Protein 2YU5 (pdb70)

Radius of gyration: 14.77 Å; Cα contacts (8 Å, |Δi|>4): 28; chains: 1; bounding box: 37×37×20 Å

Organism: Homo sapiens (NCBI:txid9606)

GO terms:
  GO:0005515 protein binding (F, IPI)
  GO:0005654 nucleoplasm (C, TAS)
  GO:0005654 nucleoplasm (C, IDA)
  GO:0015030 Cajal body (C, IDA)
  GO:0006398 mRNA 3'-end processing by stem-loop binding and cleavage (P, IDA)

Structure (mmCIF, N/CA/C/O backbone):
data_2YU5
#
_entry.id   2YU5
#
loop_
_entity.id
_entity.type
_entity.pdbx_description
1 polymer 'Zinc finger protein 473'
2 non-polymer 'ZINC ION'
#
loop_
_atom_site.group_PDB
_atom_site.id
_atom_site.type_symbol
_atom_site.label_atom_id
_atom_site.label_alt_id
_atom_site.label_comp_id
_atom_site.label_asym_id
_atom_site.label_entity_id
_atom_site.label_seq_id
_atom_site.pdbx_PDB_ins_code
_atom_site.Cartn_x
_atom_site.Cartn_y
_atom_site.Cartn_z
_atom_site.occupancy
_atom_site.B_iso_or_equiv
_atom_site.auth_seq_id
_atom_site.auth_comp_id
_atom_site.auth_asym_id
_atom_site.auth_atom_id
_atom_site.pdbx_PDB_model_num
ATOM 1 N N . GLY A 1 1 ? 18.807 31.503 10.002 1.00 0.00 1 GLY A N 1
ATOM 2 C CA . GLY A 1 1 ? 19.305 30.365 10.753 1.00 0.00 1 GLY A CA 1
ATOM 3 C C . GLY A 1 1 ? 18.214 29.368 11.088 1.00 0.00 1 GLY A C 1
ATOM 4 O O . GLY A 1 1 ? 17.812 29.243 12.245 1.00 0.00 1 GLY A O 1
ATOM 8 N N . SER A 1 2 ? 17.731 28.658 10.074 1.00 0.00 2 SER A N 1
ATOM 9 C CA . SER A 1 2 ? 16.675 27.672 10.265 1.00 0.00 2 SER A CA 1
ATOM 10 C C . SER A 1 2 ? 17.016 26.365 9.555 1.00 0.00 2 SER A C 1
ATOM 11 O O . SER A 1 2 ? 16.753 26.207 8.363 1.00 0.00 2 SER A O 1
ATOM 19 N N . SER A 1 3 ? 17.603 25.431 10.296 1.00 0.00 3 SER A N 1
ATOM 20 C CA . SER A 1 3 ? 17.985 24.140 9.738 1.00 0.00 3 SER A CA 1
ATOM 21 C C . SER A 1 3 ? 17.976 23.058 10.814 1.00 0.00 3 SER A C 1
ATOM 22 O O . SER A 1 3 ? 17.791 23.345 11.996 1.00 0.00 3 SER A O 1
ATOM 30 N N . GLY A 1 4 ? 18.178 21.813 10.394 1.00 0.00 4 GLY A N 1
ATOM 31 C CA . GLY A 1 4 ? 18.190 20.707 11.334 1.00 0.00 4 GLY A CA 1
ATOM 32 C C . GLY A 1 4 ? 17.874 19.380 10.671 1.00 0.00 4 GLY A C 1
ATOM 33 O O . GLY A 1 4 ? 18.755 18.536 10.507 1.00 0.00 4 GLY A O 1
ATOM 37 N N . SER A 1 5 ? 16.614 19.196 10.291 1.00 0.00 5 SER A N 1
ATOM 38 C CA . SER A 1 5 ? 16.183 17.960 9.648 1.00 0.00 5 SER A CA 1
ATOM 39 C C . SER A 1 5 ? 15.353 18.257 8.403 1.00 0.00 5 SER A C 1
ATOM 40 O O . SER A 1 5 ? 14.689 19.290 8.317 1.00 0.00 5 SER A O 1
ATOM 48 N N . SER A 1 6 ? 15.395 17.342 7.439 1.00 0.00 6 SER A N 1
ATOM 49 C CA . SER A 1 6 ? 14.650 17.506 6.197 1.00 0.00 6 SER A CA 1
ATOM 50 C C . SER A 1 6 ? 13.676 16.350 5.990 1.00 0.00 6 SER A C 1
ATOM 51 O O . SER A 1 6 ? 13.319 16.018 4.861 1.00 0.00 6 SER A O 1
ATOM 59 N N . GLY A 1 7 ? 13.249 15.740 7.092 1.00 0.00 7 GLY A N 1
ATOM 60 C CA . GLY A 1 7 ? 12.320 14.628 7.012 1.00 0.00 7 GLY A CA 1
ATOM 61 C C . GLY A 1 7 ? 12.844 13.496 6.152 1.00 0.00 7 GLY A C 1
ATOM 62 O O . GLY A 1 7 ? 14.041 13.422 5.872 1.00 0.00 7 GLY A O 1
ATOM 66 N N . ALA A 1 8 ? 11.948 12.610 5.731 1.00 0.00 8 ALA A N 1
ATOM 67 C CA . ALA A 1 8 ? 12.326 11.476 4.897 1.00 0.00 8 ALA A CA 1
ATOM 68 C C . ALA A 1 8 ? 12.721 11.932 3.497 1.00 0.00 8 ALA A C 1
ATOM 69 O O . ALA A 1 8 ? 12.459 13.070 3.107 1.00 0.00 8 ALA A O 1
ATOM 76 N N . GLY A 1 9 ? 13.353 11.037 2.744 1.00 0.00 9 GLY A N 1
ATOM 77 C CA . GLY A 1 9 ? 13.774 11.368 1.395 1.00 0.00 9 GLY A CA 1
ATOM 78 C C . GLY A 1 9 ? 12.627 11.333 0.404 1.00 0.00 9 GLY A C 1
ATOM 79 O O . GLY A 1 9 ? 11.472 11.160 0.790 1.00 0.00 9 GLY A O 1
ATOM 83 N N . GLU A 1 10 ? 12.947 11.501 -0.875 1.00 0.00 10 GLU A N 1
ATOM 84 C CA . GLU A 1 10 ? 11.932 11.491 -1.923 1.00 0.00 10 GLU A CA 1
ATOM 85 C C . GLU A 1 10 ? 12.425 10.728 -3.149 1.00 0.00 10 GLU A C 1
ATOM 86 O O . GLU A 1 10 ? 13.609 10.760 -3.479 1.00 0.00 10 GLU A O 1
ATOM 98 N N . ASN A 1 11 ? 11.505 10.041 -3.820 1.00 0.00 11 ASN A N 1
ATOM 99 C CA . ASN A 1 11 ? 11.845 9.269 -5.009 1.00 0.00 11 ASN A CA 1
ATOM 100 C C . ASN A 1 11 ? 10.686 9.259 -6.001 1.00 0.00 11 ASN A C 1
ATOM 101 O O . ASN A 1 11 ? 9.536 9.526 -5.653 1.00 0.00 11 ASN A O 1
ATOM 112 N N . PRO A 1 12 ? 10.994 8.945 -7.268 1.00 0.00 12 PRO A N 1
ATOM 113 C CA . PRO A 1 12 ? 9.992 8.892 -8.337 1.00 0.00 12 PRO A CA 1
ATOM 114 C C . PRO A 1 12 ? 9.033 7.717 -8.175 1.00 0.00 12 PRO A C 1
ATOM 115 O O . PRO A 1 12 ? 7.851 7.818 -8.503 1.00 0.00 12 PRO A O 1
ATOM 126 N N . PHE A 1 13 ? 9.550 6.603 -7.667 1.00 0.00 13 PHE A N 1
ATOM 127 C CA . PHE A 1 13 ? 8.739 5.409 -7.462 1.00 0.00 13 PHE A CA 1
ATOM 128 C C . PHE A 1 13 ? 7.725 5.625 -6.342 1.00 0.00 13 PHE A C 1
ATOM 129 O O . PHE A 1 13 ? 7.986 5.305 -5.182 1.00 0.00 13 PHE A O 1
ATOM 146 N N . LYS A 1 14 ? 6.568 6.172 -6.697 1.00 0.00 14 LYS A N 1
ATOM 147 C CA . LYS A 1 14 ? 5.513 6.431 -5.725 1.00 0.00 14 LYS A CA 1
ATOM 148 C C . LYS A 1 14 ? 4.361 5.446 -5.895 1.00 0.00 14 LYS A C 1
ATOM 149 O O . LYS A 1 14 ? 4.081 4.989 -7.004 1.00 0.00 14 LYS A O 1
ATOM 168 N N . CYS A 1 15 ? 3.695 5.124 -4.791 1.00 0.00 15 CYS A N 1
ATOM 169 C CA . CYS A 1 15 ? 2.573 4.194 -4.818 1.00 0.00 15 CYS A CA 1
ATOM 170 C C . CYS A 1 15 ? 1.295 4.897 -5.270 1.00 0.00 15 CYS A C 1
ATOM 171 O O . CYS A 1 15 ? 1.075 6.067 -4.959 1.00 0.00 15 CYS A O 1
ATOM 178 N N . SER A 1 16 ? 0.456 4.173 -6.004 1.00 0.00 16 SER A N 1
ATOM 179 C CA . SER A 1 16 ? -0.798 4.727 -6.501 1.00 0.00 16 SER A CA 1
ATOM 180 C C . SER A 1 16 ? -1.865 4.720 -5.411 1.00 0.00 16 SER A C 1
ATOM 181 O O . SER A 1 16 ? -2.520 5.732 -5.161 1.00 0.00 16 SER A O 1
ATOM 189 N N . LYS A 1 17 ? -2.034 3.572 -4.764 1.00 0.00 17 LYS A N 1
ATOM 190 C CA . LYS A 1 17 ? -3.019 3.431 -3.699 1.00 0.00 17 LYS A CA 1
ATOM 191 C C . LYS A 1 17 ? -2.800 4.478 -2.612 1.00 0.00 17 LYS A C 1
ATOM 192 O O . LYS A 1 17 ? -3.614 5.385 -2.436 1.00 0.00 17 LYS A O 1
ATOM 211 N N . CYS A 1 18 ? -1.694 4.348 -1.886 1.00 0.00 18 CYS A N 1
ATOM 212 C CA . CYS A 1 18 ? -1.366 5.283 -0.817 1.00 0.00 18 CYS A CA 1
ATOM 213 C C . CYS A 1 18 ? -0.244 6.224 -1.243 1.00 0.00 18 CYS A C 1
ATOM 214 O O . CYS A 1 18 ? 0.138 6.262 -2.413 1.00 0.00 18 CYS A O 1
ATOM 221 N N . ASP A 1 19 ? 0.281 6.982 -0.286 1.00 0.00 19 ASP A N 1
ATOM 222 C CA . ASP A 1 19 ? 1.361 7.922 -0.561 1.00 0.00 19 ASP A CA 1
ATOM 223 C C . ASP A 1 19 ? 2.699 7.369 -0.081 1.00 0.00 19 ASP A C 1
ATOM 224 O O . ASP A 1 19 ? 3.347 7.951 0.788 1.00 0.00 19 ASP A O 1
ATOM 233 N N . ARG A 1 20 ? 3.105 6.240 -0.653 1.00 0.00 20 ARG A N 1
ATOM 234 C CA . ARG A 1 20 ? 4.365 5.606 -0.282 1.00 0.00 20 ARG A CA 1
ATOM 235 C C . ARG A 1 20 ? 5.396 5.751 -1.398 1.00 0.00 20 ARG A C 1
ATOM 236 O O . ARG A 1 20 ? 5.045 5.979 -2.556 1.00 0.00 20 ARG A O 1
ATOM 257 N N . VAL A 1 21 ? 6.669 5.617 -1.041 1.00 0.00 21 VAL A N 1
ATOM 258 C CA . VAL A 1 21 ? 7.751 5.732 -2.012 1.00 0.00 21 VAL A CA 1
ATOM 259 C C . VAL A 1 21 ? 8.816 4.667 -1.776 1.00 0.00 21 VAL A C 1
ATOM 260 O O . VAL A 1 21 ? 8.972 4.166 -0.663 1.00 0.00 21 VAL A O 1
ATOM 273 N N . PHE A 1 22 ? 9.548 4.326 -2.832 1.00 0.00 22 PHE A N 1
ATOM 274 C CA . PHE A 1 22 ? 10.599 3.320 -2.741 1.00 0.00 22 PHE A CA 1
ATOM 275 C C . PHE A 1 22 ? 11.793 3.700 -3.613 1.00 0.00 22 PHE A C 1
ATOM 276 O O . PHE A 1 22 ? 11.687 4.554 -4.494 1.00 0.00 22 PHE A O 1
ATOM 293 N N . THR A 1 23 ? 12.930 3.059 -3.361 1.00 0.00 23 THR A N 1
ATOM 294 C CA . THR A 1 23 ? 14.144 3.329 -4.120 1.00 0.00 23 THR A CA 1
ATOM 295 C C . THR A 1 23 ? 14.299 2.349 -5.277 1.00 0.00 23 THR A C 1
ATOM 296 O O . THR A 1 23 ? 15.403 2.134 -5.776 1.00 0.00 23 THR A O 1
ATOM 307 N N . GLN A 1 24 ? 13.186 1.758 -5.698 1.00 0.00 24 GLN A N 1
ATOM 308 C CA . GLN A 1 24 ? 13.199 0.799 -6.797 1.00 0.00 24 GLN A CA 1
ATOM 309 C C . GLN A 1 24 ? 11.780 0.465 -7.246 1.00 0.00 24 GLN A C 1
ATOM 310 O O . GLN A 1 24 ? 10.811 0.772 -6.552 1.00 0.00 24 GLN A O 1
ATOM 324 N N . ARG A 1 25 ? 11.666 -0.165 -8.411 1.00 0.00 25 ARG A N 1
ATOM 325 C CA . ARG A 1 25 ? 10.366 -0.539 -8.952 1.00 0.00 25 ARG A CA 1
ATOM 326 C C . ARG A 1 25 ? 9.896 -1.869 -8.369 1.00 0.00 25 ARG A C 1
ATOM 327 O O . ARG A 1 25 ? 8.697 -2.107 -8.229 1.00 0.00 25 ARG A O 1
ATOM 348 N N . ASN A 1 26 ? 10.849 -2.730 -8.031 1.00 0.00 26 ASN A N 1
ATOM 349 C CA . ASN A 1 26 ? 10.533 -4.036 -7.463 1.00 0.00 26 ASN A CA 1
ATOM 350 C C . ASN A 1 26 ? 9.881 -3.890 -6.092 1.00 0.00 26 ASN A C 1
ATOM 351 O O . ASN A 1 26 ? 8.823 -4.463 -5.832 1.00 0.00 26 ASN A O 1
ATOM 362 N N . TYR A 1 27 ? 10.520 -3.120 -5.218 1.00 0.00 27 TYR A N 1
ATOM 363 C CA . TYR A 1 27 ? 10.004 -2.899 -3.873 1.00 0.00 27 TYR A CA 1
ATOM 364 C C . TYR A 1 27 ? 8.632 -2.232 -3.918 1.00 0.00 27 TYR A C 1
ATOM 365 O O . TYR A 1 27 ? 7.826 -2.380 -2.998 1.00 0.00 27 TYR A O 1
ATOM 383 N N . LEU A 1 28 ? 8.374 -1.498 -4.994 1.00 0.00 28 LEU A N 1
ATOM 384 C CA . LEU A 1 28 ? 7.100 -0.807 -5.162 1.00 0.00 28 LEU A CA 1
ATOM 385 C C . LEU A 1 28 ? 6.006 -1.780 -5.591 1.00 0.00 28 LEU A C 1
ATOM 386 O O . LEU A 1 28 ? 4.876 -1.711 -5.109 1.00 0.00 28 LEU A O 1
ATOM 402 N N . VAL A 1 29 ? 6.351 -2.687 -6.499 1.00 0.00 29 VAL A N 1
ATOM 403 C CA . VAL A 1 29 ? 5.400 -3.676 -6.992 1.00 0.00 29 VAL A CA 1
ATOM 404 C C . VAL A 1 29 ? 4.889 -4.559 -5.858 1.00 0.00 29 VAL A C 1
ATOM 405 O O . VAL A 1 29 ? 3.682 -4.685 -5.653 1.00 0.00 29 VAL A O 1
ATOM 418 N N . GLN A 1 30 ? 5.816 -5.167 -5.126 1.00 0.00 30 GLN A N 1
ATOM 419 C CA . GLN A 1 30 ? 5.459 -6.038 -4.012 1.00 0.00 30 GLN A CA 1
ATOM 420 C C . GLN A 1 30 ? 4.534 -5.321 -3.035 1.00 0.00 30 GLN A C 1
ATOM 421 O O . GLN A 1 30 ? 3.726 -5.952 -2.352 1.00 0.00 30 GLN A O 1
ATOM 435 N N . HIS A 1 31 ? 4.657 -3.999 -2.972 1.00 0.00 31 HIS A N 1
ATOM 436 C CA . HIS A 1 31 ? 3.832 -3.196 -2.077 1.00 0.00 31 HIS A CA 1
ATOM 437 C C . HIS A 1 31 ? 2.481 -2.886 -2.716 1.00 0.00 31 HIS A C 1
ATOM 438 O O . HIS A 1 31 ? 1.481 -2.711 -2.020 1.00 0.00 31 HIS A O 1
ATOM 452 N N . GLU A 1 32 ? 2.461 -2.820 -4.044 1.00 0.00 32 GLU A N 1
ATOM 453 C CA . GLU A 1 32 ? 1.233 -2.529 -4.774 1.00 0.00 32 GLU A CA 1
ATOM 454 C C . GLU A 1 32 ? 0.315 -3.749 -4.803 1.00 0.00 32 GLU A C 1
ATOM 455 O O . GLU A 1 32 ? -0.905 -3.618 -4.892 1.00 0.00 32 GLU A O 1
ATOM 467 N N . ARG A 1 33 ? 0.913 -4.933 -4.727 1.00 0.00 33 ARG A N 1
ATOM 468 C CA . ARG A 1 33 ? 0.151 -6.176 -4.745 1.00 0.00 33 ARG A CA 1
ATOM 469 C C . ARG A 1 33 ? -0.463 -6.458 -3.377 1.00 0.00 33 ARG A C 1
ATOM 470 O O . ARG A 1 33 ? -1.524 -7.076 -3.275 1.00 0.00 33 ARG A O 1
ATOM 491 N N . THR A 1 34 ? 0.210 -6.000 -2.326 1.00 0.00 34 THR A N 1
ATOM 492 C CA . THR A 1 34 ? -0.267 -6.204 -0.964 1.00 0.00 34 THR A CA 1
ATOM 493 C C . THR A 1 34 ? -1.543 -5.412 -0.705 1.00 0.00 34 THR A C 1
ATOM 494 O O . THR A 1 34 ? -2.343 -5.770 0.161 1.00 0.00 34 THR A O 1
ATOM 505 N N . HIS A 1 35 ? -1.730 -4.335 -1.461 1.00 0.00 35 HIS A N 1
ATOM 506 C CA . HIS A 1 35 ? -2.911 -3.492 -1.313 1.00 0.00 35 HIS A CA 1
ATOM 507 C C . HIS A 1 35 ? -4.176 -4.260 -1.685 1.00 0.00 35 HIS A C 1
ATOM 508 O O . HIS A 1 35 ? -4.575 -4.292 -2.849 1.00 0.00 35 HIS A O 1
ATOM 522 N N . ALA A 1 36 ? -4.802 -4.878 -0.689 1.00 0.00 36 ALA A N 1
ATOM 523 C CA . ALA A 1 36 ? -6.022 -5.645 -0.911 1.00 0.00 36 ALA A CA 1
ATOM 524 C C . ALA A 1 36 ? -7.084 -5.299 0.126 1.00 0.00 36 ALA A C 1
ATOM 525 O O . ALA A 1 36 ? -7.877 -6.153 0.525 1.00 0.00 36 ALA A O 1
ATOM 532 N N . ARG A 1 37 ? -7.095 -4.043 0.560 1.00 0.00 37 ARG A N 1
ATOM 533 C CA . ARG A 1 37 ? -8.059 -3.586 1.553 1.00 0.00 37 ARG A CA 1
ATOM 534 C C . ARG A 1 37 ? -9.279 -2.963 0.880 1.00 0.00 37 ARG A C 1
ATOM 535 O O . ARG A 1 37 ? -10.412 -3.157 1.320 1.00 0.00 37 ARG A O 1
ATOM 556 N N . LYS A 1 38 ? -9.039 -2.213 -0.191 1.00 0.00 38 LYS A N 1
ATOM 557 C CA . LYS A 1 38 ? -10.116 -1.562 -0.926 1.00 0.00 38 LYS A CA 1
ATOM 558 C C . LYS A 1 38 ? -10.943 -2.584 -1.699 1.00 0.00 38 LYS A C 1
ATOM 559 O O . LYS A 1 38 ? -10.423 -3.295 -2.559 1.00 0.00 38 LYS A O 1
ATOM 578 N N . SER A 1 39 ? -12.234 -2.652 -1.387 1.00 0.00 39 SER A N 1
ATOM 579 C CA . SER A 1 39 ? -13.132 -3.590 -2.051 1.00 0.00 39 SER A CA 1
ATOM 580 C C . SER A 1 39 ? -14.557 -3.045 -2.085 1.00 0.00 39 SER A C 1
ATOM 581 O O . SER A 1 39 ? -15.125 -2.695 -1.052 1.00 0.00 39 SER A O 1
ATOM 589 N N . GLY A 1 40 ? -15.129 -2.977 -3.284 1.00 0.00 40 GLY A N 1
ATOM 590 C CA . GLY A 1 40 ? -16.482 -2.474 -3.433 1.00 0.00 40 GLY A CA 1
ATOM 591 C C . GLY A 1 40 ? -16.517 -0.995 -3.764 1.00 0.00 40 GLY A C 1
ATOM 592 O O . GLY A 1 40 ? -15.484 -0.329 -3.841 1.00 0.00 40 GLY A O 1
ATOM 596 N N . PRO A 1 41 ? -17.730 -0.459 -3.968 1.00 0.00 41 PRO A N 1
ATOM 597 C CA . PRO A 1 41 ? -17.925 0.956 -4.297 1.00 0.00 41 PRO A CA 1
ATOM 598 C C . PRO A 1 41 ? -17.609 1.874 -3.121 1.00 0.00 41 PRO A C 1
ATOM 599 O O . PRO A 1 41 ? -18.510 2.315 -2.407 1.00 0.00 41 PRO A O 1
ATOM 610 N N . SER A 1 42 ? -16.326 2.157 -2.926 1.00 0.00 42 SER A N 1
ATOM 611 C CA . SER A 1 42 ? -15.891 3.020 -1.833 1.00 0.00 42 SER A CA 1
ATOM 612 C C . SER A 1 42 ? -14.580 3.719 -2.181 1.00 0.00 42 SER A C 1
ATOM 613 O O . SER A 1 42 ? -13.503 3.134 -2.069 1.00 0.00 42 SER A O 1
ATOM 621 N N . SER A 1 43 ? -14.681 4.975 -2.605 1.00 0.00 43 SER A N 1
ATOM 622 C CA . SER A 1 43 ? -13.504 5.753 -2.974 1.00 0.00 43 SER A CA 1
ATOM 623 C C . SER A 1 43 ? -13.882 7.201 -3.270 1.00 0.00 43 SER A C 1
ATOM 624 O O . SER A 1 43 ? -15.061 7.548 -3.330 1.00 0.00 43 SER A O 1
ATOM 632 N N . GLY A 1 44 ? -12.871 8.045 -3.456 1.00 0.00 44 GLY A N 1
ATOM 633 C CA . GLY A 1 44 ? -13.116 9.446 -3.743 1.00 0.00 44 GLY A CA 1
ATOM 634 C C . GLY A 1 44 ? -11.905 10.136 -4.339 1.00 0.00 44 GLY A C 1
ATOM 635 O O . GLY A 1 44 ? -10.788 9.661 -4.142 1.00 0.00 44 GLY A O 1
ATOM 640 N N . GLY A 1 1 ? 22.212 13.243 14.873 1.00 0.00 1 GLY A N 2
ATOM 641 C CA . GLY A 1 1 ? 21.858 13.594 13.510 1.00 0.00 1 GLY A CA 2
ATOM 642 C C . GLY A 1 1 ? 22.651 12.807 12.485 1.00 0.00 1 GLY A C 2
ATOM 643 O O . GLY A 1 1 ? 23.502 13.361 11.790 1.00 0.00 1 GLY A O 2
ATOM 647 N N . SER A 1 2 ? 22.373 11.510 12.392 1.00 0.00 2 SER A N 2
ATOM 648 C CA . SER A 1 2 ? 23.070 10.644 11.449 1.00 0.00 2 SER A CA 2
ATOM 649 C C . SER A 1 2 ? 22.884 11.139 10.018 1.00 0.00 2 SER A C 2
ATOM 650 O O . SER A 1 2 ? 22.037 11.991 9.749 1.00 0.00 2 SER A O 2
ATOM 658 N N . SER A 1 3 ? 23.682 10.598 9.103 1.00 0.00 3 SER A N 2
ATOM 659 C CA . SER A 1 3 ? 23.609 10.986 7.699 1.00 0.00 3 SER A CA 2
ATOM 660 C C . SER A 1 3 ? 24.354 9.987 6.820 1.00 0.00 3 SER A C 2
ATOM 661 O O . SER A 1 3 ? 25.584 9.964 6.792 1.00 0.00 3 SER A O 2
ATOM 669 N N . GLY A 1 4 ? 23.599 9.161 6.102 1.00 0.00 4 GLY A N 2
ATOM 670 C CA . GLY A 1 4 ? 24.204 8.170 5.231 1.00 0.00 4 GLY A CA 2
ATOM 671 C C . GLY A 1 4 ? 23.477 8.041 3.907 1.00 0.00 4 GLY A C 2
ATOM 672 O O . GLY A 1 4 ? 23.101 6.941 3.502 1.00 0.00 4 GLY A O 2
ATOM 676 N N . SER A 1 5 ? 23.278 9.168 3.231 1.00 0.00 5 SER A N 2
ATOM 677 C CA . SER A 1 5 ? 22.586 9.177 1.947 1.00 0.00 5 SER A CA 2
ATOM 678 C C . SER A 1 5 ? 23.451 9.822 0.869 1.00 0.00 5 SER A C 2
ATOM 679 O O . SER A 1 5 ? 24.220 10.743 1.143 1.00 0.00 5 SE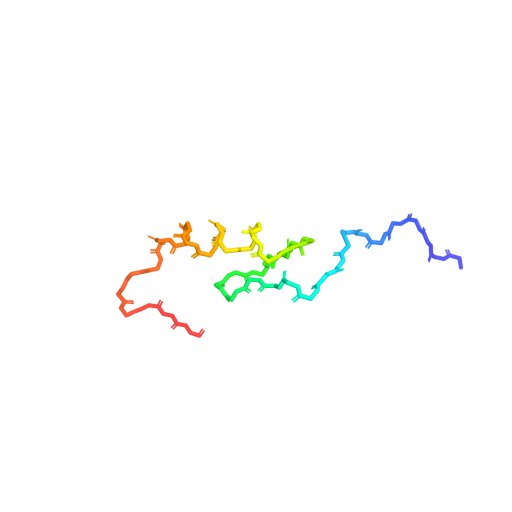R A O 2
ATOM 687 N N . SER A 1 6 ? 23.319 9.332 -0.359 1.00 0.00 6 SER A N 2
ATOM 688 C CA . SER A 1 6 ? 24.090 9.857 -1.480 1.00 0.00 6 SER A CA 2
ATOM 689 C C . SER A 1 6 ? 23.205 10.680 -2.411 1.00 0.00 6 SER A C 2
ATOM 690 O O . SER A 1 6 ? 23.484 10.804 -3.602 1.00 0.00 6 SER A O 2
ATOM 698 N N . GLY A 1 7 ? 22.134 11.241 -1.856 1.00 0.00 7 GLY A N 2
ATOM 699 C CA . GLY A 1 7 ? 21.223 12.045 -2.650 1.00 0.00 7 GLY A CA 2
ATOM 700 C C . GLY A 1 7 ? 20.160 12.720 -1.806 1.00 0.00 7 GLY A C 2
ATOM 701 O O . GLY A 1 7 ? 20.474 13.499 -0.907 1.00 0.00 7 GLY A O 2
ATOM 705 N N . ALA A 1 8 ? 18.898 12.422 -2.098 1.00 0.00 8 ALA A N 2
ATOM 706 C CA . ALA A 1 8 ? 17.785 13.005 -1.359 1.00 0.00 8 ALA A CA 2
ATOM 707 C C . ALA A 1 8 ? 16.545 12.122 -1.448 1.00 0.00 8 ALA A C 2
ATOM 708 O O . ALA A 1 8 ? 16.488 11.194 -2.253 1.00 0.00 8 ALA A O 2
ATOM 715 N N . GLY A 1 9 ? 15.552 12.418 -0.613 1.00 0.00 9 GLY A N 2
ATOM 716 C CA . GLY A 1 9 ? 14.326 11.641 -0.613 1.00 0.00 9 GLY A CA 2
ATOM 717 C C . GLY A 1 9 ? 13.409 12.005 -1.764 1.00 0.00 9 GLY A C 2
ATOM 718 O O . GLY A 1 9 ? 13.865 12.492 -2.798 1.00 0.00 9 GLY A O 2
ATOM 722 N N . GLU A 1 10 ? 12.114 11.766 -1.585 1.00 0.00 10 GLU A N 2
ATOM 723 C CA . GLU A 1 10 ? 11.132 12.071 -2.619 1.00 0.00 10 GLU A CA 2
ATOM 724 C C . GLU A 1 10 ? 11.490 11.379 -3.930 1.00 0.00 10 GLU A C 2
ATOM 725 O O . GLU A 1 10 ? 11.750 12.034 -4.939 1.00 0.00 10 GLU A O 2
ATOM 737 N N . ASN A 1 11 ? 11.503 10.050 -3.908 1.00 0.00 11 ASN A N 2
ATOM 738 C CA . ASN A 1 11 ? 11.832 9.268 -5.094 1.00 0.00 11 ASN A CA 2
ATOM 739 C C . ASN A 1 11 ? 10.663 9.252 -6.075 1.00 0.00 11 ASN A C 2
ATOM 740 O O . ASN A 1 11 ? 9.516 9.521 -5.717 1.00 0.00 11 ASN A O 2
ATOM 751 N N . PRO A 1 12 ? 10.959 8.928 -7.343 1.00 0.00 12 PRO A N 2
ATOM 752 C CA . PRO A 1 12 ? 9.947 8.867 -8.401 1.00 0.00 12 PRO A CA 2
ATOM 753 C C . PRO A 1 12 ? 8.989 7.694 -8.221 1.00 0.00 12 PRO A C 2
ATOM 754 O O . PRO A 1 12 ? 7.803 7.794 -8.537 1.00 0.00 12 PRO A O 2
ATOM 765 N N . PHE A 1 13 ? 9.511 6.583 -7.712 1.00 0.00 13 PHE A N 2
ATOM 766 C CA . PHE A 1 13 ? 8.703 5.390 -7.491 1.00 0.00 13 PHE A CA 2
ATOM 767 C C . PHE A 1 13 ? 7.701 5.613 -6.361 1.00 0.00 13 PHE A C 2
ATOM 768 O O . PHE A 1 13 ? 7.977 5.306 -5.202 1.00 0.00 13 PHE A O 2
ATOM 785 N N . LYS A 1 14 ? 6.538 6.152 -6.709 1.00 0.00 14 LYS A N 2
ATOM 786 C CA . LYS A 1 14 ? 5.493 6.418 -5.726 1.00 0.00 14 LYS A CA 2
ATOM 787 C C . LYS A 1 14 ? 4.338 5.434 -5.882 1.00 0.00 14 LYS A C 2
ATOM 788 O O . LYS A 1 14 ? 4.043 4.976 -6.986 1.00 0.00 14 LYS A O 2
ATOM 807 N N . CYS A 1 15 ? 3.685 5.115 -4.769 1.00 0.00 15 CYS A N 2
ATOM 808 C CA . CYS A 1 15 ? 2.560 4.187 -4.781 1.00 0.00 15 CYS A CA 2
ATOM 809 C C . CYS A 1 15 ? 1.280 4.890 -5.223 1.00 0.00 15 CYS A C 2
ATOM 810 O O . CYS A 1 15 ? 1.066 6.063 -4.916 1.00 0.00 15 CYS A O 2
ATOM 817 N N . SER A 1 16 ? 0.431 4.164 -5.944 1.00 0.00 16 SER A N 2
ATOM 818 C CA . SER A 1 16 ? -0.827 4.718 -6.430 1.00 0.00 16 SER A CA 2
ATOM 819 C C . SER A 1 16 ? -1.883 4.717 -5.329 1.00 0.00 16 SER A C 2
ATOM 820 O O . SER A 1 16 ? -2.535 5.731 -5.077 1.00 0.00 16 SER A O 2
ATOM 828 N N . LYS A 1 17 ? -2.046 3.572 -4.676 1.00 0.00 17 LYS A N 2
ATOM 829 C CA . LYS A 1 17 ? -3.022 3.437 -3.600 1.00 0.00 17 LYS A CA 2
ATOM 830 C C . LYS A 1 17 ? -2.787 4.485 -2.518 1.00 0.00 17 LYS A C 2
ATOM 831 O O . LYS A 1 17 ? -3.596 5.394 -2.333 1.00 0.00 17 LYS A O 2
ATOM 850 N N . CYS A 1 18 ? -1.673 4.353 -1.804 1.00 0.00 18 CYS A N 2
ATOM 851 C CA . CYS A 1 18 ? -1.330 5.289 -0.740 1.00 0.00 18 CYS A CA 2
ATOM 852 C C . CYS A 1 18 ? -0.214 6.230 -1.183 1.00 0.00 18 CYS A C 2
ATOM 853 O O . CYS A 1 18 ? 0.155 6.264 -2.357 1.00 0.00 18 CYS A O 2
ATOM 860 N N . ASP A 1 19 ? 0.321 6.991 -0.235 1.00 0.00 19 ASP A N 2
ATOM 861 C CA . ASP A 1 19 ? 1.397 7.932 -0.525 1.00 0.00 19 ASP A CA 2
ATOM 862 C C . ASP A 1 19 ? 2.741 7.382 -0.058 1.00 0.00 19 ASP A C 2
ATOM 863 O O . ASP A 1 19 ? 3.401 7.972 0.798 1.00 0.00 19 ASP A O 2
ATOM 872 N N . ARG A 1 20 ? 3.139 6.248 -0.625 1.00 0.00 20 ARG A N 2
ATOM 873 C CA . ARG A 1 20 ? 4.403 5.617 -0.265 1.00 0.00 20 ARG A CA 2
ATOM 874 C C . ARG A 1 20 ? 5.422 5.757 -1.392 1.00 0.00 20 ARG A C 2
ATOM 875 O O . ARG A 1 20 ? 5.058 5.974 -2.548 1.00 0.00 20 ARG A O 2
ATOM 896 N N . VAL A 1 21 ? 6.700 5.633 -1.047 1.00 0.00 21 VAL A N 2
ATOM 897 C CA . VAL A 1 21 ? 7.771 5.746 -2.030 1.00 0.00 21 VAL A CA 2
ATOM 898 C C . VAL A 1 21 ? 8.840 4.684 -1.801 1.00 0.00 21 VAL A C 2
ATOM 899 O O . VAL A 1 21 ? 9.010 4.188 -0.687 1.00 0.00 21 VAL A O 2
ATOM 912 N N . PHE A 1 22 ? 9.561 4.338 -2.863 1.00 0.00 22 PHE A N 2
ATOM 913 C CA . PHE A 1 22 ? 10.614 3.334 -2.778 1.00 0.00 22 PHE A CA 2
ATOM 914 C C . PHE A 1 22 ? 11.798 3.712 -3.663 1.00 0.00 22 PHE A C 2
ATOM 915 O O . PHE A 1 22 ? 11.682 4.561 -4.548 1.00 0.00 22 PHE A O 2
ATOM 932 N N . THR A 1 23 ? 12.940 3.076 -3.419 1.00 0.00 23 THR A N 2
ATOM 933 C CA . THR A 1 23 ? 14.146 3.345 -4.191 1.00 0.00 23 THR A CA 2
ATOM 934 C C . THR A 1 23 ? 14.292 2.360 -5.345 1.00 0.00 23 THR A C 2
ATOM 935 O O . THR A 1 23 ? 15.391 2.150 -5.858 1.00 0.00 23 THR A O 2
ATOM 946 N N . GLN A 1 24 ? 13.177 1.759 -5.748 1.00 0.00 24 GLN A N 2
ATOM 947 C CA . GLN A 1 24 ? 13.182 0.796 -6.843 1.00 0.00 24 GLN A CA 2
ATOM 948 C C . GLN A 1 24 ? 11.760 0.455 -7.274 1.00 0.00 24 GLN A C 2
ATOM 949 O O . GLN A 1 24 ? 10.797 0.764 -6.573 1.00 0.00 24 GLN A O 2
ATOM 963 N N . ARG A 1 25 ? 11.636 -0.185 -8.433 1.00 0.00 25 ARG A N 2
ATOM 964 C CA . ARG A 1 25 ? 10.331 -0.567 -8.959 1.00 0.00 25 ARG A CA 2
ATOM 965 C C . ARG A 1 25 ? 9.867 -1.889 -8.354 1.00 0.00 25 ARG A C 2
ATOM 966 O O . ARG A 1 25 ? 8.670 -2.121 -8.190 1.00 0.00 25 ARG A O 2
ATOM 987 N N . ASN A 1 26 ? 10.823 -2.752 -8.026 1.00 0.00 26 ASN A N 2
ATOM 988 C CA . ASN A 1 26 ? 10.512 -4.051 -7.441 1.00 0.00 26 ASN A CA 2
ATOM 989 C C . ASN A 1 26 ? 9.875 -3.889 -6.065 1.00 0.00 26 ASN A C 2
ATOM 990 O O . ASN A 1 26 ? 8.815 -4.451 -5.790 1.00 0.00 26 ASN A O 2
ATOM 1001 N N . TYR A 1 27 ? 10.530 -3.118 -5.203 1.00 0.00 27 TYR A N 2
ATOM 1002 C CA . TYR A 1 27 ? 10.029 -2.883 -3.854 1.00 0.00 27 TYR A CA 2
ATOM 1003 C C . TYR A 1 27 ? 8.654 -2.223 -3.891 1.00 0.00 27 TYR A C 2
ATOM 1004 O O . TYR A 1 27 ? 7.859 -2.363 -2.960 1.00 0.00 27 TYR A O 2
ATOM 1022 N N . LEU A 1 28 ? 8.380 -1.502 -4.972 1.00 0.00 28 LEU A N 2
ATOM 1023 C CA . LEU A 1 28 ? 7.101 -0.819 -5.133 1.00 0.00 28 LEU A CA 2
ATOM 1024 C C . LEU A 1 28 ? 6.009 -1.799 -5.549 1.00 0.00 28 LEU A C 2
ATOM 1025 O O . LEU A 1 28 ? 4.894 -1.760 -5.028 1.00 0.00 28 LEU A O 2
ATOM 1041 N N . VAL A 1 29 ? 6.337 -2.680 -6.488 1.00 0.00 29 VAL A N 2
ATOM 1042 C CA . VAL A 1 29 ? 5.385 -3.673 -6.972 1.00 0.00 29 VAL A CA 2
ATOM 1043 C C . VAL A 1 29 ? 4.885 -4.554 -5.833 1.00 0.00 29 VAL A C 2
ATOM 1044 O O . VAL A 1 29 ? 3.679 -4.680 -5.618 1.00 0.00 29 VAL A O 2
ATOM 1057 N N . GLN A 1 30 ? 5.818 -5.160 -5.107 1.00 0.00 30 GLN A N 2
ATOM 1058 C CA . GLN A 1 30 ? 5.471 -6.030 -3.989 1.00 0.00 30 GLN A CA 2
ATOM 1059 C C . GLN A 1 30 ? 4.552 -5.312 -3.006 1.00 0.00 30 GLN A C 2
ATOM 1060 O O . GLN A 1 30 ? 3.749 -5.943 -2.317 1.00 0.00 30 GLN A O 2
ATOM 1074 N N . HIS A 1 31 ? 4.675 -3.990 -2.945 1.00 0.00 31 HIS A N 2
ATOM 1075 C CA . HIS A 1 31 ? 3.856 -3.186 -2.046 1.00 0.00 31 HIS A CA 2
ATOM 1076 C C . HIS A 1 31 ? 2.502 -2.874 -2.678 1.00 0.00 31 HIS A C 2
ATOM 1077 O O . HIS A 1 31 ? 1.506 -2.697 -1.977 1.00 0.00 31 HIS A O 2
ATOM 1091 N N . GLU A 1 32 ? 2.476 -2.807 -4.005 1.00 0.00 32 GLU A N 2
ATOM 1092 C CA . GLU A 1 32 ? 1.245 -2.514 -4.730 1.00 0.00 32 GLU A CA 2
ATOM 1093 C C . GLU A 1 32 ? 0.329 -3.734 -4.763 1.00 0.00 32 GLU A C 2
ATOM 1094 O O . GLU A 1 32 ? -0.895 -3.605 -4.775 1.00 0.00 32 GLU A O 2
ATOM 1106 N N . ARG A 1 33 ? 0.932 -4.918 -4.777 1.00 0.00 33 ARG A N 2
ATOM 1107 C CA . ARG A 1 33 ? 0.172 -6.162 -4.811 1.00 0.00 33 ARG A CA 2
ATOM 1108 C C . ARG A 1 33 ? -0.483 -6.435 -3.460 1.00 0.00 33 ARG A C 2
ATOM 1109 O O . ARG A 1 33 ? -1.577 -6.996 -3.390 1.00 0.00 33 ARG A O 2
ATOM 1130 N N . THR A 1 34 ? 0.194 -6.036 -2.388 1.00 0.00 34 THR A N 2
ATOM 1131 C CA . THR A 1 34 ? -0.320 -6.239 -1.040 1.00 0.00 34 THR A CA 2
ATOM 1132 C C . THR A 1 34 ? -1.607 -5.452 -0.818 1.00 0.00 34 THR A C 2
ATOM 1133 O O . THR A 1 34 ? -2.428 -5.811 0.026 1.00 0.00 34 THR A O 2
ATOM 1144 N N . HIS A 1 35 ? -1.776 -4.377 -1.581 1.00 0.00 35 HIS A N 2
ATOM 1145 C CA . HIS A 1 35 ? -2.965 -3.540 -1.469 1.00 0.00 35 HIS A CA 2
ATOM 1146 C C . HIS A 1 35 ? -4.214 -4.310 -1.887 1.00 0.00 35 HIS A C 2
ATOM 1147 O O . HIS A 1 35 ? -4.580 -4.327 -3.061 1.00 0.00 35 HIS A O 2
ATOM 1161 N N . ALA A 1 36 ? -4.863 -4.946 -0.917 1.00 0.00 36 ALA A N 2
ATOM 1162 C CA . ALA A 1 36 ? -6.071 -5.717 -1.185 1.00 0.00 36 ALA A CA 2
ATOM 1163 C C . ALA A 1 36 ? -7.176 -5.366 -0.194 1.00 0.00 36 ALA A C 2
ATOM 1164 O O . ALA A 1 36 ? -6.925 -5.208 1.001 1.00 0.00 36 ALA A O 2
ATOM 1171 N N . ARG A 1 37 ? -8.400 -5.246 -0.698 1.00 0.00 37 ARG A N 2
ATOM 1172 C CA . ARG A 1 37 ? -9.543 -4.912 0.143 1.00 0.00 37 ARG A CA 2
ATOM 1173 C C . ARG A 1 37 ? -9.268 -3.654 0.961 1.00 0.00 37 ARG A C 2
ATOM 1174 O O . ARG A 1 37 ? -8.271 -2.965 0.744 1.00 0.00 37 ARG A O 2
ATOM 1195 N N . LYS A 1 38 ? -10.158 -3.360 1.902 1.00 0.00 38 LYS A N 2
ATOM 1196 C CA . LYS A 1 38 ? -10.012 -2.186 2.754 1.00 0.00 38 LYS A CA 2
ATOM 1197 C C . LYS A 1 38 ? -9.989 -0.908 1.921 1.00 0.00 38 LYS A C 2
ATOM 1198 O O . LYS A 1 38 ? -9.195 -0.003 2.177 1.00 0.00 38 LYS A O 2
ATOM 1217 N N . SER A 1 39 ? -10.865 -0.842 0.923 1.00 0.00 39 SER A N 2
ATOM 1218 C CA . SER A 1 39 ? -10.942 0.324 0.051 1.00 0.00 39 SER A CA 2
ATOM 1219 C C . SER A 1 39 ? -12.069 0.167 -0.966 1.00 0.00 39 SER A C 2
ATOM 1220 O O . SER A 1 39 ? -12.126 -0.820 -1.699 1.00 0.00 39 SER A O 2
ATOM 1228 N N . GLY A 1 40 ? -12.964 1.150 -1.005 1.00 0.00 40 GLY A N 2
ATOM 1229 C CA . GLY A 1 40 ? -14.077 1.103 -1.935 1.00 0.00 40 GLY A CA 2
ATOM 1230 C C . GLY A 1 40 ? -14.509 2.482 -2.393 1.00 0.00 40 GLY A C 2
ATOM 1231 O O . GLY A 1 40 ? -14.235 2.900 -3.518 1.00 0.00 40 GLY A O 2
ATOM 1235 N N . PRO A 1 41 ? -15.203 3.213 -1.508 1.00 0.00 41 PRO A N 2
ATOM 1236 C CA . PRO A 1 41 ? -15.690 4.563 -1.805 1.00 0.00 41 PRO A CA 2
ATOM 1237 C C . PRO A 1 41 ? -14.556 5.579 -1.903 1.00 0.00 41 PRO A C 2
ATOM 1238 O O . PRO A 1 41 ? -14.299 6.329 -0.962 1.00 0.00 41 PRO A O 2
ATOM 1249 N N . SER A 1 42 ? -13.883 5.598 -3.049 1.00 0.00 42 SER A N 2
ATOM 1250 C CA . SER A 1 42 ? -12.775 6.520 -3.269 1.00 0.00 42 SER A CA 2
ATOM 1251 C C . SER A 1 42 ? -11.688 6.324 -2.217 1.00 0.00 42 SER A C 2
ATOM 1252 O O . SER A 1 42 ? -11.800 5.461 -1.347 1.00 0.00 42 SER A O 2
ATOM 1260 N N . SER A 1 43 ? -10.635 7.131 -2.305 1.00 0.00 43 SER A N 2
ATOM 1261 C CA . SER A 1 43 ? -9.525 7.044 -1.364 1.00 0.00 43 SER A CA 2
ATOM 1262 C C . SER A 1 43 ? -9.417 8.318 -0.532 1.00 0.00 43 SER A C 2
ATOM 1263 O O . SER A 1 43 ? -9.566 8.290 0.689 1.00 0.00 43 SER A O 2
ATOM 1271 N N . GLY A 1 44 ? -9.157 9.436 -1.203 1.00 0.00 44 GLY A N 2
ATOM 1272 C CA . GLY A 1 44 ? -9.034 10.705 -0.510 1.00 0.00 44 GLY A CA 2
ATOM 1273 C C . GLY A 1 44 ? -7.853 11.520 -1.000 1.00 0.00 44 GLY A C 2
ATOM 1274 O O . GLY A 1 44 ? -7.980 12.736 -1.137 1.00 0.00 44 GLY A O 2
ATOM 1279 N N . GLY A 1 1 ? 22.198 19.127 9.975 1.00 0.00 1 GLY A N 3
ATOM 1280 C CA . GLY A 1 1 ? 22.486 18.830 11.367 1.00 0.00 1 GLY A CA 3
ATOM 1281 C C . GLY A 1 1 ? 21.523 19.514 12.316 1.00 0.00 1 GLY A C 3
ATOM 1282 O O . GLY A 1 1 ? 20.786 20.417 11.921 1.00 0.00 1 GLY A O 3
ATOM 1286 N N . SER A 1 2 ? 21.527 19.082 13.574 1.00 0.00 2 SER A N 3
ATOM 1287 C CA . SER A 1 2 ? 20.643 19.655 14.582 1.00 0.00 2 SER A CA 3
ATOM 1288 C C . SER A 1 2 ? 19.180 19.443 14.206 1.00 0.00 2 SER A C 3
ATOM 1289 O O . SER A 1 2 ? 18.873 18.892 13.148 1.00 0.00 2 SER A O 3
ATOM 1297 N N . SER A 1 3 ? 18.281 19.884 15.080 1.00 0.00 3 SER A N 3
ATOM 1298 C CA . SER A 1 3 ? 16.849 19.739 14.842 1.00 0.00 3 SER A CA 3
ATOM 1299 C C . SER A 1 3 ? 16.429 20.487 13.581 1.00 0.00 3 SER A C 3
ATOM 1300 O O . SER A 1 3 ? 16.422 21.717 13.549 1.00 0.00 3 SER A O 3
ATOM 1308 N N . GLY A 1 4 ? 16.079 19.734 12.543 1.00 0.00 4 GLY A N 3
ATOM 1309 C CA . GLY A 1 4 ? 15.662 20.343 11.293 1.00 0.00 4 GLY A CA 3
ATOM 1310 C C . GLY A 1 4 ? 14.951 19.363 10.380 1.00 0.00 4 GLY A C 3
ATOM 1311 O O . GLY A 1 4 ? 13.732 19.205 10.457 1.00 0.00 4 GLY A O 3
ATOM 1315 N N . SER A 1 5 ? 15.713 18.705 9.513 1.00 0.00 5 SER A N 3
ATOM 1316 C CA . SER A 1 5 ? 15.147 17.740 8.577 1.00 0.00 5 SER A CA 3
ATOM 1317 C C . SER A 1 5 ? 15.311 16.316 9.100 1.00 0.00 5 SER A C 3
ATOM 1318 O O . SER A 1 5 ? 16.173 16.045 9.936 1.00 0.00 5 SER A O 3
ATOM 1326 N N . SER A 1 6 ? 14.478 15.409 8.601 1.00 0.00 6 SER A N 3
ATOM 1327 C CA . SER A 1 6 ? 14.527 14.013 9.019 1.00 0.00 6 SER A CA 3
ATOM 1328 C C . SER A 1 6 ? 15.360 13.183 8.047 1.00 0.00 6 SER A C 3
ATOM 1329 O O . SER A 1 6 ? 15.981 12.193 8.432 1.00 0.00 6 SER A O 3
ATOM 1337 N N . GLY A 1 7 ? 15.368 13.595 6.783 1.00 0.00 7 GLY A N 3
ATOM 1338 C CA . GLY A 1 7 ? 16.127 12.880 5.774 1.00 0.00 7 GLY A CA 3
ATOM 1339 C C . GLY A 1 7 ? 15.861 13.396 4.374 1.00 0.00 7 GLY A C 3
ATOM 1340 O O . GLY A 1 7 ? 16.745 13.372 3.518 1.00 0.00 7 GLY A O 3
ATOM 1344 N N . ALA A 1 8 ? 14.639 13.863 4.139 1.00 0.00 8 ALA A N 3
ATOM 1345 C CA . ALA A 1 8 ? 14.260 14.387 2.833 1.00 0.00 8 ALA A CA 3
ATOM 1346 C C . ALA A 1 8 ? 14.449 13.337 1.744 1.00 0.00 8 ALA A C 3
ATOM 1347 O O . ALA A 1 8 ? 15.542 13.182 1.201 1.00 0.00 8 ALA A O 3
ATOM 1354 N N . GLY A 1 9 ? 13.376 12.618 1.429 1.00 0.00 9 GLY A N 3
ATOM 1355 C CA . GLY A 1 9 ? 13.445 11.591 0.406 1.00 0.00 9 GLY A CA 3
ATOM 1356 C C . GLY A 1 9 ? 12.207 11.558 -0.468 1.00 0.00 9 GLY A C 3
ATOM 1357 O O . GLY A 1 9 ? 11.146 11.113 -0.034 1.00 0.00 9 GLY A O 3
ATOM 1361 N N . GLU A 1 10 ? 12.344 12.032 -1.702 1.00 0.00 10 GLU A N 3
ATOM 1362 C CA . GLU A 1 10 ? 11.226 12.057 -2.638 1.00 0.00 10 GLU A CA 3
ATOM 1363 C C . GLU A 1 10 ? 11.593 11.359 -3.944 1.00 0.00 10 GLU A C 3
ATOM 1364 O O . GLU A 1 10 ? 11.959 12.005 -4.924 1.00 0.00 10 GLU A O 3
ATOM 1376 N N . ASN A 1 11 ? 11.494 10.033 -3.947 1.00 0.00 11 ASN A N 3
ATOM 1377 C CA . ASN A 1 11 ? 11.817 9.245 -5.131 1.00 0.00 11 ASN A CA 3
ATOM 1378 C C . ASN A 1 11 ? 10.644 9.225 -6.108 1.00 0.00 11 ASN A C 3
ATOM 1379 O O . ASN A 1 11 ? 9.499 9.496 -5.746 1.00 0.00 11 ASN A O 3
ATOM 1390 N N . PRO A 1 12 ? 10.935 8.895 -7.375 1.00 0.00 12 PRO A N 3
ATOM 1391 C CA . PRO A 1 12 ? 9.918 8.829 -8.429 1.00 0.00 12 PRO A CA 3
ATOM 1392 C C . PRO A 1 12 ? 8.962 7.657 -8.240 1.00 0.00 12 PRO A C 3
ATOM 1393 O O . PRO A 1 12 ? 7.775 7.754 -8.551 1.00 0.00 12 PRO A O 3
ATOM 1404 N N . PHE A 1 13 ? 9.486 6.548 -7.727 1.00 0.00 13 PHE A N 3
ATOM 1405 C CA . PHE A 1 13 ? 8.678 5.356 -7.497 1.00 0.00 13 PHE A CA 3
ATOM 1406 C C . PHE A 1 13 ? 7.681 5.585 -6.365 1.00 0.00 13 PHE A C 3
ATOM 1407 O O . PHE A 1 13 ? 7.965 5.294 -5.203 1.00 0.00 13 PHE A O 3
ATOM 1424 N N . LYS A 1 14 ? 6.511 6.110 -6.712 1.00 0.00 14 LYS A N 3
ATOM 1425 C CA . LYS A 1 14 ? 5.470 6.379 -5.727 1.00 0.00 14 LYS A CA 3
ATOM 1426 C C . LYS A 1 14 ? 4.316 5.392 -5.872 1.00 0.00 14 LYS A C 3
ATOM 1427 O O . LYS A 1 14 ? 4.023 4.921 -6.972 1.00 0.00 14 LYS A O 3
ATOM 1446 N N . CYS A 1 15 ? 3.663 5.084 -4.757 1.00 0.00 15 CYS A N 3
ATOM 1447 C CA . CYS A 1 15 ? 2.540 4.154 -4.759 1.00 0.00 15 CYS A CA 3
ATOM 1448 C C . CYS A 1 15 ? 1.256 4.853 -5.195 1.00 0.00 15 CYS A C 3
ATOM 1449 O O . CYS A 1 15 ? 1.040 6.025 -4.887 1.00 0.00 15 CYS A O 3
ATOM 1456 N N . SER A 1 16 ? 0.406 4.125 -5.912 1.00 0.00 16 SER A N 3
ATOM 1457 C CA . SER A 1 16 ? -0.855 4.676 -6.393 1.00 0.00 16 SER A CA 3
ATOM 1458 C C . SER A 1 16 ? -1.905 4.677 -5.286 1.00 0.00 16 SER A C 3
ATOM 1459 O O . SER A 1 16 ? -2.555 5.691 -5.031 1.00 0.00 16 SER A O 3
ATOM 1467 N N . LYS A 1 17 ? -2.065 3.533 -4.630 1.00 0.00 17 LYS A N 3
ATOM 1468 C CA . LYS A 1 17 ? -3.033 3.399 -3.548 1.00 0.00 17 LYS A CA 3
ATOM 1469 C C . LYS A 1 17 ? -2.798 4.456 -2.474 1.00 0.00 17 LYS A C 3
ATOM 1470 O O . LYS A 1 17 ? -3.610 5.364 -2.293 1.00 0.00 17 LYS A O 3
ATOM 1489 N N . CYS A 1 18 ? -1.682 4.333 -1.763 1.00 0.00 18 CYS A N 3
ATOM 1490 C CA . CYS A 1 18 ? -1.339 5.278 -0.707 1.00 0.00 18 CYS A CA 3
ATOM 1491 C C . CYS A 1 18 ? -0.224 6.216 -1.158 1.00 0.00 18 CYS A C 3
ATOM 1492 O O . CYS A 1 18 ? 0.140 6.244 -2.334 1.00 0.00 18 CYS A O 3
ATOM 1499 N N . ASP A 1 19 ? 0.314 6.983 -0.216 1.00 0.00 19 ASP A N 3
ATOM 1500 C CA . ASP A 1 19 ? 1.389 7.922 -0.515 1.00 0.00 19 ASP A CA 3
ATOM 1501 C C . ASP A 1 19 ? 2.735 7.374 -0.051 1.00 0.00 19 ASP A C 3
ATOM 1502 O O . ASP A 1 19 ? 3.397 7.966 0.801 1.00 0.00 19 ASP A O 3
ATOM 1511 N N . ARG A 1 20 ? 3.132 6.239 -0.617 1.00 0.00 20 ARG A N 3
ATOM 1512 C CA . ARG A 1 20 ? 4.398 5.609 -0.259 1.00 0.00 20 ARG A CA 3
ATOM 1513 C C . ARG A 1 20 ? 5.412 5.748 -1.391 1.00 0.00 20 ARG A C 3
ATOM 1514 O O . ARG A 1 20 ? 5.045 5.957 -2.547 1.00 0.00 20 ARG A O 3
ATOM 1535 N N . VAL A 1 21 ? 6.692 5.630 -1.049 1.00 0.00 21 VAL A N 3
ATOM 1536 C CA . VAL A 1 21 ? 7.760 5.741 -2.035 1.00 0.00 21 VAL A CA 3
ATOM 1537 C C . VAL A 1 21 ? 8.833 4.683 -1.805 1.00 0.00 21 VAL A C 3
ATOM 1538 O O . VAL A 1 21 ? 9.010 4.196 -0.688 1.00 0.00 21 VAL A O 3
ATOM 1551 N N . PHE A 1 22 ? 9.548 4.331 -2.869 1.00 0.00 22 PHE A N 3
ATOM 1552 C CA . PHE A 1 22 ? 10.604 3.330 -2.783 1.00 0.00 22 PHE A CA 3
ATOM 1553 C C . PHE A 1 22 ? 11.785 3.708 -3.673 1.00 0.00 22 PHE A C 3
ATOM 1554 O O . PHE A 1 22 ? 11.663 4.552 -4.561 1.00 0.00 22 PHE A O 3
ATOM 1571 N N . THR A 1 23 ? 12.929 3.077 -3.427 1.00 0.00 23 THR A N 3
ATOM 1572 C CA . THR A 1 23 ? 14.133 3.347 -4.203 1.00 0.00 23 THR A CA 3
ATOM 1573 C C . THR A 1 23 ? 14.279 2.356 -5.353 1.00 0.00 23 THR A C 3
ATOM 1574 O O . THR A 1 23 ? 15.377 2.149 -5.868 1.00 0.00 23 THR A O 3
ATOM 1585 N N . GLN A 1 24 ? 13.166 1.749 -5.750 1.00 0.00 24 GLN A N 3
ATOM 1586 C CA . GLN A 1 24 ? 13.172 0.780 -6.839 1.00 0.00 24 GLN A CA 3
ATOM 1587 C C . GLN A 1 24 ? 11.749 0.418 -7.253 1.00 0.00 24 GLN A C 3
ATOM 1588 O O . GLN A 1 24 ? 10.790 0.721 -6.544 1.00 0.00 24 GLN A O 3
ATOM 1602 N N . ARG A 1 25 ? 11.621 -0.232 -8.406 1.00 0.00 25 ARG A N 3
ATOM 1603 C CA . ARG A 1 25 ? 10.315 -0.634 -8.915 1.00 0.00 25 ARG A CA 3
ATOM 1604 C C . ARG A 1 25 ? 9.885 -1.968 -8.314 1.00 0.00 25 ARG A C 3
ATOM 1605 O O . ARG A 1 25 ? 8.694 -2.233 -8.154 1.00 0.00 25 ARG A O 3
ATOM 1626 N N . ASN A 1 26 ? 10.862 -2.805 -7.982 1.00 0.00 26 ASN A N 3
ATOM 1627 C CA . ASN A 1 26 ? 10.584 -4.113 -7.400 1.00 0.00 26 ASN A CA 3
ATOM 1628 C C . ASN A 1 26 ? 9.955 -3.970 -6.017 1.00 0.00 26 ASN A C 3
ATOM 1629 O O . ASN A 1 26 ? 8.965 -4.631 -5.703 1.00 0.00 26 ASN A O 3
ATOM 1640 N N . TYR A 1 27 ? 10.537 -3.103 -5.195 1.00 0.00 27 TYR A N 3
ATOM 1641 C CA . TYR A 1 27 ? 10.035 -2.875 -3.846 1.00 0.00 27 TYR A CA 3
ATOM 1642 C C . TYR A 1 27 ? 8.655 -2.223 -3.881 1.00 0.00 27 TYR A C 3
ATOM 1643 O O . TYR A 1 27 ? 7.862 -2.370 -2.950 1.00 0.00 27 TYR A O 3
ATOM 1661 N N . LEU A 1 28 ? 8.376 -1.503 -4.962 1.00 0.00 28 LEU A N 3
ATOM 1662 C CA . LEU A 1 28 ? 7.092 -0.828 -5.121 1.00 0.00 28 LEU A CA 3
ATOM 1663 C C . LEU A 1 28 ? 6.004 -1.817 -5.525 1.00 0.00 28 LEU A C 3
ATOM 1664 O O . LEU A 1 28 ? 4.915 -1.827 -4.950 1.00 0.00 28 LEU A O 3
ATOM 1680 N N . VAL A 1 29 ? 6.306 -2.650 -6.516 1.00 0.00 29 VAL A N 3
ATOM 1681 C CA . VAL A 1 29 ? 5.355 -3.645 -6.995 1.00 0.00 29 VAL A CA 3
ATOM 1682 C C . VAL A 1 29 ? 4.863 -4.529 -5.854 1.00 0.00 29 VAL A C 3
ATOM 1683 O O . VAL A 1 29 ? 3.660 -4.650 -5.625 1.00 0.00 29 VAL A O 3
ATOM 1696 N N . GLN A 1 30 ? 5.802 -5.144 -5.142 1.00 0.00 30 GLN A N 3
ATOM 1697 C CA . GLN A 1 30 ? 5.463 -6.017 -4.025 1.00 0.00 30 GLN A CA 3
ATOM 1698 C C . GLN A 1 30 ? 4.546 -5.305 -3.036 1.00 0.00 30 GLN A C 3
ATOM 1699 O O . GLN A 1 30 ? 3.739 -5.938 -2.354 1.00 0.00 30 GLN A O 3
ATOM 1713 N N . HIS A 1 31 ? 4.676 -3.984 -2.962 1.00 0.00 31 HIS A N 3
ATOM 1714 C CA . HIS A 1 31 ? 3.858 -3.185 -2.055 1.00 0.00 31 HIS A CA 3
ATOM 1715 C C . HIS A 1 31 ? 2.512 -2.850 -2.691 1.00 0.00 31 HIS A C 3
ATOM 1716 O O . HIS A 1 31 ? 1.511 -2.688 -1.994 1.00 0.00 31 HIS A O 3
ATOM 1730 N N . GLU A 1 32 ? 2.498 -2.747 -4.016 1.00 0.00 32 GLU A N 3
ATOM 1731 C CA . GLU A 1 32 ? 1.275 -2.430 -4.743 1.00 0.00 32 GLU A CA 3
ATOM 1732 C C . GLU A 1 32 ? 0.340 -3.635 -4.789 1.00 0.00 32 GLU A C 3
ATOM 1733 O O . GLU A 1 32 ? -0.881 -3.486 -4.837 1.00 0.00 32 GLU A O 3
ATOM 1745 N N . ARG A 1 33 ? 0.923 -4.829 -4.774 1.00 0.00 33 ARG A N 3
ATOM 1746 C CA . ARG A 1 33 ? 0.144 -6.061 -4.816 1.00 0.00 33 ARG A CA 3
ATOM 1747 C C . ARG A 1 33 ? -0.491 -6.348 -3.458 1.00 0.00 33 ARG A C 3
ATOM 1748 O O . ARG A 1 33 ? -1.620 -6.834 -3.379 1.00 0.00 33 ARG A O 3
ATOM 1769 N N . THR A 1 34 ? 0.242 -6.046 -2.391 1.00 0.00 34 THR A N 3
ATOM 1770 C CA . THR A 1 34 ? -0.248 -6.273 -1.038 1.00 0.00 34 THR A CA 3
ATOM 1771 C C . THR A 1 34 ? -1.542 -5.508 -0.786 1.00 0.00 34 THR A C 3
ATOM 1772 O O . THR A 1 34 ? -2.368 -5.917 0.031 1.00 0.00 34 THR A O 3
ATOM 1783 N N . HIS A 1 35 ? -1.713 -4.395 -1.492 1.00 0.00 35 HIS A N 3
ATOM 1784 C CA . HIS A 1 35 ? -2.909 -3.573 -1.346 1.00 0.00 35 HIS A CA 3
ATOM 1785 C C . HIS A 1 35 ? -4.159 -4.358 -1.734 1.00 0.00 35 HIS A C 3
ATOM 1786 O O . HIS A 1 35 ? -4.496 -4.463 -2.913 1.00 0.00 35 HIS A O 3
ATOM 1800 N N . ALA A 1 36 ? -4.841 -4.907 -0.735 1.00 0.00 36 ALA A N 3
ATOM 1801 C CA . ALA A 1 36 ? -6.053 -5.681 -0.972 1.00 0.00 36 ALA A CA 3
ATOM 1802 C C . ALA A 1 36 ? -7.214 -5.152 -0.136 1.00 0.00 36 ALA A C 3
ATOM 1803 O O . ALA A 1 36 ? -8.178 -4.604 -0.671 1.00 0.00 36 ALA A O 3
ATOM 1810 N N . ARG A 1 37 ? -7.116 -5.321 1.179 1.00 0.00 37 ARG A N 3
ATOM 1811 C CA . ARG A 1 37 ? -8.159 -4.863 2.088 1.00 0.00 37 ARG A CA 3
ATOM 1812 C C . ARG A 1 37 ? -7.586 -3.917 3.139 1.00 0.00 37 ARG A C 3
ATOM 1813 O O . ARG A 1 37 ? -6.952 -4.350 4.102 1.00 0.00 37 ARG A O 3
ATOM 1834 N N . LYS A 1 38 ? -7.813 -2.621 2.948 1.00 0.00 38 LYS A N 3
ATOM 1835 C CA . LYS A 1 38 ? -7.321 -1.613 3.879 1.00 0.00 38 LYS A CA 3
ATOM 1836 C C . LYS A 1 38 ? -8.447 -1.102 4.773 1.00 0.00 38 LYS A C 3
ATOM 1837 O O . LYS A 1 38 ? -8.407 -1.268 5.992 1.00 0.00 38 LYS A O 3
ATOM 1856 N N . SER A 1 39 ? -9.449 -0.483 4.159 1.00 0.00 39 SER A N 3
ATOM 1857 C CA . SER A 1 39 ? -10.585 0.053 4.900 1.00 0.00 39 SER A CA 3
ATOM 1858 C C . SER A 1 39 ? -11.870 -0.067 4.086 1.00 0.00 39 SER A C 3
ATOM 1859 O O . SER A 1 39 ? -12.644 0.884 3.984 1.00 0.00 39 SER A O 3
ATOM 1867 N N . GLY A 1 40 ? -12.090 -1.244 3.509 1.00 0.00 40 GLY A N 3
ATOM 1868 C CA . GLY A 1 40 ? -13.282 -1.468 2.711 1.00 0.00 40 GLY A CA 3
ATOM 1869 C C . GLY A 1 40 ? -14.535 -1.568 3.558 1.00 0.00 40 GLY A C 3
ATOM 1870 O O . GLY A 1 40 ? -14.476 -1.691 4.781 1.00 0.00 40 GLY A O 3
ATOM 1874 N N . PRO A 1 41 ? -15.703 -1.514 2.900 1.00 0.00 41 PRO A N 3
ATOM 1875 C CA . PRO A 1 41 ? -16.999 -1.596 3.581 1.00 0.00 41 PRO A CA 3
ATOM 1876 C C . PRO A 1 41 ? -17.270 -2.986 4.146 1.00 0.00 41 PRO A C 3
ATOM 1877 O O . PRO A 1 41 ? -17.459 -3.945 3.398 1.00 0.00 41 PRO A O 3
ATOM 1888 N N . SER A 1 42 ? -17.287 -3.088 5.471 1.00 0.00 42 SER A N 3
ATOM 1889 C CA . SER A 1 42 ? -17.532 -4.362 6.137 1.00 0.00 42 SER A CA 3
ATOM 1890 C C . SER A 1 42 ? -18.896 -4.925 5.749 1.00 0.00 42 SER A C 3
ATOM 1891 O O . SER A 1 42 ? -19.931 -4.323 6.032 1.00 0.00 42 SER A O 3
ATOM 1899 N N . SER A 1 43 ? -18.887 -6.084 5.098 1.00 0.00 43 SER A N 3
ATOM 1900 C CA . SER A 1 43 ? -20.123 -6.727 4.667 1.00 0.00 43 SER A CA 3
ATOM 1901 C C . SER A 1 43 ? -20.493 -7.874 5.602 1.00 0.00 43 SER A C 3
ATOM 1902 O O . SER A 1 43 ? -19.890 -8.946 5.557 1.00 0.00 43 SER A O 3
ATOM 1910 N N . GLY A 1 44 ? -21.490 -7.640 6.450 1.00 0.00 44 GLY A N 3
ATOM 1911 C CA . GLY A 1 44 ? -21.924 -8.662 7.384 1.00 0.00 44 GLY A CA 3
ATOM 1912 C C . GLY A 1 44 ? -23.425 -8.651 7.599 1.00 0.00 44 GLY A C 3
ATOM 1913 O O . GLY A 1 44 ? -24.170 -8.697 6.622 1.00 0.00 44 GLY A O 3
ATOM 1918 N N . GLY A 1 1 ? 7.678 26.763 15.472 1.00 0.00 1 GLY A N 4
ATOM 1919 C CA . GLY A 1 1 ? 6.706 26.192 14.558 1.00 0.00 1 GLY A CA 4
ATOM 1920 C C . GLY A 1 1 ? 7.243 24.981 13.822 1.00 0.00 1 GLY A C 4
ATOM 1921 O O . GLY A 1 1 ? 8.034 25.114 12.888 1.00 0.00 1 GLY A O 4
ATOM 1925 N N . SER A 1 2 ? 6.815 23.796 14.245 1.00 0.00 2 SER A N 4
ATOM 1926 C CA . SER A 1 2 ? 7.262 22.555 13.623 1.00 0.00 2 SER A CA 4
ATOM 1927 C C . SER A 1 2 ? 7.064 22.603 12.111 1.00 0.00 2 SER A C 4
ATOM 1928 O O . SER A 1 2 ? 5.984 22.937 11.625 1.00 0.00 2 SER A O 4
ATOM 1936 N N . SER A 1 3 ? 8.117 22.267 11.372 1.00 0.00 3 SER A N 4
ATOM 1937 C CA . SER A 1 3 ? 8.061 22.275 9.914 1.00 0.00 3 SER A CA 4
ATOM 1938 C C . SER A 1 3 ? 8.821 21.085 9.335 1.00 0.00 3 SER A C 4
ATOM 1939 O O . SER A 1 3 ? 9.883 20.712 9.831 1.00 0.00 3 SER A O 4
ATOM 1947 N N . GLY A 1 4 ? 8.267 20.493 8.281 1.00 0.00 4 GLY A N 4
ATOM 1948 C CA . GLY A 1 4 ? 8.904 19.352 7.651 1.00 0.00 4 GLY A CA 4
ATOM 1949 C C . GLY A 1 4 ? 9.632 19.726 6.375 1.00 0.00 4 GLY A C 4
ATOM 1950 O O . GLY A 1 4 ? 9.733 18.919 5.451 1.00 0.00 4 GLY A O 4
ATOM 1954 N N . SER A 1 5 ? 10.138 20.954 6.322 1.00 0.00 5 SER A N 4
ATOM 1955 C CA . SER A 1 5 ? 10.855 21.435 5.147 1.00 0.00 5 SER A CA 4
ATOM 1956 C C . SER A 1 5 ? 12.302 21.771 5.493 1.00 0.00 5 SER A C 4
ATOM 1957 O O . SER A 1 5 ? 12.875 22.721 4.960 1.00 0.00 5 SER A O 4
ATOM 1965 N N . SER A 1 6 ? 12.887 20.984 6.391 1.00 0.00 6 SER A N 4
ATOM 1966 C CA . SER A 1 6 ? 14.266 21.199 6.813 1.00 0.00 6 SER A CA 4
ATOM 1967 C C . SER A 1 6 ? 15.201 20.191 6.151 1.00 0.00 6 SER A C 4
ATOM 1968 O O . SER A 1 6 ? 16.260 19.865 6.685 1.00 0.00 6 SER A O 4
ATOM 1976 N N . GLY A 1 7 ? 14.800 19.701 4.982 1.00 0.00 7 GLY A N 4
ATOM 1977 C CA . GLY A 1 7 ? 15.611 18.735 4.264 1.00 0.00 7 GLY A CA 4
ATOM 1978 C C . GLY A 1 7 ? 15.104 17.316 4.429 1.00 0.00 7 GLY A C 4
ATOM 1979 O O . GLY A 1 7 ? 15.144 16.759 5.526 1.00 0.00 7 GLY A O 4
ATOM 1983 N N . ALA A 1 8 ? 14.625 16.730 3.337 1.00 0.00 8 ALA A N 4
ATOM 1984 C CA . ALA A 1 8 ? 14.108 15.368 3.365 1.00 0.00 8 ALA A CA 4
ATOM 1985 C C . ALA A 1 8 ? 14.512 14.601 2.110 1.00 0.00 8 ALA A C 4
ATOM 1986 O O . ALA A 1 8 ? 15.306 15.085 1.304 1.00 0.00 8 ALA A O 4
ATOM 1993 N N . GLY A 1 9 ? 13.961 13.402 1.952 1.00 0.00 9 GLY A N 4
ATOM 1994 C CA . GLY A 1 9 ? 14.277 12.587 0.793 1.00 0.00 9 GLY A CA 4
ATOM 1995 C C . GLY A 1 9 ? 13.037 12.069 0.093 1.00 0.00 9 GLY A C 4
ATOM 1996 O O . GLY A 1 9 ? 12.028 11.784 0.736 1.00 0.00 9 GLY A O 4
ATOM 2000 N N . GLU A 1 10 ? 13.112 11.948 -1.229 1.00 0.00 10 GLU A N 4
ATOM 2001 C CA . GLU A 1 10 ? 11.985 11.463 -2.017 1.00 0.00 10 GLU A CA 4
ATOM 2002 C C . GLU A 1 10 ? 12.468 10.663 -3.223 1.00 0.00 10 GLU A C 4
ATOM 2003 O O . GLU A 1 10 ? 13.662 10.623 -3.516 1.00 0.00 10 GLU A O 4
ATOM 2015 N N . ASN A 1 11 ? 11.530 10.028 -3.918 1.00 0.00 11 ASN A N 4
ATOM 2016 C CA . ASN A 1 11 ? 11.860 9.228 -5.092 1.00 0.00 11 ASN A CA 4
ATOM 2017 C C . ASN A 1 11 ? 10.699 9.210 -6.082 1.00 0.00 11 ASN A C 4
ATOM 2018 O O . ASN A 1 11 ? 9.552 9.495 -5.737 1.00 0.00 11 ASN A O 4
ATOM 2029 N N . PRO A 1 12 ? 11.002 8.868 -7.343 1.00 0.00 12 PRO A N 4
ATOM 2030 C CA . PRO A 1 12 ? 9.997 8.804 -8.409 1.00 0.00 12 PRO A CA 4
ATOM 2031 C C . PRO A 1 12 ? 9.027 7.642 -8.222 1.00 0.00 12 PRO A C 4
ATOM 2032 O O . PRO A 1 12 ? 7.842 7.753 -8.538 1.00 0.00 12 PRO A O 4
ATOM 2043 N N . PHE A 1 13 ? 9.537 6.528 -7.707 1.00 0.00 13 PHE A N 4
ATOM 2044 C CA . PHE A 1 13 ? 8.715 5.346 -7.479 1.00 0.00 13 PHE A CA 4
ATOM 2045 C C . PHE A 1 13 ? 7.717 5.587 -6.351 1.00 0.00 13 PHE A C 4
ATOM 2046 O O . PHE A 1 13 ? 8.002 5.316 -5.184 1.00 0.00 13 PHE A O 4
ATOM 2063 N N . LYS A 1 14 ? 6.543 6.098 -6.707 1.00 0.00 14 LYS A N 4
ATOM 2064 C CA . LYS A 1 14 ? 5.500 6.376 -5.727 1.00 0.00 14 LYS A CA 4
ATOM 2065 C C . LYS A 1 14 ? 4.335 5.404 -5.881 1.00 0.00 14 LYS A C 4
ATOM 2066 O O . LYS A 1 14 ? 4.036 4.948 -6.986 1.00 0.00 14 LYS A O 4
ATOM 2085 N N . CYS A 1 15 ? 3.679 5.091 -4.769 1.00 0.00 15 CYS A N 4
ATOM 2086 C CA . CYS A 1 15 ? 2.546 4.174 -4.780 1.00 0.00 15 CYS A CA 4
ATOM 2087 C C . CYS A 1 15 ? 1.272 4.890 -5.219 1.00 0.00 15 CYS A C 4
ATOM 2088 O O . CYS A 1 15 ? 1.067 6.062 -4.906 1.00 0.00 15 CYS A O 4
ATOM 2095 N N . SER A 1 16 ? 0.418 4.174 -5.945 1.00 0.00 16 SER A N 4
ATOM 2096 C CA . SER A 1 16 ? -0.835 4.741 -6.430 1.00 0.00 16 SER A CA 4
ATOM 2097 C C . SER A 1 16 ? -1.889 4.752 -5.327 1.00 0.00 16 SER A C 4
ATOM 2098 O O . SER A 1 16 ? -2.528 5.773 -5.072 1.00 0.00 16 SER A O 4
ATOM 2106 N N . LYS A 1 17 ? -2.065 3.608 -4.674 1.00 0.00 17 LYS A N 4
ATOM 2107 C CA . LYS A 1 17 ? -3.040 3.483 -3.597 1.00 0.00 17 LYS A CA 4
ATOM 2108 C C . LYS A 1 17 ? -2.798 4.535 -2.520 1.00 0.00 17 LYS A C 4
ATOM 2109 O O . LYS A 1 17 ? -3.600 5.452 -2.341 1.00 0.00 17 LYS A O 4
ATOM 2128 N N . CYS A 1 18 ? -1.687 4.397 -1.804 1.00 0.00 18 CYS A N 4
ATOM 2129 C CA . CYS A 1 18 ? -1.338 5.336 -0.744 1.00 0.00 18 CYS A CA 4
ATOM 2130 C C . CYS A 1 18 ? -0.213 6.265 -1.190 1.00 0.00 18 CYS A C 4
ATOM 2131 O O . CYS A 1 18 ? 0.156 6.293 -2.364 1.00 0.00 18 CYS A O 4
ATOM 2138 N N . ASP A 1 19 ? 0.329 7.024 -0.244 1.00 0.00 19 ASP A N 4
ATOM 2139 C CA . ASP A 1 19 ? 1.413 7.954 -0.538 1.00 0.00 19 ASP A CA 4
ATOM 2140 C C . ASP A 1 19 ? 2.753 7.390 -0.076 1.00 0.00 19 ASP A C 4
ATOM 2141 O O . ASP A 1 19 ? 3.432 7.984 0.762 1.00 0.00 19 ASP A O 4
ATOM 2150 N N . ARG A 1 20 ? 3.127 6.240 -0.627 1.00 0.00 20 ARG A N 4
ATOM 2151 C CA . ARG A 1 20 ? 4.385 5.595 -0.269 1.00 0.00 20 ARG A CA 4
ATOM 2152 C C . ARG A 1 20 ? 5.408 5.739 -1.392 1.00 0.00 20 ARG A C 4
ATOM 2153 O O . ARG A 1 20 ? 5.049 5.955 -2.550 1.00 0.00 20 ARG A O 4
ATOM 2174 N N . VAL A 1 21 ? 6.684 5.618 -1.041 1.00 0.00 21 VAL A N 4
ATOM 2175 C CA . VAL A 1 21 ? 7.760 5.734 -2.019 1.00 0.00 21 VAL A CA 4
ATOM 2176 C C . VAL A 1 21 ? 8.828 4.671 -1.789 1.00 0.00 21 VAL A C 4
ATOM 2177 O O . VAL A 1 21 ? 8.997 4.175 -0.675 1.00 0.00 21 VAL A O 4
ATOM 2190 N N . PHE A 1 22 ? 9.549 4.325 -2.851 1.00 0.00 22 PHE A N 4
ATOM 2191 C CA . PHE A 1 22 ? 10.601 3.319 -2.766 1.00 0.00 22 PHE A CA 4
ATOM 2192 C C . PHE A 1 22 ? 11.788 3.698 -3.647 1.00 0.00 22 PHE A C 4
ATOM 2193 O O . PHE A 1 22 ? 11.674 4.548 -4.531 1.00 0.00 22 PHE A O 4
ATOM 2210 N N . THR A 1 23 ? 12.929 3.062 -3.400 1.00 0.00 23 THR A N 4
ATOM 2211 C CA . THR A 1 23 ? 14.137 3.332 -4.168 1.00 0.00 23 THR A CA 4
ATOM 2212 C C . THR A 1 23 ? 14.289 2.346 -5.320 1.00 0.00 23 THR A C 4
ATOM 2213 O O . THR A 1 23 ? 15.393 2.123 -5.816 1.00 0.00 23 THR A O 4
ATOM 2224 N N . GLN A 1 24 ? 13.173 1.759 -5.741 1.00 0.00 24 GLN A N 4
ATOM 2225 C CA . GLN A 1 24 ? 13.184 0.795 -6.835 1.00 0.00 24 GLN A CA 4
ATOM 2226 C C . GLN A 1 24 ? 11.763 0.446 -7.267 1.00 0.00 24 GLN A C 4
ATOM 2227 O O . GLN A 1 24 ? 10.798 0.762 -6.571 1.00 0.00 24 GLN A O 4
ATOM 2241 N N . ARG A 1 25 ? 11.643 -0.208 -8.418 1.00 0.00 25 ARG A N 4
ATOM 2242 C CA . ARG A 1 25 ? 10.341 -0.599 -8.942 1.00 0.00 25 ARG A CA 4
ATOM 2243 C C . ARG A 1 25 ? 9.896 -1.935 -8.354 1.00 0.00 25 ARG A C 4
ATOM 2244 O O . ARG A 1 25 ? 8.702 -2.204 -8.232 1.00 0.00 25 ARG A O 4
ATOM 2265 N N . ASN A 1 26 ? 10.867 -2.768 -7.992 1.00 0.00 26 ASN A N 4
ATOM 2266 C CA . ASN A 1 26 ? 10.575 -4.077 -7.418 1.00 0.00 26 ASN A CA 4
ATOM 2267 C C . ASN A 1 26 ? 9.939 -3.936 -6.039 1.00 0.00 26 ASN A C 4
ATOM 2268 O O . ASN A 1 26 ? 8.940 -4.588 -5.735 1.00 0.00 26 ASN A O 4
ATOM 2279 N N . TYR A 1 27 ? 10.524 -3.081 -5.208 1.00 0.00 27 TYR A N 4
ATOM 2280 C CA . TYR A 1 27 ? 10.016 -2.856 -3.860 1.00 0.00 27 TYR A CA 4
ATOM 2281 C C . TYR A 1 27 ? 8.637 -2.205 -3.899 1.00 0.00 27 TYR A C 4
ATOM 2282 O O . TYR A 1 27 ? 7.839 -2.356 -2.973 1.00 0.00 27 TYR A O 4
ATOM 2300 N N . LEU A 1 28 ? 8.362 -1.481 -4.979 1.00 0.00 28 LEU A N 4
ATOM 2301 C CA . LEU A 1 28 ? 7.079 -0.806 -5.141 1.00 0.00 28 LEU A CA 4
ATOM 2302 C C . LEU A 1 28 ? 5.991 -1.796 -5.546 1.00 0.00 28 LEU A C 4
ATOM 2303 O O . LEU A 1 28 ? 4.898 -1.798 -4.980 1.00 0.00 28 LEU A O 4
ATOM 2319 N N . VAL A 1 29 ? 6.299 -2.638 -6.527 1.00 0.00 29 VAL A N 4
ATOM 2320 C CA . VAL A 1 29 ? 5.349 -3.635 -7.005 1.00 0.00 29 VAL A CA 4
ATOM 2321 C C . VAL A 1 29 ? 4.863 -4.522 -5.865 1.00 0.00 29 VAL A C 4
ATOM 2322 O O . VAL A 1 29 ? 3.660 -4.657 -5.641 1.00 0.00 29 VAL A O 4
ATOM 2335 N N . GLN A 1 30 ? 5.806 -5.124 -5.147 1.00 0.00 30 GLN A N 4
ATOM 2336 C CA . GLN A 1 30 ? 5.473 -5.998 -4.029 1.00 0.00 30 GLN A CA 4
ATOM 2337 C C . GLN A 1 30 ? 4.548 -5.293 -3.043 1.00 0.00 30 GLN A C 4
ATOM 2338 O O . GLN A 1 30 ? 3.749 -5.933 -2.358 1.00 0.00 30 GLN A O 4
ATOM 2352 N N . HIS A 1 31 ? 4.661 -3.970 -2.975 1.00 0.00 31 HIS A N 4
ATOM 2353 C CA . HIS A 1 31 ? 3.834 -3.177 -2.072 1.00 0.00 31 HIS A CA 4
ATOM 2354 C C . HIS A 1 31 ? 2.481 -2.868 -2.705 1.00 0.00 31 HIS A C 4
ATOM 2355 O O . HIS A 1 31 ? 1.480 -2.713 -2.007 1.00 0.00 31 HIS A O 4
ATOM 2369 N N . GLU A 1 32 ? 2.460 -2.779 -4.031 1.00 0.00 32 GLU A N 4
ATOM 2370 C CA . GLU A 1 32 ? 1.230 -2.487 -4.757 1.00 0.00 32 GLU A CA 4
ATOM 2371 C C . GLU A 1 32 ? 0.323 -3.713 -4.808 1.00 0.00 32 GLU A C 4
ATOM 2372 O O . GLU A 1 32 ? -0.898 -3.592 -4.907 1.00 0.00 32 GLU A O 4
ATOM 2384 N N . ARG A 1 33 ? 0.930 -4.893 -4.740 1.00 0.00 33 ARG A N 4
ATOM 2385 C CA . ARG A 1 33 ? 0.179 -6.142 -4.780 1.00 0.00 33 ARG A CA 4
ATOM 2386 C C . ARG A 1 33 ? -0.440 -6.448 -3.419 1.00 0.00 33 ARG A C 4
ATOM 2387 O O . ARG A 1 33 ? -1.496 -7.075 -3.332 1.00 0.00 33 ARG A O 4
ATOM 2408 N N . THR A 1 34 ? 0.226 -6.001 -2.358 1.00 0.00 34 THR A N 4
ATOM 2409 C CA . THR A 1 34 ? -0.257 -6.228 -1.002 1.00 0.00 34 THR A CA 4
ATOM 2410 C C . THR A 1 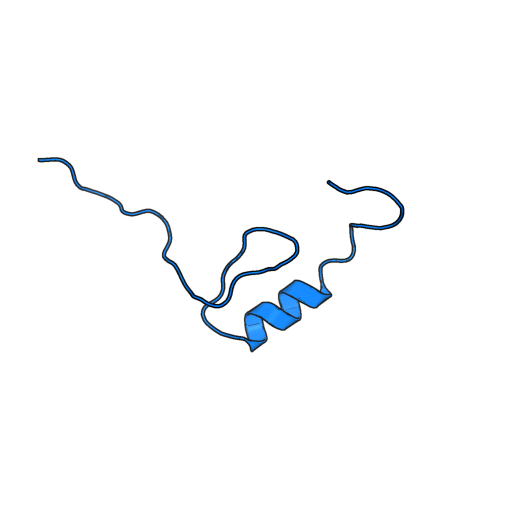34 ? -1.543 -5.452 -0.739 1.00 0.00 34 THR A C 4
ATOM 2411 O O . THR A 1 34 ? -2.349 -5.836 0.109 1.00 0.00 34 THR A O 4
ATOM 2422 N N . HIS A 1 35 ? -1.729 -4.359 -1.472 1.00 0.00 35 HIS A N 4
ATOM 2423 C CA . HIS A 1 35 ? -2.919 -3.529 -1.318 1.00 0.00 35 HIS A CA 4
ATOM 2424 C C . HIS A 1 35 ? -4.179 -4.318 -1.662 1.00 0.00 35 HIS A C 4
ATOM 2425 O O . HIS A 1 35 ? -4.529 -4.468 -2.832 1.00 0.00 35 HIS A O 4
ATOM 2439 N N . ALA A 1 36 ? -4.856 -4.820 -0.634 1.00 0.00 36 ALA A N 4
ATOM 2440 C CA . ALA A 1 36 ? -6.077 -5.591 -0.827 1.00 0.00 36 ALA A CA 4
ATOM 2441 C C . ALA A 1 36 ? -7.212 -5.048 0.035 1.00 0.00 36 ALA A C 4
ATOM 2442 O O . ALA A 1 36 ? -8.081 -5.799 0.479 1.00 0.00 36 ALA A O 4
ATOM 2449 N N . ARG A 1 37 ? -7.197 -3.740 0.269 1.00 0.00 37 ARG A N 4
ATOM 2450 C CA . ARG A 1 37 ? -8.224 -3.097 1.080 1.00 0.00 37 ARG A CA 4
ATOM 2451 C C . ARG A 1 37 ? -8.587 -1.728 0.513 1.00 0.00 37 ARG A C 4
ATOM 2452 O O . ARG A 1 37 ? -9.761 -1.418 0.312 1.00 0.00 37 ARG A O 4
ATOM 2473 N N . LYS A 1 38 ? -7.571 -0.911 0.257 1.00 0.00 38 LYS A N 4
ATOM 2474 C CA . LYS A 1 38 ? -7.781 0.425 -0.288 1.00 0.00 38 LYS A CA 4
ATOM 2475 C C . LYS A 1 38 ? -8.702 1.241 0.613 1.00 0.00 38 LYS A C 4
ATOM 2476 O O . LYS A 1 38 ? -9.854 1.501 0.266 1.00 0.00 38 LYS A O 4
ATOM 2495 N N . SER A 1 39 ? -8.186 1.644 1.770 1.00 0.00 39 SER A N 4
ATOM 2496 C CA . SER A 1 39 ? -8.964 2.429 2.721 1.00 0.00 39 SER A CA 4
ATOM 2497 C C . SER A 1 39 ? -8.901 3.915 2.379 1.00 0.00 39 SER A C 4
ATOM 2498 O O . SER A 1 39 ? -8.271 4.312 1.400 1.00 0.00 39 SER A O 4
ATOM 2506 N N . GLY A 1 40 ? -9.559 4.732 3.196 1.00 0.00 40 GLY A N 4
ATOM 2507 C CA . GLY A 1 40 ? -9.566 6.165 2.964 1.00 0.00 40 GLY A CA 4
ATOM 2508 C C . GLY A 1 40 ? -8.197 6.788 3.148 1.00 0.00 40 GLY A C 4
ATOM 2509 O O . GLY A 1 40 ? -7.198 6.097 3.349 1.00 0.00 40 GLY A O 4
ATOM 2513 N N . PRO A 1 41 ? -8.138 8.127 3.077 1.00 0.00 41 PRO A N 4
ATOM 2514 C CA . PRO A 1 41 ? -6.885 8.873 3.233 1.00 0.00 41 PRO A CA 4
ATOM 2515 C C . PRO A 1 41 ? -6.358 8.827 4.663 1.00 0.00 41 PRO A C 4
ATOM 2516 O O . PRO A 1 41 ? -7.127 8.897 5.622 1.00 0.00 41 PRO A O 4
ATOM 2527 N N . SER A 1 42 ? -5.041 8.709 4.800 1.00 0.00 42 SER A N 4
ATOM 2528 C CA . SER A 1 42 ? -4.411 8.650 6.114 1.00 0.00 42 SER A CA 4
ATOM 2529 C C . SER A 1 42 ? -3.011 9.256 6.072 1.00 0.00 42 SER A C 4
ATOM 2530 O O . SER A 1 42 ? -2.105 8.801 6.770 1.00 0.00 42 SER A O 4
ATOM 2538 N N . SER A 1 43 ? -2.843 10.286 5.249 1.00 0.00 43 SER A N 4
ATOM 2539 C CA . SER A 1 43 ? -1.554 10.954 5.113 1.00 0.00 43 SER A CA 4
ATOM 2540 C C . SER A 1 43 ? -1.723 12.470 5.125 1.00 0.00 43 SER A C 4
ATOM 2541 O O . SER A 1 43 ? -1.073 13.185 4.363 1.00 0.00 43 SER A O 4
ATOM 2549 N N . GLY A 1 44 ? -2.603 12.954 5.996 1.00 0.00 44 GLY A N 4
ATOM 2550 C CA . GLY A 1 44 ? -2.844 14.383 6.092 1.00 0.00 44 GLY A CA 4
ATOM 2551 C C . GLY A 1 44 ? -3.897 14.860 5.112 1.00 0.00 44 GLY A C 4
ATOM 2552 O O . GLY A 1 44 ? -5.076 14.576 5.314 1.00 0.00 44 GLY A O 4
ATOM 2557 N N . GLY A 1 1 ? -1.497 22.903 7.965 1.00 0.00 1 GLY A N 5
ATOM 2558 C CA . GLY A 1 1 ? -2.160 22.887 9.256 1.00 0.00 1 GLY A CA 5
ATOM 2559 C C . GLY A 1 1 ? -1.181 22.802 10.410 1.00 0.00 1 GLY A C 5
ATOM 2560 O O . GLY A 1 1 ? -1.247 23.596 11.348 1.00 0.00 1 GLY A O 5
ATOM 2564 N N . SER A 1 2 ? -0.272 21.835 10.342 1.00 0.00 2 SER A N 5
ATOM 2565 C CA . SER A 1 2 ? 0.722 21.646 11.393 1.00 0.00 2 SER A CA 5
ATOM 2566 C C . SER A 1 2 ? 1.675 20.507 11.040 1.00 0.00 2 SER A C 5
ATOM 2567 O O . SER A 1 2 ? 2.887 20.703 10.951 1.00 0.00 2 SER A O 5
ATOM 2575 N N . SER A 1 3 ? 1.117 19.318 10.840 1.00 0.00 3 SER A N 5
ATOM 2576 C CA . SER A 1 3 ? 1.916 18.146 10.501 1.00 0.00 3 SER A CA 5
ATOM 2577 C C . SER A 1 3 ? 1.090 17.134 9.714 1.00 0.00 3 SER A C 5
ATOM 2578 O O . SER A 1 3 ? -0.044 16.823 10.079 1.00 0.00 3 SER A O 5
ATOM 2586 N N . GLY A 1 4 ? 1.667 16.622 8.631 1.00 0.00 4 GLY A N 5
ATOM 2587 C CA . GLY A 1 4 ? 0.970 15.650 7.808 1.00 0.00 4 GLY A CA 5
ATOM 2588 C C . GLY A 1 4 ? 1.887 14.554 7.304 1.00 0.00 4 GLY A C 5
ATOM 2589 O O . GLY A 1 4 ? 2.485 13.823 8.094 1.00 0.00 4 GLY A O 5
ATOM 2593 N N . SER A 1 5 ? 1.997 14.437 5.985 1.00 0.00 5 SER A N 5
ATOM 2594 C CA . SER A 1 5 ? 2.844 13.417 5.376 1.00 0.00 5 SER A CA 5
ATOM 2595 C C . SER A 1 5 ? 4.194 14.002 4.972 1.00 0.00 5 SER A C 5
ATOM 2596 O O . SER A 1 5 ? 4.331 14.593 3.901 1.00 0.00 5 SER A O 5
ATOM 2604 N N . SER A 1 6 ? 5.188 13.833 5.837 1.00 0.00 6 SER A N 5
ATOM 2605 C CA . SER A 1 6 ? 6.527 14.347 5.574 1.00 0.00 6 SER A CA 5
ATOM 2606 C C . SER A 1 6 ? 7.296 13.410 4.647 1.00 0.00 6 SER A C 5
ATOM 2607 O O . SER A 1 6 ? 8.108 13.851 3.835 1.00 0.00 6 SER A O 5
ATOM 2615 N N . GLY A 1 7 ? 7.033 12.113 4.776 1.00 0.00 7 GLY A N 5
ATOM 2616 C CA . GLY A 1 7 ? 7.707 11.133 3.945 1.00 0.00 7 GLY A CA 5
ATOM 2617 C C . GLY A 1 7 ? 9.132 10.876 4.393 1.00 0.00 7 GLY A C 5
ATOM 2618 O O . GLY A 1 7 ? 9.798 11.771 4.913 1.00 0.00 7 GLY A O 5
ATOM 2622 N N . ALA A 1 8 ? 9.601 9.648 4.193 1.00 0.00 8 ALA A N 5
ATOM 2623 C CA . ALA A 1 8 ? 10.956 9.276 4.580 1.00 0.00 8 ALA A CA 5
ATOM 2624 C C . ALA A 1 8 ? 11.969 9.724 3.532 1.00 0.00 8 ALA A C 5
ATOM 2625 O O . ALA A 1 8 ? 12.927 10.430 3.842 1.00 0.00 8 ALA A O 5
ATOM 2632 N N . GLY A 1 9 ? 11.752 9.306 2.288 1.00 0.00 9 GLY A N 5
ATOM 2633 C CA . GLY A 1 9 ? 12.655 9.674 1.214 1.00 0.00 9 GLY A CA 5
ATOM 2634 C C . GLY A 1 9 ? 11.920 10.133 -0.030 1.00 0.00 9 GLY A C 5
ATOM 2635 O O . GLY A 1 9 ? 10.804 9.689 -0.298 1.00 0.00 9 GLY A O 5
ATOM 2639 N N . GLU A 1 10 ? 12.546 11.026 -0.790 1.00 0.00 10 GLU A N 5
ATOM 2640 C CA . GLU A 1 10 ? 11.942 11.547 -2.011 1.00 0.00 10 GLU A CA 5
ATOM 2641 C C . GLU A 1 10 ? 12.423 10.767 -3.231 1.00 0.00 10 GLU A C 5
ATOM 2642 O O . GLU A 1 10 ? 13.601 10.806 -3.581 1.00 0.00 10 GLU A O 5
ATOM 2654 N N . ASN A 1 11 ? 11.500 10.059 -3.874 1.00 0.00 11 ASN A N 5
ATOM 2655 C CA . ASN A 1 11 ? 11.829 9.269 -5.055 1.00 0.00 11 ASN A CA 5
ATOM 2656 C C . ASN A 1 11 ? 10.669 9.265 -6.047 1.00 0.00 11 ASN A C 5
ATOM 2657 O O . ASN A 1 11 ? 9.523 9.551 -5.701 1.00 0.00 11 ASN A O 5
ATOM 2668 N N . PRO A 1 12 ? 10.973 8.934 -7.311 1.00 0.00 12 PRO A N 5
ATOM 2669 C CA . PRO A 1 12 ? 9.970 8.883 -8.379 1.00 0.00 12 PRO A CA 5
ATOM 2670 C C . PRO A 1 12 ? 8.996 7.723 -8.205 1.00 0.00 12 PRO A C 5
ATOM 2671 O O . PRO A 1 12 ? 7.811 7.843 -8.516 1.00 0.00 12 PRO A O 5
ATOM 2682 N N . PHE A 1 13 ? 9.502 6.601 -7.705 1.00 0.00 13 PHE A N 5
ATOM 2683 C CA . PHE A 1 13 ? 8.676 5.419 -7.490 1.00 0.00 13 PHE A CA 5
ATOM 2684 C C . PHE A 1 13 ? 7.681 5.649 -6.357 1.00 0.00 13 PHE A C 5
ATOM 2685 O O . PHE A 1 13 ? 7.968 5.360 -5.195 1.00 0.00 13 PHE A O 5
ATOM 2702 N N . LYS A 1 14 ? 6.510 6.173 -6.703 1.00 0.00 14 LYS A N 5
ATOM 2703 C CA . LYS A 1 14 ? 5.471 6.442 -5.716 1.00 0.00 14 LYS A CA 5
ATOM 2704 C C . LYS A 1 14 ? 4.297 5.483 -5.887 1.00 0.00 14 LYS A C 5
ATOM 2705 O O . LYS A 1 14 ? 3.939 5.117 -7.006 1.00 0.00 14 LYS A O 5
ATOM 2724 N N . CYS A 1 15 ? 3.701 5.081 -4.769 1.00 0.00 15 CYS A N 5
ATOM 2725 C CA . CYS A 1 15 ? 2.566 4.165 -4.794 1.00 0.00 15 CYS A CA 5
ATOM 2726 C C . CYS A 1 15 ? 1.296 4.885 -5.237 1.00 0.00 15 CYS A C 5
ATOM 2727 O O . CYS A 1 15 ? 1.096 6.060 -4.928 1.00 0.00 15 CYS A O 5
ATOM 2734 N N . SER A 1 16 ? 0.440 4.172 -5.961 1.00 0.00 16 SER A N 5
ATOM 2735 C CA . SER A 1 16 ? -0.810 4.743 -6.450 1.00 0.00 16 SER A CA 5
ATOM 2736 C C . SER A 1 16 ? -1.869 4.751 -5.352 1.00 0.00 16 SER A C 5
ATOM 2737 O O . SER A 1 16 ? -2.512 5.771 -5.100 1.00 0.00 16 SER A O 5
ATOM 2745 N N . LYS A 1 17 ? -2.045 3.607 -4.700 1.00 0.00 17 LYS A N 5
ATOM 2746 C CA . LYS A 1 17 ? -3.025 3.480 -3.627 1.00 0.00 17 LYS A CA 5
ATOM 2747 C C . LYS A 1 17 ? -2.769 4.511 -2.532 1.00 0.00 17 LYS A C 5
ATOM 2748 O O . LYS A 1 17 ? -3.563 5.430 -2.333 1.00 0.00 17 LYS A O 5
ATOM 2767 N N . CYS A 1 18 ? -1.655 4.352 -1.825 1.00 0.00 18 CYS A N 5
ATOM 2768 C CA . CYS A 1 18 ? -1.293 5.268 -0.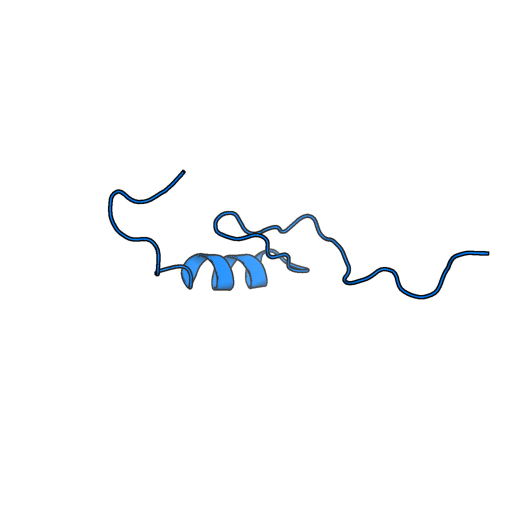751 1.00 0.00 18 CYS A CA 5
ATOM 2769 C C . CYS A 1 18 ? -0.181 6.215 -1.194 1.00 0.00 18 CYS A C 5
ATOM 2770 O O . CYS A 1 18 ? 0.180 6.256 -2.370 1.00 0.00 18 CYS A O 5
ATOM 2777 N N . ASP A 1 19 ? 0.357 6.972 -0.244 1.00 0.00 19 ASP A N 5
ATOM 2778 C CA . ASP A 1 19 ? 1.429 7.917 -0.536 1.00 0.00 19 ASP A CA 5
ATOM 2779 C C . ASP A 1 19 ? 2.779 7.359 -0.098 1.00 0.00 19 ASP A C 5
ATOM 2780 O O . ASP A 1 19 ? 3.500 7.988 0.676 1.00 0.00 19 ASP A O 5
ATOM 2789 N N . ARG A 1 20 ? 3.115 6.174 -0.599 1.00 0.00 20 ARG A N 5
ATOM 2790 C CA . ARG A 1 20 ? 4.377 5.530 -0.258 1.00 0.00 20 ARG A CA 5
ATOM 2791 C C . ARG A 1 20 ? 5.398 5.708 -1.378 1.00 0.00 20 ARG A C 5
ATOM 2792 O O . ARG A 1 20 ? 5.037 5.972 -2.525 1.00 0.00 20 ARG A O 5
ATOM 2813 N N . VAL A 1 21 ? 6.675 5.563 -1.037 1.00 0.00 21 VAL A N 5
ATOM 2814 C CA . VAL A 1 21 ? 7.748 5.707 -2.013 1.00 0.00 21 VAL A CA 5
ATOM 2815 C C . VAL A 1 21 ? 8.829 4.653 -1.800 1.00 0.00 21 VAL A C 5
ATOM 2816 O O . VAL A 1 21 ? 9.006 4.145 -0.693 1.00 0.00 21 VAL A O 5
ATOM 2829 N N . PHE A 1 22 ? 9.551 4.330 -2.868 1.00 0.00 22 PHE A N 5
ATOM 2830 C CA . PHE A 1 22 ? 10.615 3.336 -2.799 1.00 0.00 22 PHE A CA 5
ATOM 2831 C C . PHE A 1 22 ? 11.785 3.728 -3.697 1.00 0.00 22 PHE A C 5
ATOM 2832 O O . PHE A 1 22 ? 11.651 4.583 -4.574 1.00 0.00 22 PHE A O 5
ATOM 2849 N N . THR A 1 23 ? 12.934 3.099 -3.472 1.00 0.00 23 THR A N 5
ATOM 2850 C CA . THR A 1 23 ? 14.128 3.382 -4.258 1.00 0.00 23 THR A CA 5
ATOM 2851 C C . THR A 1 23 ? 14.274 2.396 -5.411 1.00 0.00 23 THR A C 5
ATOM 2852 O O . THR A 1 23 ? 15.371 2.193 -5.930 1.00 0.00 23 THR A O 5
ATOM 2863 N N . GLN A 1 24 ? 13.161 1.787 -5.808 1.00 0.00 24 GLN A N 5
ATOM 2864 C CA . GLN A 1 24 ? 13.167 0.822 -6.900 1.00 0.00 24 GLN A CA 5
ATOM 2865 C C . GLN A 1 24 ? 11.744 0.474 -7.327 1.00 0.00 24 GLN A C 5
ATOM 2866 O O . GLN A 1 24 ? 10.782 0.777 -6.620 1.00 0.00 24 GLN A O 5
ATOM 2880 N N . ARG A 1 25 ? 11.618 -0.164 -8.486 1.00 0.00 25 ARG A N 5
ATOM 2881 C CA . ARG A 1 25 ? 10.313 -0.551 -9.007 1.00 0.00 25 ARG A CA 5
ATOM 2882 C C . ARG A 1 25 ? 9.857 -1.875 -8.400 1.00 0.00 25 ARG A C 5
ATOM 2883 O O . ARG A 1 25 ? 8.662 -2.112 -8.232 1.00 0.00 25 ARG A O 5
ATOM 2904 N N . ASN A 1 26 ? 10.818 -2.734 -8.075 1.00 0.00 26 ASN A N 5
ATOM 2905 C CA . ASN A 1 26 ? 10.515 -4.034 -7.489 1.00 0.00 26 ASN A CA 5
ATOM 2906 C C . ASN A 1 26 ? 9.884 -3.874 -6.109 1.00 0.00 26 ASN A C 5
ATOM 2907 O O . ASN A 1 26 ? 8.813 -4.419 -5.838 1.00 0.00 26 ASN A O 5
ATOM 2918 N N . TYR A 1 27 ? 10.554 -3.124 -5.241 1.00 0.00 27 TYR A N 5
ATOM 2919 C CA . TYR A 1 27 ? 10.060 -2.894 -3.889 1.00 0.00 27 TYR A CA 5
ATOM 2920 C C . TYR A 1 27 ? 8.682 -2.240 -3.916 1.00 0.00 27 TYR A C 5
ATOM 2921 O O . TYR A 1 27 ? 7.893 -2.386 -2.981 1.00 0.00 27 TYR A O 5
ATOM 2939 N N . LEU A 1 28 ? 8.399 -1.517 -4.994 1.00 0.00 28 LEU A N 5
ATOM 2940 C CA . LEU A 1 28 ? 7.116 -0.839 -5.146 1.00 0.00 28 LEU A CA 5
ATOM 2941 C C . LEU A 1 28 ? 6.024 -1.825 -5.551 1.00 0.00 28 LEU A C 5
ATOM 2942 O O . LEU A 1 28 ? 4.902 -1.766 -5.048 1.00 0.00 28 LEU A O 5
ATOM 2958 N N . VAL A 1 29 ? 6.361 -2.731 -6.463 1.00 0.00 29 VAL A N 5
ATOM 2959 C CA . VAL A 1 29 ? 5.411 -3.732 -6.934 1.00 0.00 29 VAL A CA 5
ATOM 2960 C C . VAL A 1 29 ? 4.909 -4.597 -5.784 1.00 0.00 29 VAL A C 5
ATOM 2961 O O . VAL A 1 29 ? 3.704 -4.726 -5.573 1.00 0.00 29 VAL A O 5
ATOM 2974 N N . GLN A 1 30 ? 5.842 -5.186 -5.043 1.00 0.00 30 GLN A N 5
ATOM 2975 C CA . GLN A 1 30 ? 5.493 -6.040 -3.913 1.00 0.00 30 GLN A CA 5
ATOM 2976 C C . GLN A 1 30 ? 4.561 -5.313 -2.949 1.00 0.00 30 GLN A C 5
ATOM 2977 O O . GLN A 1 30 ? 3.756 -5.938 -2.258 1.00 0.00 30 GLN A O 5
ATOM 2991 N N . HIS A 1 31 ? 4.676 -3.990 -2.907 1.00 0.00 31 HIS A N 5
ATOM 2992 C CA . HIS A 1 31 ? 3.844 -3.177 -2.027 1.00 0.00 31 HIS A CA 5
ATOM 2993 C C . HIS A 1 31 ? 2.510 -2.850 -2.691 1.00 0.00 31 HIS A C 5
ATOM 2994 O O . HIS A 1 31 ? 1.502 -2.652 -2.014 1.00 0.00 31 HIS A O 5
ATOM 3008 N N . GLU A 1 32 ? 2.513 -2.795 -4.019 1.00 0.00 32 GLU A N 5
ATOM 3009 C CA . GLU A 1 32 ? 1.302 -2.490 -4.773 1.00 0.00 32 GLU A CA 5
ATOM 3010 C C . GLU A 1 32 ? 0.376 -3.701 -4.828 1.00 0.00 32 GLU A C 5
ATOM 3011 O O . GLU A 1 32 ? -0.842 -3.560 -4.938 1.00 0.00 32 GLU A O 5
ATOM 3023 N N . ARG A 1 33 ? 0.962 -4.891 -4.751 1.00 0.00 33 ARG A N 5
ATOM 3024 C CA . ARG A 1 33 ? 0.191 -6.127 -4.793 1.00 0.00 33 ARG A CA 5
ATOM 3025 C C . ARG A 1 33 ? -0.487 -6.392 -3.452 1.00 0.00 33 ARG A C 5
ATOM 3026 O O . ARG A 1 33 ? -1.567 -6.981 -3.394 1.00 0.00 33 ARG A O 5
ATOM 3047 N N . THR A 1 34 ? 0.155 -5.953 -2.374 1.00 0.00 34 THR A N 5
ATOM 3048 C CA . THR A 1 34 ? -0.384 -6.143 -1.033 1.00 0.00 34 THR A CA 5
ATOM 3049 C C . THR A 1 34 ? -1.693 -5.383 -0.854 1.00 0.00 34 THR A C 5
ATOM 3050 O O . THR A 1 34 ? -2.525 -5.748 -0.022 1.00 0.00 34 THR A O 5
ATOM 3061 N N . HIS A 1 35 ? -1.871 -4.326 -1.639 1.00 0.00 35 HIS A N 5
ATOM 3062 C CA . HIS A 1 35 ? -3.081 -3.515 -1.567 1.00 0.00 35 HIS A CA 5
ATOM 3063 C C . HIS A 1 35 ? -4.293 -4.303 -2.056 1.00 0.00 35 HIS A C 5
ATOM 3064 O O . HIS A 1 35 ? -4.630 -4.271 -3.239 1.00 0.00 35 HIS A O 5
ATOM 3078 N N . ALA A 1 36 ? -4.942 -5.010 -1.137 1.00 0.00 36 ALA A N 5
ATOM 3079 C CA . ALA A 1 36 ? -6.116 -5.805 -1.474 1.00 0.00 36 ALA A CA 5
ATOM 3080 C C . ALA A 1 36 ? -7.215 -5.632 -0.431 1.00 0.00 36 ALA A C 5
ATOM 3081 O O . ALA A 1 36 ? -7.025 -4.950 0.576 1.00 0.00 36 ALA A O 5
ATOM 3088 N N . ARG A 1 37 ? -8.363 -6.253 -0.679 1.00 0.00 37 ARG A N 5
ATOM 3089 C CA . ARG A 1 37 ? -9.493 -6.165 0.239 1.00 0.00 37 ARG A CA 5
ATOM 3090 C C . ARG A 1 37 ? -10.654 -7.030 -0.244 1.00 0.00 37 ARG A C 5
ATOM 3091 O O . ARG A 1 37 ? -11.217 -6.792 -1.312 1.00 0.00 37 ARG A O 5
ATOM 3112 N N . LYS A 1 38 ? -11.006 -8.035 0.550 1.00 0.00 38 LYS A N 5
ATOM 3113 C CA . LYS A 1 38 ? -12.100 -8.935 0.206 1.00 0.00 38 LYS A CA 5
ATOM 3114 C C . LYS A 1 38 ? -13.446 -8.330 0.593 1.00 0.00 38 LYS A C 5
ATOM 3115 O O . LYS A 1 38 ? -14.401 -8.368 -0.183 1.00 0.00 38 LYS A O 5
ATOM 3134 N N . SER A 1 39 ? -13.513 -7.770 1.797 1.00 0.00 39 SER A N 5
ATOM 3135 C CA . SER A 1 39 ? -14.743 -7.159 2.287 1.00 0.00 39 SER A CA 5
ATOM 3136 C C . SER A 1 39 ? -14.440 -6.111 3.354 1.00 0.00 39 SER A C 5
ATOM 3137 O O . SER A 1 39 ? -13.531 -6.280 4.166 1.00 0.00 39 SER A O 5
ATOM 3145 N N . GLY A 1 40 ? -15.210 -5.027 3.346 1.00 0.00 40 GLY A N 5
ATOM 3146 C CA . GLY A 1 40 ? -15.010 -3.967 4.316 1.00 0.00 40 GLY A CA 5
ATOM 3147 C C . GLY A 1 40 ? -13.862 -3.050 3.944 1.00 0.00 40 GLY A C 5
ATOM 3148 O O . GLY A 1 40 ? -12.806 -3.053 4.578 1.00 0.00 40 GLY A O 5
ATOM 3152 N N . PRO A 1 41 ? -14.061 -2.244 2.891 1.00 0.00 41 PRO A N 5
ATOM 3153 C CA . PRO A 1 41 ? -13.044 -1.303 2.411 1.00 0.00 41 PRO A CA 5
ATOM 3154 C C . PRO A 1 41 ? -12.821 -0.146 3.379 1.00 0.00 41 PRO A C 5
ATOM 3155 O O . PRO A 1 41 ? -13.565 0.835 3.370 1.00 0.00 41 PRO A O 5
ATOM 3166 N N . SER A 1 42 ? -11.793 -0.268 4.213 1.00 0.00 42 SER A N 5
ATOM 3167 C CA . SER A 1 42 ? -11.475 0.767 5.190 1.00 0.00 42 SER A CA 5
ATOM 3168 C C . SER A 1 42 ? -10.203 1.512 4.797 1.00 0.00 42 SER A C 5
ATOM 3169 O O . SER A 1 42 ? -9.176 0.899 4.505 1.00 0.00 42 SER A O 5
ATOM 3177 N N . SER A 1 43 ? -10.280 2.839 4.791 1.00 0.00 43 SER A N 5
ATOM 3178 C CA . SER A 1 43 ? -9.136 3.670 4.431 1.00 0.00 43 SER A CA 5
ATOM 3179 C C . SER A 1 43 ? -8.575 3.261 3.072 1.00 0.00 43 SER A C 5
ATOM 3180 O O . SER A 1 43 ? -7.508 2.655 2.985 1.00 0.00 43 SER A O 5
ATOM 3188 N N . GLY A 1 44 ? -9.304 3.598 2.012 1.00 0.00 44 GLY A N 5
ATOM 3189 C CA . GLY A 1 44 ? -8.865 3.258 0.671 1.00 0.00 44 GLY A CA 5
ATOM 3190 C C . GLY A 1 44 ? -9.143 1.811 0.319 1.00 0.00 44 GLY A C 5
ATOM 3191 O O . GLY A 1 44 ? -9.589 1.540 -0.795 1.00 0.00 44 GLY A O 5
ATOM 3196 N N . GLY A 1 1 ? 3.146 1.886 13.525 1.00 0.00 1 GLY A N 6
ATOM 3197 C CA . GLY A 1 1 ? 2.564 2.232 12.242 1.00 0.00 1 GLY A CA 6
ATOM 3198 C C . GLY A 1 1 ? 2.300 3.719 12.107 1.00 0.00 1 GLY A C 6
ATOM 3199 O O . GLY A 1 1 ? 2.912 4.392 11.277 1.00 0.00 1 GLY A O 6
ATOM 3203 N N . SER A 1 2 ? 1.386 4.232 12.923 1.00 0.00 2 SER A N 6
ATOM 3204 C CA . SER A 1 2 ? 1.038 5.648 12.887 1.00 0.00 2 SER A CA 6
ATOM 3205 C C . SER A 1 2 ? 2.027 6.471 13.708 1.00 0.00 2 SER A C 6
ATOM 3206 O O . SER A 1 2 ? 1.762 6.811 14.861 1.00 0.00 2 SER A O 6
ATOM 3214 N N . SER A 1 3 ? 3.167 6.788 13.103 1.00 0.00 3 SER A N 6
ATOM 3215 C CA . SER A 1 3 ? 4.198 7.568 13.778 1.00 0.00 3 SER A CA 6
ATOM 3216 C C . SER A 1 3 ? 4.244 8.994 13.235 1.00 0.00 3 SER A C 6
ATOM 3217 O O . SER A 1 3 ? 5.292 9.637 13.236 1.00 0.00 3 SER A O 6
ATOM 3225 N N . GLY A 1 4 ? 3.096 9.480 12.771 1.00 0.00 4 GLY A N 6
ATOM 3226 C CA . GLY A 1 4 ? 3.025 10.826 12.231 1.00 0.00 4 GLY A CA 6
ATOM 3227 C C . GLY A 1 4 ? 3.670 10.936 10.864 1.00 0.00 4 GLY A C 6
ATOM 3228 O O . GLY A 1 4 ? 2.984 10.912 9.843 1.00 0.00 4 GLY A O 6
ATOM 3232 N N . SER A 1 5 ? 4.994 11.060 10.844 1.00 0.00 5 SER A N 6
ATOM 3233 C CA . SER A 1 5 ? 5.731 11.181 9.591 1.00 0.00 5 SER A CA 6
ATOM 3234 C C . SER A 1 5 ? 7.098 10.513 9.699 1.00 0.00 5 SER A C 6
ATOM 3235 O O . SER A 1 5 ? 8.075 11.137 10.113 1.00 0.00 5 SER A O 6
ATOM 3243 N N . SER A 1 6 ? 7.159 9.239 9.324 1.00 0.00 6 SER A N 6
ATOM 3244 C CA . SER A 1 6 ? 8.405 8.484 9.382 1.00 0.00 6 SER A CA 6
ATOM 3245 C C . SER A 1 6 ? 9.202 8.651 8.092 1.00 0.00 6 SER A C 6
ATOM 3246 O O . SER A 1 6 ? 10.430 8.575 8.093 1.00 0.00 6 SER A O 6
ATOM 3254 N N . GLY A 1 7 ? 8.492 8.880 6.990 1.00 0.00 7 GLY A N 6
ATOM 3255 C CA . GLY A 1 7 ? 9.149 9.054 5.708 1.00 0.00 7 GLY A CA 6
ATOM 3256 C C . GLY A 1 7 ? 9.620 10.478 5.487 1.00 0.00 7 GLY A C 6
ATOM 3257 O O . GLY A 1 7 ? 8.892 11.430 5.766 1.00 0.00 7 GLY A O 6
ATOM 3261 N N . ALA A 1 8 ? 10.842 10.624 4.984 1.00 0.00 8 ALA A N 6
ATOM 3262 C CA . ALA A 1 8 ? 11.409 11.941 4.726 1.00 0.00 8 ALA A CA 6
ATOM 3263 C C . ALA A 1 8 ? 11.977 12.027 3.313 1.00 0.00 8 ALA A C 6
ATOM 3264 O O . ALA A 1 8 ? 11.648 12.938 2.555 1.00 0.00 8 ALA A O 6
ATOM 3271 N N . GLY A 1 9 ? 12.833 11.071 2.966 1.00 0.00 9 GLY A N 6
ATOM 3272 C CA . GLY A 1 9 ? 13.434 11.057 1.645 1.00 0.00 9 GLY A CA 6
ATOM 3273 C C . GLY A 1 9 ? 12.401 10.977 0.539 1.00 0.00 9 GLY A C 6
ATOM 3274 O O . GLY A 1 9 ? 11.329 10.402 0.723 1.00 0.00 9 GLY A O 6
ATOM 3278 N N . GLU A 1 10 ? 12.723 11.558 -0.613 1.00 0.00 10 GLU A N 6
ATOM 3279 C CA . GLU A 1 10 ? 11.812 11.551 -1.752 1.00 0.00 10 GLU A CA 6
ATOM 3280 C C . GLU A 1 10 ? 12.340 10.651 -2.866 1.00 0.00 10 GLU A C 6
ATOM 3281 O O . GLU A 1 10 ? 13.513 10.281 -2.874 1.00 0.00 10 GLU A O 6
ATOM 3293 N N . ASN A 1 11 ? 11.465 10.304 -3.803 1.00 0.00 11 ASN A N 6
ATOM 3294 C CA . ASN A 1 11 ? 11.842 9.447 -4.922 1.00 0.00 11 ASN A CA 6
ATOM 3295 C C . ASN A 1 11 ? 10.735 9.402 -5.970 1.00 0.00 11 ASN A C 6
ATOM 3296 O O . ASN A 1 11 ? 9.576 9.719 -5.699 1.00 0.00 11 ASN A O 6
ATOM 3307 N N . PRO A 1 12 ? 11.097 8.999 -7.197 1.00 0.00 12 PRO A N 6
ATOM 3308 C CA . PRO A 1 12 ? 10.149 8.901 -8.311 1.00 0.00 12 PRO A CA 6
ATOM 3309 C C . PRO A 1 12 ? 9.151 7.763 -8.125 1.00 0.00 12 PRO A C 6
ATOM 3310 O O . PRO A 1 12 ? 7.973 7.898 -8.455 1.00 0.00 12 PRO A O 6
ATOM 3321 N N . PHE A 1 13 ? 9.630 6.643 -7.594 1.00 0.00 13 PHE A N 6
ATOM 3322 C CA . PHE A 1 13 ? 8.780 5.481 -7.364 1.00 0.00 13 PHE A CA 6
ATOM 3323 C C . PHE A 1 13 ? 7.774 5.755 -6.250 1.00 0.00 13 PHE A C 6
ATOM 3324 O O . PHE A 1 13 ? 8.089 5.621 -5.067 1.00 0.00 13 PHE A O 6
ATOM 3341 N N . LYS A 1 14 ? 6.563 6.140 -6.636 1.00 0.00 14 LYS A N 6
ATOM 3342 C CA . LYS A 1 14 ? 5.509 6.432 -5.671 1.00 0.00 14 LYS A CA 6
ATOM 3343 C C . LYS A 1 14 ? 4.324 5.489 -5.857 1.00 0.00 14 LYS A C 6
ATOM 3344 O O . LYS A 1 14 ? 3.983 5.119 -6.980 1.00 0.00 14 LYS A O 6
ATOM 3363 N N . CYS A 1 15 ? 3.700 5.105 -4.748 1.00 0.00 15 CYS A N 6
ATOM 3364 C CA . CYS A 1 15 ? 2.553 4.206 -4.788 1.00 0.00 15 CYS A CA 6
ATOM 3365 C C . CYS A 1 15 ? 1.299 4.945 -5.248 1.00 0.00 15 CYS A C 6
ATOM 3366 O O . CYS A 1 15 ? 1.114 6.123 -4.945 1.00 0.00 15 CYS A O 6
ATOM 3373 N N . SER A 1 16 ? 0.441 4.242 -5.982 1.00 0.00 16 SER A N 6
ATOM 3374 C CA . SER A 1 16 ? -0.793 4.831 -6.486 1.00 0.00 16 SER A CA 6
ATOM 3375 C C . SER A 1 16 ? -1.870 4.846 -5.406 1.00 0.00 16 SER A C 6
ATOM 3376 O O . SER A 1 16 ? -2.505 5.871 -5.158 1.00 0.00 16 SER A O 6
ATOM 3384 N N . LYS A 1 17 ? -2.071 3.700 -4.764 1.00 0.00 17 LYS A N 6
ATOM 3385 C CA . LYS A 1 17 ? -3.069 3.578 -3.708 1.00 0.00 17 LYS A CA 6
ATOM 3386 C C . LYS A 1 17 ? -2.820 4.599 -2.603 1.00 0.00 17 LYS A C 6
ATOM 3387 O O . LYS A 1 17 ? -3.606 5.527 -2.413 1.00 0.00 17 LYS A O 6
ATOM 3406 N N . CYS A 1 18 ? -1.720 4.424 -1.878 1.00 0.00 18 CYS A N 6
ATOM 3407 C CA . CYS A 1 18 ? -1.366 5.331 -0.793 1.00 0.00 18 CYS A CA 6
ATOM 3408 C C . CYS A 1 18 ? -0.261 6.290 -1.225 1.00 0.00 18 CYS A C 6
ATOM 3409 O O . CYS A 1 18 ? 0.110 6.339 -2.397 1.00 0.00 18 CYS A O 6
ATOM 3416 N N . ASP A 1 19 ? 0.260 7.051 -0.269 1.00 0.00 19 ASP A N 6
ATOM 3417 C CA . ASP A 1 19 ? 1.324 8.009 -0.548 1.00 0.00 19 ASP A CA 6
ATOM 3418 C C . ASP A 1 19 ? 2.679 7.457 -0.118 1.00 0.00 19 ASP A C 6
ATOM 3419 O O . ASP A 1 19 ? 3.417 8.105 0.625 1.00 0.00 19 ASP A O 6
ATOM 3428 N N . ARG A 1 20 ? 3.000 6.256 -0.588 1.00 0.00 20 ARG A N 6
ATOM 3429 C CA . ARG A 1 20 ? 4.265 5.616 -0.250 1.00 0.00 20 ARG A CA 6
ATOM 3430 C C . ARG A 1 20 ? 5.298 5.837 -1.351 1.00 0.00 20 ARG A C 6
ATOM 3431 O O . ARG A 1 20 ? 4.948 6.110 -2.499 1.00 0.00 20 ARG A O 6
ATOM 3452 N N . VAL A 1 21 ? 6.573 5.718 -0.992 1.00 0.00 21 VAL A N 6
ATOM 3453 C CA . VAL A 1 21 ? 7.657 5.905 -1.949 1.00 0.00 21 VAL A CA 6
ATOM 3454 C C . VAL A 1 21 ? 8.725 4.829 -1.786 1.00 0.00 21 VAL A C 6
ATOM 3455 O O . VAL A 1 21 ? 8.884 4.255 -0.709 1.00 0.00 21 VAL A O 6
ATOM 3468 N N . PHE A 1 22 ? 9.455 4.561 -2.864 1.00 0.00 22 PHE A N 6
ATOM 3469 C CA . PHE A 1 22 ? 10.509 3.553 -2.841 1.00 0.00 22 PHE A CA 6
ATOM 3470 C C . PHE A 1 22 ? 11.687 3.978 -3.712 1.00 0.00 22 PHE A C 6
ATOM 3471 O O . PHE A 1 22 ? 11.695 5.074 -4.275 1.00 0.00 22 PHE A O 6
ATOM 3488 N N . THR A 1 23 ? 12.683 3.104 -3.818 1.00 0.00 23 THR A N 6
ATOM 3489 C CA . THR A 1 23 ? 13.868 3.389 -4.618 1.00 0.00 23 THR A CA 6
ATOM 3490 C C . THR A 1 23 ? 13.934 2.484 -5.843 1.00 0.00 23 THR A C 6
ATOM 3491 O O . THR A 1 23 ? 14.598 2.806 -6.828 1.00 0.00 23 THR A O 6
ATOM 3502 N N . GLN A 1 24 ? 13.241 1.351 -5.775 1.00 0.00 24 GLN A N 6
ATOM 3503 C CA . GLN A 1 24 ? 13.223 0.400 -6.880 1.00 0.00 24 GLN A CA 6
ATOM 3504 C C . GLN A 1 24 ? 11.794 -0.014 -7.218 1.00 0.00 24 GLN A C 6
ATOM 3505 O O . GLN A 1 24 ? 10.885 0.135 -6.401 1.00 0.00 24 GLN A O 6
ATOM 3519 N N . ARG A 1 25 ? 11.604 -0.533 -8.426 1.00 0.00 25 ARG A N 6
ATOM 3520 C CA . ARG A 1 25 ? 10.286 -0.967 -8.873 1.00 0.00 25 ARG A CA 6
ATOM 3521 C C . ARG A 1 25 ? 9.914 -2.308 -8.246 1.00 0.00 25 ARG A C 6
ATOM 3522 O O . ARG A 1 25 ? 8.766 -2.526 -7.860 1.00 0.00 25 ARG A O 6
ATOM 3543 N N . ASN A 1 26 ? 10.892 -3.202 -8.149 1.00 0.00 26 ASN A N 6
ATOM 3544 C CA . ASN A 1 26 ? 10.668 -4.521 -7.571 1.00 0.00 26 ASN A CA 6
ATOM 3545 C C . ASN A 1 26 ? 10.103 -4.407 -6.158 1.00 0.00 26 ASN A C 6
ATOM 3546 O O . ASN A 1 26 ? 9.310 -5.244 -5.725 1.00 0.00 26 ASN A O 6
ATOM 3557 N N . TYR A 1 27 ? 10.517 -3.366 -5.444 1.00 0.00 27 TYR A N 6
ATOM 3558 C CA . TYR A 1 27 ? 10.055 -3.142 -4.079 1.00 0.00 27 TYR A CA 6
ATOM 3559 C C . TYR A 1 27 ? 8.675 -2.491 -4.071 1.00 0.00 27 TYR A C 6
ATOM 3560 O O . TYR A 1 27 ? 7.812 -2.847 -3.268 1.00 0.00 27 TYR A O 6
ATOM 3578 N N . LEU A 1 28 ? 8.475 -1.535 -4.972 1.00 0.00 28 LEU A N 6
ATOM 3579 C CA . LEU A 1 28 ? 7.200 -0.832 -5.071 1.00 0.00 28 LEU A CA 6
ATOM 3580 C C . LEU A 1 28 ? 6.084 -1.785 -5.488 1.00 0.00 28 LEU A C 6
ATOM 3581 O O . LEU A 1 28 ? 4.985 -1.752 -4.933 1.00 0.00 28 LEU A O 6
ATOM 3597 N N . VAL A 1 29 ? 6.374 -2.635 -6.467 1.00 0.00 29 VAL A N 6
ATOM 3598 C CA . VAL A 1 29 ? 5.397 -3.600 -6.957 1.00 0.00 29 VAL A CA 6
ATOM 3599 C C . VAL A 1 29 ? 4.890 -4.490 -5.828 1.00 0.00 29 VAL A C 6
ATOM 3600 O O . VAL A 1 29 ? 3.683 -4.628 -5.628 1.00 0.00 29 VAL A O 6
ATOM 3613 N N . GLN A 1 30 ? 5.820 -5.090 -5.092 1.00 0.00 30 GLN A N 6
ATOM 3614 C CA . GLN A 1 30 ? 5.466 -5.968 -3.982 1.00 0.00 30 GLN A CA 6
ATOM 3615 C C . GLN A 1 30 ? 4.524 -5.264 -3.011 1.00 0.00 30 GLN A C 6
ATOM 3616 O O . GLN A 1 30 ? 3.715 -5.906 -2.340 1.00 0.00 30 GLN A O 6
ATOM 3630 N N . HIS A 1 31 ? 4.633 -3.941 -2.941 1.00 0.00 31 HIS A N 6
ATOM 3631 C CA . HIS A 1 31 ? 3.790 -3.151 -2.052 1.00 0.00 31 HIS A CA 6
ATOM 3632 C C . HIS A 1 31 ? 2.444 -2.850 -2.704 1.00 0.00 31 HIS A C 6
ATOM 3633 O O . HIS A 1 31 ? 1.433 -2.697 -2.020 1.00 0.00 31 HIS A O 6
ATOM 3647 N N . GLU A 1 32 ? 2.440 -2.765 -4.031 1.00 0.00 32 GLU A N 6
ATOM 3648 C CA . GLU A 1 32 ? 1.219 -2.481 -4.774 1.00 0.00 32 GLU A CA 6
ATOM 3649 C C . GLU A 1 32 ? 0.315 -3.709 -4.826 1.00 0.00 32 GLU A C 6
ATOM 3650 O O . GLU A 1 32 ? -0.904 -3.591 -4.952 1.00 0.00 32 GLU A O 6
ATOM 3662 N N . ARG A 1 33 ? 0.922 -4.888 -4.729 1.00 0.00 33 ARG A N 6
ATOM 3663 C CA . ARG A 1 33 ? 0.173 -6.138 -4.766 1.00 0.00 33 ARG A CA 6
ATOM 3664 C C . ARG A 1 33 ? -0.439 -6.446 -3.403 1.00 0.00 33 ARG A C 6
ATOM 3665 O O . ARG A 1 33 ? -1.496 -7.072 -3.312 1.00 0.00 33 ARG A O 6
ATOM 3686 N N . THR A 1 34 ? 0.232 -6.002 -2.344 1.00 0.00 34 THR A N 6
ATOM 3687 C CA . THR A 1 34 ? -0.245 -6.231 -0.986 1.00 0.00 34 THR A CA 6
ATOM 3688 C C . THR A 1 34 ? -1.535 -5.464 -0.720 1.00 0.00 34 THR A C 6
ATOM 3689 O O . THR A 1 34 ? -2.331 -5.847 0.138 1.00 0.00 34 THR A O 6
ATOM 3700 N N . HIS A 1 35 ? -1.736 -4.378 -1.460 1.00 0.00 35 HIS A N 6
ATOM 3701 C CA . HIS A 1 35 ? -2.932 -3.557 -1.304 1.00 0.00 35 HIS A CA 6
ATOM 3702 C C . HIS A 1 35 ? -4.186 -4.352 -1.656 1.00 0.00 35 HIS A C 6
ATOM 3703 O O . HIS A 1 35 ? -4.575 -4.431 -2.820 1.00 0.00 35 HIS A O 6
ATOM 3717 N N . ALA A 1 36 ? -4.813 -4.938 -0.641 1.00 0.00 36 ALA A N 6
ATOM 3718 C CA . ALA A 1 36 ? -6.023 -5.725 -0.844 1.00 0.00 36 ALA A CA 6
ATOM 3719 C C . ALA A 1 36 ? -7.121 -5.303 0.126 1.00 0.00 36 ALA A C 6
ATOM 3720 O O . ALA A 1 36 ? -6.995 -4.294 0.820 1.00 0.00 36 ALA A O 6
ATOM 3727 N N . ARG A 1 37 ? -8.198 -6.080 0.168 1.00 0.00 37 ARG A N 6
ATOM 3728 C CA . ARG A 1 37 ? -9.320 -5.785 1.052 1.00 0.00 37 ARG A CA 6
ATOM 3729 C C . ARG A 1 37 ? -10.017 -7.068 1.493 1.00 0.00 37 ARG A C 6
ATOM 3730 O O . ARG A 1 37 ? -9.633 -8.167 1.091 1.00 0.00 37 ARG A O 6
ATOM 3751 N N . LYS A 1 38 ? -11.043 -6.922 2.324 1.00 0.00 38 LYS A N 6
ATOM 3752 C CA . LYS A 1 38 ? -11.795 -8.069 2.821 1.00 0.00 38 LYS A CA 6
ATOM 3753 C C . LYS A 1 38 ? -12.885 -8.474 1.833 1.00 0.00 38 LYS A C 6
ATOM 3754 O O . LYS A 1 38 ? -13.467 -7.627 1.155 1.00 0.00 38 LYS A O 6
ATOM 3773 N N . SER A 1 39 ? -13.156 -9.773 1.758 1.00 0.00 39 SER A N 6
ATOM 3774 C CA . SER A 1 39 ? -14.174 -10.290 0.851 1.00 0.00 39 SER A CA 6
ATOM 3775 C C . SER A 1 39 ? -15.554 -10.240 1.499 1.00 0.00 39 SER A C 6
ATOM 3776 O O . SER A 1 39 ? -15.716 -10.584 2.669 1.00 0.00 39 SER A O 6
ATOM 3784 N N . GLY A 1 40 ? -16.548 -9.808 0.728 1.00 0.00 40 GLY A N 6
ATOM 3785 C CA . GLY A 1 40 ? -17.902 -9.720 1.242 1.00 0.00 40 GLY A CA 6
ATOM 3786 C C . GLY A 1 40 ? -18.272 -8.311 1.663 1.00 0.00 40 GLY A C 6
ATOM 3787 O O . GLY A 1 40 ? -17.510 -7.363 1.473 1.00 0.00 40 GLY A O 6
ATOM 3791 N N . PRO A 1 41 ? -19.469 -8.159 2.248 1.00 0.00 41 PRO A N 6
ATOM 3792 C CA . PRO A 1 41 ? -19.967 -6.859 2.707 1.00 0.00 41 PRO A CA 6
ATOM 3793 C C . PRO A 1 41 ? -19.200 -6.340 3.919 1.00 0.00 41 PRO A C 6
ATOM 3794 O O . PRO A 1 41 ? -18.980 -5.137 4.057 1.00 0.00 41 PRO A O 6
ATOM 3805 N N . SER A 1 42 ? -18.794 -7.256 4.793 1.00 0.00 42 SER A N 6
ATOM 3806 C CA . SER A 1 42 ? -18.054 -6.890 5.995 1.00 0.00 42 SER A CA 6
ATOM 3807 C C . SER A 1 42 ? -18.829 -5.866 6.819 1.00 0.00 42 SER A C 6
ATOM 3808 O O . SER A 1 42 ? -18.458 -4.694 6.881 1.00 0.00 42 SER A O 6
ATOM 3816 N N . SER A 1 43 ? -19.908 -6.317 7.450 1.00 0.00 43 SER A N 6
ATOM 3817 C CA . SER A 1 43 ? -20.738 -5.441 8.268 1.00 0.00 43 SER A CA 6
ATOM 3818 C C . SER A 1 43 ? -21.193 -6.153 9.538 1.00 0.00 43 SER A C 6
ATOM 3819 O O . SER A 1 43 ? -21.850 -7.192 9.480 1.00 0.00 43 SER A O 6
ATOM 3827 N N . GLY A 1 44 ? -20.838 -5.585 10.687 1.00 0.00 44 GLY A N 6
ATOM 3828 C CA . GLY A 1 44 ? -21.218 -6.178 11.956 1.00 0.00 44 GLY A CA 6
ATOM 3829 C C . GLY A 1 44 ? -20.594 -5.464 13.139 1.00 0.00 44 GLY A C 6
ATOM 3830 O O . GLY A 1 44 ? -21.284 -5.237 14.132 1.00 0.00 44 GLY A O 6
ATOM 3835 N N . GLY A 1 1 ? 3.208 22.142 -14.194 1.00 0.00 1 GLY A N 7
ATOM 3836 C CA . GLY A 1 1 ? 4.561 22.661 -14.116 1.00 0.00 1 GLY A CA 7
ATOM 3837 C C . GLY A 1 1 ? 5.306 22.156 -12.896 1.00 0.00 1 GLY A C 7
ATOM 3838 O O . GLY A 1 1 ? 4.919 21.154 -12.295 1.00 0.00 1 GLY A O 7
ATOM 3842 N N . SER A 1 2 ? 6.378 22.851 -12.529 1.00 0.00 2 SER A N 7
ATOM 3843 C CA . SER A 1 2 ? 7.182 22.464 -11.376 1.00 0.00 2 SER A CA 7
ATOM 3844 C C . SER A 1 2 ? 7.992 23.649 -10.857 1.00 0.00 2 SER A C 7
ATOM 3845 O O . SER A 1 2 ? 8.870 24.166 -11.547 1.00 0.00 2 SER A O 7
ATOM 3853 N N . SER A 1 3 ? 7.689 24.073 -9.634 1.00 0.00 3 SER A N 7
ATOM 3854 C CA . SER A 1 3 ? 8.385 25.199 -9.022 1.00 0.00 3 SER A CA 7
ATOM 3855 C C . SER A 1 3 ? 8.014 25.330 -7.548 1.00 0.00 3 SER A C 7
ATOM 3856 O O . SER A 1 3 ? 8.004 26.429 -6.994 1.00 0.00 3 SER A O 7
ATOM 3864 N N . GLY A 1 4 ? 7.709 24.200 -6.917 1.00 0.00 4 GLY A N 7
ATOM 3865 C CA . GLY A 1 4 ? 7.342 24.209 -5.514 1.00 0.00 4 GLY A CA 7
ATOM 3866 C C . GLY A 1 4 ? 8.548 24.284 -4.599 1.00 0.00 4 GLY A C 7
ATOM 3867 O O . GLY A 1 4 ? 9.625 24.713 -5.014 1.00 0.00 4 GLY A O 7
ATOM 3871 N N . SER A 1 5 ? 8.369 23.868 -3.349 1.00 0.00 5 SER A N 7
ATOM 3872 C CA . SER A 1 5 ? 9.450 23.895 -2.372 1.00 0.00 5 SER A CA 7
ATOM 3873 C C . SER A 1 5 ? 10.407 22.727 -2.587 1.00 0.00 5 SER A C 7
ATOM 3874 O O . SER A 1 5 ? 10.254 21.950 -3.530 1.00 0.00 5 SER A O 7
ATOM 3882 N N . SER A 1 6 ? 11.396 22.610 -1.707 1.00 0.00 6 SER A N 7
ATOM 3883 C CA . SER A 1 6 ? 12.382 21.539 -1.802 1.00 0.00 6 SER A CA 7
ATOM 3884 C C . SER A 1 6 ? 11.970 20.344 -0.947 1.00 0.00 6 SER A C 7
ATOM 3885 O O . SER A 1 6 ? 12.341 19.206 -1.232 1.00 0.00 6 SER A O 7
ATOM 3893 N N . GLY A 1 7 ? 11.199 20.613 0.103 1.00 0.00 7 GLY A N 7
ATOM 3894 C CA . GLY A 1 7 ? 10.749 19.551 0.983 1.00 0.00 7 GLY A CA 7
ATOM 3895 C C . GLY A 1 7 ? 11.896 18.873 1.707 1.00 0.00 7 GLY A C 7
ATOM 3896 O O . GLY A 1 7 ? 12.357 19.355 2.741 1.00 0.00 7 GLY A O 7
ATOM 3900 N N . ALA A 1 8 ? 12.356 17.751 1.164 1.00 0.00 8 ALA A N 7
ATOM 3901 C CA . ALA A 1 8 ? 13.455 17.006 1.764 1.00 0.00 8 ALA A CA 7
ATOM 3902 C C . ALA A 1 8 ? 13.981 15.939 0.810 1.00 0.00 8 ALA A C 7
ATOM 3903 O O . ALA A 1 8 ? 15.116 16.016 0.343 1.00 0.00 8 ALA A O 7
ATOM 3910 N N . GLY A 1 9 ? 13.148 14.942 0.526 1.00 0.00 9 GLY A N 7
ATOM 3911 C CA . GLY A 1 9 ? 13.548 13.873 -0.370 1.00 0.00 9 GLY A CA 7
ATOM 3912 C C . GLY A 1 9 ? 12.378 13.011 -0.802 1.00 0.00 9 GLY A C 7
ATOM 3913 O O . GLY A 1 9 ? 11.837 12.245 -0.006 1.00 0.00 9 GLY A O 7
ATOM 3917 N N . GLU A 1 10 ? 11.988 13.137 -2.067 1.00 0.00 10 GLU A N 7
ATOM 3918 C CA . GLU A 1 10 ? 10.873 12.363 -2.601 1.00 0.00 10 GLU A CA 7
ATOM 3919 C C . GLU A 1 10 ? 11.286 11.617 -3.867 1.00 0.00 10 GLU A C 7
ATOM 3920 O O . GLU A 1 10 ? 11.498 12.224 -4.916 1.00 0.00 10 GLU A O 7
ATOM 3932 N N . ASN A 1 11 ? 11.399 10.297 -3.759 1.00 0.00 11 ASN A N 7
ATOM 3933 C CA . ASN A 1 11 ? 11.787 9.468 -4.893 1.00 0.00 11 ASN A CA 7
ATOM 3934 C C . ASN A 1 11 ? 10.677 9.421 -5.939 1.00 0.00 11 ASN A C 7
ATOM 3935 O O . ASN A 1 11 ? 9.514 9.712 -5.658 1.00 0.00 11 ASN A O 7
ATOM 3946 N N . PRO A 1 12 ? 11.043 9.046 -7.173 1.00 0.00 12 PRO A N 7
ATOM 3947 C CA . PRO A 1 12 ? 10.092 8.951 -8.286 1.00 0.00 12 PRO A CA 7
ATOM 3948 C C . PRO A 1 12 ? 9.116 7.792 -8.117 1.00 0.00 12 PRO A C 7
ATOM 3949 O O . PRO A 1 12 ? 7.938 7.905 -8.456 1.00 0.00 12 PRO A O 7
ATOM 3960 N N . PHE A 1 13 ? 9.613 6.678 -7.590 1.00 0.00 13 PHE A N 7
ATOM 3961 C CA . PHE A 1 13 ? 8.784 5.497 -7.376 1.00 0.00 13 PHE A CA 7
ATOM 3962 C C . PHE A 1 13 ? 7.764 5.742 -6.268 1.00 0.00 13 PHE A C 7
ATOM 3963 O O . PHE A 1 13 ? 8.058 5.558 -5.086 1.00 0.00 13 PHE A O 7
ATOM 3980 N N . LYS A 1 14 ? 6.564 6.159 -6.658 1.00 0.00 14 LYS A N 7
ATOM 3981 C CA . LYS A 1 14 ? 5.499 6.429 -5.700 1.00 0.00 14 LYS A CA 7
ATOM 3982 C C . LYS A 1 14 ? 4.344 5.450 -5.880 1.00 0.00 14 LYS A C 7
ATOM 3983 O O . LYS A 1 14 ? 4.069 4.996 -6.991 1.00 0.00 14 LYS A O 7
ATOM 4002 N N . CYS A 1 15 ? 3.669 5.129 -4.781 1.00 0.00 15 CYS A N 7
ATOM 4003 C CA . CYS A 1 15 ? 2.543 4.204 -4.817 1.00 0.00 15 CYS A CA 7
ATOM 4004 C C . CYS A 1 15 ? 1.276 4.909 -5.292 1.00 0.00 15 CYS A C 7
ATOM 4005 O O . CYS A 1 15 ? 1.066 6.089 -5.009 1.00 0.00 15 CYS A O 7
ATOM 4012 N N . SER A 1 16 ? 0.434 4.177 -6.015 1.00 0.00 16 SER A N 7
ATOM 4013 C CA . SER A 1 16 ? -0.811 4.733 -6.533 1.00 0.00 16 SER A CA 7
ATOM 4014 C C . SER A 1 16 ? -1.894 4.734 -5.458 1.00 0.00 16 SER A C 7
ATOM 4015 O O . SER A 1 16 ? -2.556 5.746 -5.228 1.00 0.00 16 SER A O 7
ATOM 4023 N N . LYS A 1 17 ? -2.069 3.591 -4.802 1.00 0.00 17 LYS A N 7
ATOM 4024 C CA . LYS A 1 17 ? -3.069 3.458 -3.750 1.00 0.00 17 LYS A CA 7
ATOM 4025 C C . LYS A 1 17 ? -2.842 4.488 -2.649 1.00 0.00 17 LYS A C 7
ATOM 4026 O O . LYS A 1 17 ? -3.647 5.401 -2.462 1.00 0.00 17 LYS A O 7
ATOM 4045 N N . CYS A 1 18 ? -1.739 4.337 -1.923 1.00 0.00 18 CYS A N 7
ATOM 4046 C CA . CYS A 1 18 ? -1.405 5.255 -0.840 1.00 0.00 18 CYS A CA 7
ATOM 4047 C C . CYS A 1 18 ? -0.298 6.216 -1.264 1.00 0.00 18 CYS A C 7
ATOM 4048 O O . CYS A 1 18 ? 0.080 6.266 -2.435 1.00 0.00 18 CYS A O 7
ATOM 4055 N N . ASP A 1 19 ? 0.217 6.977 -0.305 1.00 0.00 19 ASP A N 7
ATOM 4056 C CA . ASP A 1 19 ? 1.281 7.936 -0.578 1.00 0.00 19 ASP A CA 7
ATOM 4057 C C . ASP A 1 19 ? 2.633 7.388 -0.133 1.00 0.00 19 ASP A C 7
ATOM 4058 O O . ASP A 1 19 ? 3.349 8.026 0.639 1.00 0.00 19 ASP A O 7
ATOM 4067 N N . ARG A 1 20 ? 2.976 6.202 -0.623 1.00 0.00 20 ARG A N 7
ATOM 4068 C CA . ARG A 1 20 ? 4.241 5.567 -0.275 1.00 0.00 20 ARG A CA 7
ATOM 4069 C C . ARG A 1 20 ? 5.280 5.787 -1.370 1.00 0.00 20 ARG A C 7
ATOM 4070 O O . ARG A 1 20 ? 4.937 6.050 -2.523 1.00 0.00 20 ARG A O 7
ATOM 4091 N N . VAL A 1 21 ? 6.553 5.677 -1.003 1.00 0.00 21 VAL A N 7
ATOM 4092 C CA . VAL A 1 21 ? 7.642 5.863 -1.954 1.00 0.00 21 VAL A CA 7
ATOM 4093 C C . VAL A 1 21 ? 8.723 4.804 -1.766 1.00 0.00 21 VAL A C 7
ATOM 4094 O O . VAL A 1 21 ? 8.881 4.249 -0.678 1.00 0.00 21 VAL A O 7
ATOM 4107 N N . PHE A 1 22 ? 9.466 4.529 -2.833 1.00 0.00 22 PHE A N 7
ATOM 4108 C CA . PHE A 1 22 ? 10.532 3.535 -2.786 1.00 0.00 22 PHE A CA 7
ATOM 4109 C C . PHE A 1 22 ? 11.711 3.962 -3.656 1.00 0.00 22 PHE A C 7
ATOM 4110 O O . PHE A 1 22 ? 11.698 5.036 -4.257 1.00 0.00 22 PHE A O 7
ATOM 4127 N N . THR A 1 23 ? 12.732 3.112 -3.717 1.00 0.00 23 THR A N 7
ATOM 4128 C CA . THR A 1 23 ? 13.920 3.400 -4.511 1.00 0.00 23 THR A CA 7
ATOM 4129 C C . THR A 1 23 ? 13.976 2.520 -5.754 1.00 0.00 23 THR A C 7
ATOM 4130 O O . THR A 1 23 ? 14.643 2.857 -6.733 1.00 0.00 23 THR A O 7
ATOM 4141 N N . GLN A 1 24 ? 13.272 1.394 -5.710 1.00 0.00 24 GLN A N 7
ATOM 4142 C CA . GLN A 1 24 ? 13.243 0.467 -6.835 1.00 0.00 24 GLN A CA 7
ATOM 4143 C C . GLN A 1 24 ? 11.810 0.089 -7.192 1.00 0.00 24 GLN A C 7
ATOM 4144 O O . GLN A 1 24 ? 10.899 0.229 -6.376 1.00 0.00 24 GLN A O 7
ATOM 4158 N N . ARG A 1 25 ? 11.617 -0.390 -8.417 1.00 0.00 25 ARG A N 7
ATOM 4159 C CA . ARG A 1 25 ? 10.293 -0.786 -8.883 1.00 0.00 25 ARG A CA 7
ATOM 4160 C C . ARG A 1 25 ? 9.882 -2.125 -8.278 1.00 0.00 25 ARG A C 7
ATOM 4161 O O . ARG A 1 25 ? 8.734 -2.310 -7.876 1.00 0.00 25 ARG A O 7
ATOM 4182 N N . ASN A 1 26 ? 10.829 -3.056 -8.217 1.00 0.00 26 ASN A N 7
ATOM 4183 C CA . ASN A 1 26 ? 10.565 -4.379 -7.662 1.00 0.00 26 ASN A CA 7
ATOM 4184 C C . ASN A 1 26 ? 9.985 -4.273 -6.255 1.00 0.00 26 ASN A C 7
ATOM 4185 O O . ASN A 1 26 ? 9.036 -4.976 -5.908 1.00 0.00 26 ASN A O 7
ATOM 4196 N N . TYR A 1 27 ? 10.561 -3.389 -5.448 1.00 0.00 27 TYR A N 7
ATOM 4197 C CA . TYR A 1 27 ? 10.103 -3.191 -4.078 1.00 0.00 27 TYR A CA 7
ATOM 4198 C C . TYR A 1 27 ? 8.728 -2.532 -4.053 1.00 0.00 27 TYR A C 7
ATOM 4199 O O . TYR A 1 27 ? 7.873 -2.882 -3.239 1.00 0.00 27 TYR A O 7
ATOM 4217 N N . LEU A 1 28 ? 8.521 -1.576 -4.952 1.00 0.00 28 LEU A N 7
ATOM 4218 C CA . LEU A 1 28 ? 7.249 -0.867 -5.036 1.00 0.00 28 LEU A CA 7
ATOM 4219 C C . LEU A 1 28 ? 6.128 -1.808 -5.465 1.00 0.00 28 LEU A C 7
ATOM 4220 O O . LEU A 1 28 ? 5.019 -1.752 -4.934 1.00 0.00 28 LEU A O 7
ATOM 4236 N N . VAL A 1 29 ? 6.425 -2.673 -6.429 1.00 0.00 29 VAL A N 7
ATOM 4237 C CA . VAL A 1 29 ? 5.444 -3.629 -6.928 1.00 0.00 29 VAL A CA 7
ATOM 4238 C C . VAL A 1 29 ? 4.915 -4.512 -5.803 1.00 0.00 29 VAL A C 7
ATOM 4239 O O . VAL A 1 29 ? 3.705 -4.634 -5.614 1.00 0.00 29 VAL A O 7
ATOM 4252 N N . GLN A 1 30 ? 5.830 -5.124 -5.059 1.00 0.00 30 GLN A N 7
ATOM 4253 C CA . GLN A 1 30 ? 5.456 -5.996 -3.952 1.00 0.00 30 GLN A CA 7
ATOM 4254 C C . GLN A 1 30 ? 4.522 -5.276 -2.984 1.00 0.00 30 GLN A C 7
ATOM 4255 O O . GLN A 1 30 ? 3.705 -5.905 -2.311 1.00 0.00 30 GLN A O 7
ATOM 4269 N N . HIS A 1 31 ? 4.649 -3.955 -2.919 1.00 0.00 31 HIS A N 7
ATOM 4270 C CA . HIS A 1 31 ? 3.816 -3.149 -2.034 1.00 0.00 31 HIS A CA 7
ATOM 4271 C C . HIS A 1 31 ? 2.476 -2.829 -2.690 1.00 0.00 31 HIS A C 7
ATOM 4272 O O . HIS A 1 31 ? 1.469 -2.645 -2.007 1.00 0.00 31 HIS A O 7
ATOM 4286 N N . GLU A 1 32 ? 2.473 -2.765 -4.018 1.00 0.00 32 GLU A N 7
ATOM 4287 C CA . GLU A 1 32 ? 1.257 -2.466 -4.765 1.00 0.00 32 GLU A CA 7
ATOM 4288 C C . GLU A 1 32 ? 0.339 -3.684 -4.820 1.00 0.00 32 GLU A C 7
ATOM 4289 O O . GLU A 1 32 ? -0.877 -3.551 -4.957 1.00 0.00 32 GLU A O 7
ATOM 4301 N N . ARG A 1 33 ? 0.931 -4.869 -4.713 1.00 0.00 33 ARG A N 7
ATOM 4302 C CA . ARG A 1 33 ? 0.168 -6.110 -4.753 1.00 0.00 33 ARG A CA 7
ATOM 4303 C C . ARG A 1 33 ? -0.464 -6.403 -3.396 1.00 0.00 33 ARG A C 7
ATOM 4304 O O . ARG A 1 33 ? -1.529 -7.017 -3.314 1.00 0.00 33 ARG A O 7
ATOM 4325 N N . THR A 1 34 ? 0.198 -5.959 -2.332 1.00 0.00 34 THR A N 7
ATOM 4326 C CA . THR A 1 34 ? -0.298 -6.175 -0.978 1.00 0.00 34 THR A CA 7
ATOM 4327 C C . THR A 1 34 ? -1.602 -5.420 -0.744 1.00 0.00 34 THR A C 7
ATOM 4328 O O . THR A 1 34 ? -2.407 -5.801 0.107 1.00 0.00 34 THR A O 7
ATOM 4339 N N . HIS A 1 35 ? -1.805 -4.348 -1.503 1.00 0.00 35 HIS A N 7
ATOM 4340 C CA . HIS A 1 35 ? -3.013 -3.541 -1.378 1.00 0.00 35 HIS A CA 7
ATOM 4341 C C . HIS A 1 35 ? -4.250 -4.352 -1.751 1.00 0.00 35 HIS A C 7
ATOM 4342 O O . HIS A 1 35 ? -4.597 -4.468 -2.925 1.00 0.00 35 HIS A O 7
ATOM 4356 N N . ALA A 1 36 ? -4.910 -4.912 -0.742 1.00 0.00 36 ALA A N 7
ATOM 4357 C CA . ALA A 1 36 ? -6.108 -5.711 -0.963 1.00 0.00 36 ALA A CA 7
ATOM 4358 C C . ALA A 1 36 ? -7.277 -5.190 -0.134 1.00 0.00 36 ALA A C 7
ATOM 4359 O O . ALA A 1 36 ? -7.402 -5.509 1.049 1.00 0.00 36 ALA A O 7
ATOM 4366 N N . ARG A 1 37 ? -8.130 -4.387 -0.761 1.00 0.00 37 ARG A N 7
ATOM 4367 C CA . ARG A 1 37 ? -9.287 -3.820 -0.079 1.00 0.00 37 ARG A CA 7
ATOM 4368 C C . ARG A 1 37 ? -8.864 -3.078 1.185 1.00 0.00 37 ARG A C 7
ATOM 4369 O O . ARG A 1 37 ? -9.325 -3.388 2.284 1.00 0.00 37 ARG A O 7
ATOM 4390 N N . LYS A 1 38 ? -7.983 -2.097 1.022 1.00 0.00 38 LYS A N 7
ATOM 4391 C CA . LYS A 1 38 ? -7.497 -1.309 2.149 1.00 0.00 38 LYS A CA 7
ATOM 4392 C C . LYS A 1 38 ? -7.976 0.136 2.050 1.00 0.00 38 LYS A C 7
ATOM 4393 O O . LYS A 1 38 ? -7.231 1.019 1.627 1.00 0.00 38 LYS A O 7
ATOM 4412 N N . SER A 1 39 ? -9.224 0.369 2.444 1.00 0.00 39 SER A N 7
ATOM 4413 C CA . SER A 1 39 ? -9.803 1.707 2.398 1.00 0.00 39 SER A CA 7
ATOM 4414 C C . SER A 1 39 ? -10.515 2.036 3.706 1.00 0.00 39 SER A C 7
ATOM 4415 O O . SER A 1 39 ? -10.353 3.124 4.257 1.00 0.00 39 SER A O 7
ATOM 4423 N N . GLY A 1 40 ? -11.307 1.087 4.197 1.00 0.00 40 GLY A N 7
ATOM 4424 C CA . GLY A 1 40 ? -12.033 1.295 5.436 1.00 0.00 40 GLY A CA 7
ATOM 4425 C C . GLY A 1 40 ? -11.112 1.566 6.609 1.00 0.00 40 GLY A C 7
ATOM 4426 O O . GLY A 1 40 ? -9.899 1.370 6.532 1.00 0.00 40 GLY A O 7
ATOM 4430 N N . PRO A 1 41 ? -11.692 2.028 7.727 1.00 0.00 41 PRO A N 7
ATOM 4431 C CA . PRO A 1 41 ? -10.933 2.338 8.942 1.00 0.00 41 PRO A CA 7
ATOM 4432 C C . PRO A 1 41 ? -10.395 1.084 9.624 1.00 0.00 41 PRO A C 7
ATOM 4433 O O . PRO A 1 41 ? -11.117 0.104 9.802 1.00 0.00 41 PRO A O 7
ATOM 4444 N N . SER A 1 42 ? -9.121 1.123 10.003 1.00 0.00 42 SER A N 7
ATOM 4445 C CA . SER A 1 42 ? -8.484 -0.011 10.662 1.00 0.00 42 SER A CA 7
ATOM 4446 C C . SER A 1 42 ? -7.639 0.452 11.845 1.00 0.00 42 SER A C 7
ATOM 4447 O O . SER A 1 42 ? -6.413 0.350 11.823 1.00 0.00 42 SER A O 7
ATOM 4455 N N . SER A 1 43 ? -8.305 0.963 12.876 1.00 0.00 43 SER A N 7
ATOM 4456 C CA . SER A 1 43 ? -7.617 1.446 14.067 1.00 0.00 43 SER A CA 7
ATOM 4457 C C . SER A 1 43 ? -8.189 0.799 15.325 1.00 0.00 43 SER A C 7
ATOM 4458 O O . SER A 1 43 ? -7.491 0.080 16.038 1.00 0.00 43 SER A O 7
ATOM 4466 N N . GLY A 1 44 ? -9.465 1.062 15.590 1.00 0.00 44 GLY A N 7
ATOM 4467 C CA . GLY A 1 44 ? -10.110 0.499 16.762 1.00 0.00 44 GLY A CA 7
ATOM 4468 C C . GLY A 1 44 ? -11.513 1.037 16.965 1.00 0.00 44 GLY A C 7
ATOM 4469 O O . GLY A 1 44 ? -12.121 1.504 16.003 1.00 0.00 44 GLY A O 7
ATOM 4474 N N . GLY A 1 1 ? 1.392 18.054 15.131 1.00 0.00 1 GLY A N 8
ATOM 4475 C CA . GLY A 1 1 ? 0.720 16.807 14.817 1.00 0.00 1 GLY A CA 8
ATOM 4476 C C . GLY A 1 1 ? 1.436 16.018 13.739 1.00 0.00 1 GLY A C 8
ATOM 4477 O O . GLY A 1 1 ? 0.815 15.240 13.014 1.00 0.00 1 GLY A O 8
ATOM 4481 N N . SER A 1 2 ? 2.745 16.219 13.631 1.00 0.00 2 SER A N 8
ATOM 4482 C CA . SER A 1 2 ? 3.546 15.524 12.630 1.00 0.00 2 SER A CA 8
ATOM 4483 C C . SER A 1 2 ? 5.009 15.456 13.056 1.00 0.00 2 SER A C 8
ATOM 4484 O O . SER A 1 2 ? 5.729 16.453 13.006 1.00 0.00 2 SER A O 8
ATOM 4492 N N . SER A 1 3 ? 5.443 14.271 13.475 1.00 0.00 3 SER A N 8
ATOM 4493 C CA . SER A 1 3 ? 6.819 14.072 13.913 1.00 0.00 3 SER A CA 8
ATOM 4494 C C . SER A 1 3 ? 7.700 13.623 12.751 1.00 0.00 3 SER A C 8
ATOM 4495 O O . SER A 1 3 ? 8.691 14.274 12.421 1.00 0.00 3 SER A O 8
ATOM 4503 N N . GLY A 1 4 ? 7.330 12.505 12.134 1.00 0.00 4 GLY A N 8
ATOM 4504 C CA . GLY A 1 4 ? 8.097 11.987 11.016 1.00 0.00 4 GLY A CA 8
ATOM 4505 C C . GLY A 1 4 ? 8.024 10.476 10.914 1.00 0.00 4 GLY A C 8
ATOM 4506 O O . GLY A 1 4 ? 7.336 9.826 11.701 1.00 0.00 4 GLY A O 8
ATOM 4510 N N . SER A 1 5 ? 8.734 9.916 9.939 1.00 0.00 5 SER A N 8
ATOM 4511 C CA . SER A 1 5 ? 8.742 8.472 9.733 1.00 0.00 5 SER A CA 8
ATOM 4512 C C . SER A 1 5 ? 10.136 7.898 9.971 1.00 0.00 5 SER A C 8
ATOM 4513 O O . SER A 1 5 ? 11.035 8.596 10.438 1.00 0.00 5 SER A O 8
ATOM 4521 N N . SER A 1 6 ? 10.306 6.620 9.646 1.00 0.00 6 SER A N 8
ATOM 4522 C CA . SER A 1 6 ? 11.588 5.949 9.827 1.00 0.00 6 SER A CA 8
ATOM 4523 C C . SER A 1 6 ? 12.519 6.230 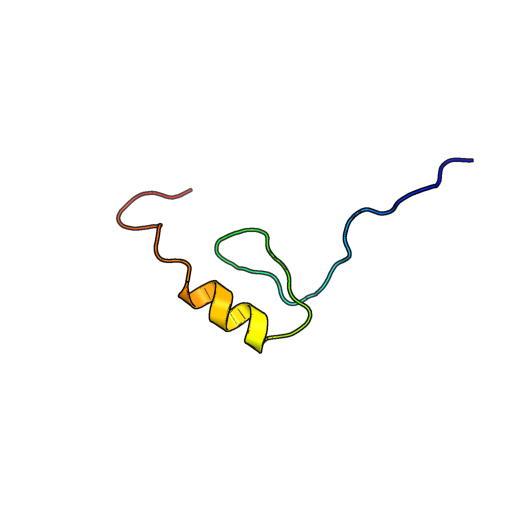8.652 1.00 0.00 6 SER A C 8
ATOM 4524 O O . SER A 1 6 ? 13.739 6.261 8.805 1.00 0.00 6 SER A O 8
ATOM 4532 N N . GLY A 1 7 ? 11.932 6.434 7.476 1.00 0.00 7 GLY A N 8
ATOM 4533 C CA . GLY A 1 7 ? 12.723 6.710 6.290 1.00 0.00 7 GLY A CA 8
ATOM 4534 C C . GLY A 1 7 ? 12.171 7.867 5.481 1.00 0.00 7 GLY A C 8
ATOM 4535 O O . GLY A 1 7 ? 11.138 7.737 4.826 1.00 0.00 7 GLY A O 8
ATOM 4539 N N . ALA A 1 8 ? 12.861 9.002 5.529 1.00 0.00 8 ALA A N 8
ATOM 4540 C CA . ALA A 1 8 ? 12.434 10.186 4.795 1.00 0.00 8 ALA A CA 8
ATOM 4541 C C . ALA A 1 8 ? 13.170 10.302 3.464 1.00 0.00 8 ALA A C 8
ATOM 4542 O O . ALA A 1 8 ? 14.077 9.522 3.175 1.00 0.00 8 ALA A O 8
ATOM 4549 N N . GLY A 1 9 ? 12.773 11.281 2.656 1.00 0.00 9 GLY A N 8
ATOM 4550 C CA . GLY A 1 9 ? 13.405 11.479 1.365 1.00 0.00 9 GLY A CA 8
ATOM 4551 C C . GLY A 1 9 ? 12.397 11.669 0.249 1.00 0.00 9 GLY A C 8
ATOM 4552 O O . GLY A 1 9 ? 11.230 11.967 0.502 1.00 0.00 9 GLY A O 8
ATOM 4556 N N . GLU A 1 10 ? 12.848 11.497 -0.990 1.00 0.00 10 GLU A N 8
ATOM 4557 C CA . GLU A 1 10 ? 11.977 11.653 -2.148 1.00 0.00 10 GLU A CA 8
ATOM 4558 C C . GLU A 1 10 ? 12.473 10.811 -3.320 1.00 0.00 10 GLU A C 8
ATOM 4559 O O . GLU A 1 10 ? 13.660 10.820 -3.645 1.00 0.00 10 GLU A O 8
ATOM 4571 N N . ASN A 1 11 ? 11.556 10.085 -3.950 1.00 0.00 11 ASN A N 8
ATOM 4572 C CA . ASN A 1 11 ? 11.900 9.236 -5.085 1.00 0.00 11 ASN A CA 8
ATOM 4573 C C . ASN A 1 11 ? 10.766 9.206 -6.105 1.00 0.00 11 ASN A C 8
ATOM 4574 O O . ASN A 1 11 ? 9.616 9.525 -5.801 1.00 0.00 11 ASN A O 8
ATOM 4585 N N . PRO A 1 12 ? 11.094 8.812 -7.344 1.00 0.00 12 PRO A N 8
ATOM 4586 C CA . PRO A 1 12 ? 10.117 8.728 -8.434 1.00 0.00 12 PRO A CA 8
ATOM 4587 C C . PRO A 1 12 ? 9.119 7.593 -8.232 1.00 0.00 12 PRO A C 8
ATOM 4588 O O . PRO A 1 12 ? 7.937 7.729 -8.549 1.00 0.00 12 PRO A O 8
ATOM 4599 N N . PHE A 1 13 ? 9.602 6.474 -7.703 1.00 0.00 13 PHE A N 8
ATOM 4600 C CA . PHE A 1 13 ? 8.752 5.315 -7.459 1.00 0.00 13 PHE A CA 8
ATOM 4601 C C . PHE A 1 13 ? 7.760 5.594 -6.334 1.00 0.00 13 PHE A C 8
ATOM 4602 O O . PHE A 1 13 ? 8.074 5.419 -5.156 1.00 0.00 13 PHE A O 8
ATOM 4619 N N . LYS A 1 14 ? 6.561 6.031 -6.705 1.00 0.00 14 LYS A N 8
ATOM 4620 C CA . LYS A 1 14 ? 5.522 6.335 -5.729 1.00 0.00 14 LYS A CA 8
ATOM 4621 C C . LYS A 1 14 ? 4.339 5.384 -5.880 1.00 0.00 14 LYS A C 8
ATOM 4622 O O . LYS A 1 14 ? 4.019 4.945 -6.985 1.00 0.00 14 LYS A O 8
ATOM 4641 N N . CYS A 1 15 ? 3.691 5.071 -4.763 1.00 0.00 15 CYS A N 8
ATOM 4642 C CA . CYS A 1 15 ? 2.543 4.173 -4.770 1.00 0.00 15 CYS A CA 8
ATOM 4643 C C . CYS A 1 15 ? 1.278 4.911 -5.199 1.00 0.00 15 CYS A C 8
ATOM 4644 O O . CYS A 1 15 ? 1.094 6.085 -4.879 1.00 0.00 15 CYS A O 8
ATOM 4651 N N . SER A 1 16 ? 0.409 4.213 -5.924 1.00 0.00 16 SER A N 8
ATOM 4652 C CA . SER A 1 16 ? -0.837 4.803 -6.399 1.00 0.00 16 SER A CA 8
ATOM 4653 C C . SER A 1 16 ? -1.885 4.826 -5.290 1.00 0.00 16 SER A C 8
ATOM 4654 O O . SER A 1 16 ? -2.504 5.857 -5.027 1.00 0.00 16 SER A O 8
ATOM 4662 N N . LYS A 1 17 ? -2.078 3.682 -4.643 1.00 0.00 17 LYS A N 8
ATOM 4663 C CA . LYS A 1 17 ? -3.048 3.568 -3.561 1.00 0.00 17 LYS A CA 8
ATOM 4664 C C . LYS A 1 17 ? -2.783 4.612 -2.481 1.00 0.00 17 LYS A C 8
ATOM 4665 O O . LYS A 1 17 ? -3.569 5.541 -2.295 1.00 0.00 17 LYS A O 8
ATOM 4684 N N . CYS A 1 18 ? -1.671 4.453 -1.771 1.00 0.00 18 CYS A N 8
ATOM 4685 C CA . CYS A 1 18 ? -1.301 5.381 -0.710 1.00 0.00 18 CYS A CA 8
ATOM 4686 C C . CYS A 1 18 ? -0.173 6.304 -1.163 1.00 0.00 18 CYS A C 8
ATOM 4687 O O . CYS A 1 18 ? 0.187 6.330 -2.340 1.00 0.00 18 CYS A O 8
ATOM 4694 N N . ASP A 1 19 ? 0.381 7.058 -0.220 1.00 0.00 19 ASP A N 8
ATOM 4695 C CA . ASP A 1 19 ? 1.469 7.982 -0.521 1.00 0.00 19 ASP A CA 8
ATOM 4696 C C . ASP A 1 19 ? 2.811 7.398 -0.091 1.00 0.00 19 ASP A C 8
ATOM 4697 O O . ASP A 1 19 ? 3.548 8.012 0.681 1.00 0.00 19 ASP A O 8
ATOM 4706 N N . ARG A 1 20 ? 3.123 6.209 -0.596 1.00 0.00 20 ARG A N 8
ATOM 4707 C CA . ARG A 1 20 ? 4.375 5.541 -0.262 1.00 0.00 20 ARG A CA 8
ATOM 4708 C C . ARG A 1 20 ? 5.400 5.718 -1.379 1.00 0.00 20 ARG A C 8
ATOM 4709 O O . ARG A 1 20 ? 5.041 5.944 -2.535 1.00 0.00 20 ARG A O 8
ATOM 4730 N N . VAL A 1 21 ? 6.677 5.613 -1.026 1.00 0.00 21 VAL A N 8
ATOM 4731 C CA . VAL A 1 21 ? 7.754 5.761 -1.998 1.00 0.00 21 VAL A CA 8
ATOM 4732 C C . VAL A 1 21 ? 8.824 4.694 -1.798 1.00 0.00 21 VAL A C 8
ATOM 4733 O O . VAL A 1 21 ? 8.996 4.170 -0.697 1.00 0.00 21 VAL A O 8
ATOM 4746 N N . PHE A 1 22 ? 9.543 4.377 -2.870 1.00 0.00 22 PHE A N 8
ATOM 4747 C CA . PHE A 1 22 ? 10.598 3.371 -2.813 1.00 0.00 22 PHE A CA 8
ATOM 4748 C C . PHE A 1 22 ? 11.774 3.767 -3.701 1.00 0.00 22 PHE A C 8
ATOM 4749 O O . PHE A 1 22 ? 11.668 4.675 -4.526 1.00 0.00 22 PHE A O 8
ATOM 4766 N N . THR A 1 23 ? 12.898 3.078 -3.526 1.00 0.00 23 THR A N 8
ATOM 4767 C CA . THR A 1 23 ? 14.095 3.357 -4.309 1.00 0.00 23 THR A CA 8
ATOM 4768 C C . THR A 1 23 ? 14.239 2.372 -5.463 1.00 0.00 23 THR A C 8
ATOM 4769 O O . THR A 1 23 ? 15.337 2.163 -5.979 1.00 0.00 23 THR A O 8
ATOM 4780 N N . GLN A 1 24 ? 13.124 1.769 -5.864 1.00 0.00 24 GLN A N 8
ATOM 4781 C CA . GLN A 1 24 ? 13.127 0.806 -6.958 1.00 0.00 24 GLN A CA 8
ATOM 4782 C C . GLN A 1 24 ? 11.704 0.443 -7.368 1.00 0.00 24 GLN A C 8
ATOM 4783 O O . GLN A 1 24 ? 10.745 0.760 -6.664 1.00 0.00 24 GLN A O 8
ATOM 4797 N N . ARG A 1 25 ? 11.574 -0.224 -8.510 1.00 0.00 25 ARG A N 8
ATOM 4798 C CA . ARG A 1 25 ? 10.268 -0.629 -9.014 1.00 0.00 25 ARG A CA 8
ATOM 4799 C C . ARG A 1 25 ? 9.832 -1.953 -8.393 1.00 0.00 25 ARG A C 8
ATOM 4800 O O . ARG A 1 25 ? 8.640 -2.209 -8.227 1.00 0.00 25 ARG A O 8
ATOM 4821 N N . ASN A 1 26 ? 10.806 -2.791 -8.053 1.00 0.00 26 ASN A N 8
ATOM 4822 C CA . ASN A 1 26 ? 10.523 -4.089 -7.452 1.00 0.00 26 ASN A CA 8
ATOM 4823 C C . ASN A 1 26 ? 9.911 -3.923 -6.064 1.00 0.00 26 ASN A C 8
ATOM 4824 O O . ASN A 1 26 ? 8.908 -4.558 -5.737 1.00 0.00 26 ASN A O 8
ATOM 4835 N N . TYR A 1 27 ? 10.521 -3.067 -5.253 1.00 0.00 27 TYR A N 8
ATOM 4836 C CA . TYR A 1 27 ? 10.037 -2.818 -3.900 1.00 0.00 27 TYR A CA 8
ATOM 4837 C C . TYR A 1 27 ? 8.657 -2.169 -3.925 1.00 0.00 27 TYR A C 8
ATOM 4838 O O . TYR A 1 27 ? 7.877 -2.303 -2.981 1.00 0.00 27 TYR A O 8
ATOM 4856 N N . LEU A 1 28 ? 8.361 -1.466 -5.013 1.00 0.00 28 LEU A N 8
ATOM 4857 C CA . LEU A 1 28 ? 7.074 -0.796 -5.164 1.00 0.00 28 LEU A CA 8
ATOM 4858 C C . LEU A 1 28 ? 5.982 -1.791 -5.543 1.00 0.00 28 LEU A C 8
ATOM 4859 O O . LEU A 1 28 ? 4.892 -1.779 -4.973 1.00 0.00 28 LEU A O 8
ATOM 4875 N N . VAL A 1 29 ? 6.285 -2.653 -6.509 1.00 0.00 29 VAL A N 8
ATOM 4876 C CA . VAL A 1 29 ? 5.330 -3.658 -6.962 1.00 0.00 29 VAL A CA 8
ATOM 4877 C C . VAL A 1 29 ? 4.860 -4.531 -5.805 1.00 0.00 29 VAL A C 8
ATOM 4878 O O . VAL A 1 29 ? 3.660 -4.674 -5.570 1.00 0.00 29 VAL A O 8
ATOM 4891 N N . GLN A 1 30 ? 5.813 -5.113 -5.084 1.00 0.00 30 GLN A N 8
ATOM 4892 C CA . GLN A 1 30 ? 5.495 -5.973 -3.950 1.00 0.00 30 GLN A CA 8
ATOM 4893 C C . GLN A 1 30 ? 4.574 -5.258 -2.966 1.00 0.00 30 GLN A C 8
ATOM 4894 O O . GLN A 1 30 ? 3.788 -5.893 -2.262 1.00 0.00 30 GLN A O 8
ATOM 4908 N N . HIS A 1 31 ? 4.677 -3.933 -2.922 1.00 0.00 31 HIS A N 8
ATOM 4909 C CA . HIS A 1 31 ? 3.853 -3.132 -2.024 1.00 0.00 31 HIS A CA 8
ATOM 4910 C C . HIS A 1 31 ? 2.493 -2.839 -2.651 1.00 0.00 31 HIS A C 8
ATOM 4911 O O . HIS A 1 31 ? 1.499 -2.671 -1.946 1.00 0.00 31 HIS A O 8
ATOM 4925 N N . GLU A 1 32 ? 2.459 -2.780 -3.979 1.00 0.00 32 GLU A N 8
ATOM 4926 C CA . GLU A 1 32 ? 1.221 -2.506 -4.699 1.00 0.00 32 GLU A CA 8
ATOM 4927 C C . GLU A 1 32 ? 0.333 -3.746 -4.746 1.00 0.00 32 GLU A C 8
ATOM 4928 O O . GLU A 1 32 ? -0.894 -3.645 -4.746 1.00 0.00 32 GLU A O 8
ATOM 4940 N N . ARG A 1 33 ? 0.962 -4.916 -4.786 1.00 0.00 33 ARG A N 8
ATOM 4941 C CA . ARG A 1 33 ? 0.230 -6.176 -4.835 1.00 0.00 33 ARG A CA 8
ATOM 4942 C C . ARG A 1 33 ? -0.433 -6.472 -3.493 1.00 0.00 33 ARG A C 8
ATOM 4943 O O . ARG A 1 33 ? -1.489 -7.103 -3.435 1.00 0.00 33 ARG A O 8
ATOM 4964 N N . THR A 1 34 ? 0.195 -6.013 -2.415 1.00 0.00 34 THR A N 8
ATOM 4965 C CA . THR A 1 34 ? -0.332 -6.230 -1.074 1.00 0.00 34 THR A CA 8
ATOM 4966 C C . THR A 1 34 ? -1.616 -5.438 -0.852 1.00 0.00 34 THR A C 8
ATOM 4967 O O . THR A 1 34 ? -2.479 -5.839 -0.071 1.00 0.00 34 THR A O 8
ATOM 4978 N N . HIS A 1 35 ? -1.736 -4.310 -1.546 1.00 0.00 35 HIS A N 8
ATOM 4979 C CA . HIS A 1 35 ? -2.916 -3.461 -1.426 1.00 0.00 35 HIS A CA 8
ATOM 4980 C C . HIS A 1 35 ? -4.176 -4.222 -1.828 1.00 0.00 35 HIS A C 8
ATOM 4981 O O . HIS A 1 35 ? -4.484 -4.349 -3.012 1.00 0.00 35 HIS A O 8
ATOM 4995 N N . ALA A 1 36 ? -4.900 -4.726 -0.833 1.00 0.00 36 ALA A N 8
ATOM 4996 C CA . ALA A 1 36 ? -6.126 -5.473 -1.084 1.00 0.00 36 ALA A CA 8
ATOM 4997 C C . ALA A 1 36 ? -7.302 -4.866 -0.326 1.00 0.00 36 ALA A C 8
ATOM 4998 O O . ALA A 1 36 ? -8.353 -4.594 -0.907 1.00 0.00 36 ALA A O 8
ATOM 5005 N N . ARG A 1 37 ? -7.119 -4.658 0.974 1.00 0.00 37 ARG A N 8
ATOM 5006 C CA . ARG A 1 37 ? -8.166 -4.086 1.811 1.00 0.00 37 ARG A CA 8
ATOM 5007 C C . ARG A 1 37 ? -7.706 -2.771 2.434 1.00 0.00 37 ARG A C 8
ATOM 5008 O O . ARG A 1 37 ? -6.511 -2.544 2.621 1.00 0.00 37 ARG A O 8
ATOM 5029 N N . LYS A 1 38 ? -8.664 -1.906 2.753 1.00 0.00 38 LYS A N 8
ATOM 5030 C CA . LYS A 1 38 ? -8.359 -0.614 3.355 1.00 0.00 38 LYS A CA 8
ATOM 5031 C C . LYS A 1 38 ? -8.697 -0.614 4.843 1.00 0.00 38 LYS A C 8
ATOM 5032 O O . LYS A 1 38 ? -9.571 0.130 5.290 1.00 0.00 38 LYS A O 8
ATOM 5051 N N . SER A 1 39 ? -8.000 -1.451 5.604 1.00 0.00 39 SER A N 8
ATOM 5052 C CA . SER A 1 39 ? -8.229 -1.549 7.041 1.00 0.00 39 SER A CA 8
ATOM 5053 C C . SER A 1 39 ? -7.710 -0.306 7.759 1.00 0.00 39 SER A C 8
ATOM 5054 O O . SER A 1 39 ? -6.519 -0.193 8.046 1.00 0.00 39 SER A O 8
ATOM 5062 N N . GLY A 1 40 ? -8.615 0.625 8.047 1.00 0.00 40 GLY A N 8
ATOM 5063 C CA . GLY A 1 40 ? -8.231 1.847 8.729 1.00 0.00 40 GLY A CA 8
ATOM 5064 C C . GLY A 1 40 ? -7.403 2.765 7.851 1.00 0.00 40 GLY A C 8
ATOM 5065 O O . GLY A 1 40 ? -7.024 2.415 6.733 1.00 0.00 40 GLY A O 8
ATOM 5069 N N . PRO A 1 41 ? -7.112 3.971 8.360 1.00 0.00 41 PRO A N 8
ATOM 5070 C CA . PRO A 1 41 ? -6.322 4.968 7.630 1.00 0.00 41 PRO A CA 8
ATOM 5071 C C . PRO A 1 41 ? -4.858 4.563 7.497 1.00 0.00 41 PRO A C 8
ATOM 5072 O O . PRO A 1 41 ? -4.331 3.822 8.326 1.00 0.00 41 PRO A O 8
ATOM 5083 N N . SER A 1 42 ? -4.207 5.054 6.447 1.00 0.00 42 SER A N 8
ATOM 5084 C CA . SER A 1 42 ? -2.804 4.739 6.204 1.00 0.00 42 SER A CA 8
ATOM 5085 C C . SER A 1 42 ? -1.936 5.987 6.342 1.00 0.00 42 SER A C 8
ATOM 5086 O O . SER A 1 42 ? -2.443 7.089 6.546 1.00 0.00 42 SER A O 8
ATOM 5094 N N . SER A 1 43 ? -0.624 5.803 6.228 1.00 0.00 43 SER A N 8
ATOM 5095 C CA . SER A 1 43 ? 0.316 6.911 6.344 1.00 0.00 43 SER A CA 8
ATOM 5096 C C . SER A 1 43 ? 0.139 7.896 5.193 1.00 0.00 43 SER A C 8
ATOM 5097 O O . SER A 1 43 ? 0.163 7.513 4.024 1.00 0.00 43 SER A O 8
ATOM 5105 N N . GLY A 1 44 ? -0.038 9.169 5.533 1.00 0.00 44 GLY A N 8
ATOM 5106 C CA . GLY A 1 44 ? -0.216 10.190 4.517 1.00 0.00 44 GLY A CA 8
ATOM 5107 C C . GLY A 1 44 ? 0.305 11.544 4.958 1.00 0.00 44 GLY A C 8
ATOM 5108 O O . GLY A 1 44 ? -0.498 12.442 5.207 1.00 0.00 44 GLY A O 8
ATOM 5113 N N . GLY A 1 1 ? 12.481 28.379 2.229 1.00 0.00 1 GLY A N 9
ATOM 5114 C CA . GLY A 1 1 ? 13.017 29.339 1.283 1.00 0.00 1 GLY A CA 9
ATOM 5115 C C . GLY A 1 1 ? 11.950 29.917 0.375 1.00 0.00 1 GLY A C 9
ATOM 5116 O O . GLY A 1 1 ? 11.108 30.700 0.814 1.00 0.00 1 GLY A O 9
ATOM 5120 N N . SER A 1 2 ? 11.985 29.531 -0.897 1.00 0.00 2 SER A N 9
ATOM 5121 C CA . SER A 1 2 ? 11.016 30.020 -1.871 1.00 0.00 2 SER A CA 9
ATOM 5122 C C . SER A 1 2 ? 10.398 28.863 -2.650 1.00 0.00 2 SER A C 9
ATOM 5123 O O . SER A 1 2 ? 10.070 28.999 -3.829 1.00 0.00 2 SER A O 9
ATOM 5131 N N . SER A 1 3 ? 10.241 27.725 -1.982 1.00 0.00 3 SER A N 9
ATOM 5132 C CA . SER A 1 3 ? 9.666 26.542 -2.611 1.00 0.00 3 SER A CA 9
ATOM 5133 C C . SER A 1 3 ? 8.912 25.695 -1.590 1.00 0.00 3 SER A C 9
ATOM 5134 O O . SER A 1 3 ? 8.991 25.938 -0.386 1.00 0.00 3 SER A O 9
ATOM 5142 N N . GLY A 1 4 ? 8.181 24.699 -2.080 1.00 0.00 4 GLY A N 9
ATOM 5143 C CA . GLY A 1 4 ? 7.424 23.831 -1.198 1.00 0.00 4 GLY A CA 9
ATOM 5144 C C . GLY A 1 4 ? 8.167 22.553 -0.863 1.00 0.00 4 GLY A C 9
ATOM 5145 O O . GLY A 1 4 ? 7.563 21.485 -0.757 1.00 0.00 4 GLY A O 9
ATOM 5149 N N . SER A 1 5 ? 9.481 22.660 -0.698 1.00 0.00 5 SER A N 9
ATOM 5150 C CA . SER A 1 5 ? 10.309 21.503 -0.379 1.00 0.00 5 SER A CA 9
ATOM 5151 C C . SER A 1 5 ? 11.493 21.906 0.494 1.00 0.00 5 SER A C 9
ATOM 5152 O O . SER A 1 5 ? 12.479 22.458 0.006 1.00 0.00 5 SER A O 9
ATOM 5160 N N . SER A 1 6 ? 11.389 21.625 1.789 1.00 0.00 6 SER A N 9
ATOM 5161 C CA . SER A 1 6 ? 12.449 21.961 2.732 1.00 0.00 6 SER A CA 9
ATOM 5162 C C . SER A 1 6 ? 13.412 20.791 2.907 1.00 0.00 6 SER A C 9
ATOM 5163 O O . SER A 1 6 ? 14.599 20.982 3.164 1.00 0.00 6 SER A O 9
ATOM 5171 N N . GLY A 1 7 ? 12.889 19.576 2.766 1.00 0.00 7 GLY A N 9
ATOM 5172 C CA . GLY A 1 7 ? 13.714 18.391 2.912 1.00 0.00 7 GLY A CA 9
ATOM 5173 C C . GLY A 1 7 ? 14.285 17.917 1.590 1.00 0.00 7 GLY A C 9
ATOM 5174 O O . GLY A 1 7 ? 14.370 18.684 0.632 1.00 0.00 7 GLY A O 9
ATOM 5178 N N . ALA A 1 8 ? 14.679 16.648 1.539 1.00 0.00 8 ALA A N 9
ATOM 5179 C CA . ALA A 1 8 ? 15.245 16.072 0.325 1.00 0.00 8 ALA A CA 9
ATOM 5180 C C . ALA A 1 8 ? 15.126 14.552 0.332 1.00 0.00 8 ALA A C 9
ATOM 5181 O O . ALA A 1 8 ? 15.908 13.856 -0.313 1.00 0.00 8 ALA A O 9
ATOM 5188 N N . GLY A 1 9 ? 14.142 14.043 1.067 1.00 0.00 9 GLY A N 9
ATOM 5189 C CA . GLY A 1 9 ? 13.939 12.608 1.144 1.00 0.00 9 GLY A CA 9
ATOM 5190 C C . GLY A 1 9 ? 12.735 12.149 0.346 1.00 0.00 9 GLY A C 9
ATOM 5191 O O . GLY A 1 9 ? 11.692 11.829 0.915 1.00 0.00 9 GLY A O 9
ATOM 5195 N N . GLU A 1 10 ? 12.880 12.118 -0.975 1.00 0.00 10 GLU A N 9
ATOM 5196 C CA . GLU A 1 10 ? 11.793 11.697 -1.852 1.00 0.00 10 GLU A CA 9
ATOM 5197 C C . GLU A 1 10 ? 12.325 10.864 -3.015 1.00 0.00 10 GLU A C 9
ATOM 5198 O O . GLU A 1 10 ? 13.534 10.760 -3.216 1.00 0.00 10 GLU A O 9
ATOM 5210 N N . ASN A 1 11 ? 11.411 10.272 -3.777 1.00 0.00 11 ASN A N 9
ATOM 5211 C CA . ASN A 1 11 ? 11.786 9.447 -4.919 1.00 0.00 11 ASN A CA 9
ATOM 5212 C C . ASN A 1 11 ? 10.668 9.413 -5.957 1.00 0.00 11 ASN A C 9
ATOM 5213 O O . ASN A 1 11 ? 9.509 9.708 -5.667 1.00 0.00 11 ASN A O 9
ATOM 5224 N N . PRO A 1 12 ? 11.023 9.044 -7.197 1.00 0.00 12 PRO A N 9
ATOM 5225 C CA . PRO A 1 12 ? 10.064 8.961 -8.303 1.00 0.00 12 PRO A CA 9
ATOM 5226 C C . PRO A 1 12 ? 9.083 7.806 -8.134 1.00 0.00 12 PRO A C 9
ATOM 5227 O O . PRO A 1 12 ? 7.902 7.930 -8.459 1.00 0.00 12 PRO A O 9
ATOM 5238 N N . PHE A 1 13 ? 9.578 6.684 -7.623 1.00 0.00 13 PHE A N 9
ATOM 5239 C CA . PHE A 1 13 ? 8.745 5.507 -7.411 1.00 0.00 13 PHE A CA 9
ATOM 5240 C C . PHE A 1 13 ? 7.738 5.747 -6.290 1.00 0.00 13 PHE A C 9
ATOM 5241 O O . PHE A 1 13 ? 8.047 5.563 -5.112 1.00 0.00 13 PHE A O 9
ATOM 5258 N N . LYS A 1 14 ? 6.533 6.162 -6.664 1.00 0.00 14 LYS A N 9
ATOM 5259 C CA . LYS A 1 14 ? 5.479 6.428 -5.692 1.00 0.00 14 LYS A CA 9
ATOM 5260 C C . LYS A 1 14 ? 4.331 5.436 -5.849 1.00 0.00 14 LYS A C 9
ATOM 5261 O O . LYS A 1 14 ? 4.069 4.942 -6.946 1.00 0.00 14 LYS A O 9
ATOM 5280 N N . CYS A 1 15 ? 3.648 5.149 -4.746 1.00 0.00 15 CYS A N 9
ATOM 5281 C CA . CYS A 1 15 ? 2.527 4.216 -4.760 1.00 0.00 15 CYS A CA 9
ATOM 5282 C C . CYS A 1 15 ? 1.247 4.912 -5.215 1.00 0.00 15 CYS A C 9
ATOM 5283 O O . CYS A 1 15 ? 1.028 6.086 -4.920 1.00 0.00 15 CYS A O 9
ATOM 5290 N N . SER A 1 16 ? 0.406 4.177 -5.936 1.00 0.00 16 SER A N 9
ATOM 5291 C CA . SER A 1 16 ? -0.851 4.724 -6.435 1.00 0.00 16 SER A CA 9
ATOM 5292 C C . SER A 1 16 ? -1.916 4.722 -5.343 1.00 0.00 16 SER A C 9
ATOM 5293 O O . SER A 1 16 ? -2.574 5.734 -5.100 1.00 0.00 16 SER A O 9
ATOM 5301 N N . 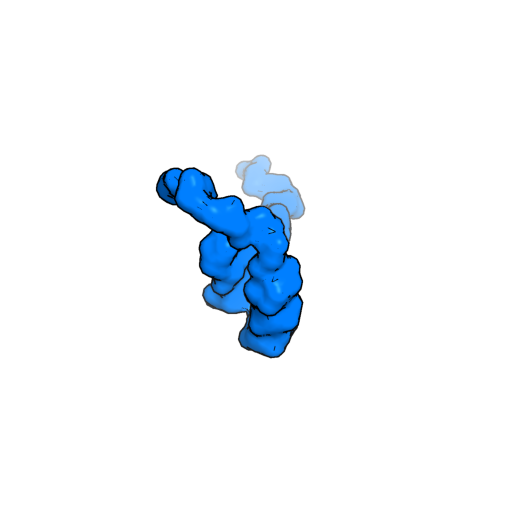LYS A 1 17 ? -2.080 3.579 -4.687 1.00 0.00 17 LYS A N 9
ATOM 5302 C CA . LYS A 1 17 ? -3.063 3.443 -3.619 1.00 0.00 17 LYS A CA 9
ATOM 5303 C C . LYS A 1 17 ? -2.840 4.494 -2.537 1.00 0.00 17 LYS A C 9
ATOM 5304 O O . LYS A 1 17 ? -3.654 5.401 -2.361 1.00 0.00 17 LYS A O 9
ATOM 5323 N N . CYS A 1 18 ? -1.732 4.368 -1.815 1.00 0.00 18 CYS A N 9
ATOM 5324 C CA . CYS A 1 18 ? -1.400 5.307 -0.751 1.00 0.00 18 CYS A CA 9
ATOM 5325 C C . CYS A 1 18 ? -0.284 6.252 -1.187 1.00 0.00 18 CYS A C 9
ATOM 5326 O O . CYS A 1 18 ? 0.091 6.286 -2.359 1.00 0.00 18 CYS A O 9
ATOM 5333 N N . ASP A 1 19 ? 0.241 7.016 -0.236 1.00 0.00 19 ASP A N 9
ATOM 5334 C CA . ASP A 1 19 ? 1.315 7.961 -0.521 1.00 0.00 19 ASP A CA 9
ATOM 5335 C C . ASP A 1 19 ? 2.665 7.394 -0.094 1.00 0.00 19 ASP A C 9
ATOM 5336 O O . ASP A 1 19 ? 3.391 8.013 0.684 1.00 0.00 19 ASP A O 9
ATOM 5345 N N . ARG A 1 20 ? 2.995 6.213 -0.607 1.00 0.00 20 ARG A N 9
ATOM 5346 C CA . ARG A 1 20 ? 4.256 5.562 -0.276 1.00 0.00 20 ARG A CA 9
ATOM 5347 C C . ARG A 1 20 ? 5.291 5.792 -1.374 1.00 0.00 20 ARG A C 9
ATOM 5348 O O . ARG A 1 20 ? 4.943 6.095 -2.515 1.00 0.00 20 ARG A O 9
ATOM 5369 N N . VAL A 1 21 ? 6.564 5.646 -1.020 1.00 0.00 21 VAL A N 9
ATOM 5370 C CA . VAL A 1 21 ? 7.649 5.837 -1.975 1.00 0.00 21 VAL A CA 9
ATOM 5371 C C . VAL A 1 21 ? 8.729 4.776 -1.799 1.00 0.00 21 VAL A C 9
ATOM 5372 O O . VAL A 1 21 ? 8.893 4.215 -0.715 1.00 0.00 21 VAL A O 9
ATOM 5385 N N . PHE A 1 22 ? 9.466 4.505 -2.871 1.00 0.00 22 PHE A N 9
ATOM 5386 C CA . PHE A 1 22 ? 10.531 3.510 -2.836 1.00 0.00 22 PHE A CA 9
ATOM 5387 C C . PHE A 1 22 ? 11.705 3.938 -3.712 1.00 0.00 22 PHE A C 9
ATOM 5388 O O . PHE A 1 22 ? 11.698 5.024 -4.293 1.00 0.00 22 PHE A O 9
ATOM 5405 N N . THR A 1 23 ? 12.713 3.077 -3.802 1.00 0.00 23 THR A N 9
ATOM 5406 C CA . THR A 1 23 ? 13.895 3.365 -4.605 1.00 0.00 23 THR A CA 9
ATOM 5407 C C . THR A 1 23 ? 13.947 2.480 -5.845 1.00 0.00 23 THR A C 9
ATOM 5408 O O . THR A 1 23 ? 14.604 2.815 -6.830 1.00 0.00 23 THR A O 9
ATOM 5419 N N . GLN A 1 24 ? 13.250 1.350 -5.789 1.00 0.00 24 GLN A N 9
ATOM 5420 C CA . GLN A 1 24 ? 13.218 0.416 -6.909 1.00 0.00 24 GLN A CA 9
ATOM 5421 C C . GLN A 1 24 ? 11.786 0.000 -7.230 1.00 0.00 24 GLN A C 9
ATOM 5422 O O . GLN A 1 24 ? 10.887 0.145 -6.402 1.00 0.00 24 GLN A O 9
ATOM 5436 N N . ARG A 1 25 ? 11.582 -0.517 -8.437 1.00 0.00 25 ARG A N 9
ATOM 5437 C CA . ARG A 1 25 ? 10.259 -0.952 -8.868 1.00 0.00 25 ARG A CA 9
ATOM 5438 C C . ARG A 1 25 ? 9.900 -2.298 -8.245 1.00 0.00 25 ARG A C 9
ATOM 5439 O O . ARG A 1 25 ? 8.757 -2.525 -7.851 1.00 0.00 25 ARG A O 9
ATOM 5460 N N . ASN A 1 26 ? 10.885 -3.186 -8.161 1.00 0.00 26 ASN A N 9
ATOM 5461 C CA . ASN A 1 26 ? 10.672 -4.510 -7.587 1.00 0.00 26 ASN A CA 9
ATOM 5462 C C . ASN A 1 26 ? 10.139 -4.406 -6.162 1.00 0.00 26 ASN A C 9
ATOM 5463 O O . ASN A 1 26 ? 9.381 -5.263 -5.707 1.00 0.00 26 ASN A O 9
ATOM 5474 N N . TYR A 1 27 ? 10.540 -3.352 -5.461 1.00 0.00 27 TYR A N 9
ATOM 5475 C CA . TYR A 1 27 ? 10.105 -3.136 -4.087 1.00 0.00 27 TYR A CA 9
ATOM 5476 C C . TYR A 1 27 ? 8.731 -2.474 -4.048 1.00 0.00 27 TYR A C 9
ATOM 5477 O O . TYR A 1 27 ? 7.898 -2.794 -3.199 1.00 0.00 27 TYR A O 9
ATOM 5495 N N . LEU A 1 28 ? 8.500 -1.550 -4.974 1.00 0.00 28 LEU A N 9
ATOM 5496 C CA . LEU A 1 28 ? 7.227 -0.842 -5.049 1.00 0.00 28 LEU A CA 9
ATOM 5497 C C . LEU A 1 28 ? 6.101 -1.787 -5.457 1.00 0.00 28 LEU A C 9
ATOM 5498 O O . LEU A 1 28 ? 5.007 -1.746 -4.894 1.00 0.00 28 LEU A O 9
ATOM 5514 N N . VAL A 1 29 ? 6.378 -2.639 -6.439 1.00 0.00 29 VAL A N 9
ATOM 5515 C CA . VAL A 1 29 ? 5.390 -3.597 -6.920 1.00 0.00 29 VAL A CA 9
ATOM 5516 C C . VAL A 1 29 ? 4.883 -4.481 -5.786 1.00 0.00 29 VAL A C 9
ATOM 5517 O O . VAL A 1 29 ? 3.677 -4.602 -5.574 1.00 0.00 29 VAL A O 9
ATOM 5530 N N . GLN A 1 30 ? 5.812 -5.095 -5.060 1.00 0.00 30 GLN A N 9
ATOM 5531 C CA . GLN A 1 30 ? 5.457 -5.967 -3.947 1.00 0.00 30 GLN A CA 9
ATOM 5532 C C . GLN A 1 30 ? 4.533 -5.252 -2.967 1.00 0.00 30 GLN A C 9
ATOM 5533 O O . GLN A 1 30 ? 3.721 -5.883 -2.290 1.00 0.00 30 GLN A O 9
ATOM 5547 N N . HIS A 1 31 ? 4.662 -3.931 -2.897 1.00 0.00 31 HIS A N 9
ATOM 5548 C CA . HIS A 1 31 ? 3.838 -3.129 -1.999 1.00 0.00 31 HIS A CA 9
ATOM 5549 C C . HIS A 1 31 ? 2.487 -2.816 -2.637 1.00 0.00 31 HIS A C 9
ATOM 5550 O O . HIS A 1 31 ? 1.485 -2.657 -1.941 1.00 0.00 31 HIS A O 9
ATOM 5564 N N . GLU A 1 32 ? 2.470 -2.729 -3.963 1.00 0.00 32 GLU A N 9
ATOM 5565 C CA . GLU A 1 32 ? 1.243 -2.433 -4.692 1.00 0.00 32 GLU A CA 9
ATOM 5566 C C . GLU A 1 32 ? 0.336 -3.659 -4.751 1.00 0.00 32 GLU A C 9
ATOM 5567 O O . GLU A 1 32 ? -0.889 -3.537 -4.781 1.00 0.00 32 GLU A O 9
ATOM 5579 N N . ARG A 1 33 ? 0.946 -4.839 -4.767 1.00 0.00 33 ARG A N 9
ATOM 5580 C CA . ARG A 1 33 ? 0.195 -6.087 -4.823 1.00 0.00 33 ARG A CA 9
ATOM 5581 C C . ARG A 1 33 ? -0.462 -6.388 -3.479 1.00 0.00 33 ARG A C 9
ATOM 5582 O O . ARG A 1 33 ? -1.552 -6.958 -3.421 1.00 0.00 33 ARG A O 9
ATOM 5603 N N . THR A 1 34 ? 0.210 -6.001 -2.399 1.00 0.00 34 THR A N 9
ATOM 5604 C CA . THR A 1 34 ? -0.307 -6.230 -1.055 1.00 0.00 34 THR A CA 9
ATOM 5605 C C . THR A 1 34 ? -1.592 -5.445 -0.819 1.00 0.00 34 THR A C 9
ATOM 5606 O O . THR A 1 34 ? -2.416 -5.820 0.016 1.00 0.00 34 THR A O 9
ATOM 5617 N N . HIS A 1 35 ? -1.759 -4.354 -1.560 1.00 0.00 35 HIS A N 9
ATOM 5618 C CA . HIS A 1 35 ? -2.946 -3.517 -1.431 1.00 0.00 35 HIS A CA 9
ATOM 5619 C C . HIS A 1 35 ? -4.201 -4.289 -1.827 1.00 0.00 35 HIS A C 9
ATOM 5620 O O . HIS A 1 35 ? -4.564 -4.343 -3.002 1.00 0.00 35 HIS A O 9
ATOM 5634 N N . ALA A 1 36 ? -4.859 -4.886 -0.839 1.00 0.00 36 ALA A N 9
ATOM 5635 C CA . ALA A 1 36 ? -6.073 -5.654 -1.083 1.00 0.00 36 ALA A CA 9
ATOM 5636 C C . ALA A 1 36 ? -7.267 -5.039 -0.360 1.00 0.00 36 ALA A C 9
ATOM 5637 O O . ALA A 1 36 ? -7.948 -5.710 0.415 1.00 0.00 36 ALA A O 9
ATOM 5644 N N . ARG A 1 37 ? -7.514 -3.759 -0.618 1.00 0.00 37 ARG A N 9
ATOM 5645 C CA . ARG A 1 37 ? -8.624 -3.053 0.010 1.00 0.00 37 ARG A CA 9
ATOM 5646 C C . ARG A 1 37 ? -9.961 -3.655 -0.415 1.00 0.00 37 ARG A C 9
ATOM 5647 O O . ARG A 1 37 ? -10.258 -3.756 -1.605 1.00 0.00 37 ARG A O 9
ATOM 5668 N N . LYS A 1 38 ? -10.763 -4.052 0.566 1.00 0.00 38 LYS A N 9
ATOM 5669 C CA . LYS A 1 38 ? -12.068 -4.643 0.296 1.00 0.00 38 LYS A CA 9
ATOM 5670 C C . LYS A 1 38 ? -11.940 -5.840 -0.641 1.00 0.00 38 LYS A C 9
ATOM 5671 O O . LYS A 1 38 ? -12.036 -5.699 -1.860 1.00 0.00 38 LYS A O 9
ATOM 5690 N N . SER A 1 39 ? -11.724 -7.018 -0.064 1.00 0.00 39 SER A N 9
ATOM 5691 C CA . SER A 1 39 ? -11.581 -8.238 -0.848 1.00 0.00 39 SER A CA 9
ATOM 5692 C C . SER A 1 39 ? -12.731 -9.202 -0.568 1.00 0.00 39 SER A C 9
ATOM 5693 O O . SER A 1 39 ? -12.670 -10.006 0.361 1.00 0.00 39 SER A O 9
ATOM 5701 N N . GLY A 1 40 ? -13.780 -9.114 -1.381 1.00 0.00 40 GLY A N 9
ATOM 5702 C CA . GLY A 1 40 ? -14.929 -9.982 -1.205 1.00 0.00 40 GLY A CA 9
ATOM 5703 C C . GLY A 1 40 ? -16.069 -9.631 -2.140 1.00 0.00 40 GLY A C 9
ATOM 5704 O O . GLY A 1 40 ? -17.105 -9.113 -1.723 1.00 0.00 40 GLY A O 9
ATOM 5708 N N . PRO A 1 41 ? -15.884 -9.915 -3.438 1.00 0.00 41 PRO A N 9
ATOM 5709 C CA . PRO A 1 41 ? -16.895 -9.633 -4.462 1.00 0.00 41 PRO A CA 9
ATOM 5710 C C . PRO A 1 41 ? -18.115 -10.539 -4.337 1.00 0.00 41 PRO A C 9
ATOM 5711 O O . PRO A 1 41 ? -18.024 -11.749 -4.542 1.00 0.00 41 PRO A O 9
ATOM 5722 N N . SER A 1 42 ? -19.255 -9.945 -4.000 1.00 0.00 42 SER A N 9
ATOM 5723 C CA . SER A 1 42 ? -20.493 -10.700 -3.844 1.00 0.00 42 SER A CA 9
ATOM 5724 C C . SER A 1 42 ? -21.056 -11.106 -5.203 1.00 0.00 42 SER A C 9
ATOM 5725 O O . SER A 1 42 ? -21.022 -12.279 -5.576 1.00 0.00 42 SER A O 9
ATOM 5733 N N . SER A 1 43 ? -21.573 -10.127 -5.939 1.00 0.00 43 SER A N 9
ATOM 5734 C CA . SER A 1 43 ? -22.147 -10.382 -7.255 1.00 0.00 43 SER A CA 9
ATOM 5735 C C . SER A 1 43 ? -21.060 -10.751 -8.260 1.00 0.00 43 SER A C 9
ATOM 5736 O O . SER A 1 43 ? -20.102 -10.005 -8.457 1.00 0.00 43 SER A O 9
ATOM 5744 N N . GLY A 1 44 ? -21.217 -11.909 -8.894 1.00 0.00 44 GLY A N 9
ATOM 5745 C CA . GLY A 1 44 ? -20.243 -12.358 -9.870 1.00 0.00 44 GLY A CA 9
ATOM 5746 C C . GLY A 1 44 ? -19.150 -13.206 -9.251 1.00 0.00 44 GLY A C 9
ATOM 5747 O O . GLY A 1 44 ? -17.977 -12.985 -9.551 1.00 0.00 44 GLY A O 9
ATOM 5752 N N . GLY A 1 1 ? -2.173 24.245 15.314 1.00 0.00 1 GLY A N 10
ATOM 5753 C CA . GLY A 1 1 ? -0.876 24.763 14.919 1.00 0.00 1 GLY A CA 10
ATOM 5754 C C . GLY A 1 1 ? 0.175 23.676 14.814 1.00 0.00 1 GLY A C 10
ATOM 5755 O O . GLY A 1 1 ? 0.479 23.000 15.797 1.00 0.00 1 GLY A O 10
ATOM 5759 N N . SER A 1 2 ? 0.731 23.505 13.619 1.00 0.00 2 SER A N 10
ATOM 5760 C CA . SER A 1 2 ? 1.751 22.489 13.388 1.00 0.00 2 SER A CA 10
ATOM 5761 C C . SER A 1 2 ? 2.944 23.076 12.640 1.00 0.00 2 SER A C 10
ATOM 5762 O O . SER A 1 2 ? 2.897 23.265 11.425 1.00 0.00 2 SER A O 10
ATOM 5770 N N . SER A 1 3 ? 4.014 23.361 13.376 1.00 0.00 3 SER A N 10
ATOM 5771 C CA . SER A 1 3 ? 5.219 23.930 12.784 1.00 0.00 3 SER A CA 10
ATOM 5772 C C . SER A 1 3 ? 6.468 23.413 13.491 1.00 0.00 3 SER A C 10
ATOM 5773 O O . SER A 1 3 ? 6.850 23.916 14.547 1.00 0.00 3 SER A O 10
ATOM 5781 N N . GLY A 1 4 ? 7.099 22.403 12.900 1.00 0.00 4 GLY A N 10
ATOM 5782 C CA . GLY A 1 4 ? 8.298 21.833 13.487 1.00 0.00 4 GLY A CA 10
ATOM 5783 C C . GLY A 1 4 ? 9.369 21.546 12.453 1.00 0.00 4 GLY A C 10
ATOM 5784 O O . GLY A 1 4 ? 10.333 22.299 12.322 1.00 0.00 4 GLY A O 10
ATOM 5788 N N . SER A 1 5 ? 9.201 20.451 11.718 1.00 0.00 5 SER A N 10
ATOM 5789 C CA . SER A 1 5 ? 10.164 20.062 10.695 1.00 0.00 5 SER A CA 10
ATOM 5790 C C . SER A 1 5 ? 9.482 19.907 9.339 1.00 0.00 5 SER A C 10
ATOM 5791 O O . SER A 1 5 ? 8.258 19.815 9.254 1.00 0.00 5 SER A O 10
ATOM 5799 N N . SER A 1 6 ? 10.285 19.878 8.280 1.00 0.00 6 SER A N 10
ATOM 5800 C CA . SER A 1 6 ? 9.761 19.738 6.926 1.00 0.00 6 SER A CA 10
ATOM 5801 C C . SER A 1 6 ? 9.872 18.294 6.447 1.00 0.00 6 SER A C 10
ATOM 5802 O O . SER A 1 6 ? 9.094 17.845 5.607 1.00 0.00 6 SER A O 10
ATOM 5810 N N . GLY A 1 7 ? 10.847 17.571 6.989 1.00 0.00 7 GLY A N 10
ATOM 5811 C CA . GLY A 1 7 ? 11.044 16.185 6.606 1.00 0.00 7 GLY A CA 10
ATOM 5812 C C . GLY A 1 7 ? 12.043 16.032 5.476 1.00 0.00 7 GLY A C 10
ATOM 5813 O O . GLY A 1 7 ? 12.663 17.007 5.051 1.00 0.00 7 GLY A O 10
ATOM 5817 N N . ALA A 1 8 ? 12.201 14.806 4.989 1.00 0.00 8 ALA A N 10
ATOM 5818 C CA . ALA A 1 8 ? 13.131 14.529 3.901 1.00 0.00 8 ALA A CA 10
ATOM 5819 C C . ALA A 1 8 ? 12.899 13.138 3.322 1.00 0.00 8 ALA A C 10
ATOM 5820 O O . ALA A 1 8 ? 12.224 12.307 3.927 1.00 0.00 8 ALA A O 10
ATOM 5827 N N . GLY A 1 9 ? 13.464 12.891 2.143 1.00 0.00 9 GLY A N 10
ATOM 5828 C CA . GLY A 1 9 ? 13.306 11.599 1.501 1.00 0.00 9 GLY A CA 10
ATOM 5829 C C . GLY A 1 9 ? 12.261 11.621 0.403 1.00 0.00 9 GLY A C 10
ATOM 5830 O O . GLY A 1 9 ? 11.076 11.415 0.662 1.00 0.00 9 GLY A O 10
ATOM 5834 N N . GLU A 1 10 ? 12.702 11.873 -0.826 1.00 0.00 10 GLU A N 10
ATOM 5835 C CA . GLU A 1 10 ? 11.794 11.923 -1.966 1.00 0.00 10 GLU A CA 10
ATOM 5836 C C . GLU A 1 10 ? 12.332 11.091 -3.127 1.00 0.00 10 GLU A C 10
ATOM 5837 O O . GLU A 1 10 ? 13.514 11.163 -3.461 1.00 0.00 10 GLU A O 10
ATOM 5849 N N . ASN A 1 11 ? 11.455 10.300 -3.737 1.00 0.00 11 ASN A N 10
ATOM 5850 C CA . ASN A 1 11 ? 11.841 9.453 -4.859 1.00 0.00 11 ASN A CA 10
ATOM 5851 C C . ASN A 1 11 ? 10.740 9.413 -5.914 1.00 0.00 11 ASN A C 10
ATOM 5852 O O . ASN A 1 11 ? 9.579 9.725 -5.648 1.00 0.00 11 ASN A O 10
ATOM 5863 N N . PRO A 1 12 ? 11.112 9.020 -7.142 1.00 0.00 12 PRO A N 10
ATOM 5864 C CA . PRO A 1 12 ? 10.170 8.928 -8.262 1.00 0.00 12 PRO A CA 10
ATOM 5865 C C . PRO A 1 12 ? 9.175 7.786 -8.091 1.00 0.00 12 PRO A C 10
ATOM 5866 O O . PRO A 1 12 ? 7.998 7.919 -8.430 1.00 0.00 12 PRO A O 10
ATOM 5877 N N . PHE A 1 13 ? 9.653 6.665 -7.562 1.00 0.00 13 PHE A N 10
ATOM 5878 C CA . PHE A 1 13 ? 8.804 5.499 -7.346 1.00 0.00 13 PHE A CA 10
ATOM 5879 C C . PHE A 1 13 ? 7.789 5.763 -6.238 1.00 0.00 13 PHE A C 10
ATOM 5880 O O . PHE A 1 13 ? 8.093 5.616 -5.054 1.00 0.00 13 PHE A O 10
ATOM 5897 N N . LYS A 1 14 ? 6.581 6.154 -6.631 1.00 0.00 14 LYS A N 10
ATOM 5898 C CA . LYS A 1 14 ? 5.520 6.439 -5.673 1.00 0.00 14 LYS A CA 10
ATOM 5899 C C . LYS A 1 14 ? 4.340 5.493 -5.872 1.00 0.00 14 LYS A C 10
ATOM 5900 O O . LYS A 1 14 ? 4.018 5.113 -6.998 1.00 0.00 14 LYS A O 10
ATOM 5919 N N . CYS A 1 15 ? 3.697 5.117 -4.771 1.00 0.00 15 CYS A N 10
ATOM 5920 C CA . CYS A 1 15 ? 2.552 4.216 -4.824 1.00 0.00 15 CYS A CA 10
ATOM 5921 C C . CYS A 1 15 ? 1.299 4.955 -5.285 1.00 0.00 15 CYS A C 10
ATOM 5922 O O . CYS A 1 15 ? 1.108 6.130 -4.971 1.00 0.00 15 CYS A O 10
ATOM 5929 N N . SER A 1 16 ? 0.448 4.258 -6.031 1.00 0.00 16 SER A N 10
ATOM 5930 C CA . SER A 1 16 ? -0.785 4.848 -6.538 1.00 0.00 16 SER A CA 10
ATOM 5931 C C . SER A 1 16 ? -1.867 4.854 -5.463 1.00 0.00 16 SER A C 10
ATOM 5932 O O . SER A 1 16 ? -2.503 5.878 -5.211 1.00 0.00 16 SER A O 10
ATOM 5940 N N . LYS A 1 17 ? -2.071 3.703 -4.831 1.00 0.00 17 LYS A N 10
ATOM 5941 C CA . LYS A 1 17 ? -3.074 3.573 -3.782 1.00 0.00 17 LYS A CA 10
ATOM 5942 C C . LYS A 1 17 ? -2.835 4.591 -2.671 1.00 0.00 17 LYS A C 10
ATOM 5943 O O . LYS A 1 17 ? -3.625 5.517 -2.482 1.00 0.00 17 LYS A O 10
ATOM 5962 N N . CYS A 1 18 ? -1.740 4.415 -1.939 1.00 0.00 18 CYS A N 10
ATOM 5963 C CA . CYS A 1 18 ? -1.396 5.318 -0.848 1.00 0.00 18 CYS A CA 10
ATOM 5964 C C . CYS A 1 18 ? -0.285 6.278 -1.265 1.00 0.00 18 CYS A C 10
ATOM 5965 O O . CYS A 1 18 ? 0.096 6.331 -2.435 1.00 0.00 18 CYS A O 10
ATOM 5972 N N . ASP A 1 19 ? 0.231 7.032 -0.301 1.00 0.00 19 ASP A N 10
ATOM 5973 C CA . ASP A 1 19 ? 1.299 7.988 -0.568 1.00 0.00 19 ASP A CA 10
ATOM 5974 C C . ASP A 1 19 ? 2.650 7.431 -0.128 1.00 0.00 19 ASP A C 10
ATOM 5975 O O . ASP A 1 19 ? 3.378 8.070 0.632 1.00 0.00 19 ASP A O 10
ATOM 5984 N N . ARG A 1 20 ? 2.976 6.237 -0.609 1.00 0.00 20 ARG A N 10
ATOM 5985 C CA . ARG A 1 20 ? 4.238 5.593 -0.264 1.00 0.00 20 ARG A CA 10
ATOM 5986 C C . ARG A 1 20 ? 5.280 5.817 -1.356 1.00 0.00 20 ARG A C 10
ATOM 5987 O O . ARG A 1 20 ? 4.939 6.090 -2.507 1.00 0.00 20 ARG A O 10
ATOM 6008 N N . VAL A 1 21 ? 6.551 5.701 -0.986 1.00 0.00 21 VAL A N 10
ATOM 6009 C CA . VAL A 1 21 ? 7.643 5.890 -1.934 1.00 0.00 21 VAL A CA 10
ATOM 6010 C C . VAL A 1 21 ? 8.713 4.817 -1.762 1.00 0.00 21 VAL A C 10
ATOM 6011 O O . VAL A 1 21 ? 8.864 4.244 -0.683 1.00 0.00 21 VAL A O 10
ATOM 6024 N N . PHE A 1 22 ? 9.452 4.550 -2.833 1.00 0.00 22 PHE A N 10
ATOM 6025 C CA . PHE A 1 22 ? 10.508 3.545 -2.802 1.00 0.00 22 PHE A CA 10
ATOM 6026 C C . PHE A 1 22 ? 11.693 3.973 -3.663 1.00 0.00 22 PHE A C 10
ATOM 6027 O O . PHE A 1 22 ? 11.705 5.070 -4.223 1.00 0.00 22 PHE A O 10
ATOM 6044 N N . THR A 1 23 ? 12.690 3.100 -3.764 1.00 0.00 23 THR A N 10
ATOM 6045 C CA . THR A 1 23 ? 13.880 3.387 -4.555 1.00 0.00 23 THR A CA 10
ATOM 6046 C C . THR A 1 23 ? 13.953 2.489 -5.784 1.00 0.00 23 THR A C 10
ATOM 6047 O O . THR A 1 23 ? 14.626 2.814 -6.762 1.00 0.00 23 THR A O 10
ATOM 6058 N N . GLN A 1 24 ? 13.256 1.358 -5.728 1.00 0.00 24 GLN A N 10
ATOM 6059 C CA . GLN A 1 24 ? 13.243 0.413 -6.838 1.00 0.00 24 GLN A CA 10
ATOM 6060 C C . GLN A 1 24 ? 11.817 0.000 -7.184 1.00 0.00 24 GLN A C 10
ATOM 6061 O O . GLN A 1 24 ? 10.905 0.134 -6.367 1.00 0.00 24 GLN A O 10
ATOM 6075 N N . ARG A 1 25 ? 11.630 -0.503 -8.400 1.00 0.00 25 ARG A N 10
ATOM 6076 C CA . ARG A 1 25 ? 10.314 -0.935 -8.855 1.00 0.00 25 ARG A CA 10
ATOM 6077 C C . ARG A 1 25 ? 9.942 -2.282 -8.242 1.00 0.00 25 ARG A C 10
ATOM 6078 O O . ARG A 1 25 ? 8.794 -2.505 -7.861 1.00 0.00 25 ARG A O 10
ATOM 6099 N N . ASN A 1 26 ? 10.921 -3.176 -8.152 1.00 0.00 26 ASN A N 10
ATOM 6100 C CA . ASN A 1 26 ? 10.696 -4.502 -7.588 1.00 0.00 26 ASN A CA 10
ATOM 6101 C C . ASN A 1 26 ? 10.125 -4.402 -6.176 1.00 0.00 26 ASN A C 10
ATOM 6102 O O . ASN A 1 26 ? 9.337 -5.247 -5.753 1.00 0.00 26 ASN A O 10
ATOM 6113 N N . TYR A 1 27 ? 10.528 -3.363 -5.453 1.00 0.00 27 TYR A N 10
ATOM 6114 C CA . TYR A 1 27 ? 10.058 -3.153 -4.089 1.00 0.00 27 TYR A CA 10
ATOM 6115 C C . TYR A 1 27 ? 8.680 -2.499 -4.082 1.00 0.00 27 TYR A C 10
ATOM 6116 O O . TYR A 1 27 ? 7.813 -2.858 -3.283 1.00 0.00 27 TYR A O 10
ATOM 6134 N N . LEU A 1 28 ? 8.484 -1.538 -4.978 1.00 0.00 28 LEU A N 10
ATOM 6135 C CA . LEU A 1 28 ? 7.211 -0.833 -5.077 1.00 0.00 28 LEU A CA 10
ATOM 6136 C C . LEU A 1 28 ? 6.096 -1.781 -5.508 1.00 0.00 28 LEU A C 10
ATOM 6137 O O . LEU A 1 28 ? 4.991 -1.744 -4.966 1.00 0.00 28 LEU A O 10
ATOM 6153 N N . VAL A 1 29 ? 6.393 -2.631 -6.486 1.00 0.00 29 VAL A N 10
ATOM 6154 C CA . VAL A 1 29 ? 5.418 -3.591 -6.988 1.00 0.00 29 VAL A CA 10
ATOM 6155 C C . VAL A 1 29 ? 4.899 -4.484 -5.867 1.00 0.00 29 VAL A C 10
ATOM 6156 O O . VAL A 1 29 ? 3.691 -4.626 -5.681 1.00 0.00 29 VAL A O 10
ATOM 6169 N N . GLN A 1 30 ? 5.822 -5.085 -5.122 1.00 0.00 30 GLN A N 10
ATOM 6170 C CA . GLN A 1 30 ? 5.457 -5.966 -4.019 1.00 0.00 30 GLN A CA 10
ATOM 6171 C C . GLN A 1 30 ? 4.517 -5.261 -3.047 1.00 0.00 30 GLN A C 10
ATOM 6172 O O . GLN A 1 30 ? 3.711 -5.902 -2.371 1.00 0.00 30 GLN A O 10
ATOM 6186 N N . HIS A 1 31 ? 4.625 -3.937 -2.982 1.00 0.00 31 HIS A N 10
ATOM 6187 C CA . HIS A 1 31 ? 3.783 -3.145 -2.092 1.00 0.00 31 HIS A CA 10
ATOM 6188 C C . HIS A 1 31 ? 2.434 -2.850 -2.741 1.00 0.00 31 HIS A C 10
ATOM 6189 O O . HIS A 1 31 ? 1.430 -2.674 -2.052 1.00 0.00 31 HIS A O 10
ATOM 6203 N N . GLU A 1 32 ? 2.420 -2.796 -4.069 1.00 0.00 32 GLU A N 10
ATOM 6204 C CA . GLU A 1 32 ? 1.195 -2.520 -4.809 1.00 0.00 32 GLU A CA 10
ATOM 6205 C C . GLU A 1 32 ? 0.282 -3.743 -4.825 1.00 0.00 32 GLU A C 10
ATOM 6206 O O . GLU A 1 32 ? -0.937 -3.620 -4.949 1.00 0.00 32 GLU A O 10
ATOM 6218 N N . ARG A 1 33 ? 0.881 -4.923 -4.699 1.00 0.00 33 ARG A N 10
ATOM 6219 C CA . ARG A 1 33 ? 0.123 -6.168 -4.701 1.00 0.00 33 ARG A CA 10
ATOM 6220 C C . ARG A 1 33 ? -0.458 -6.453 -3.319 1.00 0.00 33 ARG A C 10
ATOM 6221 O O . ARG A 1 33 ? -1.503 -7.091 -3.192 1.00 0.00 33 ARG A O 10
ATOM 6242 N N . THR A 1 34 ? 0.228 -5.977 -2.285 1.00 0.00 34 THR A N 10
ATOM 6243 C CA . THR A 1 34 ? -0.218 -6.181 -0.912 1.00 0.00 34 THR A CA 10
ATOM 6244 C C . THR A 1 34 ? -1.502 -5.409 -0.631 1.00 0.00 34 THR A C 10
ATOM 6245 O O . THR A 1 34 ? -2.278 -5.777 0.252 1.00 0.00 34 THR A O 10
ATOM 6256 N N . HIS A 1 35 ? -1.720 -4.337 -1.386 1.00 0.00 35 HIS A N 10
ATOM 6257 C CA . HIS A 1 35 ? -2.912 -3.514 -1.218 1.00 0.00 35 HIS A CA 10
ATOM 6258 C C . HIS A 1 35 ? -4.173 -4.311 -1.536 1.00 0.00 35 HIS A C 10
ATOM 6259 O O . HIS A 1 35 ? -4.564 -4.437 -2.697 1.00 0.00 35 HIS A O 10
ATOM 6273 N N . ALA A 1 36 ? -4.805 -4.849 -0.498 1.00 0.00 36 ALA A N 10
ATOM 6274 C CA . ALA A 1 36 ? -6.022 -5.633 -0.667 1.00 0.00 36 ALA A CA 10
ATOM 6275 C C . ALA A 1 36 ? -7.119 -5.156 0.279 1.00 0.00 36 ALA A C 10
ATOM 6276 O O . ALA A 1 36 ? -7.547 -5.892 1.168 1.00 0.00 36 ALA A O 10
ATOM 6283 N N . ARG A 1 37 ? -7.568 -3.921 0.082 1.00 0.00 37 ARG A N 10
ATOM 6284 C CA . ARG A 1 37 ? -8.613 -3.345 0.919 1.00 0.00 37 ARG A CA 10
ATOM 6285 C C . ARG A 1 37 ? -9.781 -2.852 0.070 1.00 0.00 37 ARG A C 10
ATOM 6286 O O . ARG A 1 37 ? -9.701 -1.800 -0.565 1.00 0.00 37 ARG A O 10
ATOM 6307 N N . LYS A 1 38 ? -10.865 -3.620 0.062 1.00 0.00 38 LYS A N 10
ATOM 6308 C CA . LYS A 1 38 ? -12.050 -3.263 -0.709 1.00 0.00 38 LYS A CA 10
ATOM 6309 C C . LYS A 1 38 ? -13.035 -2.470 0.144 1.00 0.00 38 LYS A C 10
ATOM 6310 O O . LYS A 1 38 ? -13.756 -3.036 0.966 1.00 0.00 38 LYS A O 10
ATOM 6329 N N . SER A 1 39 ? -13.061 -1.156 -0.057 1.00 0.00 39 SER A N 10
ATOM 6330 C CA . SER A 1 39 ? -13.957 -0.285 0.696 1.00 0.00 39 SER A CA 10
ATOM 6331 C C . SER A 1 39 ? -14.840 0.530 -0.244 1.00 0.00 39 SER A C 10
ATOM 6332 O O . SER A 1 39 ? -14.351 1.168 -1.176 1.00 0.00 39 SER A O 10
ATOM 6340 N N . GLY A 1 40 ? -16.145 0.502 0.007 1.00 0.00 40 GLY A N 10
ATOM 6341 C CA . GLY A 1 40 ? -17.076 1.241 -0.825 1.00 0.00 40 GLY A CA 10
ATOM 6342 C C . GLY A 1 40 ? -17.333 0.560 -2.154 1.00 0.00 40 GLY A C 10
ATOM 6343 O O . GLY A 1 40 ? -16.983 -0.603 -2.358 1.00 0.00 40 GLY A O 10
ATOM 6347 N N . PRO A 1 41 ? -17.958 1.292 -3.088 1.00 0.00 41 PRO A N 10
ATOM 6348 C CA . PRO A 1 41 ? -18.276 0.772 -4.421 1.00 0.00 41 PRO A CA 10
ATOM 6349 C C . PRO A 1 41 ? -17.030 0.568 -5.276 1.00 0.00 41 PRO A C 10
ATOM 6350 O O . PRO A 1 41 ? -16.973 -0.345 -6.099 1.00 0.00 41 PRO A O 10
ATOM 6361 N N . SER A 1 42 ? -16.033 1.424 -5.074 1.00 0.00 42 SER A N 10
ATOM 6362 C CA . SER A 1 42 ? -14.789 1.340 -5.830 1.00 0.00 42 SER A CA 10
ATOM 6363 C C . SER A 1 42 ? -15.047 1.517 -7.323 1.00 0.00 42 SER A C 10
ATOM 6364 O O . SER A 1 42 ? -14.546 0.750 -8.146 1.00 0.00 42 SER A O 10
ATOM 6372 N N . SER A 1 43 ? -15.832 2.533 -7.665 1.00 0.00 43 SER A N 10
ATOM 6373 C CA . SER A 1 43 ? -16.160 2.810 -9.059 1.00 0.00 43 SER A CA 10
ATOM 6374 C C . SER A 1 43 ? -16.350 4.306 -9.285 1.00 0.00 43 SER A C 10
ATOM 6375 O O . SER A 1 43 ? -16.359 5.093 -8.339 1.00 0.00 43 SER A O 10
ATOM 6383 N N . GLY A 1 44 ? -16.502 4.693 -10.549 1.00 0.00 44 GLY A N 10
ATOM 6384 C CA . GLY A 1 44 ? -16.690 6.094 -10.878 1.00 0.00 44 GLY A CA 10
ATOM 6385 C C . GLY A 1 44 ? -16.798 6.328 -12.372 1.00 0.00 44 GLY A C 10
ATOM 6386 O O . GLY A 1 44 ? -17.392 5.505 -13.066 1.00 0.00 44 GLY A O 10
ATOM 6391 N N . GLY A 1 1 ? 2.927 9.946 4.715 1.00 0.00 1 GLY A N 11
ATOM 6392 C CA . GLY A 1 1 ? 2.050 8.938 4.150 1.00 0.00 1 GLY A CA 11
ATOM 6393 C C . GLY A 1 1 ? 1.981 7.686 5.002 1.00 0.00 1 GLY A C 11
ATOM 6394 O O . GLY A 1 1 ? 1.893 6.575 4.480 1.00 0.00 1 GLY A O 11
ATOM 6398 N N . SER A 1 2 ? 2.022 7.866 6.318 1.00 0.00 2 SER A N 11
ATOM 6399 C CA . SER A 1 2 ? 1.969 6.741 7.245 1.00 0.00 2 SER A CA 11
ATOM 6400 C C . SER A 1 2 ? 1.742 7.225 8.674 1.00 0.00 2 SER A C 11
ATOM 6401 O O . SER A 1 2 ? 0.888 6.702 9.390 1.00 0.00 2 SER A O 11
ATOM 6409 N N . SER A 1 3 ? 2.512 8.229 9.082 1.00 0.00 3 SER A N 11
ATOM 6410 C CA . SER A 1 3 ? 2.399 8.782 10.426 1.00 0.00 3 SER A CA 11
ATOM 6411 C C . SER A 1 3 ? 2.607 10.293 10.411 1.00 0.00 3 SER A C 11
ATOM 6412 O O . SER A 1 3 ? 1.712 11.058 10.767 1.00 0.00 3 SER A O 11
ATOM 6420 N N . GLY A 1 4 ? 3.798 10.716 9.997 1.00 0.00 4 GLY A N 11
ATOM 6421 C CA . GLY A 1 4 ? 4.104 12.134 9.942 1.00 0.00 4 GLY A CA 11
ATOM 6422 C C . GLY A 1 4 ? 5.594 12.408 10.000 1.00 0.00 4 GLY A C 11
ATOM 6423 O O . GLY A 1 4 ? 6.160 12.571 11.081 1.00 0.00 4 GLY A O 11
ATOM 6427 N N . SER A 1 5 ? 6.231 12.456 8.835 1.00 0.00 5 SER A N 11
ATOM 6428 C CA . SER A 1 5 ? 7.665 12.707 8.757 1.00 0.00 5 SER A CA 11
ATOM 6429 C C . SER A 1 5 ? 7.945 14.184 8.500 1.00 0.00 5 SER A C 11
ATOM 6430 O O . SER A 1 5 ? 7.062 14.931 8.080 1.00 0.00 5 SER A O 11
ATOM 6438 N N . SER A 1 6 ? 9.182 14.599 8.757 1.00 0.00 6 SER A N 11
ATOM 6439 C CA . SER A 1 6 ? 9.579 15.988 8.558 1.00 0.00 6 SER A CA 11
ATOM 6440 C C . SER A 1 6 ? 10.083 16.210 7.135 1.00 0.00 6 SER A C 11
ATOM 6441 O O . SER A 1 6 ? 9.967 17.305 6.587 1.00 0.00 6 SER A O 11
ATOM 6449 N N . GLY A 1 7 ? 10.645 15.161 6.542 1.00 0.00 7 GLY A N 11
ATOM 6450 C CA . GLY A 1 7 ? 11.159 15.261 5.188 1.00 0.00 7 GLY A CA 11
ATOM 6451 C C . GLY A 1 7 ? 12.466 14.515 5.008 1.00 0.00 7 GLY A C 11
ATOM 6452 O O . GLY A 1 7 ? 13.374 14.634 5.830 1.00 0.00 7 GLY A O 11
ATOM 6456 N N . ALA A 1 8 ? 12.562 13.743 3.931 1.00 0.00 8 ALA A N 11
ATOM 6457 C CA . ALA A 1 8 ? 13.768 12.976 3.645 1.00 0.00 8 ALA A CA 11
ATOM 6458 C C . ALA A 1 8 ? 13.868 12.641 2.161 1.00 0.00 8 ALA A C 11
ATOM 6459 O O . ALA A 1 8 ? 14.131 11.499 1.788 1.00 0.00 8 ALA A O 11
ATOM 6466 N N . GLY A 1 9 ? 13.654 13.646 1.317 1.00 0.00 9 GLY A N 11
ATOM 6467 C CA . GLY A 1 9 ? 13.723 13.438 -0.118 1.00 0.00 9 GLY A CA 11
ATOM 6468 C C . GLY A 1 9 ? 12.510 12.707 -0.657 1.00 0.00 9 GLY A C 11
ATOM 6469 O O . GLY A 1 9 ? 11.866 11.944 0.064 1.00 0.00 9 GLY A O 11
ATOM 6473 N N . GLU A 1 10 ? 12.195 12.941 -1.927 1.00 0.00 10 GLU A N 11
ATOM 6474 C CA . GLU A 1 10 ? 11.048 12.300 -2.560 1.00 0.00 10 GLU A CA 11
ATOM 6475 C C . GLU A 1 10 ? 11.469 11.559 -3.826 1.00 0.00 10 GLU A C 11
ATOM 6476 O O . GLU A 1 10 ? 11.862 12.174 -4.816 1.00 0.00 10 GLU A O 11
ATOM 6488 N N . ASN A 1 11 ? 11.384 10.233 -3.784 1.00 0.00 11 ASN A N 11
ATOM 6489 C CA . ASN A 1 11 ? 11.757 9.408 -4.927 1.00 0.00 11 ASN A CA 11
ATOM 6490 C C . ASN A 1 11 ? 10.638 9.376 -5.963 1.00 0.00 11 ASN A C 11
ATOM 6491 O O . ASN A 1 11 ? 9.480 9.674 -5.672 1.00 0.00 11 ASN A O 11
ATOM 6502 N N . PRO A 1 12 ? 10.991 9.005 -7.203 1.00 0.00 12 PRO A N 11
ATOM 6503 C CA . PRO A 1 12 ? 10.031 8.924 -8.308 1.00 0.00 12 PRO A CA 11
ATOM 6504 C C . PRO A 1 12 ? 9.047 7.772 -8.138 1.00 0.00 12 PRO A C 11
ATOM 6505 O O . PRO A 1 12 ? 7.864 7.900 -8.457 1.00 0.00 12 PRO A O 11
ATOM 6516 N N . PHE A 1 13 ? 9.542 6.647 -7.633 1.00 0.00 13 PHE A N 11
ATOM 6517 C CA . PHE A 1 13 ? 8.705 5.471 -7.421 1.00 0.00 13 PHE A CA 11
ATOM 6518 C C . PHE A 1 13 ? 7.705 5.712 -6.294 1.00 0.00 13 PHE A C 11
ATOM 6519 O O . PHE A 1 13 ? 8.025 5.541 -5.118 1.00 0.00 13 PHE A O 11
ATOM 6536 N N . LYS A 1 14 ? 6.492 6.109 -6.663 1.00 0.00 14 LYS A N 11
ATOM 6537 C CA . LYS A 1 14 ? 5.443 6.372 -5.686 1.00 0.00 14 LYS A CA 11
ATOM 6538 C C . LYS A 1 14 ? 4.297 5.376 -5.835 1.00 0.00 14 LYS A C 11
ATOM 6539 O O . LYS A 1 14 ? 4.027 4.885 -6.931 1.00 0.00 14 LYS A O 11
ATOM 6558 N N . CYS A 1 15 ? 3.626 5.083 -4.726 1.00 0.00 15 CYS A N 11
ATOM 6559 C CA . CYS A 1 15 ? 2.509 4.146 -4.733 1.00 0.00 15 CYS A CA 11
ATOM 6560 C C . CYS A 1 15 ? 1.224 4.835 -5.182 1.00 0.00 15 CYS A C 11
ATOM 6561 O O . CYS A 1 15 ? 1.000 6.008 -4.886 1.00 0.00 15 CYS A O 11
ATOM 6568 N N . SER A 1 16 ? 0.383 4.097 -5.900 1.00 0.00 16 SER A N 11
ATOM 6569 C CA . SER A 1 16 ? -0.878 4.637 -6.394 1.00 0.00 16 SER A CA 11
ATOM 6570 C C . SER A 1 16 ? -1.938 4.633 -5.296 1.00 0.00 16 SER A C 11
ATOM 6571 O O . SER A 1 16 ? -2.599 5.642 -5.051 1.00 0.00 16 SER A O 11
ATOM 6579 N N . LYS A 1 17 ? -2.095 3.489 -4.639 1.00 0.00 17 LYS A N 11
ATOM 6580 C CA . LYS A 1 17 ? -3.073 3.350 -3.566 1.00 0.00 17 LYS A CA 11
ATOM 6581 C C . LYS A 1 17 ? -2.853 4.408 -2.489 1.00 0.00 17 LYS A C 11
ATOM 6582 O O . LYS A 1 17 ? -3.671 5.311 -2.316 1.00 0.00 17 LYS A O 11
ATOM 6601 N N . CYS A 1 18 ? -1.742 4.291 -1.770 1.00 0.00 18 CYS A N 11
ATOM 6602 C CA . CYS A 1 18 ? -1.413 5.237 -0.711 1.00 0.00 18 CYS A CA 11
ATOM 6603 C C . CYS A 1 18 ? -0.299 6.182 -1.152 1.00 0.00 18 CYS A C 11
ATOM 6604 O O . CYS A 1 18 ? 0.075 6.213 -2.325 1.00 0.00 18 CYS A O 11
ATOM 6611 N N . ASP A 1 19 ? 0.227 6.951 -0.205 1.00 0.00 19 ASP A N 11
ATOM 6612 C CA . ASP A 1 19 ? 1.299 7.896 -0.495 1.00 0.00 19 ASP A CA 11
ATOM 6613 C C . ASP A 1 19 ? 2.652 7.328 -0.077 1.00 0.00 19 ASP A C 11
ATOM 6614 O O . ASP A 1 19 ? 3.383 7.945 0.697 1.00 0.00 19 ASP A O 11
ATOM 6623 N N . ARG A 1 20 ? 2.978 6.147 -0.594 1.00 0.00 20 ARG A N 11
ATOM 6624 C CA . ARG A 1 20 ? 4.241 5.495 -0.272 1.00 0.00 20 ARG A CA 11
ATOM 6625 C C . ARG A 1 20 ? 5.273 5.737 -1.370 1.00 0.00 20 ARG A C 11
ATOM 6626 O O . ARG A 1 20 ? 4.922 6.055 -2.507 1.00 0.00 20 ARG A O 11
ATOM 6647 N N . VAL A 1 21 ? 6.547 5.585 -1.023 1.00 0.00 21 VAL A N 11
ATOM 6648 C CA . VAL A 1 21 ? 7.629 5.787 -1.978 1.00 0.00 21 VAL A CA 11
ATOM 6649 C C . VAL A 1 21 ? 8.714 4.728 -1.811 1.00 0.00 21 VAL A C 11
ATOM 6650 O O . VAL A 1 21 ? 8.882 4.161 -0.732 1.00 0.00 21 VAL A O 11
ATOM 6663 N N . PHE A 1 22 ? 9.447 4.465 -2.888 1.00 0.00 22 PHE A N 11
ATOM 6664 C CA . PHE A 1 22 ? 10.516 3.473 -2.862 1.00 0.00 22 PHE A CA 11
ATOM 6665 C C . PHE A 1 22 ? 11.686 3.911 -3.738 1.00 0.00 22 PHE A C 11
ATOM 6666 O O . PHE A 1 22 ? 11.656 4.983 -4.345 1.00 0.00 22 PHE A O 11
ATOM 6683 N N . THR A 1 23 ? 12.718 3.075 -3.798 1.00 0.00 23 THR A N 11
ATOM 6684 C CA . THR A 1 23 ? 13.899 3.375 -4.597 1.00 0.00 23 THR A CA 11
ATOM 6685 C C . THR A 1 23 ? 13.948 2.512 -5.852 1.00 0.00 23 THR A C 11
ATOM 6686 O O . THR A 1 23 ? 14.606 2.862 -6.831 1.00 0.00 23 THR A O 11
ATOM 6697 N N . GLN A 1 24 ? 13.248 1.383 -5.816 1.00 0.00 24 GLN A N 11
ATOM 6698 C CA . GLN A 1 24 ? 13.212 0.469 -6.952 1.00 0.00 24 GLN A CA 11
ATOM 6699 C C . GLN A 1 24 ? 11.781 0.046 -7.266 1.00 0.00 24 GLN A C 11
ATOM 6700 O O . GLN A 1 24 ? 10.878 0.219 -6.447 1.00 0.00 24 GLN A O 11
ATOM 6714 N N . ARG A 1 25 ? 11.581 -0.507 -8.457 1.00 0.00 25 ARG A N 11
ATOM 6715 C CA . ARG A 1 25 ? 10.259 -0.953 -8.880 1.00 0.00 25 ARG A CA 11
ATOM 6716 C C . ARG A 1 25 ? 9.911 -2.298 -8.249 1.00 0.00 25 ARG A C 11
ATOM 6717 O O . ARG A 1 25 ? 8.763 -2.543 -7.880 1.00 0.00 25 ARG A O 11
ATOM 6738 N N . ASN A 1 26 ? 10.910 -3.166 -8.129 1.00 0.00 26 ASN A N 11
ATOM 6739 C CA . ASN A 1 26 ? 10.710 -4.486 -7.544 1.00 0.00 26 ASN A CA 11
ATOM 6740 C C . ASN A 1 26 ? 10.210 -4.375 -6.107 1.00 0.00 26 ASN A C 11
ATOM 6741 O O . ASN A 1 26 ? 9.493 -5.248 -5.618 1.00 0.00 26 ASN A O 11
ATOM 6752 N N . TYR A 1 27 ? 10.592 -3.294 -5.436 1.00 0.00 27 TYR A N 11
ATOM 6753 C CA . TYR A 1 27 ? 10.184 -3.068 -4.055 1.00 0.00 27 TYR A CA 11
ATOM 6754 C C . TYR A 1 27 ? 8.808 -2.411 -3.993 1.00 0.00 27 TYR A C 11
ATOM 6755 O O . TYR A 1 27 ? 8.025 -2.667 -3.078 1.00 0.00 27 TYR A O 11
ATOM 6773 N N . LEU A 1 28 ? 8.521 -1.563 -4.974 1.00 0.00 28 LEU A N 11
ATOM 6774 C CA . LEU A 1 28 ? 7.239 -0.869 -5.034 1.00 0.00 28 LEU A CA 11
ATOM 6775 C C . LEU A 1 28 ? 6.121 -1.824 -5.439 1.00 0.00 28 LEU A C 11
ATOM 6776 O O . LEU A 1 28 ? 5.053 -1.841 -4.826 1.00 0.00 28 LEU A O 11
ATOM 6792 N N . VAL A 1 29 ? 6.374 -2.620 -6.473 1.00 0.00 29 VAL A N 11
ATOM 6793 C CA . VAL A 1 29 ? 5.390 -3.581 -6.957 1.00 0.00 29 VAL A CA 11
ATOM 6794 C C . VAL A 1 29 ? 4.894 -4.477 -5.827 1.00 0.00 29 VAL A C 11
ATOM 6795 O O . VAL A 1 29 ? 3.690 -4.613 -5.613 1.00 0.00 29 VAL A O 11
ATOM 6808 N N . GLN A 1 30 ? 5.832 -5.084 -5.106 1.00 0.00 30 GLN A N 11
ATOM 6809 C CA . GLN A 1 30 ? 5.489 -5.968 -3.998 1.00 0.00 30 GLN A CA 11
ATOM 6810 C C . GLN A 1 30 ? 4.556 -5.270 -3.014 1.00 0.00 30 GLN A C 11
ATOM 6811 O O . GLN A 1 30 ? 3.751 -5.915 -2.342 1.00 0.00 30 GLN A O 11
ATOM 6825 N N . HIS A 1 31 ? 4.669 -3.948 -2.935 1.00 0.00 31 HIS A N 11
ATOM 6826 C CA . HIS A 1 31 ? 3.834 -3.162 -2.033 1.00 0.00 31 HIS A CA 11
ATOM 6827 C C . HIS A 1 31 ? 2.507 -2.803 -2.695 1.00 0.00 31 HIS A C 11
ATOM 6828 O O . HIS A 1 31 ? 1.495 -2.623 -2.019 1.00 0.00 31 HIS A O 11
ATOM 6842 N N . GLU A 1 32 ? 2.521 -2.701 -4.020 1.00 0.00 32 GLU A N 11
ATOM 6843 C CA . GLU A 1 32 ? 1.319 -2.361 -4.772 1.00 0.00 32 GLU A CA 11
ATOM 6844 C C . GLU A 1 32 ? 0.362 -3.549 -4.832 1.00 0.00 32 GLU A C 11
ATOM 6845 O O . GLU A 1 32 ? -0.849 -3.377 -4.972 1.00 0.00 32 GLU A O 11
ATOM 6857 N N . ARG A 1 33 ? 0.915 -4.753 -4.728 1.00 0.00 33 ARG A N 11
ATOM 6858 C CA . ARG A 1 33 ? 0.112 -5.969 -4.772 1.00 0.00 33 ARG A CA 11
ATOM 6859 C C . ARG A 1 33 ? -0.529 -6.247 -3.416 1.00 0.00 33 ARG A C 11
ATOM 6860 O O . ARG A 1 33 ? -1.655 -6.741 -3.338 1.00 0.00 33 ARG A O 11
ATOM 6881 N N . THR A 1 34 ? 0.195 -5.927 -2.348 1.00 0.00 34 THR A N 11
ATOM 6882 C CA . THR A 1 34 ? -0.302 -6.143 -0.995 1.00 0.00 34 THR A CA 11
ATOM 6883 C C . THR A 1 34 ? -1.616 -5.404 -0.767 1.00 0.00 34 THR A C 11
ATOM 6884 O O . THR A 1 34 ? -2.425 -5.802 0.072 1.00 0.00 34 THR A O 11
ATOM 6895 N N . HIS A 1 35 ? -1.822 -4.327 -1.518 1.00 0.00 35 HIS A N 11
ATOM 6896 C CA . HIS A 1 35 ? -3.039 -3.533 -1.398 1.00 0.00 35 HIS A CA 11
ATOM 6897 C C . HIS A 1 35 ? -4.257 -4.334 -1.848 1.00 0.00 35 HIS A C 11
ATOM 6898 O O . HIS A 1 35 ? -4.624 -4.317 -3.023 1.00 0.00 35 HIS A O 11
ATOM 6912 N N . ALA A 1 36 ? -4.879 -5.036 -0.906 1.00 0.00 36 ALA A N 11
ATOM 6913 C CA . ALA A 1 36 ? -6.056 -5.842 -1.206 1.00 0.00 36 ALA A CA 11
ATOM 6914 C C . ALA A 1 36 ? -7.160 -5.604 -0.182 1.00 0.00 36 ALA A C 11
ATOM 6915 O O . ALA A 1 36 ? -6.906 -5.568 1.022 1.00 0.00 36 ALA A O 11
ATOM 6922 N N . ARG A 1 37 ? -8.386 -5.441 -0.668 1.00 0.00 37 ARG A N 11
ATOM 6923 C CA . ARG A 1 37 ? -9.529 -5.204 0.206 1.00 0.00 37 ARG A CA 11
ATOM 6924 C C . ARG A 1 37 ? -9.787 -6.411 1.103 1.00 0.00 37 ARG A C 11
ATOM 6925 O O . ARG A 1 37 ? -9.692 -6.321 2.327 1.00 0.00 37 ARG A O 11
ATOM 6946 N N . LYS A 1 38 ? -10.116 -7.541 0.485 1.00 0.00 38 LYS A N 11
ATOM 6947 C CA . LYS A 1 38 ? -10.388 -8.767 1.226 1.00 0.00 38 LYS A CA 11
ATOM 6948 C C . LYS A 1 38 ? -11.494 -8.548 2.253 1.00 0.00 38 LYS A C 11
ATOM 6949 O O . LYS A 1 38 ? -11.230 -8.152 3.388 1.00 0.00 38 LYS A O 11
ATOM 6968 N N . SER A 1 39 ? -12.732 -8.811 1.848 1.00 0.00 39 SER A N 11
ATOM 6969 C CA . SER A 1 39 ? -13.879 -8.640 2.733 1.00 0.00 39 SER A CA 11
ATOM 6970 C C . SER A 1 39 ? -14.455 -9.992 3.142 1.00 0.00 39 SER A C 11
ATOM 6971 O O . SER A 1 39 ? -15.096 -10.673 2.343 1.00 0.00 39 SER A O 11
ATOM 6979 N N . GLY A 1 40 ? -14.221 -10.374 4.394 1.00 0.00 40 GLY A N 11
ATOM 6980 C CA . GLY A 1 40 ? -14.723 -11.643 4.889 1.00 0.00 40 GLY A CA 11
ATOM 6981 C C . GLY A 1 40 ? -14.300 -11.916 6.318 1.00 0.00 40 GLY A C 11
ATOM 6982 O O . GLY A 1 40 ? -15.106 -11.864 7.248 1.00 0.00 40 GLY A O 11
ATOM 6986 N N . PRO A 1 41 ? -13.007 -12.216 6.510 1.00 0.00 41 PRO A N 11
ATOM 6987 C CA . PRO A 1 41 ? -12.449 -12.506 7.835 1.00 0.00 41 PRO A CA 11
ATOM 6988 C C . PRO A 1 41 ? -12.394 -11.268 8.724 1.00 0.00 41 PRO A C 11
ATOM 6989 O O . PRO A 1 41 ? -12.299 -11.374 9.946 1.00 0.00 41 PRO A O 11
ATOM 7000 N N . SER A 1 42 ? -12.456 -10.095 8.102 1.00 0.00 42 SER A N 11
ATOM 7001 C CA . SER A 1 42 ? -12.410 -8.836 8.837 1.00 0.00 42 SER A CA 11
ATOM 7002 C C . SER A 1 42 ? -11.161 -8.763 9.711 1.00 0.00 42 SER A C 11
ATOM 7003 O O . SER A 1 42 ? -11.206 -8.266 10.836 1.00 0.00 42 SER A O 11
ATOM 7011 N N . SER A 1 43 ? -10.048 -9.262 9.184 1.00 0.00 43 SER A N 11
ATOM 7012 C CA . SER A 1 43 ? -8.787 -9.257 9.917 1.00 0.00 43 SER A CA 11
ATOM 7013 C C . SER A 1 43 ? -7.733 -8.438 9.178 1.00 0.00 43 SER A C 11
ATOM 7014 O O . SER A 1 43 ? -7.268 -8.824 8.107 1.00 0.00 43 SER A O 11
ATOM 7022 N N . GLY A 1 44 ? -7.360 -7.302 9.761 1.00 0.00 44 GLY A N 11
ATOM 7023 C CA . GLY A 1 44 ? -6.364 -6.445 9.145 1.00 0.00 44 GLY A CA 11
ATOM 7024 C C . GLY A 1 44 ? -5.681 -5.537 10.149 1.00 0.00 44 GLY A C 11
ATOM 7025 O O . GLY A 1 44 ? -4.509 -5.214 9.963 1.00 0.00 44 GLY A O 11
ATOM 7030 N N . GLY A 1 1 ? 3.282 9.680 11.069 1.00 0.00 1 GLY A N 12
ATOM 7031 C CA . GLY A 1 1 ? 2.977 10.226 12.378 1.00 0.00 1 GLY A CA 12
ATOM 7032 C C . GLY A 1 1 ? 4.164 10.174 13.320 1.00 0.00 1 GLY A C 12
ATOM 7033 O O . GLY A 1 1 ? 3.998 10.179 14.539 1.00 0.00 1 GLY A O 12
ATOM 7037 N N . SER A 1 2 ? 5.365 10.122 12.753 1.00 0.00 2 SER A N 12
ATOM 7038 C CA . SER A 1 2 ? 6.584 10.062 13.550 1.00 0.00 2 SER A CA 12
ATOM 7039 C C . SER A 1 2 ? 7.591 11.109 13.082 1.00 0.00 2 SER A C 12
ATOM 7040 O O . SER A 1 2 ? 7.974 11.138 11.912 1.00 0.00 2 SER A O 12
ATOM 7048 N N . SER A 1 3 ? 8.014 11.968 14.004 1.00 0.00 3 SER A N 12
ATOM 7049 C CA . SER A 1 3 ? 8.973 13.019 13.686 1.00 0.00 3 SER A CA 12
ATOM 7050 C C . SER A 1 3 ? 10.293 12.424 13.206 1.00 0.00 3 SER A C 12
ATOM 7051 O O . SER A 1 3 ? 11.149 12.054 14.009 1.00 0.00 3 SER A O 12
ATOM 7059 N N . GLY A 1 4 ? 10.451 12.334 11.889 1.00 0.00 4 GLY A N 12
ATOM 7060 C CA . GLY A 1 4 ? 11.668 11.783 11.323 1.00 0.00 4 GLY A CA 12
ATOM 7061 C C . GLY A 1 4 ? 11.722 11.923 9.815 1.00 0.00 4 GLY A C 12
ATOM 7062 O O . GLY A 1 4 ? 11.342 12.958 9.267 1.00 0.00 4 GLY A O 12
ATOM 7066 N N . SER A 1 5 ? 12.196 10.880 9.142 1.00 0.00 5 SER A N 12
ATOM 7067 C CA . SER A 1 5 ? 12.304 10.893 7.687 1.00 0.00 5 SER A CA 12
ATOM 7068 C C . SER A 1 5 ? 10.929 10.752 7.040 1.00 0.00 5 SER A C 12
ATOM 7069 O O . SER A 1 5 ? 10.552 9.671 6.588 1.00 0.00 5 SER A O 12
ATOM 7077 N N . SER A 1 6 ? 10.186 11.853 6.999 1.00 0.00 6 SER A N 12
ATOM 7078 C CA . SER A 1 6 ? 8.852 11.853 6.410 1.00 0.00 6 SER A CA 12
ATOM 7079 C C . SER A 1 6 ? 8.923 12.073 4.902 1.00 0.00 6 SER A C 12
ATOM 7080 O O . SER A 1 6 ? 8.111 11.540 4.147 1.00 0.00 6 SER A O 12
ATOM 7088 N N . GLY A 1 7 ? 9.902 12.863 4.471 1.00 0.00 7 GLY A N 12
ATOM 7089 C CA . GLY A 1 7 ? 10.062 13.140 3.056 1.00 0.00 7 GLY A CA 12
ATOM 7090 C C . GLY A 1 7 ? 11.374 13.832 2.746 1.00 0.00 7 GLY A C 12
ATOM 7091 O O . GLY A 1 7 ? 11.392 15.004 2.371 1.00 0.00 7 GLY A O 12
ATOM 7095 N N . ALA A 1 8 ? 12.476 13.106 2.904 1.00 0.00 8 ALA A N 12
ATOM 7096 C CA . ALA A 1 8 ? 13.799 13.657 2.638 1.00 0.00 8 ALA A CA 12
ATOM 7097 C C . ALA A 1 8 ? 14.401 13.055 1.373 1.00 0.00 8 ALA A C 12
ATOM 7098 O O . ALA A 1 8 ? 15.358 12.284 1.435 1.00 0.00 8 ALA A O 12
ATOM 7105 N N . GLY A 1 9 ? 13.832 13.410 0.225 1.00 0.00 9 GLY A N 12
ATOM 7106 C CA . GLY A 1 9 ? 14.326 12.894 -1.039 1.00 0.00 9 GLY A CA 12
ATOM 7107 C C . GLY A 1 9 ? 13.256 12.868 -2.112 1.00 0.00 9 GLY A C 12
ATOM 7108 O O . GLY A 1 9 ? 13.506 13.247 -3.255 1.00 0.00 9 GLY A O 12
ATOM 7112 N N . GLU A 1 10 ? 12.061 12.417 -1.743 1.00 0.00 10 GLU A N 12
ATOM 7113 C CA . GLU A 1 10 ? 10.950 12.340 -2.684 1.00 0.00 10 GLU A CA 12
ATOM 7114 C C . GLU A 1 10 ? 11.353 11.573 -3.940 1.00 0.00 10 GLU A C 12
ATOM 7115 O O . GLU A 1 10 ? 11.603 12.166 -4.989 1.00 0.00 10 GLU A O 12
ATOM 7127 N N . ASN A 1 11 ? 11.414 10.250 -3.824 1.00 0.00 11 ASN A N 12
ATOM 7128 C CA . ASN A 1 11 ? 11.788 9.401 -4.949 1.00 0.00 11 ASN A CA 12
ATOM 7129 C C . ASN A 1 11 ? 10.677 9.362 -5.994 1.00 0.00 11 ASN A C 12
ATOM 7130 O O . ASN A 1 11 ? 9.519 9.675 -5.717 1.00 0.00 11 ASN A O 12
ATOM 7141 N N . PRO A 1 12 ? 11.035 8.966 -7.225 1.00 0.00 12 PRO A N 12
ATOM 7142 C CA . PRO A 1 12 ? 10.083 8.875 -8.335 1.00 0.00 12 PRO A CA 12
ATOM 7143 C C . PRO A 1 12 ? 9.087 7.735 -8.153 1.00 0.00 12 PRO A C 12
ATOM 7144 O O . PRO A 1 12 ? 7.907 7.872 -8.475 1.00 0.00 12 PRO A O 12
ATOM 7155 N N . PHE A 1 13 ? 9.570 6.611 -7.635 1.00 0.00 13 PHE A N 12
ATOM 7156 C CA . PHE A 1 13 ? 8.722 5.446 -7.410 1.00 0.00 13 PHE A CA 12
ATOM 7157 C C . PHE A 1 13 ? 7.723 5.710 -6.287 1.00 0.00 13 PHE A C 12
ATOM 7158 O O . PHE A 1 13 ? 8.047 5.571 -5.107 1.00 0.00 13 PHE A O 12
ATOM 7175 N N . LYS A 1 14 ? 6.507 6.091 -6.662 1.00 0.00 14 LYS A N 12
ATOM 7176 C CA . LYS A 1 14 ? 5.459 6.374 -5.688 1.00 0.00 14 LYS A CA 12
ATOM 7177 C C . LYS A 1 14 ? 4.296 5.399 -5.841 1.00 0.00 14 LYS A C 12
ATOM 7178 O O . LYS A 1 14 ? 4.007 4.930 -6.943 1.00 0.00 14 LYS A O 12
ATOM 7197 N N . CYS A 1 15 ? 3.632 5.098 -4.730 1.00 0.00 15 CYS A N 12
ATOM 7198 C CA . CYS A 1 15 ? 2.500 4.179 -4.741 1.00 0.00 15 CYS A CA 12
ATOM 7199 C C . CYS A 1 15 ? 1.229 4.888 -5.200 1.00 0.00 15 CYS A C 12
ATOM 7200 O O . CYS A 1 15 ? 1.026 6.068 -4.915 1.00 0.00 15 CYS A O 12
ATOM 7207 N N . SER A 1 16 ? 0.376 4.159 -5.913 1.00 0.00 16 SER A N 12
ATOM 7208 C CA . SER A 1 16 ? -0.874 4.718 -6.415 1.00 0.00 16 SER A CA 12
ATOM 7209 C C . SER A 1 16 ? -1.939 4.733 -5.324 1.00 0.00 16 SER A C 12
ATOM 7210 O O . SER A 1 16 ? -2.588 5.752 -5.086 1.00 0.00 16 SER A O 12
ATOM 7218 N N . LYS A 1 17 ? -2.116 3.594 -4.662 1.00 0.00 17 LYS A N 12
ATOM 7219 C CA . LYS A 1 17 ? -3.101 3.473 -3.594 1.00 0.00 17 LYS A CA 12
ATOM 7220 C C . LYS A 1 17 ? -2.860 4.519 -2.511 1.00 0.00 17 LYS A C 12
ATOM 7221 O O . LYS A 1 17 ? -3.660 5.437 -2.329 1.00 0.00 17 LYS A O 12
ATOM 7240 N N . CYS A 1 18 ? -1.750 4.375 -1.793 1.00 0.00 18 CYS A N 12
ATOM 7241 C CA . CYS A 1 18 ? -1.402 5.308 -0.728 1.00 0.00 18 CYS A CA 12
ATOM 7242 C C . CYS A 1 18 ? -0.284 6.247 -1.171 1.00 0.00 18 CYS A C 12
ATOM 7243 O O . CYS A 1 18 ? 0.089 6.275 -2.344 1.00 0.00 18 CYS A O 12
ATOM 7250 N N . ASP A 1 19 ? 0.247 7.013 -0.224 1.00 0.00 19 ASP A N 12
ATOM 7251 C CA . ASP A 1 19 ? 1.324 7.953 -0.516 1.00 0.00 19 ASP A CA 12
ATOM 7252 C C . ASP A 1 19 ? 2.674 7.378 -0.099 1.00 0.00 19 ASP A C 12
ATOM 7253 O O . ASP A 1 19 ? 3.417 8.002 0.660 1.00 0.00 19 ASP A O 12
ATOM 7262 N N . ARG A 1 20 ? 2.984 6.186 -0.598 1.00 0.00 20 ARG A N 12
ATOM 7263 C CA . ARG A 1 20 ? 4.243 5.527 -0.275 1.00 0.00 20 ARG A CA 12
ATOM 7264 C C . ARG A 1 20 ? 5.278 5.764 -1.372 1.00 0.00 20 ARG A C 12
ATOM 7265 O O . ARG A 1 20 ? 4.930 6.070 -2.512 1.00 0.00 20 ARG A O 12
ATOM 7286 N N . VAL A 1 21 ? 6.551 5.620 -1.018 1.00 0.00 21 VAL A N 12
ATOM 7287 C CA . VAL A 1 21 ? 7.636 5.817 -1.972 1.00 0.00 21 VAL A CA 12
ATOM 7288 C C . VAL A 1 21 ? 8.716 4.754 -1.803 1.00 0.00 21 VAL A C 12
ATOM 7289 O O . VAL A 1 21 ? 8.881 4.187 -0.723 1.00 0.00 21 VAL A O 12
ATOM 7302 N N . PHE A 1 22 ? 9.449 4.488 -2.879 1.00 0.00 22 PHE A N 12
ATOM 7303 C CA . PHE A 1 22 ? 10.514 3.492 -2.851 1.00 0.00 22 PHE A CA 12
ATOM 7304 C C . PHE A 1 22 ? 11.689 3.928 -3.722 1.00 0.00 22 PHE A C 12
ATOM 7305 O O . PHE A 1 22 ? 11.674 5.010 -4.310 1.00 0.00 22 PHE A O 12
ATOM 7322 N N . THR A 1 23 ? 12.708 3.078 -3.798 1.00 0.00 23 THR A N 12
ATOM 7323 C CA . THR A 1 23 ? 13.893 3.374 -4.594 1.00 0.00 23 THR A CA 12
ATOM 7324 C C . THR A 1 23 ? 13.940 2.512 -5.851 1.00 0.00 23 THR A C 12
ATOM 7325 O O . THR A 1 23 ? 14.597 2.864 -6.831 1.00 0.00 23 THR A O 12
ATOM 7336 N N . GLN A 1 24 ? 13.240 1.383 -5.816 1.00 0.00 24 GLN A N 12
ATOM 7337 C CA . GLN A 1 24 ? 13.203 0.472 -6.953 1.00 0.00 24 GLN A CA 12
ATOM 7338 C C . GLN A 1 24 ? 11.771 0.058 -7.273 1.00 0.00 24 GLN A C 12
ATOM 7339 O O . GLN A 1 24 ? 10.870 0.216 -6.449 1.00 0.00 24 GLN A O 12
ATOM 7353 N N . ARG A 1 25 ? 11.568 -0.473 -8.474 1.00 0.00 25 ARG A N 12
ATOM 7354 C CA . ARG A 1 25 ? 10.244 -0.909 -8.903 1.00 0.00 25 ARG A CA 12
ATOM 7355 C C . ARG A 1 25 ? 9.886 -2.254 -8.279 1.00 0.00 25 ARG A C 12
ATOM 7356 O O . ARG A 1 25 ? 8.743 -2.481 -7.883 1.00 0.00 25 ARG A O 12
ATOM 7377 N N . ASN A 1 26 ? 10.871 -3.143 -8.194 1.00 0.00 26 ASN A N 12
ATOM 7378 C CA . ASN A 1 26 ? 10.659 -4.466 -7.619 1.00 0.00 26 ASN A CA 12
ATOM 7379 C C . ASN A 1 26 ? 10.138 -4.361 -6.189 1.00 0.00 26 ASN A C 12
ATOM 7380 O O . ASN A 1 26 ? 9.341 -5.188 -5.745 1.00 0.00 26 ASN A O 12
ATOM 7391 N N . TYR A 1 27 ? 10.592 -3.338 -5.473 1.00 0.00 27 TYR A N 12
ATOM 7392 C CA . TYR A 1 27 ? 10.173 -3.125 -4.093 1.00 0.00 27 TYR A CA 12
ATOM 7393 C C . TYR A 1 27 ? 8.789 -2.486 -4.036 1.00 0.00 27 TYR A C 12
ATOM 7394 O O . TYR A 1 27 ? 7.970 -2.827 -3.182 1.00 0.00 27 TYR A O 12
ATOM 7412 N N . LEU A 1 28 ? 8.535 -1.558 -4.952 1.00 0.00 28 LEU A N 12
ATOM 7413 C CA . LEU A 1 28 ? 7.250 -0.871 -5.009 1.00 0.00 28 LEU A CA 12
ATOM 7414 C C . LEU A 1 28 ? 6.133 -1.834 -5.398 1.00 0.00 28 LEU A C 12
ATOM 7415 O O . LEU A 1 28 ? 5.077 -1.865 -4.767 1.00 0.00 28 LEU A O 12
ATOM 7431 N N . VAL A 1 29 ? 6.375 -2.622 -6.442 1.00 0.00 29 VAL A N 12
ATOM 7432 C CA . VAL A 1 29 ? 5.392 -3.589 -6.914 1.00 0.00 29 VAL A CA 12
ATOM 7433 C C . VAL A 1 29 ? 4.902 -4.475 -5.774 1.00 0.00 29 VAL A C 12
ATOM 7434 O O . VAL A 1 29 ? 3.698 -4.621 -5.562 1.00 0.00 29 VAL A O 12
ATOM 7447 N N . GLN A 1 30 ? 5.843 -5.065 -5.044 1.00 0.00 30 GLN A N 12
ATOM 7448 C CA . GLN A 1 30 ? 5.506 -5.937 -3.925 1.00 0.00 30 GLN A CA 12
ATOM 7449 C C . GLN A 1 30 ? 4.557 -5.239 -2.956 1.00 0.00 30 GLN A C 12
ATOM 7450 O O . GLN A 1 30 ? 3.752 -5.885 -2.285 1.00 0.00 30 GLN A O 12
ATOM 7464 N N . HIS A 1 31 ? 4.657 -3.915 -2.889 1.00 0.00 31 HIS A N 12
ATOM 7465 C CA . HIS A 1 31 ? 3.808 -3.129 -2.002 1.00 0.00 31 HIS A CA 12
ATOM 7466 C C . HIS A 1 31 ? 2.481 -2.794 -2.677 1.00 0.00 31 HIS A C 12
ATOM 7467 O O . HIS A 1 31 ? 1.460 -2.628 -2.010 1.00 0.00 31 HIS A O 12
ATOM 7481 N N . GLU A 1 32 ? 2.504 -2.696 -4.002 1.00 0.00 32 GLU A N 12
ATOM 7482 C CA . GLU A 1 32 ? 1.303 -2.380 -4.766 1.00 0.00 32 GLU A CA 12
ATOM 7483 C C . GLU A 1 32 ? 0.369 -3.584 -4.835 1.00 0.00 32 GLU A C 12
ATOM 7484 O O . GLU A 1 32 ? -0.845 -3.435 -4.969 1.00 0.00 32 GLU A O 12
ATOM 7496 N N . ARG A 1 33 ? 0.946 -4.778 -4.745 1.00 0.00 33 ARG A N 12
ATOM 7497 C CA . ARG A 1 33 ? 0.167 -6.009 -4.799 1.00 0.00 33 ARG A CA 12
ATOM 7498 C C . ARG A 1 33 ? -0.502 -6.289 -3.457 1.00 0.00 33 ARG A C 12
ATOM 7499 O O . ARG A 1 33 ? -1.632 -6.777 -3.403 1.00 0.00 33 ARG A O 12
ATOM 7520 N N . THR A 1 34 ? 0.203 -5.977 -2.373 1.00 0.00 34 THR A N 12
ATOM 7521 C CA . THR A 1 34 ? -0.321 -6.197 -1.031 1.00 0.00 34 THR A CA 12
ATOM 7522 C C . THR A 1 34 ? -1.638 -5.456 -0.827 1.00 0.00 34 THR A C 12
ATOM 7523 O O . THR A 1 34 ? -2.457 -5.843 0.006 1.00 0.00 34 THR A O 12
ATOM 7534 N N . HIS A 1 35 ? -1.836 -4.388 -1.594 1.00 0.00 35 HIS A N 12
ATOM 7535 C CA . HIS A 1 35 ? -3.055 -3.593 -1.498 1.00 0.00 35 HIS A CA 12
ATOM 7536 C C . HIS A 1 35 ? -4.266 -4.397 -1.961 1.00 0.00 35 HIS A C 12
ATOM 7537 O O . HIS A 1 35 ? -4.616 -4.385 -3.141 1.00 0.00 35 HIS A O 12
ATOM 7551 N N . ALA A 1 36 ? -4.900 -5.096 -1.025 1.00 0.00 36 ALA A N 12
ATOM 7552 C CA . ALA A 1 36 ? -6.072 -5.904 -1.338 1.00 0.00 36 ALA A CA 12
ATOM 7553 C C . ALA A 1 36 ? -7.171 -5.702 -0.301 1.00 0.00 36 ALA A C 12
ATOM 7554 O O . ALA A 1 36 ? -8.276 -5.271 -0.629 1.00 0.00 36 ALA A O 12
ATOM 7561 N N . ARG A 1 37 ? -6.860 -6.017 0.953 1.00 0.00 37 ARG A N 12
ATOM 7562 C CA . ARG A 1 37 ? -7.823 -5.872 2.038 1.00 0.00 37 ARG A CA 12
ATOM 7563 C C . ARG A 1 37 ? -7.471 -4.678 2.920 1.00 0.00 37 ARG A C 12
ATOM 7564 O O . ARG A 1 37 ? -7.591 -4.740 4.144 1.00 0.00 37 ARG A O 12
ATOM 7585 N N . LYS A 1 38 ? -7.036 -3.591 2.291 1.00 0.00 38 LYS A N 12
ATOM 7586 C CA . LYS A 1 38 ? -6.667 -2.382 3.017 1.00 0.00 38 LYS A CA 12
ATOM 7587 C C . LYS A 1 38 ? -6.799 -1.151 2.127 1.00 0.00 38 LYS A C 12
ATOM 7588 O O . LYS A 1 38 ? -6.036 -0.194 2.257 1.00 0.00 38 LYS A O 12
ATOM 7607 N N . SER A 1 39 ? -7.774 -1.181 1.224 1.00 0.00 39 SER A N 12
ATOM 7608 C CA . SER A 1 39 ? -8.005 -0.069 0.310 1.00 0.00 39 SER A CA 12
ATOM 7609 C C . SER A 1 39 ? -9.066 0.878 0.864 1.00 0.00 39 SER A C 12
ATOM 7610 O O . SER A 1 39 ? -10.263 0.606 0.776 1.00 0.00 39 SER A O 12
ATOM 7618 N N . GLY A 1 40 ? -8.617 1.991 1.435 1.00 0.00 40 GLY A N 12
ATOM 7619 C CA . GLY A 1 40 ? -9.539 2.961 1.996 1.00 0.00 40 GLY A CA 12
ATOM 7620 C C . GLY A 1 40 ? -9.162 4.388 1.648 1.00 0.00 40 GLY A C 12
ATOM 7621 O O . GLY A 1 40 ? -8.057 4.664 1.181 1.00 0.00 40 GLY A O 12
ATOM 7625 N N . PRO A 1 41 ? -10.096 5.323 1.877 1.00 0.00 41 PRO A N 12
ATOM 7626 C CA . PRO A 1 41 ? -9.879 6.745 1.591 1.00 0.00 41 PRO A CA 12
ATOM 7627 C C . PRO A 1 41 ? -8.870 7.380 2.541 1.00 0.00 41 PRO A C 12
ATOM 7628 O O . PRO A 1 41 ? -8.977 7.241 3.759 1.00 0.00 41 PRO A O 12
ATOM 7639 N N . SER A 1 42 ? -7.890 8.078 1.976 1.00 0.00 42 SER A N 12
ATOM 7640 C CA . SER A 1 42 ? -6.859 8.732 2.773 1.00 0.00 42 SER A CA 12
ATOM 7641 C C . SER A 1 42 ? -7.139 10.226 2.902 1.00 0.00 42 SER A C 12
ATOM 7642 O O . SER A 1 42 ? -7.064 10.970 1.924 1.00 0.00 42 SER A O 12
ATOM 7650 N N . SER A 1 43 ? -7.461 10.659 4.117 1.00 0.00 43 SER A N 12
ATOM 7651 C CA . SER A 1 43 ? -7.755 12.064 4.375 1.00 0.00 43 SER A CA 12
ATOM 7652 C C . SER A 1 43 ? -6.480 12.835 4.701 1.00 0.00 43 SER A C 12
ATOM 7653 O O . SER A 1 43 ? -5.611 12.345 5.420 1.00 0.00 43 SER A O 12
ATOM 7661 N N . GLY A 1 44 ? -6.377 14.048 4.165 1.00 0.00 44 GLY A N 12
ATOM 7662 C CA . GLY A 1 44 ? -5.205 14.869 4.409 1.00 0.00 44 GLY A CA 12
ATOM 7663 C C . GLY A 1 44 ? -4.207 14.808 3.270 1.00 0.00 44 GLY A C 12
ATOM 7664 O O . GLY A 1 44 ? -4.029 13.740 2.686 1.00 0.00 44 GLY A O 12
ATOM 7669 N N . GLY A 1 1 ? 8.015 15.369 8.179 1.00 0.00 1 GLY A N 13
ATOM 7670 C CA . GLY A 1 1 ? 8.284 16.307 9.253 1.00 0.00 1 GLY A CA 13
ATOM 7671 C C . GLY A 1 1 ? 9.767 16.531 9.470 1.00 0.00 1 GLY A C 13
ATOM 7672 O O . GLY A 1 1 ? 10.219 17.670 9.588 1.00 0.00 1 GLY A O 13
ATOM 7676 N N . SER A 1 2 ? 10.527 15.442 9.524 1.00 0.00 2 SER A N 13
ATOM 7677 C CA . SER A 1 2 ? 11.968 15.524 9.734 1.00 0.00 2 SER A CA 13
ATOM 7678 C C . SER A 1 2 ? 12.614 16.446 8.704 1.00 0.00 2 SER A C 13
ATOM 7679 O O . SER A 1 2 ? 12.491 16.232 7.498 1.00 0.00 2 SER A O 13
ATOM 7687 N N . SER A 1 3 ? 13.304 17.473 9.190 1.00 0.00 3 SER A N 13
ATOM 7688 C CA . SER A 1 3 ? 13.968 18.431 8.313 1.00 0.00 3 SER A CA 13
ATOM 7689 C C . SER A 1 3 ? 15.480 18.226 8.330 1.00 0.00 3 SER A C 13
ATOM 7690 O O . SER A 1 3 ? 16.220 19.029 8.897 1.00 0.00 3 SER A O 13
ATOM 7698 N N . GLY A 1 4 ? 15.931 17.144 7.703 1.00 0.00 4 GLY A N 13
ATOM 7699 C CA . GLY A 1 4 ? 17.352 16.852 7.658 1.00 0.00 4 GLY A CA 13
ATOM 7700 C C . GLY A 1 4 ? 18.087 17.703 6.641 1.00 0.00 4 GLY A C 13
ATOM 7701 O O . GLY A 1 4 ? 17.491 18.181 5.676 1.00 0.00 4 GLY A O 13
ATOM 7705 N N . SER A 1 5 ? 19.384 17.894 6.859 1.00 0.00 5 SER A N 13
ATOM 7706 C CA . SER A 1 5 ? 20.200 18.698 5.957 1.00 0.00 5 SER A CA 13
ATOM 7707 C C . SER A 1 5 ? 21.037 17.808 5.043 1.00 0.00 5 SER A C 13
ATOM 7708 O O . SER A 1 5 ? 22.210 18.085 4.794 1.00 0.00 5 SER A O 13
ATOM 7716 N N . SER A 1 6 ? 20.424 16.739 4.546 1.00 0.00 6 SER A N 13
ATOM 7717 C CA . SER A 1 6 ? 21.113 15.805 3.662 1.00 0.00 6 SER A CA 13
ATOM 7718 C C . SER A 1 6 ? 20.795 16.106 2.201 1.00 0.00 6 SER A C 13
ATOM 7719 O O . SER A 1 6 ? 21.600 15.836 1.310 1.00 0.00 6 SER A O 13
ATOM 7727 N N . GLY A 1 7 ? 19.614 16.667 1.962 1.00 0.00 7 GLY A N 13
ATOM 7728 C CA . GLY A 1 7 ? 19.209 16.996 0.607 1.00 0.00 7 GLY A CA 13
ATOM 7729 C C . GLY A 1 7 ? 17.707 16.914 0.415 1.00 0.00 7 GLY A C 13
ATOM 7730 O O . GLY A 1 7 ? 17.006 17.919 0.525 1.00 0.00 7 GLY A O 13
ATOM 7734 N N . ALA A 1 8 ? 17.214 15.715 0.124 1.00 0.00 8 ALA A N 13
ATOM 7735 C CA . ALA A 1 8 ? 15.786 15.507 -0.083 1.00 0.00 8 ALA A CA 13
ATOM 7736 C C . ALA A 1 8 ? 15.414 14.038 0.093 1.00 0.00 8 ALA A C 13
ATOM 7737 O O . ALA A 1 8 ? 16.031 13.156 -0.503 1.00 0.00 8 ALA A O 13
ATOM 7744 N N . GLY A 1 9 ? 14.402 13.784 0.917 1.00 0.00 9 GLY A N 13
ATOM 7745 C CA . GLY A 1 9 ? 13.966 12.420 1.157 1.00 0.00 9 GLY A CA 13
ATOM 7746 C C . GLY A 1 9 ? 12.775 12.033 0.303 1.00 0.00 9 GLY A C 13
ATOM 7747 O O . GLY A 1 9 ? 11.701 11.736 0.825 1.00 0.00 9 GLY A O 13
ATOM 7751 N N . GLU A 1 10 ? 12.965 12.038 -1.012 1.00 0.00 10 GLU A N 13
ATOM 7752 C CA . GLU A 1 10 ? 11.896 11.687 -1.939 1.00 0.00 10 GLU A CA 13
ATOM 7753 C C . GLU A 1 10 ? 12.418 10.787 -3.056 1.00 0.00 10 GLU A C 13
ATOM 7754 O O . GLU A 1 10 ? 13.623 10.583 -3.190 1.00 0.00 10 GLU A O 13
ATOM 7766 N N . ASN A 1 11 ? 11.500 10.252 -3.855 1.00 0.00 11 ASN A N 13
ATOM 7767 C CA . ASN A 1 11 ? 11.866 9.374 -4.959 1.00 0.00 11 ASN A CA 13
ATOM 7768 C C . ASN A 1 11 ? 10.763 9.334 -6.012 1.00 0.00 11 ASN A C 13
ATOM 7769 O O . ASN A 1 11 ? 9.609 9.676 -5.751 1.00 0.00 11 ASN A O 13
ATOM 7780 N N . PRO A 1 12 ? 11.124 8.908 -7.232 1.00 0.00 12 PRO A N 13
ATOM 7781 C CA . PRO A 1 12 ? 10.179 8.812 -8.349 1.00 0.00 12 PRO A CA 13
ATOM 7782 C C . PRO A 1 12 ? 9.160 7.695 -8.152 1.00 0.00 12 PRO A C 13
ATOM 7783 O O . PRO A 1 12 ? 7.982 7.852 -8.475 1.00 0.00 12 PRO A O 13
ATOM 7794 N N . PHE A 1 13 ? 9.620 6.568 -7.619 1.00 0.00 13 PHE A N 13
ATOM 7795 C CA . PHE A 1 13 ? 8.748 5.424 -7.380 1.00 0.00 13 PHE A CA 13
ATOM 7796 C C . PHE A 1 13 ? 7.755 5.722 -6.260 1.00 0.00 13 PHE A C 13
ATOM 7797 O O . PHE A 1 13 ? 8.088 5.631 -5.078 1.00 0.00 13 PHE A O 13
ATOM 7814 N N . LYS A 1 14 ? 6.533 6.078 -6.640 1.00 0.00 14 LYS A N 13
ATOM 7815 C CA . LYS A 1 14 ? 5.490 6.390 -5.670 1.00 0.00 14 LYS A CA 13
ATOM 7816 C C . LYS A 1 14 ? 4.289 5.466 -5.847 1.00 0.00 14 LYS A C 13
ATOM 7817 O O . LYS A 1 14 ? 3.912 5.128 -6.970 1.00 0.00 14 LYS A O 13
ATOM 7836 N N . CYS A 1 15 ? 3.691 5.060 -4.732 1.00 0.00 15 CYS A N 13
ATOM 7837 C CA . CYS A 1 15 ? 2.532 4.176 -4.763 1.00 0.00 15 CYS A CA 13
ATOM 7838 C C . CYS A 1 15 ? 1.285 4.929 -5.219 1.00 0.00 15 CYS A C 13
ATOM 7839 O O . CYS A 1 15 ? 1.118 6.111 -4.921 1.00 0.00 15 CYS A O 13
ATOM 7846 N N . SER A 1 16 ? 0.413 4.235 -5.944 1.00 0.00 16 SER A N 13
ATOM 7847 C CA . SER A 1 16 ? -0.816 4.838 -6.444 1.00 0.00 16 SER A CA 13
ATOM 7848 C C . SER A 1 16 ? -1.888 4.865 -5.358 1.00 0.00 16 SER A C 13
ATOM 7849 O O . SER A 1 16 ? -2.511 5.898 -5.110 1.00 0.00 16 SER A O 13
ATOM 7857 N N . LYS A 1 17 ? -2.099 3.722 -4.715 1.00 0.00 17 LYS A N 13
ATOM 7858 C CA . LYS A 1 17 ? -3.094 3.613 -3.655 1.00 0.00 17 LYS A CA 13
ATOM 7859 C C . LYS A 1 17 ? -2.827 4.630 -2.550 1.00 0.00 17 LYS A C 13
ATOM 7860 O O . LYS A 1 17 ? -3.601 5.567 -2.354 1.00 0.00 17 LYS A O 13
ATOM 7879 N N . CYS A 1 18 ? -1.725 4.440 -1.831 1.00 0.00 18 CYS A N 13
ATOM 7880 C CA . CYS A 1 18 ? -1.355 5.341 -0.747 1.00 0.00 18 CYS A CA 13
ATOM 7881 C C . CYS A 1 18 ? -0.242 6.290 -1.184 1.00 0.00 18 CYS A C 13
ATOM 7882 O O . CYS A 1 18 ? 0.123 6.335 -2.359 1.00 0.00 18 CYS A O 13
ATOM 7889 N N . ASP A 1 19 ? 0.292 7.045 -0.231 1.00 0.00 19 ASP A N 13
ATOM 7890 C CA . ASP A 1 19 ? 1.363 7.993 -0.517 1.00 0.00 19 ASP A CA 13
ATOM 7891 C C . ASP A 1 19 ? 2.716 7.423 -0.102 1.00 0.00 19 ASP A C 13
ATOM 7892 O O . ASP A 1 19 ? 3.472 8.063 0.629 1.00 0.00 19 ASP A O 13
ATOM 7901 N N . ARG A 1 20 ? 3.015 6.217 -0.574 1.00 0.00 20 ARG A N 13
ATOM 7902 C CA . ARG A 1 20 ? 4.276 5.561 -0.250 1.00 0.00 20 ARG A CA 13
ATOM 7903 C C . ARG A 1 20 ? 5.307 5.793 -1.351 1.00 0.00 20 ARG A C 13
ATOM 7904 O O . ARG A 1 20 ? 4.956 6.078 -2.496 1.00 0.00 20 ARG A O 13
ATOM 7925 N N . VAL A 1 21 ? 6.582 5.668 -0.996 1.00 0.00 21 VAL A N 13
ATOM 7926 C CA . VAL A 1 21 ? 7.665 5.863 -1.952 1.00 0.00 21 VAL A CA 13
ATOM 7927 C C . VAL A 1 21 ? 8.732 4.784 -1.803 1.00 0.00 21 VAL A C 13
ATOM 7928 O O . VAL A 1 21 ? 8.895 4.202 -0.730 1.00 0.00 21 VAL A O 13
ATOM 7941 N N . PHE A 1 22 ? 9.457 4.523 -2.885 1.00 0.00 22 PHE A N 13
ATOM 7942 C CA . PHE A 1 22 ? 10.509 3.513 -2.875 1.00 0.00 22 PHE A CA 13
ATOM 7943 C C . PHE A 1 22 ? 11.689 3.948 -3.739 1.00 0.00 22 PHE A C 13
ATOM 7944 O O . PHE A 1 22 ? 11.692 5.045 -4.299 1.00 0.00 22 PHE A O 13
ATOM 7961 N N . THR A 1 23 ? 12.691 3.081 -3.842 1.00 0.00 23 THR A N 13
ATOM 7962 C CA . THR A 1 23 ? 13.877 3.374 -4.636 1.00 0.00 23 THR A CA 13
ATOM 7963 C C . THR A 1 23 ? 13.928 2.510 -5.890 1.00 0.00 23 THR A C 13
ATOM 7964 O O . THR A 1 23 ? 14.590 2.857 -6.867 1.00 0.00 23 THR A O 13
ATOM 7975 N N . GLN A 1 24 ? 13.224 1.383 -5.855 1.00 0.00 24 GLN A N 13
ATOM 7976 C CA . GLN A 1 24 ? 13.189 0.469 -6.991 1.00 0.00 24 GLN A CA 13
ATOM 7977 C C . GLN A 1 24 ? 11.758 0.051 -7.310 1.00 0.00 24 GLN A C 13
ATOM 7978 O O . GLN A 1 24 ? 10.848 0.253 -6.506 1.00 0.00 24 GLN A O 13
ATOM 7992 N N . ARG A 1 25 ? 11.566 -0.533 -8.489 1.00 0.00 25 ARG A N 13
ATOM 7993 C CA . ARG A 1 25 ? 10.244 -0.978 -8.914 1.00 0.00 25 ARG A CA 13
ATOM 7994 C C . ARG A 1 25 ? 9.884 -2.311 -8.265 1.00 0.00 25 ARG A C 13
ATOM 7995 O O . ARG A 1 25 ? 8.731 -2.548 -7.909 1.00 0.00 25 ARG A O 13
ATOM 8016 N N . ASN A 1 26 ? 10.880 -3.178 -8.115 1.00 0.00 26 ASN A N 13
ATOM 8017 C CA . ASN A 1 26 ? 10.668 -4.488 -7.510 1.00 0.00 26 ASN A CA 13
ATOM 8018 C C . ASN A 1 26 ? 10.169 -4.350 -6.075 1.00 0.00 26 ASN A C 13
ATOM 8019 O O . ASN A 1 26 ? 9.430 -5.201 -5.580 1.00 0.00 26 ASN A O 13
ATOM 8030 N N . TYR A 1 27 ? 10.577 -3.273 -5.414 1.00 0.00 27 TYR A N 13
ATOM 8031 C CA . TYR A 1 27 ? 10.173 -3.024 -4.035 1.00 0.00 27 TYR A CA 13
ATOM 8032 C C . TYR A 1 27 ? 8.795 -2.371 -3.981 1.00 0.00 27 TYR A C 13
ATOM 8033 O O . TYR A 1 27 ? 8.021 -2.602 -3.051 1.00 0.00 27 TYR A O 13
ATOM 8051 N N . LEU A 1 28 ? 8.495 -1.554 -4.985 1.00 0.00 28 LEU A N 13
ATOM 8052 C CA . LEU A 1 28 ? 7.211 -0.867 -5.054 1.00 0.00 28 LEU A CA 13
ATOM 8053 C C . LEU A 1 28 ? 6.098 -1.831 -5.452 1.00 0.00 28 LEU A C 13
ATOM 8054 O O . LEU A 1 28 ? 5.044 -1.876 -4.816 1.00 0.00 28 LEU A O 13
ATOM 8070 N N . VAL A 1 29 ? 6.339 -2.603 -6.507 1.00 0.00 29 VAL A N 13
ATOM 8071 C CA . VAL A 1 29 ? 5.359 -3.569 -6.988 1.00 0.00 29 VAL A CA 13
ATOM 8072 C C . VAL A 1 29 ? 4.875 -4.470 -5.857 1.00 0.00 29 VAL A C 13
ATOM 8073 O O . VAL A 1 29 ? 3.672 -4.632 -5.652 1.00 0.00 29 VAL A O 13
ATOM 8086 N N . GLN A 1 30 ? 5.820 -5.053 -5.126 1.00 0.00 30 GLN A N 13
ATOM 8087 C CA . GLN A 1 30 ? 5.489 -5.938 -4.016 1.00 0.00 30 GLN A CA 13
ATOM 8088 C C . GLN A 1 30 ? 4.536 -5.254 -3.041 1.00 0.00 30 GLN A C 13
ATOM 8089 O O . GLN A 1 30 ? 3.742 -5.913 -2.367 1.00 0.00 30 GLN A O 13
ATOM 8103 N N . HIS A 1 31 ? 4.619 -3.929 -2.969 1.00 0.00 31 HIS A N 13
ATOM 8104 C CA . HIS A 1 31 ? 3.764 -3.157 -2.076 1.00 0.00 31 HIS A CA 13
ATOM 8105 C C . HIS A 1 31 ? 2.427 -2.843 -2.741 1.00 0.00 31 HIS A C 13
ATOM 8106 O O . HIS A 1 31 ? 1.410 -2.684 -2.066 1.00 0.00 31 HIS A O 13
ATOM 8120 N N . GLU A 1 32 ? 2.437 -2.755 -4.067 1.00 0.00 32 GLU A N 13
ATOM 8121 C CA . GLU A 1 32 ? 1.225 -2.458 -4.822 1.00 0.00 32 GLU A CA 13
ATOM 8122 C C . GLU A 1 32 ? 0.298 -3.670 -4.860 1.00 0.00 32 GLU A C 13
ATOM 8123 O O . GLU A 1 32 ? -0.917 -3.530 -5.002 1.00 0.00 32 GLU A O 13
ATOM 8135 N N . ARG A 1 33 ? 0.880 -4.857 -4.732 1.00 0.00 33 ARG A N 13
ATOM 8136 C CA . ARG A 1 33 ? 0.107 -6.093 -4.754 1.00 0.00 33 ARG A CA 13
ATOM 8137 C C . ARG A 1 33 ? -0.491 -6.384 -3.380 1.00 0.00 33 ARG A C 13
ATOM 8138 O O . ARG A 1 33 ? -1.578 -6.953 -3.272 1.00 0.00 33 ARG A O 13
ATOM 8159 N N . THR A 1 34 ? 0.227 -5.991 -2.333 1.00 0.00 34 THR A N 13
ATOM 8160 C CA . THR A 1 34 ? -0.231 -6.210 -0.967 1.00 0.00 34 THR A CA 13
ATOM 8161 C C . THR A 1 34 ? -1.527 -5.455 -0.693 1.00 0.00 34 THR A C 13
ATOM 8162 O O . THR A 1 34 ? -2.308 -5.837 0.179 1.00 0.00 34 THR A O 13
ATOM 8173 N N . HIS A 1 35 ? -1.750 -4.381 -1.444 1.00 0.00 35 HIS A N 13
ATOM 8174 C CA . HIS A 1 35 ? -2.954 -3.572 -1.283 1.00 0.00 35 HIS A CA 13
ATOM 8175 C C . HIS A 1 35 ? -4.201 -4.378 -1.634 1.00 0.00 35 HIS A C 13
ATOM 8176 O O . HIS A 1 35 ? -4.598 -4.451 -2.797 1.00 0.00 35 HIS A O 13
ATOM 8190 N N . ALA A 1 36 ? -4.814 -4.982 -0.621 1.00 0.00 36 ALA A N 13
ATOM 8191 C CA . ALA A 1 36 ? -6.016 -5.781 -0.823 1.00 0.00 36 ALA A CA 13
ATOM 8192 C C . ALA A 1 36 ? -7.096 -5.414 0.189 1.00 0.00 36 ALA A C 13
ATOM 8193 O O . ALA A 1 36 ? -8.188 -4.984 -0.182 1.00 0.00 36 ALA A O 13
ATOM 8200 N N . ARG A 1 37 ? -6.783 -5.586 1.470 1.00 0.00 37 ARG A N 13
ATOM 8201 C CA . ARG A 1 37 ? -7.728 -5.274 2.535 1.00 0.00 37 ARG A CA 13
ATOM 8202 C C . ARG A 1 37 ? -7.485 -3.871 3.083 1.00 0.00 37 ARG A C 13
ATOM 8203 O O . ARG A 1 37 ? -6.598 -3.155 2.618 1.00 0.00 37 ARG A O 13
ATOM 8224 N N . LYS A 1 38 ? -8.280 -3.483 4.075 1.00 0.00 38 LYS A N 13
ATOM 8225 C CA . LYS A 1 38 ? -8.153 -2.166 4.688 1.00 0.00 38 LYS A CA 13
ATOM 8226 C C . LYS A 1 38 ? -7.806 -2.286 6.168 1.00 0.00 38 LYS A C 13
ATOM 8227 O O . LYS A 1 38 ? -8.508 -2.953 6.928 1.00 0.00 38 LYS A O 13
ATOM 8246 N N . SER A 1 39 ? -6.719 -1.636 6.571 1.00 0.00 39 SER A N 13
ATOM 8247 C CA . SER A 1 39 ? -6.277 -1.672 7.961 1.00 0.00 39 SER A CA 13
ATOM 8248 C C . SER A 1 39 ? -6.767 -0.442 8.719 1.00 0.00 39 SER A C 13
ATOM 8249 O O . SER A 1 39 ? -7.215 0.534 8.118 1.00 0.00 39 SER A O 13
ATOM 8257 N N . GLY A 1 40 ? -6.677 -0.496 10.044 1.00 0.00 40 GLY A N 13
ATOM 8258 C CA . GLY A 1 40 ? -7.113 0.619 10.864 1.00 0.00 40 GLY A CA 13
ATOM 8259 C C . GLY A 1 40 ? -6.992 0.331 12.347 1.00 0.00 40 GLY A C 13
ATOM 8260 O O . GLY A 1 40 ? -6.706 -0.792 12.762 1.00 0.00 40 GLY A O 13
ATOM 8264 N N . PRO A 1 41 ? -7.210 1.365 13.174 1.00 0.00 41 PRO A N 13
ATOM 8265 C CA . PRO A 1 41 ? -7.127 1.242 14.632 1.00 0.00 41 PRO A CA 13
ATOM 8266 C C . PRO A 1 41 ? -8.268 0.412 15.210 1.00 0.00 41 PRO A C 13
ATOM 8267 O O . PRO A 1 41 ? -8.047 -0.479 16.030 1.00 0.00 41 PRO A O 13
ATOM 8278 N N . SER A 1 42 ? -9.489 0.709 14.776 1.00 0.00 42 SER A N 13
ATOM 8279 C CA . SER A 1 42 ? -10.665 -0.008 15.254 1.00 0.00 42 SER A CA 13
ATOM 8280 C C . SER A 1 42 ? -11.703 -0.148 14.144 1.00 0.00 42 SER A C 13
ATOM 8281 O O . SER A 1 42 ? -12.046 0.825 13.473 1.00 0.00 42 SER A O 13
ATOM 8289 N N . SER A 1 43 ? -12.200 -1.367 13.958 1.00 0.00 43 SER A N 13
ATOM 8290 C CA . SER A 1 43 ? -13.196 -1.637 12.927 1.00 0.00 43 SER A CA 13
ATOM 8291 C C . SER A 1 43 ? -14.427 -2.311 13.525 1.00 0.00 43 SER A C 13
ATOM 8292 O O . SER A 1 43 ? -14.415 -2.741 14.678 1.00 0.00 43 SER A O 13
ATOM 8300 N N . GLY A 1 44 ? -15.490 -2.400 12.731 1.00 0.00 44 GLY A N 13
ATOM 8301 C CA . GLY A 1 44 ? -16.715 -3.023 13.199 1.00 0.00 44 GLY A CA 13
ATOM 8302 C C . GLY A 1 44 ? -17.730 -3.211 12.088 1.00 0.00 44 GLY A C 13
ATOM 8303 O O . GLY A 1 44 ? -18.653 -4.007 12.249 1.00 0.00 44 GLY A O 13
ATOM 8308 N N . GLY A 1 1 ? 15.031 21.946 9.039 1.00 0.00 1 GLY A N 14
ATOM 8309 C CA . GLY A 1 1 ? 15.107 22.162 7.606 1.00 0.00 1 GLY A CA 14
ATOM 8310 C C . GLY A 1 1 ? 13.785 22.613 7.017 1.00 0.00 1 GLY A C 14
ATOM 8311 O O . GLY A 1 1 ? 13.531 23.811 6.891 1.00 0.00 1 GLY A O 14
ATOM 8315 N N . SER A 1 2 ? 12.942 21.652 6.654 1.00 0.00 2 SER A N 14
ATOM 8316 C CA . SER A 1 2 ? 11.641 21.958 6.069 1.00 0.00 2 SER A CA 14
ATOM 8317 C C . SER A 1 2 ? 11.787 22.912 4.888 1.00 0.00 2 SER A C 14
ATOM 8318 O O . SER A 1 2 ? 11.076 23.913 4.793 1.00 0.00 2 SER A O 14
ATOM 8326 N N . SER A 1 3 ? 12.715 22.596 3.990 1.00 0.00 3 SER A N 14
ATOM 8327 C CA . SER A 1 3 ? 12.958 23.427 2.817 1.00 0.00 3 SER A CA 14
ATOM 8328 C C . SER A 1 3 ? 14.017 22.798 1.916 1.00 0.00 3 SER A C 14
ATOM 8329 O O . SER A 1 3 ? 14.899 22.081 2.384 1.00 0.00 3 SER A O 14
ATOM 8337 N N . GLY A 1 4 ? 13.922 23.075 0.619 1.00 0.00 4 GLY A N 14
ATOM 8338 C CA . GLY A 1 4 ? 14.877 22.529 -0.328 1.00 0.00 4 GLY A CA 14
ATOM 8339 C C . GLY A 1 4 ? 14.498 22.821 -1.766 1.00 0.00 4 GLY A C 14
ATOM 8340 O O . GLY A 1 4 ? 13.422 23.353 -2.036 1.00 0.00 4 GLY A O 14
ATOM 8344 N N . SER A 1 5 ? 15.386 22.473 -2.692 1.00 0.00 5 SER A N 14
ATOM 8345 C CA . SER A 1 5 ? 15.142 22.706 -4.111 1.00 0.00 5 SER A CA 14
ATOM 8346 C C . SER A 1 5 ? 14.114 21.717 -4.654 1.00 0.00 5 SER A C 14
ATOM 8347 O O . SER A 1 5 ? 13.002 22.099 -5.020 1.00 0.00 5 SER A O 14
ATOM 8355 N N . SER A 1 6 ? 14.496 20.445 -4.705 1.00 0.00 6 SER A N 14
ATOM 8356 C CA . SER A 1 6 ? 13.610 19.401 -5.208 1.00 0.00 6 SER A CA 14
ATOM 8357 C C . SER A 1 6 ? 13.358 18.342 -4.139 1.00 0.00 6 SER A C 14
ATOM 8358 O O . SER A 1 6 ? 13.072 17.186 -4.449 1.00 0.00 6 SER A O 14
ATOM 8366 N N . GLY A 1 7 ? 13.466 18.746 -2.876 1.00 0.00 7 GLY A N 14
ATOM 8367 C CA . GLY A 1 7 ? 13.246 17.822 -1.780 1.00 0.00 7 GLY A CA 14
ATOM 8368 C C . GLY A 1 7 ? 14.487 17.020 -1.441 1.00 0.00 7 GLY A C 14
ATOM 8369 O O . GLY A 1 7 ? 15.227 16.602 -2.332 1.00 0.00 7 GLY A O 14
ATOM 8373 N N . ALA A 1 8 ? 14.717 16.805 -0.150 1.00 0.00 8 ALA A N 14
ATOM 8374 C CA . ALA A 1 8 ? 15.876 16.047 0.304 1.00 0.00 8 ALA A CA 14
ATOM 8375 C C . ALA A 1 8 ? 15.453 14.751 0.986 1.00 0.00 8 ALA A C 14
ATOM 8376 O O . ALA A 1 8 ? 15.607 14.595 2.197 1.00 0.00 8 ALA A O 14
ATOM 8383 N N . GLY A 1 9 ? 14.916 13.822 0.200 1.00 0.00 9 GLY A N 14
ATOM 8384 C CA . GLY A 1 9 ? 14.478 12.551 0.746 1.00 0.00 9 GLY A CA 14
ATOM 8385 C C . GLY A 1 9 ? 13.218 12.036 0.078 1.00 0.00 9 GLY A C 14
ATOM 8386 O O . GLY A 1 9 ? 12.220 11.769 0.745 1.00 0.00 9 GLY A O 14
ATOM 8390 N N . GLU A 1 10 ? 13.265 11.899 -1.244 1.00 0.00 10 GLU A N 14
ATOM 8391 C CA . GLU A 1 10 ? 12.117 11.415 -2.002 1.00 0.00 10 GLU A CA 14
ATOM 8392 C C . GLU A 1 10 ? 12.568 10.604 -3.213 1.00 0.00 10 GLU A C 14
ATOM 8393 O O . GLU A 1 10 ? 13.761 10.500 -3.495 1.00 0.00 10 GLU A O 14
ATOM 8405 N N . ASN A 1 11 ? 11.604 10.030 -3.926 1.00 0.00 11 ASN A N 14
ATOM 8406 C CA . ASN A 1 11 ? 11.901 9.227 -5.107 1.00 0.00 11 ASN A CA 14
ATOM 8407 C C . ASN A 1 11 ? 10.728 9.240 -6.082 1.00 0.00 11 ASN A C 14
ATOM 8408 O O . ASN A 1 11 ? 9.592 9.550 -5.722 1.00 0.00 11 ASN A O 14
ATOM 8419 N N . PRO A 1 12 ? 11.007 8.895 -7.348 1.00 0.00 12 PRO A N 14
ATOM 8420 C CA . PRO A 1 12 ? 9.989 8.858 -8.401 1.00 0.00 12 PRO A CA 14
ATOM 8421 C C . PRO A 1 12 ? 8.995 7.718 -8.206 1.00 0.00 12 PRO A C 14
ATOM 8422 O O . PRO A 1 12 ? 7.807 7.859 -8.499 1.00 0.00 12 PRO A O 14
ATOM 8433 N N . PHE A 1 13 ? 9.488 6.588 -7.710 1.00 0.00 13 PHE A N 14
ATOM 8434 C CA . PHE A 1 13 ? 8.642 5.422 -7.477 1.00 0.00 13 PHE A CA 14
ATOM 8435 C C . PHE A 1 13 ? 7.671 5.677 -6.328 1.00 0.00 13 PHE A C 14
ATOM 8436 O O . PHE A 1 13 ? 7.974 5.395 -5.169 1.00 0.00 13 PHE A O 14
ATOM 8453 N N . LYS A 1 14 ? 6.501 6.213 -6.658 1.00 0.00 14 LYS A N 14
ATOM 8454 C CA . LYS A 1 14 ? 5.483 6.506 -5.656 1.00 0.00 14 LYS A CA 14
ATOM 8455 C C . LYS A 1 14 ? 4.246 5.639 -5.868 1.00 0.00 14 LYS A C 14
ATOM 8456 O O . LYS A 1 14 ? 3.736 5.527 -6.983 1.00 0.00 14 LYS A O 14
ATOM 8475 N N . CYS A 1 15 ? 3.766 5.027 -4.790 1.00 0.00 15 CYS A N 14
ATOM 8476 C CA . CYS A 1 15 ? 2.589 4.171 -4.856 1.00 0.00 15 CYS A CA 14
ATOM 8477 C C . CYS A 1 15 ? 1.353 4.975 -5.249 1.00 0.00 15 CYS A C 14
ATOM 8478 O O . CYS A 1 15 ? 1.232 6.152 -4.912 1.00 0.00 15 CYS A O 14
ATOM 8485 N N . SER A 1 16 ? 0.437 4.330 -5.964 1.00 0.00 16 SER A N 14
ATOM 8486 C CA . SER A 1 16 ? -0.789 4.985 -6.406 1.00 0.00 16 SER A CA 14
ATOM 8487 C C . SER A 1 16 ? -1.881 4.865 -5.348 1.00 0.00 16 SER A C 14
ATOM 8488 O O . SER A 1 16 ? -2.671 5.788 -5.146 1.00 0.00 16 SER A O 14
ATOM 8496 N N . LYS A 1 17 ? -1.921 3.721 -4.675 1.00 0.00 17 LYS A N 14
ATOM 8497 C CA . LYS A 1 17 ? -2.914 3.478 -3.636 1.00 0.00 17 LYS A CA 14
ATOM 8498 C C . LYS A 1 17 ? -2.732 4.446 -2.471 1.00 0.00 17 LYS A C 14
ATOM 8499 O O . LYS A 1 17 ? -3.666 5.146 -2.080 1.00 0.00 17 LYS A O 14
ATOM 8518 N N . CYS A 1 18 ? -1.522 4.482 -1.922 1.00 0.00 18 CYS A N 14
ATOM 8519 C CA . CYS A 1 18 ? -1.216 5.365 -0.803 1.00 0.00 18 CYS A CA 14
ATOM 8520 C C . CYS A 1 18 ? -0.069 6.308 -1.152 1.00 0.00 18 CYS A C 14
ATOM 8521 O O . CYS A 1 18 ? 0.384 6.354 -2.296 1.00 0.00 18 CYS A O 14
ATOM 8528 N N . ASP A 1 19 ? 0.395 7.059 -0.160 1.00 0.00 19 ASP A N 14
ATOM 8529 C CA . ASP A 1 19 ? 1.491 8.001 -0.361 1.00 0.00 19 ASP A CA 14
ATOM 8530 C C . ASP A 1 19 ? 2.818 7.392 0.079 1.00 0.00 19 ASP A C 14
ATOM 8531 O O . ASP A 1 19 ? 3.493 7.922 0.962 1.00 0.00 19 ASP A O 14
ATOM 8540 N N . ARG A 1 20 ? 3.187 6.276 -0.541 1.00 0.00 20 ARG A N 14
ATOM 8541 C CA . ARG A 1 20 ? 4.432 5.594 -0.211 1.00 0.00 20 ARG A CA 14
ATOM 8542 C C . ARG A 1 20 ? 5.440 5.723 -1.350 1.00 0.00 20 ARG A C 14
ATOM 8543 O O . ARG A 1 20 ? 5.064 5.869 -2.513 1.00 0.00 20 ARG A O 14
ATOM 8564 N N . VAL A 1 21 ? 6.723 5.669 -1.006 1.00 0.00 21 VAL A N 14
ATOM 8565 C CA . VAL A 1 21 ? 7.786 5.780 -1.998 1.00 0.00 21 VAL A CA 14
ATOM 8566 C C . VAL A 1 21 ? 8.840 4.697 -1.798 1.00 0.00 21 VAL A C 14
ATOM 8567 O O . VAL A 1 21 ? 9.018 4.185 -0.692 1.00 0.00 21 VAL A O 14
ATOM 8580 N N . PHE A 1 22 ? 9.538 4.352 -2.875 1.00 0.00 22 PHE A N 14
ATOM 8581 C CA . PHE A 1 22 ? 10.575 3.328 -2.818 1.00 0.00 22 PHE A CA 14
ATOM 8582 C C . PHE A 1 22 ? 11.763 3.708 -3.698 1.00 0.00 22 PHE A C 14
ATOM 8583 O O . PHE A 1 22 ? 11.646 4.548 -4.591 1.00 0.00 22 PHE A O 14
ATOM 8600 N N . THR A 1 23 ? 12.907 3.083 -3.439 1.00 0.00 23 THR A N 14
ATOM 8601 C CA . THR A 1 23 ? 14.117 3.355 -4.205 1.00 0.00 23 THR A CA 14
ATOM 8602 C C . THR A 1 23 ? 14.277 2.363 -5.351 1.00 0.00 23 THR A C 14
ATOM 8603 O O . THR A 1 23 ? 15.380 2.158 -5.857 1.00 0.00 23 THR A O 14
ATOM 8614 N N . GLN A 1 24 ? 13.169 1.751 -5.757 1.00 0.00 24 GLN A N 14
ATOM 8615 C CA . GLN A 1 24 ? 13.188 0.780 -6.845 1.00 0.00 24 GLN A CA 14
ATOM 8616 C C . GLN A 1 24 ? 11.770 0.419 -7.276 1.00 0.00 24 GLN A C 14
ATOM 8617 O O . GLN A 1 24 ? 10.802 0.727 -6.581 1.00 0.00 24 GLN A O 14
ATOM 8631 N N . ARG A 1 25 ? 11.657 -0.236 -8.427 1.00 0.00 25 ARG A N 14
ATOM 8632 C CA . ARG A 1 25 ? 10.357 -0.638 -8.952 1.00 0.00 25 ARG A CA 14
ATOM 8633 C C . ARG A 1 25 ? 9.908 -1.960 -8.337 1.00 0.00 25 ARG A C 14
ATOM 8634 O O . ARG A 1 25 ? 8.713 -2.206 -8.174 1.00 0.00 25 ARG A O 14
ATOM 8655 N N . ASN A 1 26 ? 10.873 -2.808 -7.998 1.00 0.00 26 ASN A N 14
ATOM 8656 C CA . ASN A 1 26 ? 10.577 -4.105 -7.401 1.00 0.00 26 ASN A CA 14
ATOM 8657 C C . ASN A 1 26 ? 9.933 -3.939 -6.028 1.00 0.00 26 ASN A C 14
ATOM 8658 O O . ASN A 1 26 ? 8.926 -4.578 -5.722 1.00 0.00 26 ASN A O 14
ATOM 8669 N N . TYR A 1 27 ? 10.520 -3.076 -5.207 1.00 0.00 27 TYR A N 14
ATOM 8670 C CA . TYR A 1 27 ? 10.005 -2.826 -3.866 1.00 0.00 27 TYR A CA 14
ATOM 8671 C C . TYR A 1 27 ? 8.620 -2.188 -3.924 1.00 0.00 27 TYR A C 14
ATOM 8672 O O . TYR A 1 27 ? 7.819 -2.329 -2.999 1.00 0.00 27 TYR A O 14
ATOM 8690 N N . LEU A 1 28 ? 8.344 -1.487 -5.019 1.00 0.00 28 LEU A N 14
ATOM 8691 C CA . LEU A 1 28 ? 7.056 -0.828 -5.201 1.00 0.00 28 LEU A CA 14
ATOM 8692 C C . LEU A 1 28 ? 5.985 -1.830 -5.620 1.00 0.00 28 LEU A C 14
ATOM 8693 O O . LEU A 1 28 ? 4.847 -1.770 -5.154 1.00 0.00 28 LEU A O 14
ATOM 8709 N N . VAL A 1 29 ? 6.359 -2.754 -6.500 1.00 0.00 29 VAL A N 14
ATOM 8710 C CA . VAL A 1 29 ? 5.432 -3.772 -6.980 1.00 0.00 29 VAL A CA 14
ATOM 8711 C C . VAL A 1 29 ? 4.930 -4.642 -5.833 1.00 0.00 29 VAL A C 14
ATOM 8712 O O . VAL A 1 29 ? 3.725 -4.806 -5.646 1.00 0.00 29 VAL A O 14
ATOM 8725 N N . GLN A 1 30 ? 5.864 -5.199 -5.068 1.00 0.00 30 GLN A N 14
ATOM 8726 C CA . GLN A 1 30 ? 5.516 -6.053 -3.939 1.00 0.00 30 GLN A CA 14
ATOM 8727 C C . GLN A 1 30 ? 4.536 -5.351 -3.006 1.00 0.00 30 GLN A C 14
ATOM 8728 O O . GLN A 1 30 ? 3.702 -5.993 -2.366 1.00 0.00 30 GLN A O 14
ATOM 8742 N N . HIS A 1 31 ? 4.640 -4.028 -2.933 1.00 0.00 31 HIS A N 14
ATOM 8743 C CA . HIS A 1 31 ? 3.762 -3.237 -2.078 1.00 0.00 31 HIS A CA 14
ATOM 8744 C C . HIS A 1 31 ? 2.456 -2.908 -2.796 1.00 0.00 31 HIS A C 14
ATOM 8745 O O . HIS A 1 31 ? 1.424 -2.700 -2.160 1.00 0.00 31 HIS A O 14
ATOM 8759 N N . GLU A 1 32 ? 2.512 -2.864 -4.124 1.00 0.00 32 GLU A N 14
ATOM 8760 C CA . GLU A 1 32 ? 1.333 -2.559 -4.927 1.00 0.00 32 GLU A CA 14
ATOM 8761 C C . GLU A 1 32 ? 0.364 -3.737 -4.940 1.00 0.00 32 GLU A C 14
ATOM 8762 O O . GLU A 1 32 ? -0.840 -3.562 -5.126 1.00 0.00 32 GLU A O 14
ATOM 8774 N N . ARG A 1 33 ? 0.899 -4.938 -4.742 1.00 0.00 33 ARG A N 14
ATOM 8775 C CA . ARG A 1 33 ? 0.083 -6.146 -4.734 1.00 0.00 33 ARG A CA 14
ATOM 8776 C C . ARG A 1 33 ? -0.544 -6.368 -3.360 1.00 0.00 33 ARG A C 14
ATOM 8777 O O . ARG A 1 33 ? -1.674 -6.846 -3.251 1.00 0.00 33 ARG A O 14
ATOM 8798 N N . THR A 1 34 ? 0.197 -6.019 -2.313 1.00 0.00 34 THR A N 14
ATOM 8799 C CA . THR A 1 34 ? -0.284 -6.182 -0.948 1.00 0.00 34 THR A CA 14
ATOM 8800 C C . THR A 1 34 ? -1.600 -5.443 -0.737 1.00 0.00 34 THR A C 14
ATOM 8801 O O . THR A 1 34 ? -2.382 -5.787 0.151 1.00 0.00 34 THR A O 14
ATOM 8812 N N . HIS A 1 35 ? -1.841 -4.426 -1.558 1.00 0.00 35 HIS A N 14
ATOM 8813 C CA . HIS A 1 35 ? -3.065 -3.639 -1.462 1.00 0.00 35 HIS A CA 14
ATOM 8814 C C . HIS A 1 35 ? -4.279 -4.470 -1.867 1.00 0.00 35 HIS A C 14
ATOM 8815 O O . HIS A 1 35 ? -4.688 -4.464 -3.028 1.00 0.00 35 HIS A O 14
ATOM 8829 N N . ALA A 1 36 ? -4.849 -5.185 -0.903 1.00 0.00 36 ALA A N 14
ATOM 8830 C CA . ALA A 1 36 ? -6.016 -6.020 -1.159 1.00 0.00 36 ALA A CA 14
ATOM 8831 C C . ALA A 1 36 ? -7.030 -5.910 -0.025 1.00 0.00 36 ALA A C 14
ATOM 8832 O O . ALA A 1 36 ? -8.229 -5.764 -0.263 1.00 0.00 36 ALA A O 14
ATOM 8839 N N . ARG A 1 37 ? -6.540 -5.982 1.209 1.00 0.00 37 ARG A N 14
ATOM 8840 C CA . ARG A 1 37 ? -7.404 -5.893 2.380 1.00 0.00 37 ARG A CA 14
ATOM 8841 C C . ARG A 1 37 ? -6.578 -5.750 3.655 1.00 0.00 37 ARG A C 14
ATOM 8842 O O . ARG A 1 37 ? -5.475 -6.287 3.757 1.00 0.00 37 ARG A O 14
ATOM 8863 N N . LYS A 1 38 ? -7.119 -5.021 4.626 1.00 0.00 38 LYS A N 14
ATOM 8864 C CA . LYS A 1 38 ? -6.434 -4.807 5.895 1.00 0.00 38 LYS A CA 14
ATOM 8865 C C . LYS A 1 38 ? -7.436 -4.604 7.027 1.00 0.00 38 LYS A C 14
ATOM 8866 O O . LYS A 1 38 ? -7.936 -3.499 7.235 1.00 0.00 38 LYS A O 14
ATOM 8885 N N . SER A 1 39 ? -7.724 -5.677 7.756 1.00 0.00 39 SER A N 14
ATOM 8886 C CA . SER A 1 39 ? -8.668 -5.617 8.865 1.00 0.00 39 SER A CA 14
ATOM 8887 C C . SER A 1 39 ? -9.987 -4.990 8.423 1.00 0.00 39 SER A C 14
ATOM 8888 O O . SER A 1 39 ? -10.176 -3.779 8.525 1.00 0.00 39 SER A O 14
ATOM 8896 N N . GLY A 1 40 ? -10.897 -5.825 7.930 1.00 0.00 40 GLY A N 14
ATOM 8897 C CA . GLY A 1 40 ? -12.186 -5.336 7.479 1.00 0.00 40 GLY A CA 14
ATOM 8898 C C . GLY A 1 40 ? -13.215 -5.302 8.592 1.00 0.00 40 GLY A C 14
ATOM 8899 O O . GLY A 1 40 ? -13.559 -4.242 9.116 1.00 0.00 40 GLY A O 14
ATOM 8903 N N . PRO A 1 41 ? -13.726 -6.484 8.967 1.00 0.00 41 PRO A N 14
ATOM 8904 C CA . PRO A 1 41 ? -14.730 -6.611 10.027 1.00 0.00 41 PRO A CA 14
ATOM 8905 C C . PRO A 1 41 ? -14.157 -6.310 11.408 1.00 0.00 41 PRO A C 14
ATOM 8906 O O . PRO A 1 41 ? -13.771 -7.220 12.142 1.00 0.00 41 PRO A O 14
ATOM 8917 N N . SER A 1 42 ? -14.104 -5.028 11.755 1.00 0.00 42 SER A N 14
ATOM 8918 C CA . SER A 1 42 ? -13.574 -4.607 13.047 1.00 0.00 42 SER A CA 14
ATOM 8919 C C . SER A 1 42 ? -14.314 -3.376 13.562 1.00 0.00 42 SER A C 14
ATOM 8920 O O . SER A 1 42 ? -13.711 -2.474 14.142 1.00 0.00 42 SER A O 14
ATOM 8928 N N . SER A 1 43 ? -15.625 -3.347 13.345 1.00 0.00 43 SER A N 14
ATOM 8929 C CA . SER A 1 43 ? -16.448 -2.226 13.783 1.00 0.00 43 SER A CA 14
ATOM 8930 C C . SER A 1 43 ? -17.930 -2.535 13.597 1.00 0.00 43 SER A C 14
ATOM 8931 O O . SER A 1 43 ? -18.359 -2.951 12.522 1.00 0.00 43 SER A O 14
ATOM 8939 N N . GLY A 1 44 ? -18.709 -2.327 14.654 1.00 0.00 44 GLY A N 14
ATOM 8940 C CA . GLY A 1 44 ? -20.135 -2.588 14.588 1.00 0.00 44 GLY A CA 14
ATOM 8941 C C . GLY A 1 44 ? -20.697 -3.075 15.909 1.00 0.00 44 GLY A C 14
ATOM 8942 O O . GLY A 1 44 ? -21.903 -3.301 16.000 1.00 0.00 44 GLY A O 14
ATOM 8947 N N . GLY A 1 1 ? 25.528 26.078 11.200 1.00 0.00 1 GLY A N 15
ATOM 8948 C CA . GLY A 1 1 ? 24.639 25.539 12.213 1.00 0.00 1 GLY A CA 15
ATOM 8949 C C . GLY A 1 1 ? 24.066 24.191 11.823 1.00 0.00 1 GLY A C 15
ATOM 8950 O O . GLY A 1 1 ? 23.405 24.065 10.793 1.00 0.00 1 GLY A O 15
ATOM 8954 N N . SER A 1 2 ? 24.321 23.181 12.648 1.00 0.00 2 SER A N 15
ATOM 8955 C CA . SER A 1 2 ? 23.830 21.834 12.381 1.00 0.00 2 SER A CA 15
ATOM 8956 C C . SER A 1 2 ? 22.451 21.626 13.000 1.00 0.00 2 SER A C 15
ATOM 8957 O O . SER A 1 2 ? 22.172 22.107 14.098 1.00 0.00 2 SER A O 15
ATOM 8965 N N . SER A 1 3 ? 21.592 20.905 12.286 1.00 0.00 3 SER A N 15
ATOM 8966 C CA . SER A 1 3 ? 20.240 20.636 12.762 1.00 0.00 3 SER A CA 15
ATOM 8967 C C . SER A 1 3 ? 19.825 19.204 12.438 1.00 0.00 3 SER A C 15
ATOM 8968 O O . SER A 1 3 ? 19.328 18.479 13.299 1.00 0.00 3 SER A O 15
ATOM 8976 N N . GLY A 1 4 ? 20.034 18.803 11.187 1.00 0.00 4 GLY A N 15
ATOM 8977 C CA . GLY A 1 4 ? 19.676 17.460 10.769 1.00 0.00 4 GLY A CA 15
ATOM 8978 C C . GLY A 1 4 ? 18.872 17.447 9.484 1.00 0.00 4 GLY A C 15
ATOM 8979 O O . GLY A 1 4 ? 17.691 17.792 9.479 1.00 0.00 4 GLY A O 15
ATOM 8983 N N . SER A 1 5 ? 19.515 17.050 8.390 1.00 0.00 5 SER A N 15
ATOM 8984 C CA . SER A 1 5 ? 18.854 16.999 7.091 1.00 0.00 5 SER A CA 15
ATOM 8985 C C . SER A 1 5 ? 19.316 15.784 6.294 1.00 0.00 5 SER A C 15
ATOM 8986 O O . SER A 1 5 ? 19.469 15.850 5.074 1.00 0.00 5 SER A O 15
ATOM 8994 N N . SER A 1 6 ? 19.539 14.675 6.992 1.00 0.00 6 SER A N 15
ATOM 8995 C CA . SER A 1 6 ? 19.988 13.445 6.351 1.00 0.00 6 SER A CA 15
ATOM 8996 C C . SER A 1 6 ? 18.808 12.522 6.059 1.00 0.00 6 SER A C 15
ATOM 8997 O O . SER A 1 6 ? 18.962 11.304 5.985 1.00 0.00 6 SER A O 15
ATOM 9005 N N . GLY A 1 7 ? 17.629 13.114 5.895 1.00 0.00 7 GLY A N 15
ATOM 9006 C CA . GLY A 1 7 ? 16.439 12.331 5.613 1.00 0.00 7 GLY A CA 15
ATOM 9007 C C . GLY A 1 7 ? 15.603 12.928 4.499 1.00 0.00 7 GLY A C 15
ATOM 9008 O O . GLY A 1 7 ? 16.132 13.572 3.594 1.00 0.00 7 GLY A O 15
ATOM 9012 N N . ALA A 1 8 ? 14.293 12.712 4.563 1.00 0.00 8 ALA A N 15
ATOM 9013 C CA . ALA A 1 8 ? 13.382 13.234 3.552 1.00 0.00 8 ALA A CA 15
ATOM 9014 C C . ALA A 1 8 ? 13.755 12.726 2.163 1.00 0.00 8 ALA A C 15
ATOM 9015 O O . ALA A 1 8 ? 13.484 13.383 1.159 1.00 0.00 8 ALA A O 15
ATOM 9022 N N . GLY A 1 9 ? 14.379 11.553 2.114 1.00 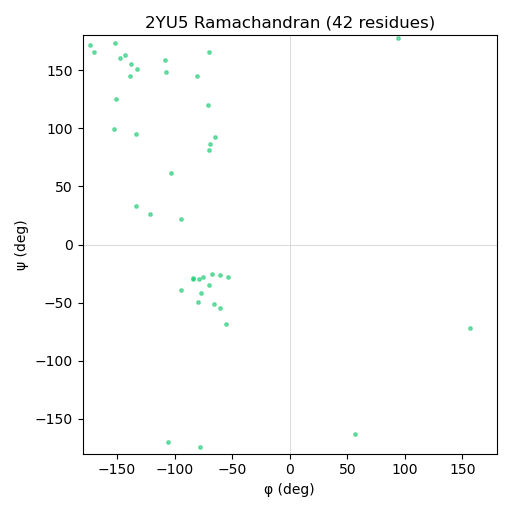0.00 9 GLY A N 15
ATOM 9023 C CA . GLY A 1 9 ? 14.780 10.979 0.843 1.00 0.00 9 GLY A CA 15
ATOM 9024 C C . GLY A 1 9 ? 13.594 10.605 -0.023 1.00 0.00 9 GLY A C 15
ATOM 9025 O O . GLY A 1 9 ? 12.962 9.571 0.193 1.00 0.00 9 GLY A O 15
ATOM 9029 N N . GLU A 1 10 ? 13.291 11.448 -1.006 1.00 0.00 10 GLU A N 15
ATOM 9030 C CA . GLU A 1 10 ? 12.171 11.200 -1.906 1.00 0.00 10 GLU A CA 15
ATOM 9031 C C . GLU A 1 10 ? 12.611 10.363 -3.104 1.00 0.00 10 GLU A C 15
ATOM 9032 O O . GLU A 1 10 ? 13.793 10.062 -3.264 1.00 0.00 10 GLU A O 15
ATOM 9044 N N . ASN A 1 11 ? 11.650 9.991 -3.943 1.00 0.00 11 ASN A N 15
ATOM 9045 C CA . ASN A 1 11 ? 11.936 9.188 -5.126 1.00 0.00 11 ASN A CA 15
ATOM 9046 C C . ASN A 1 11 ? 10.761 9.213 -6.098 1.00 0.00 11 ASN A C 15
ATOM 9047 O O . ASN A 1 11 ? 9.629 9.531 -5.734 1.00 0.00 11 ASN A O 15
ATOM 9058 N N . PRO A 1 12 ? 11.034 8.869 -7.366 1.00 0.00 12 PRO A N 15
ATOM 9059 C CA . PRO A 1 12 ? 10.012 8.842 -8.416 1.00 0.00 12 PRO A CA 15
ATOM 9060 C C . PRO A 1 12 ? 9.009 7.710 -8.221 1.00 0.00 12 PRO A C 15
ATOM 9061 O O . PRO A 1 12 ? 7.823 7.861 -8.512 1.00 0.00 12 PRO A O 15
ATOM 9072 N N . PHE A 1 13 ? 9.494 6.575 -7.727 1.00 0.00 13 PHE A N 15
ATOM 9073 C CA . PHE A 1 13 ? 8.640 5.417 -7.494 1.00 0.00 13 PHE A CA 15
ATOM 9074 C C . PHE A 1 13 ? 7.672 5.677 -6.344 1.00 0.00 13 PHE A C 15
ATOM 9075 O O . PHE A 1 13 ? 7.975 5.393 -5.185 1.00 0.00 13 PHE A O 15
ATOM 9092 N N . LYS A 1 14 ? 6.505 6.222 -6.672 1.00 0.00 14 LYS A N 15
ATOM 9093 C CA . LYS A 1 14 ? 5.490 6.521 -5.669 1.00 0.00 14 LYS A CA 15
ATOM 9094 C C . LYS A 1 14 ? 4.250 5.658 -5.875 1.00 0.00 14 LYS A C 15
ATOM 9095 O O . LYS A 1 14 ? 3.756 5.520 -6.995 1.00 0.00 14 LYS A O 15
ATOM 9114 N N . CYS A 1 15 ? 3.750 5.079 -4.788 1.00 0.00 15 CYS A N 15
ATOM 9115 C CA . CYS A 1 15 ? 2.566 4.230 -4.849 1.00 0.00 15 CYS A CA 15
ATOM 9116 C C . CYS A 1 15 ? 1.333 5.043 -5.233 1.00 0.00 15 CYS A C 15
ATOM 9117 O O . CYS A 1 15 ? 1.222 6.221 -4.894 1.00 0.00 15 CYS A O 15
ATOM 9124 N N . SER A 1 16 ? 0.409 4.404 -5.943 1.00 0.00 16 SER A N 15
ATOM 9125 C CA . SER A 1 16 ? -0.815 5.068 -6.377 1.00 0.00 16 SER A CA 15
ATOM 9126 C C . SER A 1 16 ? -1.901 4.955 -5.312 1.00 0.00 16 SER A C 15
ATOM 9127 O O . SER A 1 16 ? -2.684 5.883 -5.105 1.00 0.00 16 SER A O 15
ATOM 9135 N N . LYS A 1 17 ? -1.944 3.810 -4.638 1.00 0.00 17 LYS A N 15
ATOM 9136 C CA . LYS A 1 17 ? -2.932 3.574 -3.592 1.00 0.00 17 LYS A CA 15
ATOM 9137 C C . LYS A 1 17 ? -2.734 4.539 -2.428 1.00 0.00 17 LYS A C 15
ATOM 9138 O O . LYS A 1 17 ? -3.664 5.238 -2.024 1.00 0.00 17 LYS A O 15
ATOM 9157 N N . CYS A 1 18 ? -1.518 4.574 -1.895 1.00 0.00 18 CYS A N 15
ATOM 9158 C CA . CYS A 1 18 ? -1.197 5.455 -0.778 1.00 0.00 18 CYS A CA 15
ATOM 9159 C C . CYS A 1 18 ? -0.039 6.383 -1.132 1.00 0.00 18 CYS A C 15
ATOM 9160 O O . CYS A 1 18 ? 0.412 6.421 -2.277 1.00 0.00 18 CYS A O 15
ATOM 9167 N N . ASP A 1 19 ? 0.438 7.129 -0.141 1.00 0.00 19 ASP A N 15
ATOM 9168 C CA . ASP A 1 19 ? 1.545 8.056 -0.347 1.00 0.00 19 ASP A CA 15
ATOM 9169 C C . ASP A 1 19 ? 2.867 7.428 0.084 1.00 0.00 19 ASP A C 15
ATOM 9170 O O . ASP A 1 19 ? 3.556 7.949 0.961 1.00 0.00 19 ASP A O 15
ATOM 9179 N N . ARG A 1 20 ? 3.213 6.305 -0.538 1.00 0.00 20 ARG A N 15
ATOM 9180 C CA . ARG A 1 20 ? 4.451 5.605 -0.217 1.00 0.00 20 ARG A CA 15
ATOM 9181 C C . ARG A 1 20 ? 5.459 5.733 -1.355 1.00 0.00 20 ARG A C 15
ATOM 9182 O O . ARG A 1 20 ? 5.083 5.899 -2.516 1.00 0.00 20 ARG A O 15
ATOM 9203 N N . VAL A 1 21 ? 6.741 5.656 -1.015 1.00 0.00 21 VAL A N 15
ATOM 9204 C CA . VAL A 1 21 ? 7.804 5.762 -2.007 1.00 0.00 21 VAL A CA 15
ATOM 9205 C C . VAL A 1 21 ? 8.853 4.674 -1.808 1.00 0.00 21 VAL A C 15
ATOM 9206 O O . VAL A 1 21 ? 9.031 4.163 -0.703 1.00 0.00 21 VAL A O 15
ATOM 9219 N N . PHE A 1 22 ? 9.546 4.325 -2.887 1.00 0.00 22 PHE A N 15
ATOM 9220 C CA . PHE A 1 22 ? 10.579 3.296 -2.832 1.00 0.00 22 PHE A CA 15
ATOM 9221 C C . PHE A 1 22 ? 11.773 3.677 -3.703 1.00 0.00 22 PHE A C 15
ATOM 9222 O O . PHE A 1 22 ? 11.668 4.534 -4.580 1.00 0.00 22 PHE A O 15
ATOM 9239 N N . THR A 1 23 ? 12.909 3.033 -3.453 1.00 0.00 23 THR A N 15
ATOM 9240 C CA . THR A 1 23 ? 14.123 3.304 -4.212 1.00 0.00 23 THR A CA 15
ATOM 9241 C C . THR A 1 23 ? 14.274 2.329 -5.374 1.00 0.00 23 THR A C 15
ATOM 9242 O O . THR A 1 23 ? 15.377 2.115 -5.877 1.00 0.00 23 THR A O 15
ATOM 9253 N N . GLN A 1 24 ? 13.159 1.741 -5.797 1.00 0.00 24 GLN A N 15
ATOM 9254 C CA . GLN A 1 24 ? 13.169 0.789 -6.901 1.00 0.00 24 GLN A CA 15
ATOM 9255 C C . GLN A 1 24 ? 11.748 0.433 -7.325 1.00 0.00 24 GLN A C 15
ATOM 9256 O O . GLN A 1 24 ? 10.784 0.750 -6.629 1.00 0.00 24 GLN A O 15
ATOM 9270 N N . ARG A 1 25 ? 11.627 -0.227 -8.473 1.00 0.00 25 ARG A N 15
ATOM 9271 C CA . ARG A 1 25 ? 10.323 -0.625 -8.991 1.00 0.00 25 ARG A CA 15
ATOM 9272 C C . ARG A 1 25 ? 9.882 -1.956 -8.390 1.00 0.00 25 ARG A C 15
ATOM 9273 O O . ARG A 1 25 ? 8.689 -2.218 -8.246 1.00 0.00 25 ARG A O 15
ATOM 9294 N N . ASN A 1 26 ? 10.854 -2.793 -8.040 1.00 0.00 26 ASN A N 15
ATOM 9295 C CA . ASN A 1 26 ? 10.566 -4.097 -7.455 1.00 0.00 26 ASN A CA 15
ATOM 9296 C C . ASN A 1 26 ? 9.942 -3.947 -6.071 1.00 0.00 26 ASN A C 15
ATOM 9297 O O . ASN A 1 26 ? 8.956 -4.611 -5.748 1.00 0.00 26 ASN A O 15
ATOM 9308 N N . TYR A 1 27 ? 10.521 -3.071 -5.259 1.00 0.00 27 TYR A N 15
ATOM 9309 C CA . TYR A 1 27 ? 10.024 -2.834 -3.909 1.00 0.00 27 TYR A CA 15
ATOM 9310 C C . TYR A 1 27 ? 8.639 -2.194 -3.943 1.00 0.00 27 TYR A C 15
ATOM 9311 O O . TYR A 1 27 ? 7.849 -2.344 -3.010 1.00 0.00 27 TYR A O 15
ATOM 9329 N N . LEU A 1 28 ? 8.351 -1.480 -5.026 1.00 0.00 28 LEU A N 15
ATOM 9330 C CA . LEU A 1 28 ? 7.062 -0.817 -5.185 1.00 0.00 28 LEU A CA 15
ATOM 9331 C C . LEU A 1 28 ? 5.979 -1.817 -5.577 1.00 0.00 28 LEU A C 15
ATOM 9332 O O . LEU A 1 28 ? 4.850 -1.749 -5.091 1.00 0.00 28 LEU A O 15
ATOM 9348 N N . VAL A 1 29 ? 6.332 -2.748 -6.459 1.00 0.00 29 VAL A N 15
ATOM 9349 C CA . VAL A 1 29 ? 5.392 -3.765 -6.914 1.00 0.00 29 VAL A CA 15
ATOM 9350 C C . VAL A 1 29 ? 4.910 -4.627 -5.753 1.00 0.00 29 VAL A C 15
ATOM 9351 O O . VAL A 1 29 ? 3.708 -4.792 -5.548 1.00 0.00 29 VAL A O 15
ATOM 9364 N N . GLN A 1 30 ? 5.856 -5.174 -4.997 1.00 0.00 30 GLN A N 15
ATOM 9365 C CA . GLN A 1 30 ? 5.527 -6.020 -3.855 1.00 0.00 30 GLN A CA 15
ATOM 9366 C C . GLN A 1 30 ? 4.547 -5.317 -2.922 1.00 0.00 30 GLN A C 15
ATOM 9367 O O . GLN A 1 30 ? 3.735 -5.963 -2.258 1.00 0.00 30 GLN A O 15
ATOM 9381 N N . HIS A 1 31 ? 4.628 -3.991 -2.875 1.00 0.00 31 HIS A N 15
ATOM 9382 C CA . HIS A 1 31 ? 3.747 -3.201 -2.023 1.00 0.00 31 HIS A CA 15
ATOM 9383 C C . HIS A 1 31 ? 2.425 -2.912 -2.727 1.00 0.00 31 HIS A C 15
ATOM 9384 O O . HIS A 1 31 ? 1.390 -2.754 -2.081 1.00 0.00 31 HIS A O 15
ATOM 9398 N N . GLU A 1 32 ? 2.469 -2.844 -4.054 1.00 0.00 32 GLU A N 15
ATOM 9399 C CA . GLU A 1 32 ? 1.274 -2.572 -4.844 1.00 0.00 32 GLU A CA 15
ATOM 9400 C C . GLU A 1 32 ? 0.371 -3.801 -4.905 1.00 0.00 32 GLU A C 15
ATOM 9401 O O . GLU A 1 32 ? -0.841 -3.686 -5.082 1.00 0.00 32 GLU A O 15
ATOM 9413 N N . ARG A 1 33 ? 0.973 -4.977 -4.759 1.00 0.00 33 ARG A N 15
ATOM 9414 C CA . ARG A 1 33 ? 0.224 -6.228 -4.799 1.00 0.00 33 ARG A CA 15
ATOM 9415 C C . ARG A 1 33 ? -0.450 -6.502 -3.458 1.00 0.00 33 ARG A C 15
ATOM 9416 O O . ARG A 1 33 ? -1.503 -7.139 -3.398 1.00 0.00 33 ARG A O 15
ATOM 9437 N N . THR A 1 34 ? 0.163 -6.017 -2.383 1.00 0.00 34 THR A N 15
ATOM 9438 C CA . THR A 1 34 ? -0.376 -6.210 -1.043 1.00 0.00 34 THR A CA 15
ATOM 9439 C C . THR A 1 34 ? -1.679 -5.441 -0.858 1.00 0.00 34 THR A C 15
ATOM 9440 O O . THR A 1 34 ? -2.513 -5.803 -0.028 1.00 0.00 34 THR A O 15
ATOM 9451 N N . HIS A 1 35 ? -1.849 -4.378 -1.638 1.00 0.00 35 HIS A N 15
ATOM 9452 C CA . HIS A 1 35 ? -3.052 -3.558 -1.561 1.00 0.00 35 HIS A CA 15
ATOM 9453 C C . HIS A 1 35 ? -4.282 -4.356 -1.985 1.00 0.00 35 HIS A C 15
ATOM 9454 O O . HIS A 1 35 ? -4.586 -4.461 -3.173 1.00 0.00 35 HIS A O 15
ATOM 9468 N N . ALA A 1 36 ? -4.984 -4.917 -1.006 1.00 0.00 36 ALA A N 15
ATOM 9469 C CA . ALA A 1 36 ? -6.180 -5.704 -1.278 1.00 0.00 36 ALA A CA 15
ATOM 9470 C C . ALA A 1 36 ? -7.407 -5.083 -0.619 1.00 0.00 36 ALA A C 15
ATOM 9471 O O . ALA A 1 36 ? -8.341 -5.788 -0.235 1.00 0.00 36 ALA A O 15
ATOM 9478 N N . ARG A 1 37 ? -7.398 -3.761 -0.489 1.00 0.00 37 ARG A N 15
ATOM 9479 C CA . ARG A 1 37 ? -8.510 -3.046 0.126 1.00 0.00 37 ARG A CA 15
ATOM 9480 C C . ARG A 1 37 ? -8.967 -1.888 -0.757 1.00 0.00 37 ARG A C 15
ATOM 9481 O O . ARG A 1 37 ? -8.573 -0.741 -0.550 1.00 0.00 37 ARG A O 15
ATOM 9502 N N . LYS A 1 38 ? -9.802 -2.198 -1.744 1.00 0.00 38 LYS A N 15
ATOM 9503 C CA . LYS A 1 38 ? -10.314 -1.185 -2.659 1.00 0.00 38 LYS A CA 15
ATOM 9504 C C . LYS A 1 38 ? -11.022 -0.070 -1.896 1.00 0.00 38 LYS A C 15
ATOM 9505 O O . LYS A 1 38 ? -12.026 -0.305 -1.224 1.00 0.00 38 LYS A O 15
ATOM 9524 N N . SER A 1 39 ? -10.492 1.144 -2.005 1.00 0.00 39 SER A N 15
ATOM 9525 C CA . SER A 1 39 ? -11.072 2.295 -1.323 1.00 0.00 39 SER A CA 15
ATOM 9526 C C . SER A 1 39 ? -11.188 3.486 -2.269 1.00 0.00 39 SER A C 15
ATOM 9527 O O . SER A 1 39 ? -10.690 3.450 -3.394 1.00 0.00 39 SER A O 15
ATOM 9535 N N . GLY A 1 40 ? -11.851 4.541 -1.805 1.00 0.00 40 GLY A N 15
ATOM 9536 C CA . GLY A 1 40 ? -12.021 5.728 -2.622 1.00 0.00 40 GLY A CA 15
ATOM 9537 C C . GLY A 1 40 ? -12.413 6.943 -1.805 1.00 0.00 40 GLY A C 15
ATOM 9538 O O . GLY A 1 40 ? -11.632 7.878 -1.628 1.00 0.00 40 GLY A O 15
ATOM 9542 N N . PRO A 1 41 ? -13.652 6.940 -1.290 1.00 0.00 41 PRO A N 15
ATOM 9543 C CA . PRO A 1 41 ? -14.175 8.044 -0.480 1.00 0.00 41 PRO A CA 15
ATOM 9544 C C . PRO A 1 41 ? -13.502 8.130 0.886 1.00 0.00 41 PRO A C 15
ATOM 9545 O O . PRO A 1 41 ? -13.331 9.217 1.438 1.00 0.00 41 PRO A O 15
ATOM 9556 N N . SER A 1 42 ? -13.122 6.976 1.427 1.00 0.00 42 SER A N 15
ATOM 9557 C CA . SER A 1 42 ? -12.471 6.921 2.730 1.00 0.00 42 SER A CA 15
ATOM 9558 C C . SER A 1 42 ? -10.985 6.608 2.582 1.00 0.00 42 SER A C 15
ATOM 9559 O O . SER A 1 42 ? -10.534 5.511 2.913 1.00 0.00 42 SER A O 15
ATOM 9567 N N . SER A 1 43 ? -10.229 7.581 2.083 1.00 0.00 43 SER A N 15
ATOM 9568 C CA . SER A 1 43 ? -8.794 7.409 1.887 1.00 0.00 43 SER A CA 15
ATOM 9569 C C . SER A 1 43 ? -8.013 7.974 3.069 1.00 0.00 43 SER A C 15
ATOM 9570 O O . SER A 1 43 ? -6.948 8.566 2.898 1.00 0.00 43 SER A O 15
ATOM 9578 N N . GLY A 1 44 ? -8.552 7.786 4.270 1.00 0.00 44 GLY A N 15
ATOM 9579 C CA . GLY A 1 44 ? -7.893 8.282 5.465 1.00 0.00 44 GLY A CA 15
ATOM 9580 C C . GLY A 1 44 ? -8.381 7.595 6.724 1.00 0.00 44 GLY A C 15
ATOM 9581 O O . GLY A 1 44 ? -9.061 8.231 7.528 1.00 0.00 44 GLY A O 15
ATOM 9586 N N . GLY A 1 1 ? 7.043 32.590 2.925 1.00 0.00 1 GLY A N 16
ATOM 9587 C CA . GLY A 1 1 ? 7.916 32.555 4.084 1.00 0.00 1 GLY A CA 16
ATOM 9588 C C . GLY A 1 1 ? 8.322 31.144 4.461 1.00 0.00 1 GLY A C 16
ATOM 9589 O O . GLY A 1 1 ? 7.802 30.577 5.422 1.00 0.00 1 GLY A O 16
ATOM 9593 N N . SER A 1 2 ? 9.254 30.575 3.702 1.00 0.00 2 SER A N 16
ATOM 9594 C CA . SER A 1 2 ? 9.725 29.219 3.959 1.00 0.00 2 SER A CA 16
ATOM 9595 C C . SER A 1 2 ? 10.995 29.237 4.804 1.00 0.00 2 SER A C 16
ATOM 9596 O O . SER A 1 2 ? 11.515 30.300 5.142 1.00 0.00 2 SER A O 16
ATOM 9604 N N . SER A 1 3 ? 11.490 28.050 5.142 1.00 0.00 3 SER A N 16
ATOM 9605 C CA . SER A 1 3 ? 12.697 27.928 5.952 1.00 0.00 3 SER A CA 16
ATOM 9606 C C . SER A 1 3 ? 13.649 26.896 5.354 1.00 0.00 3 SER A C 16
ATOM 9607 O O . SER A 1 3 ? 14.860 27.105 5.310 1.00 0.00 3 SER A O 16
ATOM 9615 N N . GLY A 1 4 ? 13.090 25.780 4.895 1.00 0.00 4 GLY A N 16
ATOM 9616 C CA . GLY A 1 4 ? 13.902 24.732 4.307 1.00 0.00 4 GLY A CA 16
ATOM 9617 C C . GLY A 1 4 ? 14.230 23.629 5.294 1.00 0.00 4 GLY A C 16
ATOM 9618 O O . GLY A 1 4 ? 14.393 23.883 6.487 1.00 0.00 4 GLY A O 16
ATOM 9622 N N . SER A 1 5 ? 14.323 22.400 4.796 1.00 0.00 5 SER A N 16
ATOM 9623 C CA . SER A 1 5 ? 14.627 21.253 5.644 1.00 0.00 5 SER A CA 16
ATOM 9624 C C . SER A 1 5 ? 15.965 20.630 5.255 1.00 0.00 5 SER A C 16
ATOM 9625 O O . SER A 1 5 ? 16.426 20.778 4.124 1.00 0.00 5 SER A O 16
ATOM 9633 N N . SER A 1 6 ? 16.582 19.931 6.203 1.00 0.00 6 SER A N 16
ATOM 9634 C CA . SER A 1 6 ? 17.869 19.288 5.962 1.00 0.00 6 SER A CA 16
ATOM 9635 C C . SER A 1 6 ? 17.683 17.949 5.256 1.00 0.00 6 SER A C 16
ATOM 9636 O O . SER A 1 6 ? 18.549 17.506 4.502 1.00 0.00 6 SER A O 16
ATOM 9644 N N . GLY A 1 7 ? 16.545 17.307 5.506 1.00 0.00 7 GLY A N 16
ATOM 9645 C CA . GLY A 1 7 ? 16.265 16.025 4.887 1.00 0.00 7 GLY A CA 16
ATOM 9646 C C . GLY A 1 7 ? 16.180 16.116 3.377 1.00 0.00 7 GLY A C 16
ATOM 9647 O O . GLY A 1 7 ? 17.202 16.153 2.692 1.00 0.00 7 GLY A O 16
ATOM 9651 N N . ALA A 1 8 ? 14.958 16.152 2.856 1.00 0.00 8 ALA A N 16
ATOM 9652 C CA . ALA A 1 8 ? 14.743 16.240 1.417 1.00 0.00 8 ALA A CA 16
ATOM 9653 C C . ALA A 1 8 ? 15.282 15.003 0.705 1.00 0.00 8 ALA A C 16
ATOM 9654 O O . ALA A 1 8 ? 16.308 15.062 0.029 1.00 0.00 8 ALA A O 16
ATOM 9661 N N . GLY A 1 9 ? 14.582 13.883 0.862 1.00 0.00 9 GLY A N 16
ATOM 9662 C CA . GLY A 1 9 ? 15.007 12.648 0.229 1.00 0.00 9 GLY A CA 16
ATOM 9663 C C . GLY A 1 9 ? 13.841 11.837 -0.300 1.00 0.00 9 GLY A C 16
ATOM 9664 O O . GLY A 1 9 ? 13.432 10.853 0.315 1.00 0.00 9 GLY A O 16
ATOM 9668 N N . GLU A 1 10 ? 13.303 12.252 -1.442 1.00 0.00 10 GLU A N 16
ATOM 9669 C CA . GLU A 1 10 ? 12.175 11.558 -2.051 1.00 0.00 10 GLU A CA 16
ATOM 9670 C C . GLU A 1 10 ? 12.624 10.752 -3.267 1.00 0.00 10 GLU A C 16
ATOM 9671 O O . GLU A 1 10 ? 13.794 10.779 -3.645 1.00 0.00 10 GLU A O 16
ATOM 9683 N N . ASN A 1 11 ? 11.684 10.035 -3.875 1.00 0.00 11 ASN A N 16
ATOM 9684 C CA . ASN A 1 11 ? 11.982 9.220 -5.047 1.00 0.00 11 ASN A CA 16
ATOM 9685 C C . ASN A 1 11 ? 10.824 9.249 -6.039 1.00 0.00 11 ASN A C 16
ATOM 9686 O O . ASN A 1 11 ? 9.689 9.583 -5.697 1.00 0.00 11 ASN A O 16
ATOM 9697 N N . PRO A 1 12 ? 11.114 8.892 -7.299 1.00 0.00 12 PRO A N 16
ATOM 9698 C CA . PRO A 1 12 ? 10.110 8.868 -8.366 1.00 0.00 12 PRO A CA 16
ATOM 9699 C C . PRO A 1 12 ? 9.092 7.748 -8.179 1.00 0.00 12 PRO A C 16
ATOM 9700 O O . PRO A 1 12 ? 7.908 7.916 -8.474 1.00 0.00 12 PRO A O 16
ATOM 9711 N N . PHE A 1 13 ? 9.560 6.606 -7.688 1.00 0.00 13 PHE A N 16
ATOM 9712 C CA . PHE A 1 13 ? 8.689 5.458 -7.462 1.00 0.00 13 PHE A CA 16
ATOM 9713 C C . PHE A 1 13 ? 7.720 5.727 -6.314 1.00 0.00 13 PHE A C 16
ATOM 9714 O O . PHE A 1 13 ? 8.048 5.514 -5.147 1.00 0.00 13 PHE A O 16
ATOM 9731 N N . LYS A 1 14 ? 6.525 6.197 -6.655 1.00 0.00 14 LYS A N 16
ATOM 9732 C CA . LYS A 1 14 ? 5.507 6.496 -5.656 1.00 0.00 14 LYS A CA 16
ATOM 9733 C C . LYS A 1 14 ? 4.262 5.642 -5.876 1.00 0.00 14 LYS A C 16
ATOM 9734 O O . LYS A 1 14 ? 3.759 5.536 -6.995 1.00 0.00 14 LYS A O 16
ATOM 9753 N N . CYS A 1 15 ? 3.768 5.037 -4.801 1.00 0.00 15 CYS A N 16
ATOM 9754 C CA . CYS A 1 15 ? 2.581 4.193 -4.876 1.00 0.00 15 CYS A CA 16
ATOM 9755 C C . CYS A 1 15 ? 1.359 5.009 -5.288 1.00 0.00 15 CYS A C 16
ATOM 9756 O O . CYS A 1 15 ? 1.252 6.192 -4.965 1.00 0.00 15 CYS A O 16
ATOM 9763 N N . SER A 1 16 ? 0.440 4.368 -6.003 1.00 0.00 16 SER A N 16
ATOM 9764 C CA . SER A 1 16 ? -0.773 5.034 -6.463 1.00 0.00 16 SER A CA 16
ATOM 9765 C C . SER A 1 16 ? -1.878 4.932 -5.416 1.00 0.00 16 SER A C 16
ATOM 9766 O O . SER A 1 16 ? -2.663 5.863 -5.232 1.00 0.00 16 SER A O 16
ATOM 9774 N N . LYS A 1 17 ? -1.934 3.794 -4.733 1.00 0.00 17 LYS A N 16
ATOM 9775 C CA . LYS A 1 17 ? -2.942 3.568 -3.704 1.00 0.00 17 LYS A CA 16
ATOM 9776 C C . LYS A 1 17 ? -2.755 4.533 -2.538 1.00 0.00 17 LYS A C 16
ATOM 9777 O O . LYS A 1 17 ? -3.679 5.253 -2.160 1.00 0.00 17 LYS A O 16
ATOM 9796 N N . CYS A 1 18 ? -1.553 4.543 -1.972 1.00 0.00 18 CYS A N 16
ATOM 9797 C CA . CYS A 1 18 ? -1.243 5.421 -0.849 1.00 0.00 18 CYS A CA 16
ATOM 9798 C C . CYS A 1 18 ? -0.088 6.356 -1.193 1.00 0.00 18 CYS A C 16
ATOM 9799 O O . CYS A 1 18 ? 0.369 6.402 -2.335 1.00 0.00 18 CYS A O 16
ATOM 9806 N N . ASP A 1 19 ? 0.380 7.101 -0.197 1.00 0.00 19 ASP A N 16
ATOM 9807 C CA . ASP A 1 19 ? 1.483 8.034 -0.392 1.00 0.00 19 ASP A CA 16
ATOM 9808 C C . ASP A 1 19 ? 2.803 7.417 0.058 1.00 0.00 19 ASP A C 16
ATOM 9809 O O . ASP A 1 19 ? 3.466 7.934 0.958 1.00 0.00 19 ASP A O 16
ATOM 9818 N N . ARG A 1 20 ? 3.178 6.309 -0.573 1.00 0.00 20 ARG A N 16
ATOM 9819 C CA . ARG A 1 20 ? 4.418 5.621 -0.236 1.00 0.00 20 ARG A CA 16
ATOM 9820 C C . ARG A 1 20 ? 5.441 5.761 -1.359 1.00 0.00 20 ARG A C 16
ATOM 9821 O O . ARG A 1 20 ? 5.080 5.923 -2.525 1.00 0.00 20 ARG A O 16
ATOM 9842 N N . VAL A 1 21 ? 6.719 5.700 -1.000 1.00 0.00 21 VAL A N 16
ATOM 9843 C CA . VAL A 1 21 ? 7.795 5.819 -1.977 1.00 0.00 21 VAL A CA 16
ATOM 9844 C C . VAL A 1 21 ? 8.832 4.717 -1.791 1.00 0.00 21 VAL A C 16
ATOM 9845 O O . VAL A 1 21 ? 8.993 4.180 -0.695 1.00 0.00 21 VAL A O 16
ATOM 9858 N N . PHE A 1 22 ? 9.533 4.384 -2.870 1.00 0.00 22 PHE A N 16
ATOM 9859 C CA . PHE A 1 22 ? 10.555 3.345 -2.827 1.00 0.00 22 PHE A CA 16
ATOM 9860 C C . PHE A 1 22 ? 11.750 3.721 -3.698 1.00 0.00 22 PHE A C 16
ATOM 9861 O O . PHE A 1 22 ? 11.646 4.571 -4.583 1.00 0.00 22 PHE A O 16
ATOM 9878 N N . THR A 1 23 ? 12.887 3.082 -3.440 1.00 0.00 23 THR A N 16
ATOM 9879 C CA . THR A 1 23 ? 14.103 3.349 -4.198 1.00 0.00 23 THR A CA 16
ATOM 9880 C C . THR A 1 23 ? 14.261 2.363 -5.349 1.00 0.00 23 THR A C 16
ATOM 9881 O O . THR A 1 23 ? 15.366 2.147 -5.845 1.00 0.00 23 THR A O 16
ATOM 9892 N N . GLN A 1 24 ? 13.149 1.770 -5.771 1.00 0.00 24 GLN A N 16
ATOM 9893 C CA . GLN A 1 24 ? 13.165 0.806 -6.865 1.00 0.00 24 GLN A CA 16
ATOM 9894 C C . GLN A 1 24 ? 11.747 0.452 -7.300 1.00 0.00 24 GLN A C 16
ATOM 9895 O O . GLN A 1 24 ? 10.779 0.761 -6.605 1.00 0.00 24 GLN A O 16
ATOM 9909 N N . ARG A 1 25 ? 11.632 -0.197 -8.454 1.00 0.00 25 ARG A N 16
ATOM 9910 C CA . ARG A 1 25 ? 10.332 -0.592 -8.982 1.00 0.00 25 ARG A CA 16
ATOM 9911 C C . ARG A 1 25 ? 9.887 -1.927 -8.391 1.00 0.00 25 ARG A C 16
ATOM 9912 O O . ARG A 1 25 ? 8.693 -2.189 -8.255 1.00 0.00 25 ARG A O 16
ATOM 9933 N N . ASN A 1 26 ? 10.857 -2.766 -8.041 1.00 0.00 26 ASN A N 16
ATOM 9934 C CA . ASN A 1 26 ? 10.566 -4.073 -7.466 1.00 0.00 26 ASN A CA 16
ATOM 9935 C C . ASN A 1 26 ? 9.921 -3.931 -6.090 1.00 0.00 26 ASN A C 16
ATOM 9936 O O . ASN A 1 26 ? 8.892 -4.545 -5.809 1.00 0.00 26 ASN A O 16
ATOM 9947 N N . TYR A 1 27 ? 10.533 -3.117 -5.238 1.00 0.00 27 TYR A N 16
ATOM 9948 C CA . TYR A 1 27 ? 10.021 -2.895 -3.891 1.00 0.00 27 TYR A CA 16
ATOM 9949 C C . TYR A 1 27 ? 8.640 -2.247 -3.933 1.00 0.00 27 TYR A C 16
ATOM 9950 O O . TYR A 1 27 ? 7.841 -2.399 -3.009 1.00 0.00 27 TYR A O 16
ATOM 9968 N N . LEU A 1 28 ? 8.367 -1.523 -5.013 1.00 0.00 28 LEU A N 16
ATOM 9969 C CA . LEU A 1 28 ? 7.083 -0.851 -5.179 1.00 0.00 28 LEU A CA 16
ATOM 9970 C C . LEU A 1 28 ? 5.998 -1.842 -5.586 1.00 0.00 28 LEU A C 16
ATOM 9971 O O . LEU A 1 28 ? 4.867 -1.774 -5.103 1.00 0.00 28 LEU A O 16
ATOM 9987 N N . VAL A 1 29 ? 6.350 -2.765 -6.475 1.00 0.00 29 VAL A N 16
ATOM 9988 C CA . VAL A 1 29 ? 5.407 -3.773 -6.944 1.00 0.00 29 VAL A CA 16
ATOM 9989 C C . VAL A 1 29 ? 4.908 -4.638 -5.792 1.00 0.00 29 VAL A C 16
ATOM 9990 O O . VAL A 1 29 ? 3.702 -4.794 -5.598 1.00 0.00 29 VAL A O 16
ATOM 10003 N N . GLN A 1 30 ? 5.843 -5.197 -5.031 1.00 0.00 30 GLN A N 16
ATOM 10004 C CA . GLN A 1 30 ? 5.497 -6.046 -3.897 1.00 0.00 30 GLN A CA 16
ATOM 10005 C C . GLN A 1 30 ? 4.511 -5.342 -2.971 1.00 0.00 30 GLN A C 16
ATOM 10006 O O . GLN A 1 30 ? 3.687 -5.986 -2.319 1.00 0.00 30 GLN A O 16
ATOM 10020 N N . HIS A 1 31 ? 4.599 -4.017 -2.916 1.00 0.00 31 HIS A N 16
ATOM 10021 C CA . HIS A 1 31 ? 3.714 -3.226 -2.070 1.00 0.00 31 HIS A CA 16
ATOM 10022 C C . HIS A 1 31 ? 2.402 -2.922 -2.788 1.00 0.00 31 HIS A C 16
ATOM 10023 O O . HIS A 1 31 ? 1.359 -2.768 -2.155 1.00 0.00 31 HIS A O 16
ATOM 10037 N N . GLU A 1 32 ? 2.465 -2.838 -4.114 1.00 0.00 32 GLU A N 16
ATOM 10038 C CA . GLU A 1 32 ? 1.282 -2.551 -4.917 1.00 0.00 32 GLU A CA 16
ATOM 10039 C C . GLU A 1 32 ? 0.336 -3.748 -4.938 1.00 0.00 32 GLU A C 16
ATOM 10040 O O . GLU A 1 32 ? -0.871 -3.595 -5.124 1.00 0.00 32 GLU A O 16
ATOM 10052 N N . ARG A 1 33 ? 0.893 -4.939 -4.746 1.00 0.00 33 ARG A N 16
ATOM 10053 C CA . ARG A 1 33 ? 0.100 -6.162 -4.745 1.00 0.00 33 ARG A CA 16
ATOM 10054 C C . ARG A 1 33 ? -0.522 -6.405 -3.373 1.00 0.00 33 ARG A C 16
ATOM 10055 O O . ARG A 1 33 ? -1.656 -6.874 -3.267 1.00 0.00 33 ARG A O 16
ATOM 10076 N N . THR A 1 34 ? 0.228 -6.085 -2.323 1.00 0.00 34 THR A N 16
ATOM 10077 C CA . THR A 1 34 ? -0.249 -6.269 -0.959 1.00 0.00 34 THR A CA 16
ATOM 10078 C C . THR A 1 34 ? -1.554 -5.517 -0.725 1.00 0.00 34 THR A C 16
ATOM 10079 O O . THR A 1 34 ? -2.339 -5.873 0.154 1.00 0.00 34 THR A O 16
ATOM 10090 N N . HIS A 1 35 ? -1.780 -4.474 -1.518 1.00 0.00 35 HIS A N 16
ATOM 10091 C CA . HIS A 1 35 ? -2.992 -3.671 -1.398 1.00 0.00 35 HIS A CA 16
ATOM 10092 C C . HIS A 1 35 ? -4.229 -4.504 -1.722 1.00 0.00 35 HIS A C 16
ATOM 10093 O O . HIS A 1 35 ? -4.626 -4.619 -2.882 1.00 0.00 35 HIS A O 16
ATOM 10107 N N . ALA A 1 36 ? -4.834 -5.083 -0.690 1.00 0.00 36 ALA A N 16
ATOM 10108 C CA . ALA A 1 36 ? -6.026 -5.903 -0.865 1.00 0.00 36 ALA A CA 16
ATOM 10109 C C . ALA A 1 36 ? -7.111 -5.514 0.133 1.00 0.00 36 ALA A C 16
ATOM 10110 O O . ALA A 1 36 ? -6.822 -5.192 1.285 1.00 0.00 36 ALA A O 16
ATOM 10117 N N . ARG A 1 37 ? -8.361 -5.545 -0.318 1.00 0.00 37 ARG A N 16
ATOM 10118 C CA . ARG A 1 37 ? -9.490 -5.193 0.536 1.00 0.00 37 ARG A CA 16
ATOM 10119 C C . ARG A 1 37 ? -10.428 -6.383 0.715 1.00 0.00 37 ARG A C 16
ATOM 10120 O O . ARG A 1 37 ? -11.223 -6.700 -0.170 1.00 0.00 37 ARG A O 16
ATOM 10141 N N . LYS A 1 38 ? -10.328 -7.041 1.865 1.00 0.00 38 LYS A N 16
ATOM 10142 C CA . LYS A 1 38 ? -11.166 -8.196 2.163 1.00 0.00 38 LYS A CA 16
ATOM 10143 C C . LYS A 1 38 ? -12.552 -7.757 2.625 1.00 0.00 38 LYS A C 16
ATOM 10144 O O . LYS A 1 38 ? -12.775 -6.584 2.924 1.00 0.00 38 LYS A O 16
ATOM 10163 N N . SER A 1 39 ? -13.480 -8.708 2.684 1.00 0.00 39 SER A N 16
ATOM 10164 C CA . SER A 1 39 ? -14.844 -8.419 3.108 1.00 0.00 39 SER A CA 16
ATOM 10165 C C . SER A 1 39 ? -15.439 -7.280 2.285 1.00 0.00 39 SER A C 16
ATOM 10166 O O . SER A 1 39 ? -16.255 -6.503 2.779 1.00 0.00 39 SER A O 16
ATOM 10174 N N . GLY A 1 40 ? -15.024 -7.188 1.026 1.00 0.00 40 GLY A N 16
ATOM 10175 C CA . GLY A 1 40 ? -15.525 -6.142 0.153 1.00 0.00 40 GLY A CA 16
ATOM 10176 C C . GLY A 1 40 ? -15.902 -6.663 -1.219 1.00 0.00 40 GLY A C 16
ATOM 10177 O O . GLY A 1 40 ? -15.847 -7.863 -1.488 1.00 0.00 40 GLY A O 16
ATOM 10181 N N . PRO A 1 41 ? -16.299 -5.747 -2.116 1.00 0.00 41 PRO A N 16
ATOM 10182 C CA . PRO A 1 41 ? -16.696 -6.098 -3.483 1.00 0.00 41 PRO A CA 16
ATOM 10183 C C . PRO A 1 41 ? -15.514 -6.558 -4.329 1.00 0.00 41 PRO A C 16
ATOM 10184 O O . PRO A 1 41 ? -15.653 -7.436 -5.181 1.00 0.00 41 PRO A O 16
ATOM 10195 N N . SER A 1 42 ? -14.351 -5.960 -4.089 1.00 0.00 42 SER A N 16
ATOM 10196 C CA . SER A 1 42 ? -13.146 -6.307 -4.833 1.00 0.00 42 SER A CA 16
ATOM 10197 C C . SER A 1 42 ? -13.349 -6.091 -6.329 1.00 0.00 42 SER A C 16
ATOM 10198 O O . SER A 1 42 ? -12.780 -6.806 -7.154 1.00 0.00 42 SER A O 16
ATOM 10206 N N . SER A 1 43 ? -14.165 -5.099 -6.672 1.00 0.00 43 SER A N 16
ATOM 10207 C CA . SER A 1 43 ? -14.448 -4.790 -8.069 1.00 0.00 43 SER A CA 16
ATOM 10208 C C . SER A 1 43 ? -13.349 -3.914 -8.664 1.00 0.00 43 SER A C 16
ATOM 10209 O O . SER A 1 43 ? -13.509 -2.701 -8.795 1.00 0.00 43 SER A O 16
ATOM 10217 N N . GLY A 1 44 ? -12.233 -4.540 -9.025 1.00 0.00 44 GLY A N 16
ATOM 10218 C CA . GLY A 1 44 ? -11.123 -3.803 -9.602 1.00 0.00 44 GLY A CA 16
ATOM 10219 C C . GLY A 1 44 ? -9.840 -4.610 -9.623 1.00 0.00 44 GLY A C 16
ATOM 10220 O O . GLY A 1 44 ? -9.553 -5.304 -8.648 1.00 0.00 44 GLY A O 16
ATOM 10225 N N . GLY A 1 1 ? 3.143 11.255 20.392 1.00 0.00 1 GLY A N 17
ATOM 10226 C CA . GLY A 1 1 ? 3.838 10.910 19.166 1.00 0.00 1 GLY A CA 17
ATOM 10227 C C . GLY A 1 1 ? 4.966 9.925 19.396 1.00 0.00 1 GLY A C 17
ATOM 10228 O O . GLY A 1 1 ? 5.210 9.502 20.526 1.00 0.00 1 GLY A O 17
ATOM 10232 N N . SER A 1 2 ? 5.655 9.555 18.321 1.00 0.00 2 SER A N 17
ATOM 10233 C CA . SER A 1 2 ? 6.761 8.609 18.410 1.00 0.00 2 SER A CA 17
ATOM 10234 C C . SER A 1 2 ? 7.729 8.792 17.245 1.00 0.00 2 SER A C 17
ATOM 10235 O O . SER A 1 2 ? 8.933 8.949 17.443 1.00 0.00 2 SER A O 17
ATOM 10243 N N . SER A 1 3 ? 7.192 8.772 16.029 1.00 0.00 3 SER A N 17
ATOM 10244 C CA . SER A 1 3 ? 8.007 8.932 14.831 1.00 0.00 3 SER A CA 17
ATOM 10245 C C . SER A 1 3 ? 8.815 10.225 14.892 1.00 0.00 3 SER A C 17
ATOM 10246 O O . SER A 1 3 ? 8.319 11.259 15.339 1.00 0.00 3 SER A O 17
ATOM 10254 N N . GLY A 1 4 ? 10.063 10.159 14.439 1.00 0.00 4 GLY A N 17
ATOM 10255 C CA . GLY A 1 4 ? 10.920 11.330 14.450 1.00 0.00 4 GLY A CA 17
ATOM 10256 C C . GLY A 1 4 ? 12.033 11.244 13.425 1.00 0.00 4 GLY A C 17
ATOM 10257 O O . GLY A 1 4 ? 13.138 10.799 13.734 1.00 0.00 4 GLY A O 17
ATOM 10261 N N . SER A 1 5 ? 11.741 11.669 12.200 1.00 0.00 5 SER A N 17
ATOM 10262 C CA . SER A 1 5 ? 12.724 11.634 11.124 1.00 0.00 5 SER A CA 17
ATOM 10263 C C . SER A 1 5 ? 13.241 10.215 10.907 1.00 0.00 5 SER A C 17
ATOM 10264 O O . SER A 1 5 ? 14.253 9.816 11.482 1.00 0.00 5 SER A O 17
ATOM 10272 N N . SER A 1 6 ? 12.537 9.456 10.073 1.00 0.00 6 SER A N 17
ATOM 10273 C CA . SER A 1 6 ? 12.921 8.080 9.782 1.00 0.00 6 SER A CA 17
ATOM 10274 C C . SER A 1 6 ? 13.206 7.898 8.294 1.00 0.00 6 SER A C 17
ATOM 10275 O O . SER A 1 6 ? 13.071 6.801 7.754 1.00 0.00 6 SER A O 17
ATOM 10283 N N . GLY A 1 7 ? 13.601 8.984 7.637 1.00 0.00 7 GLY A N 17
ATOM 10284 C CA . GLY A 1 7 ? 13.899 8.925 6.218 1.00 0.00 7 GLY A CA 17
ATOM 10285 C C . GLY A 1 7 ? 12.793 9.517 5.368 1.00 0.00 7 GLY A C 17
ATOM 10286 O O . GLY A 1 7 ? 11.774 8.870 5.124 1.00 0.00 7 GLY A O 17
ATOM 10290 N N . ALA A 1 8 ? 12.991 10.751 4.916 1.00 0.00 8 ALA A N 17
ATOM 10291 C CA . ALA A 1 8 ? 12.002 11.430 4.089 1.00 0.00 8 ALA A CA 17
ATOM 10292 C C . ALA A 1 8 ? 11.717 10.642 2.815 1.00 0.00 8 ALA A C 17
ATOM 10293 O O . ALA A 1 8 ? 12.522 9.812 2.394 1.00 0.00 8 ALA A O 17
ATOM 10300 N N . GLY A 1 9 ? 10.566 10.907 2.205 1.00 0.00 9 GLY A N 17
ATOM 10301 C CA . GLY A 1 9 ? 10.196 10.212 0.986 1.00 0.00 9 GLY A CA 17
ATOM 10302 C C . GLY A 1 9 ? 10.467 11.037 -0.257 1.00 0.00 9 GLY A C 17
ATOM 10303 O O . GLY A 1 9 ? 9.583 11.737 -0.749 1.00 0.00 9 GLY A O 17
ATOM 10307 N N . GLU A 1 10 ? 11.693 10.957 -0.763 1.00 0.00 10 GLU A N 17
ATOM 10308 C CA . GLU A 1 10 ? 12.078 11.705 -1.954 1.00 0.00 10 GLU A CA 17
ATOM 10309 C C . GLU A 1 10 ? 12.606 10.769 -3.037 1.00 0.00 10 GLU A C 17
ATOM 10310 O O . GLU A 1 10 ? 13.811 10.552 -3.152 1.00 0.00 10 GLU A O 17
ATOM 10322 N N . ASN A 1 11 ? 11.693 10.216 -3.829 1.00 0.00 11 ASN A N 17
ATOM 10323 C CA . ASN A 1 11 ? 12.065 9.302 -4.903 1.00 0.00 11 ASN A CA 17
ATOM 10324 C C . ASN A 1 11 ? 10.991 9.270 -5.987 1.00 0.00 11 ASN A C 17
ATOM 10325 O O . ASN A 1 11 ? 9.840 9.649 -5.767 1.00 0.00 11 ASN A O 17
ATOM 10336 N N . PRO A 1 12 ? 11.373 8.805 -7.185 1.00 0.00 12 PRO A N 17
ATOM 10337 C CA . PRO A 1 12 ? 10.458 8.710 -8.326 1.00 0.00 12 PRO A CA 17
ATOM 10338 C C . PRO A 1 12 ? 9.403 7.627 -8.134 1.00 0.00 12 PRO A C 17
ATOM 10339 O O . PRO A 1 12 ? 8.234 7.818 -8.473 1.00 0.00 12 PRO A O 17
ATOM 10350 N N . PHE A 1 13 ? 9.821 6.490 -7.589 1.00 0.00 13 PHE A N 17
ATOM 10351 C CA . PHE A 1 13 ? 8.911 5.375 -7.353 1.00 0.00 13 PHE A CA 17
ATOM 10352 C C . PHE A 1 13 ? 7.915 5.711 -6.247 1.00 0.00 13 PHE A C 17
ATOM 10353 O O . PHE A 1 13 ? 8.253 5.693 -5.063 1.00 0.00 13 PHE A O 17
ATOM 10370 N N . LYS A 1 14 ? 6.684 6.019 -6.642 1.00 0.00 14 LYS A N 17
ATOM 10371 C CA . LYS A 1 14 ? 5.636 6.360 -5.686 1.00 0.00 14 LYS A CA 17
ATOM 10372 C C . LYS A 1 14 ? 4.412 5.472 -5.882 1.00 0.00 14 LYS A C 17
ATOM 10373 O O . LYS A 1 14 ? 3.959 5.261 -7.007 1.00 0.00 14 LYS A O 17
ATOM 10392 N N . CYS A 1 15 ? 3.879 4.955 -4.780 1.00 0.00 15 CYS A N 17
ATOM 10393 C CA . CYS A 1 15 ? 2.706 4.090 -4.830 1.00 0.00 15 CYS A CA 17
ATOM 10394 C C . CYS A 1 15 ? 1.478 4.867 -5.294 1.00 0.00 15 CYS A C 17
ATOM 10395 O O . CYS A 1 15 ? 1.307 6.038 -4.957 1.00 0.00 15 CYS A O 17
ATOM 10402 N N . SER A 1 16 ? 0.625 4.205 -6.071 1.00 0.00 16 SER A N 17
ATOM 10403 C CA . SER A 1 16 ? -0.586 4.833 -6.585 1.00 0.00 16 SER A CA 17
ATOM 10404 C C . SER A 1 16 ? -1.676 4.866 -5.518 1.00 0.00 16 SER A C 17
ATOM 10405 O O . SER A 1 16 ? -2.275 5.909 -5.257 1.00 0.00 16 SER A O 17
ATOM 10413 N N . LYS A 1 17 ? -1.929 3.715 -4.904 1.00 0.00 17 LYS A N 17
ATOM 10414 C CA . LYS A 1 17 ? -2.946 3.609 -3.865 1.00 0.00 17 LYS A CA 17
ATOM 10415 C C . LYS A 1 17 ? -2.738 4.671 -2.790 1.00 0.00 17 LYS A C 17
ATOM 10416 O O . LYS A 1 17 ? -3.525 5.611 -2.672 1.00 0.00 17 LYS A O 17
ATOM 10435 N N . CYS A 1 18 ? -1.674 4.517 -2.010 1.00 0.00 18 CYS A N 17
ATOM 10436 C CA . CYS A 1 18 ? -1.362 5.463 -0.945 1.00 0.00 18 CYS A CA 17
ATOM 10437 C C . CYS A 1 18 ? -0.224 6.391 -1.359 1.00 0.00 18 CYS A C 17
ATOM 10438 O O . CYS A 1 18 ? 0.187 6.407 -2.520 1.00 0.00 18 CYS A O 17
ATOM 10445 N N . ASP A 1 19 ? 0.281 7.162 -0.403 1.00 0.00 19 ASP A N 17
ATOM 10446 C CA . ASP A 1 19 ? 1.372 8.093 -0.667 1.00 0.00 19 ASP A CA 17
ATOM 10447 C C . ASP A 1 19 ? 2.704 7.516 -0.196 1.00 0.00 19 ASP A C 17
ATOM 10448 O O . ASP A 1 19 ? 3.413 8.133 0.599 1.00 0.00 19 ASP A O 17
ATOM 10457 N N . ARG A 1 20 ? 3.037 6.329 -0.693 1.00 0.00 20 ARG A N 17
ATOM 10458 C CA . ARG A 1 20 ? 4.282 5.667 -0.322 1.00 0.00 20 ARG A CA 17
ATOM 10459 C C . ARG A 1 20 ? 5.345 5.866 -1.398 1.00 0.00 20 ARG A C 17
ATOM 10460 O O . ARG A 1 20 ? 5.027 6.103 -2.563 1.00 0.00 20 ARG A O 17
ATOM 10481 N N . VAL A 1 21 ? 6.609 5.769 -0.999 1.00 0.00 21 VAL A N 17
ATOM 10482 C CA . VAL A 1 21 ? 7.720 5.938 -1.929 1.00 0.00 21 VAL A CA 17
ATOM 10483 C C . VAL A 1 21 ? 8.765 4.844 -1.741 1.00 0.00 21 VAL A C 17
ATOM 10484 O O . VAL A 1 21 ? 8.895 4.275 -0.657 1.00 0.00 21 VAL A O 17
ATOM 10497 N N . PHE A 1 22 ? 9.509 4.556 -2.803 1.00 0.00 22 PHE A N 17
ATOM 10498 C CA . PHE A 1 22 ? 10.544 3.530 -2.756 1.00 0.00 22 PHE A CA 17
ATOM 10499 C C . PHE A 1 22 ? 11.734 3.916 -3.629 1.00 0.00 22 PHE A C 17
ATOM 10500 O O . PHE A 1 22 ? 11.672 4.881 -4.393 1.00 0.00 22 PHE A O 17
ATOM 10517 N N . THR A 1 23 ? 12.820 3.158 -3.510 1.00 0.00 23 THR A N 17
ATOM 10518 C CA . THR A 1 23 ? 14.025 3.421 -4.285 1.00 0.00 23 THR A CA 17
ATOM 10519 C C . THR A 1 23 ? 14.197 2.395 -5.400 1.00 0.00 23 THR A C 17
ATOM 10520 O O . THR A 1 23 ? 15.303 2.186 -5.897 1.00 0.00 23 THR A O 17
ATOM 10531 N N . GLN A 1 24 ? 13.096 1.758 -5.787 1.00 0.00 24 GLN A N 17
ATOM 10532 C CA . GLN A 1 24 ? 13.127 0.754 -6.843 1.00 0.00 24 GLN A CA 17
ATOM 10533 C C . GLN A 1 24 ? 11.715 0.408 -7.307 1.00 0.00 24 GLN A C 17
ATOM 10534 O O . GLN A 1 24 ? 10.739 0.677 -6.607 1.00 0.00 24 GLN A O 17
ATOM 10548 N N . ARG A 1 25 ? 11.616 -0.188 -8.490 1.00 0.00 25 ARG A N 17
ATOM 10549 C CA . ARG A 1 25 ? 10.324 -0.568 -9.048 1.00 0.00 25 ARG A CA 17
ATOM 10550 C C . ARG A 1 25 ? 9.852 -1.898 -8.468 1.00 0.00 25 ARG A C 17
ATOM 10551 O O . ARG A 1 25 ? 8.653 -2.132 -8.321 1.00 0.00 25 ARG A O 17
ATOM 10572 N N . ASN A 1 26 ? 10.803 -2.767 -8.140 1.00 0.00 26 ASN A N 17
ATOM 10573 C CA . ASN A 1 26 ? 10.485 -4.074 -7.578 1.00 0.00 26 ASN A CA 17
ATOM 10574 C C . ASN A 1 26 ? 9.781 -3.930 -6.231 1.00 0.00 26 ASN A C 17
ATOM 10575 O O . ASN A 1 26 ? 8.677 -4.439 -6.039 1.00 0.00 26 ASN A O 17
ATOM 10586 N N . TYR A 1 27 ? 10.428 -3.232 -5.304 1.00 0.00 27 TYR A N 17
ATOM 10587 C CA . TYR A 1 27 ? 9.866 -3.022 -3.975 1.00 0.00 27 TYR A CA 17
ATOM 10588 C C . TYR A 1 27 ? 8.492 -2.364 -4.063 1.00 0.00 27 TYR A C 17
ATOM 10589 O O . TYR A 1 27 ? 7.598 -2.659 -3.269 1.00 0.00 27 TYR A O 17
ATOM 10607 N N . LEU A 1 28 ? 8.332 -1.472 -5.034 1.00 0.00 28 LEU A N 17
ATOM 10608 C CA . LEU A 1 28 ? 7.067 -0.771 -5.227 1.00 0.00 28 LEU A CA 17
ATOM 10609 C C . LEU A 1 28 ? 5.965 -1.741 -5.641 1.00 0.00 28 LEU A C 17
ATOM 10610 O O . LEU A 1 28 ? 4.834 -1.655 -5.161 1.00 0.00 28 LEU A O 17
ATOM 10626 N N . VAL A 1 29 ? 6.302 -2.666 -6.534 1.00 0.00 29 VAL A N 17
ATOM 10627 C CA . VAL A 1 29 ? 5.342 -3.655 -7.011 1.00 0.00 29 VAL A CA 17
ATOM 10628 C C . VAL A 1 29 ? 4.837 -4.526 -5.866 1.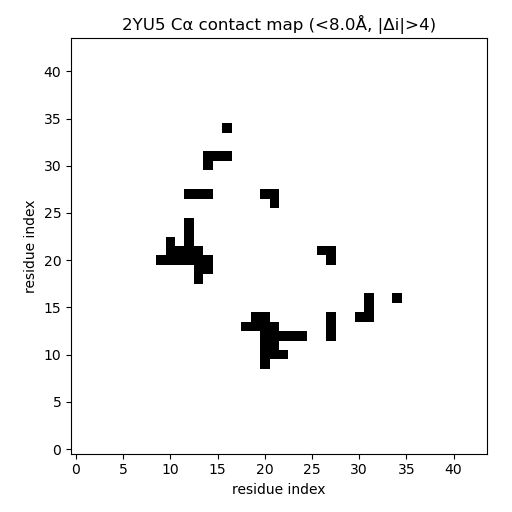00 0.00 29 VAL A C 17
ATOM 10629 O O . VAL A 1 29 ? 3.631 -4.701 -5.693 1.00 0.00 29 VAL A O 17
ATOM 10642 N N . GLN A 1 30 ? 5.767 -5.068 -5.087 1.00 0.00 30 GLN A N 17
ATOM 10643 C CA . GLN A 1 30 ? 5.414 -5.921 -3.958 1.00 0.00 30 GLN A CA 17
ATOM 10644 C C . GLN A 1 30 ? 4.439 -5.213 -3.024 1.00 0.00 30 GLN A C 17
ATOM 10645 O O . GLN A 1 30 ? 3.518 -5.830 -2.487 1.00 0.00 30 GLN A O 17
ATOM 10659 N N . HIS A 1 31 ? 4.648 -3.914 -2.833 1.00 0.00 31 HIS A N 17
ATOM 10660 C CA . HIS A 1 31 ? 3.786 -3.121 -1.963 1.00 0.00 31 HIS A CA 17
ATOM 10661 C C . HIS A 1 31 ? 2.441 -2.851 -2.630 1.00 0.00 31 HIS A C 17
ATOM 10662 O O . HIS A 1 31 ? 1.446 -2.588 -1.956 1.00 0.00 31 HIS A O 17
ATOM 10676 N N . GLU A 1 32 ? 2.420 -2.917 -3.958 1.00 0.00 32 GLU A N 17
ATOM 10677 C CA . GLU A 1 32 ? 1.197 -2.678 -4.715 1.00 0.00 32 GLU A CA 17
ATOM 10678 C C . GLU A 1 32 ? 0.291 -3.906 -4.687 1.00 0.00 32 GLU A C 17
ATOM 10679 O O . GLU A 1 32 ? -0.928 -3.788 -4.561 1.00 0.00 32 GLU A O 17
ATOM 10691 N N . ARG A 1 33 ? 0.896 -5.083 -4.805 1.00 0.00 33 ARG A N 17
ATOM 10692 C CA . ARG A 1 33 ? 0.145 -6.333 -4.794 1.00 0.00 33 ARG A CA 17
ATOM 10693 C C . ARG A 1 33 ? -0.408 -6.624 -3.402 1.00 0.00 33 ARG A C 17
ATOM 10694 O O . ARG A 1 33 ? -1.411 -7.322 -3.253 1.00 0.00 33 ARG A O 17
ATOM 10715 N N . THR A 1 34 ? 0.255 -6.084 -2.383 1.00 0.00 34 THR A N 17
ATOM 10716 C CA . THR A 1 34 ? -0.168 -6.286 -1.004 1.00 0.00 34 THR A CA 17
ATOM 10717 C C . THR A 1 34 ? -1.422 -5.479 -0.688 1.00 0.00 34 THR A C 17
ATOM 10718 O O . THR A 1 34 ? -2.194 -5.835 0.203 1.00 0.00 34 THR A O 17
ATOM 10729 N N . HIS A 1 35 ? -1.620 -4.390 -1.425 1.00 0.00 35 HIS A N 17
ATOM 10730 C CA . HIS A 1 35 ? -2.783 -3.533 -1.224 1.00 0.00 35 HIS A CA 17
ATOM 10731 C C . HIS A 1 35 ? -4.076 -4.303 -1.473 1.00 0.00 35 HIS A C 17
ATOM 10732 O O . HIS A 1 35 ? -4.521 -4.436 -2.613 1.00 0.00 35 HIS A O 17
ATOM 10746 N N . ALA A 1 36 ? -4.673 -4.809 -0.399 1.00 0.00 36 ALA A N 17
ATOM 10747 C CA . ALA A 1 36 ? -5.915 -5.565 -0.501 1.00 0.00 36 ALA A CA 17
ATOM 10748 C C . ALA A 1 36 ? -6.976 -5.008 0.443 1.00 0.00 36 ALA A C 17
ATOM 10749 O O . ALA A 1 36 ? -8.018 -4.522 0.004 1.00 0.00 36 ALA A O 17
ATOM 10756 N N . ARG A 1 37 ? -6.703 -5.083 1.742 1.00 0.00 37 ARG A N 17
ATOM 10757 C CA . ARG A 1 37 ? -7.635 -4.589 2.748 1.00 0.00 37 ARG A CA 17
ATOM 10758 C C . ARG A 1 37 ? -8.944 -5.372 2.709 1.00 0.00 37 ARG A C 17
ATOM 10759 O O . ARG A 1 37 ? -9.162 -6.193 1.818 1.00 0.00 37 ARG A O 17
ATOM 10780 N N . LYS A 1 38 ? -9.812 -5.113 3.681 1.00 0.00 38 LYS A N 17
ATOM 10781 C CA . LYS A 1 38 ? -11.100 -5.792 3.758 1.00 0.00 38 LYS A CA 17
ATOM 10782 C C . LYS A 1 38 ? -12.201 -4.945 3.128 1.00 0.00 38 LYS A C 17
ATOM 10783 O O . LYS A 1 38 ? -12.680 -5.245 2.035 1.00 0.00 38 LYS A O 17
ATOM 10802 N N . SER A 1 39 ? -12.596 -3.884 3.825 1.00 0.00 39 SER A N 17
ATOM 10803 C CA . SER A 1 39 ? -13.642 -2.994 3.334 1.00 0.00 39 SER A CA 17
ATOM 10804 C C . SER A 1 39 ? -13.088 -2.027 2.292 1.00 0.00 39 SER A C 17
ATOM 10805 O O . SER A 1 39 ? -13.808 -1.577 1.402 1.00 0.00 39 SER A O 17
ATOM 10813 N N . GLY A 1 40 ? -11.802 -1.712 2.411 1.00 0.00 40 GLY A N 17
ATOM 10814 C CA . GLY A 1 40 ? -11.172 -0.801 1.473 1.00 0.00 40 GLY A CA 17
ATOM 10815 C C . GLY A 1 40 ? -11.849 0.555 1.439 1.00 0.00 40 GLY A C 17
ATOM 10816 O O . GLY A 1 40 ? -12.511 0.918 0.467 1.00 0.00 40 GLY A O 17
ATOM 10820 N N . PRO A 1 41 ? -11.687 1.329 2.523 1.00 0.00 41 PRO A N 17
ATOM 10821 C CA . PRO A 1 41 ? -12.281 2.664 2.637 1.00 0.00 41 PRO A CA 17
ATOM 10822 C C . PRO A 1 41 ? -11.627 3.672 1.698 1.00 0.00 41 PRO A C 17
ATOM 10823 O O . PRO A 1 41 ? -12.312 4.448 1.031 1.00 0.00 41 PRO A O 17
ATOM 10834 N N . SER A 1 42 ? -10.299 3.656 1.652 1.00 0.00 42 SER A N 17
ATOM 10835 C CA . SER A 1 42 ? -9.553 4.571 0.796 1.00 0.00 42 SER A CA 17
ATOM 10836 C C . SER A 1 42 ? -9.896 6.022 1.123 1.00 0.00 42 SER A C 17
ATOM 10837 O O . SER A 1 42 ? -9.837 6.895 0.258 1.00 0.00 42 SER A O 17
ATOM 10845 N N . SER A 1 43 ? -10.254 6.270 2.379 1.00 0.00 43 SER A N 17
ATOM 10846 C CA . SER A 1 43 ? -10.610 7.613 2.821 1.00 0.00 43 SER A CA 17
ATOM 10847 C C . SER A 1 43 ? -9.474 8.594 2.550 1.00 0.00 43 SER A C 17
ATOM 10848 O O . SER A 1 43 ? -9.599 9.493 1.721 1.00 0.00 43 SER A O 17
ATOM 10856 N N . GLY A 1 44 ? -8.362 8.412 3.257 1.00 0.00 44 GLY A N 17
ATOM 10857 C CA . GLY A 1 44 ? -7.218 9.287 3.079 1.00 0.00 44 GLY A CA 17
ATOM 10858 C C . GLY A 1 44 ? -6.051 8.903 3.967 1.00 0.00 44 GLY A C 17
ATOM 10859 O O . GLY A 1 44 ? -5.517 7.806 3.812 1.00 0.00 44 GLY A O 17
ATOM 10864 N N . GLY A 1 1 ? 10.737 21.708 1.683 1.00 0.00 1 GLY A N 18
ATOM 10865 C CA . GLY A 1 1 ? 9.368 21.822 2.152 1.00 0.00 1 GLY A CA 18
ATOM 10866 C C . GLY A 1 1 ? 8.909 20.588 2.903 1.00 0.00 1 GLY A C 18
ATOM 10867 O O . GLY A 1 1 ? 8.914 19.484 2.360 1.00 0.00 1 GLY A O 18
ATOM 10871 N N . SER A 1 2 ? 8.512 20.775 4.158 1.00 0.00 2 SER A N 18
ATOM 10872 C CA . SER A 1 2 ? 8.052 19.667 4.987 1.00 0.00 2 SER A CA 18
ATOM 10873 C C . SER A 1 2 ? 6.619 19.281 4.633 1.00 0.00 2 SER A C 18
ATOM 10874 O O . SER A 1 2 ? 5.672 19.992 4.969 1.00 0.00 2 SER A O 18
ATOM 10882 N N . SER A 1 3 ? 6.469 18.149 3.953 1.00 0.00 3 SER A N 18
ATOM 10883 C CA . SER A 1 3 ? 5.153 17.669 3.549 1.00 0.00 3 SER A CA 18
ATOM 10884 C C . SER A 1 3 ? 4.973 16.200 3.920 1.00 0.00 3 SER A C 18
ATOM 10885 O O . SER A 1 3 ? 3.957 15.814 4.496 1.00 0.00 3 SER A O 18
ATOM 10893 N N . GLY A 1 4 ? 5.969 15.385 3.585 1.00 0.00 4 GLY A N 18
ATOM 10894 C CA . GLY A 1 4 ? 5.902 13.968 3.891 1.00 0.00 4 GLY A CA 18
ATOM 10895 C C . GLY A 1 4 ? 6.839 13.572 5.015 1.00 0.00 4 GLY A C 18
ATOM 10896 O O . GLY A 1 4 ? 6.402 13.335 6.141 1.00 0.00 4 GLY A O 18
ATOM 10900 N N . SER A 1 5 ? 8.130 13.500 4.709 1.00 0.00 5 SER A N 18
ATOM 10901 C CA . SER A 1 5 ? 9.131 13.125 5.701 1.00 0.00 5 SER A CA 18
ATOM 10902 C C . SER A 1 5 ? 10.451 13.843 5.439 1.00 0.00 5 SER A C 18
ATOM 10903 O O . SER A 1 5 ? 10.654 14.424 4.373 1.00 0.00 5 SER A O 18
ATOM 10911 N N . SER A 1 6 ? 11.347 13.798 6.420 1.00 0.00 6 SER A N 18
ATOM 10912 C CA . SER A 1 6 ? 12.647 14.447 6.299 1.00 0.00 6 SER A CA 18
ATOM 10913 C C . SER A 1 6 ? 13.761 13.412 6.175 1.00 0.00 6 SER A C 18
ATOM 10914 O O . SER A 1 6 ? 14.767 13.644 5.506 1.00 0.00 6 SER A O 18
ATOM 10922 N N . GLY A 1 7 ? 13.573 12.268 6.826 1.00 0.00 7 GLY A N 18
ATOM 10923 C CA . GLY A 1 7 ? 14.570 11.214 6.777 1.00 0.00 7 GLY A CA 18
ATOM 10924 C C . GLY A 1 7 ? 14.719 10.621 5.390 1.00 0.00 7 GLY A C 18
ATOM 10925 O O . GLY A 1 7 ? 15.834 10.435 4.904 1.00 0.00 7 GLY A O 18
ATOM 10929 N N . ALA A 1 8 ? 13.592 10.323 4.751 1.00 0.00 8 ALA A N 18
ATOM 10930 C CA . ALA A 1 8 ? 13.602 9.748 3.412 1.00 0.00 8 ALA A CA 18
ATOM 10931 C C . ALA A 1 8 ? 13.470 10.832 2.348 1.00 0.00 8 ALA A C 18
ATOM 10932 O O . ALA A 1 8 ? 13.071 11.958 2.642 1.00 0.00 8 ALA A O 18
ATOM 10939 N N . GLY A 1 9 ? 13.807 10.485 1.110 1.00 0.00 9 GLY A N 18
ATOM 10940 C CA . GLY A 1 9 ? 13.719 11.440 0.021 1.00 0.00 9 GLY A CA 18
ATOM 10941 C C . GLY A 1 9 ? 12.467 11.256 -0.813 1.00 0.00 9 GLY A C 18
ATOM 10942 O O . GLY A 1 9 ? 11.755 10.263 -0.663 1.00 0.00 9 GLY A O 18
ATOM 10946 N N . GLU A 1 10 ? 12.197 12.215 -1.692 1.00 0.00 10 GLU A N 18
ATOM 10947 C CA . GLU A 1 10 ? 11.020 12.154 -2.551 1.00 0.00 10 GLU A CA 18
ATOM 10948 C C . GLU A 1 10 ? 11.335 11.426 -3.855 1.00 0.00 10 GLU A C 18
ATOM 10949 O O . GLU A 1 10 ? 11.310 12.021 -4.931 1.00 0.00 10 GLU A O 18
ATOM 10961 N N . ASN A 1 11 ? 11.632 10.135 -3.748 1.00 0.00 11 ASN A N 18
ATOM 10962 C CA . ASN A 1 11 ? 11.954 9.326 -4.918 1.00 0.00 11 ASN A CA 18
ATOM 10963 C C . ASN A 1 11 ? 10.812 9.355 -5.930 1.00 0.00 11 ASN A C 18
ATOM 10964 O O . ASN A 1 11 ? 9.670 9.683 -5.606 1.00 0.00 11 ASN A O 18
ATOM 10975 N N . PRO A 1 12 ? 11.125 9.003 -7.186 1.00 0.00 12 PRO A N 18
ATOM 10976 C CA . PRO A 1 12 ? 10.140 8.980 -8.270 1.00 0.00 12 PRO A CA 18
ATOM 10977 C C . PRO A 1 12 ? 9.123 7.856 -8.105 1.00 0.00 12 PRO A C 18
ATOM 10978 O O . PRO A 1 12 ? 7.942 8.024 -8.410 1.00 0.00 12 PRO A O 18
ATOM 10989 N N . PHE A 1 13 ? 9.588 6.709 -7.621 1.00 0.00 13 PHE A N 18
ATOM 10990 C CA . PHE A 1 13 ? 8.719 5.557 -7.415 1.00 0.00 13 PHE A CA 18
ATOM 10991 C C . PHE A 1 13 ? 7.738 5.812 -6.275 1.00 0.00 13 PHE A C 18
ATOM 10992 O O . PHE A 1 13 ? 8.061 5.605 -5.105 1.00 0.00 13 PHE A O 18
ATOM 11009 N N . LYS A 1 14 ? 6.538 6.262 -6.624 1.00 0.00 14 LYS A N 18
ATOM 11010 C CA . LYS A 1 14 ? 5.508 6.546 -5.632 1.00 0.00 14 LYS A CA 18
ATOM 11011 C C . LYS A 1 14 ? 4.276 5.676 -5.862 1.00 0.00 14 LYS A C 18
ATOM 11012 O O . LYS A 1 14 ? 3.808 5.531 -6.992 1.00 0.00 14 LYS A O 18
ATOM 11031 N N . CYS A 1 15 ? 3.753 5.100 -4.785 1.00 0.00 15 CYS A N 18
ATOM 11032 C CA . CYS A 1 15 ? 2.575 4.246 -4.869 1.00 0.00 15 CYS A CA 18
ATOM 11033 C C . CYS A 1 15 ? 1.348 5.051 -5.285 1.00 0.00 15 CYS A C 18
ATOM 11034 O O . CYS A 1 15 ? 1.227 6.232 -4.959 1.00 0.00 15 CYS A O 18
ATOM 11041 N N . SER A 1 16 ? 0.439 4.404 -6.008 1.00 0.00 16 SER A N 18
ATOM 11042 C CA . SER A 1 16 ? -0.778 5.060 -6.471 1.00 0.00 16 SER A CA 18
ATOM 11043 C C . SER A 1 16 ? -1.889 4.941 -5.433 1.00 0.00 16 SER A C 18
ATOM 11044 O O . SER A 1 16 ? -2.685 5.862 -5.249 1.00 0.00 16 SER A O 18
ATOM 11052 N N . LYS A 1 17 ? -1.937 3.799 -4.755 1.00 0.00 17 LYS A N 18
ATOM 11053 C CA . LYS A 1 17 ? -2.948 3.557 -3.734 1.00 0.00 17 LYS A CA 18
ATOM 11054 C C . LYS A 1 17 ? -2.779 4.518 -2.562 1.00 0.00 17 LYS A C 18
ATOM 11055 O O . LYS A 1 17 ? -3.715 5.223 -2.183 1.00 0.00 17 LYS A O 18
ATOM 11074 N N . CYS A 1 18 ? -1.579 4.542 -1.991 1.00 0.00 18 CYS A N 18
ATOM 11075 C CA . CYS A 1 18 ? -1.286 5.418 -0.862 1.00 0.00 18 CYS A CA 18
ATOM 11076 C C . CYS A 1 18 ? -0.135 6.363 -1.192 1.00 0.00 18 CYS A C 18
ATOM 11077 O O . CYS A 1 18 ? 0.332 6.416 -2.330 1.00 0.00 18 CYS A O 18
ATOM 11084 N N . ASP A 1 19 ? 0.316 7.108 -0.190 1.00 0.00 19 ASP A N 18
ATOM 11085 C CA . ASP A 1 19 ? 1.414 8.052 -0.372 1.00 0.00 19 ASP A CA 18
ATOM 11086 C C . ASP A 1 19 ? 2.739 7.435 0.064 1.00 0.00 19 ASP A C 18
ATOM 11087 O O . ASP A 1 19 ? 3.417 7.958 0.948 1.00 0.00 19 ASP A O 18
ATOM 11096 N N . ARG A 1 20 ? 3.100 6.319 -0.561 1.00 0.00 20 ARG A N 18
ATOM 11097 C CA . ARG A 1 20 ? 4.343 5.629 -0.235 1.00 0.00 20 ARG A CA 18
ATOM 11098 C C . ARG A 1 20 ? 5.369 5.803 -1.351 1.00 0.00 20 ARG A C 18
ATOM 11099 O O . ARG A 1 20 ? 5.012 6.005 -2.512 1.00 0.00 20 ARG A O 18
ATOM 11120 N N . VAL A 1 21 ? 6.646 5.723 -0.991 1.00 0.00 21 VAL A N 18
ATOM 11121 C CA . VAL A 1 21 ? 7.725 5.871 -1.961 1.00 0.00 21 VAL A CA 18
ATOM 11122 C C . VAL A 1 21 ? 8.754 4.756 -1.812 1.00 0.00 21 VAL A C 18
ATOM 11123 O O . VAL A 1 21 ? 8.907 4.176 -0.737 1.00 0.00 21 VAL A O 18
ATOM 11136 N N . PHE A 1 22 ? 9.460 4.461 -2.899 1.00 0.00 22 PHE A N 18
ATOM 11137 C CA . PHE A 1 22 ? 10.476 3.415 -2.890 1.00 0.00 22 PHE A CA 18
ATOM 11138 C C . PHE A 1 22 ? 11.683 3.822 -3.729 1.00 0.00 22 PHE A C 18
ATOM 11139 O O . PHE A 1 22 ? 11.666 4.850 -4.407 1.00 0.00 22 PHE A O 18
ATOM 11156 N N . THR A 1 23 ? 12.733 3.008 -3.678 1.00 0.00 23 THR A N 18
ATOM 11157 C CA . THR A 1 23 ? 13.951 3.283 -4.431 1.00 0.00 23 THR A CA 18
ATOM 11158 C C . THR A 1 23 ? 14.026 2.425 -5.688 1.00 0.00 23 THR A C 18
ATOM 11159 O O . THR A 1 23 ? 14.757 2.743 -6.625 1.00 0.00 23 THR A O 18
ATOM 11170 N N . GLN A 1 24 ? 13.263 1.336 -5.702 1.00 0.00 24 GLN A N 18
ATOM 11171 C CA . GLN A 1 24 ? 13.244 0.432 -6.846 1.00 0.00 24 GLN A CA 18
ATOM 11172 C C . GLN A 1 24 ? 11.814 0.054 -7.218 1.00 0.00 24 GLN A C 18
ATOM 11173 O 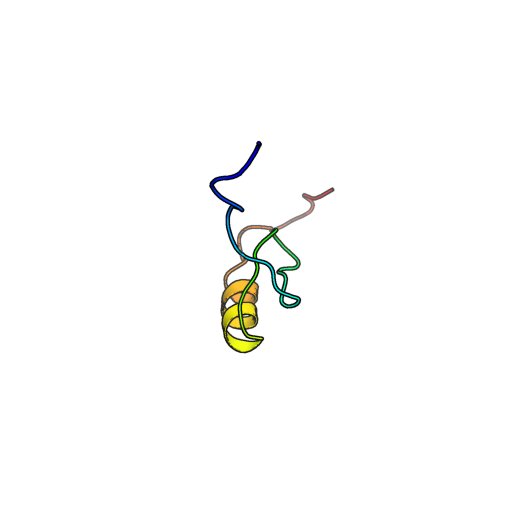O . GLN A 1 24 ? 10.881 0.283 -6.447 1.00 0.00 24 GLN A O 18
ATOM 11187 N N . ARG A 1 25 ? 11.649 -0.523 -8.403 1.00 0.00 25 ARG A N 18
ATOM 11188 C CA . ARG A 1 25 ? 10.332 -0.931 -8.878 1.00 0.00 25 ARG A CA 18
ATOM 11189 C C . ARG A 1 25 ? 9.902 -2.242 -8.227 1.00 0.00 25 ARG A C 18
ATOM 11190 O O . ARG A 1 25 ? 8.736 -2.418 -7.874 1.00 0.00 25 ARG A O 18
ATOM 11211 N N . ASN A 1 26 ? 10.851 -3.160 -8.073 1.00 0.00 26 ASN A N 18
ATOM 11212 C CA . ASN A 1 26 ? 10.569 -4.456 -7.466 1.00 0.00 26 ASN A CA 18
ATOM 11213 C C . ASN A 1 26 ? 10.011 -4.286 -6.056 1.00 0.00 26 ASN A C 18
ATOM 11214 O O . ASN A 1 26 ? 9.140 -5.043 -5.626 1.00 0.00 26 ASN A O 18
ATOM 11225 N N . TYR A 1 27 ? 10.519 -3.288 -5.341 1.00 0.00 27 TYR A N 18
ATOM 11226 C CA . TYR A 1 27 ? 10.073 -3.020 -3.979 1.00 0.00 27 TYR A CA 18
ATOM 11227 C C . TYR A 1 27 ? 8.697 -2.362 -3.976 1.00 0.00 27 TYR A C 18
ATOM 11228 O O . TYR A 1 27 ? 7.881 -2.604 -3.085 1.00 0.00 27 TYR A O 18
ATOM 11246 N N . LEU A 1 28 ? 8.445 -1.528 -4.979 1.00 0.00 28 LEU A N 18
ATOM 11247 C CA . LEU A 1 28 ? 7.168 -0.833 -5.094 1.00 0.00 28 LEU A CA 18
ATOM 11248 C C . LEU A 1 28 ? 6.063 -1.793 -5.523 1.00 0.00 28 LEU A C 18
ATOM 11249 O O . LEU A 1 28 ? 4.945 -1.738 -5.011 1.00 0.00 28 LEU A O 18
ATOM 11265 N N . VAL A 1 29 ? 6.384 -2.675 -6.464 1.00 0.00 29 VAL A N 18
ATOM 11266 C CA . VAL A 1 29 ? 5.420 -3.650 -6.960 1.00 0.00 29 VAL A CA 18
ATOM 11267 C C . VAL A 1 29 ? 4.912 -4.543 -5.833 1.00 0.00 29 VAL A C 18
ATOM 11268 O O . VAL A 1 29 ? 3.706 -4.705 -5.652 1.00 0.00 29 VAL A O 18
ATOM 11281 N N . GLN A 1 30 ? 5.842 -5.118 -5.077 1.00 0.00 30 GLN A N 18
ATOM 11282 C CA . GLN A 1 30 ? 5.489 -5.995 -3.967 1.00 0.00 30 GLN A CA 18
ATOM 11283 C C . GLN A 1 30 ? 4.502 -5.311 -3.026 1.00 0.00 30 GLN A C 18
ATOM 11284 O O . GLN A 1 30 ? 3.674 -5.968 -2.394 1.00 0.00 30 GLN A O 18
ATOM 11298 N N . HIS A 1 31 ? 4.597 -3.988 -2.937 1.00 0.00 31 HIS A N 18
ATOM 11299 C CA . HIS A 1 31 ? 3.712 -3.215 -2.073 1.00 0.00 31 HIS A CA 18
ATOM 11300 C C . HIS A 1 31 ? 2.389 -2.921 -2.773 1.00 0.00 31 HIS A C 18
ATOM 11301 O O . HIS A 1 31 ? 1.352 -2.781 -2.127 1.00 0.00 31 HIS A O 18
ATOM 11315 N N . GLU A 1 32 ? 2.435 -2.827 -4.099 1.00 0.00 32 GLU A N 18
ATOM 11316 C CA . GLU A 1 32 ? 1.239 -2.548 -4.886 1.00 0.00 32 GLU A CA 18
ATOM 11317 C C . GLU A 1 32 ? 0.311 -3.759 -4.915 1.00 0.00 32 GLU A C 18
ATOM 11318 O O . GLU A 1 32 ? -0.899 -3.623 -5.090 1.00 0.00 32 GLU A O 18
ATOM 11330 N N . ARG A 1 33 ? 0.889 -4.944 -4.742 1.00 0.00 33 ARG A N 18
ATOM 11331 C CA . ARG A 1 33 ? 0.115 -6.179 -4.750 1.00 0.00 33 ARG A CA 18
ATOM 11332 C C . ARG A 1 33 ? -0.465 -6.467 -3.368 1.00 0.00 33 ARG A C 18
ATOM 11333 O O . ARG A 1 33 ? -1.545 -7.044 -3.243 1.00 0.00 33 ARG A O 18
ATOM 11354 N N . THR A 1 34 ? 0.261 -6.060 -2.331 1.00 0.00 34 THR A N 18
ATOM 11355 C CA . THR A 1 34 ? -0.179 -6.275 -0.959 1.00 0.00 34 THR A CA 18
ATOM 11356 C C . THR A 1 34 ? -1.459 -5.500 -0.664 1.00 0.00 34 THR A C 18
ATOM 11357 O O . THR A 1 34 ? -2.228 -5.867 0.225 1.00 0.00 34 THR A O 18
ATOM 11368 N N . HIS A 1 35 ? -1.681 -4.426 -1.416 1.00 0.00 35 HIS A N 18
ATOM 11369 C CA . HIS A 1 35 ? -2.869 -3.600 -1.235 1.00 0.00 35 HIS A CA 18
ATOM 11370 C C . HIS A 1 35 ? -4.138 -4.413 -1.474 1.00 0.00 35 HIS A C 18
ATOM 11371 O O . HIS A 1 35 ? -4.569 -4.588 -2.613 1.00 0.00 35 HIS A O 18
ATOM 11385 N N . ALA A 1 36 ? -4.730 -4.908 -0.392 1.00 0.00 36 ALA A N 18
ATOM 11386 C CA . ALA A 1 36 ? -5.950 -5.701 -0.485 1.00 0.00 36 ALA A CA 18
ATOM 11387 C C . ALA A 1 36 ? -7.039 -5.142 0.424 1.00 0.00 36 ALA A C 18
ATOM 11388 O O . ALA A 1 36 ? -7.835 -5.892 0.989 1.00 0.00 36 ALA A O 18
ATOM 11395 N N . ARG A 1 37 ? -7.067 -3.820 0.562 1.00 0.00 37 ARG A N 18
ATOM 11396 C CA . ARG A 1 37 ? -8.057 -3.160 1.404 1.00 0.00 37 ARG A CA 18
ATOM 11397 C C . ARG A 1 37 ? -9.427 -3.157 0.732 1.00 0.00 37 ARG A C 18
ATOM 11398 O O . ARG A 1 37 ? -9.559 -3.523 -0.436 1.00 0.00 37 ARG A O 18
ATOM 11419 N N . LYS A 1 38 ? -10.445 -2.742 1.478 1.00 0.00 38 LYS A N 18
ATOM 11420 C CA . LYS A 1 38 ? -11.806 -2.690 0.956 1.00 0.00 38 LYS A CA 18
ATOM 11421 C C . LYS A 1 38 ? -12.427 -1.317 1.191 1.00 0.00 38 LYS A C 18
ATOM 11422 O O . LYS A 1 38 ? -13.486 -1.201 1.807 1.00 0.00 38 LYS A O 18
ATOM 11441 N N . SER A 1 39 ? -11.761 -0.279 0.695 1.00 0.00 39 SER A N 18
ATOM 11442 C CA . SER A 1 39 ? -12.246 1.087 0.853 1.00 0.00 39 SER A CA 18
ATOM 11443 C C . SER A 1 39 ? -12.502 1.733 -0.506 1.00 0.00 39 SER A C 18
ATOM 11444 O O . SER A 1 39 ? -11.918 2.764 -0.835 1.00 0.00 39 SER A O 18
ATOM 11452 N N . GLY A 1 40 ? -13.382 1.118 -1.290 1.00 0.00 40 GLY A N 18
ATOM 11453 C CA . GLY A 1 40 ? -13.701 1.646 -2.604 1.00 0.00 40 GLY A CA 18
ATOM 11454 C C . GLY A 1 40 ? -14.871 0.929 -3.248 1.00 0.00 40 GLY A C 18
ATOM 11455 O O . GLY A 1 40 ? -14.710 0.156 -4.192 1.00 0.00 40 GLY A O 18
ATOM 11459 N N . PRO A 1 41 ? -16.083 1.184 -2.732 1.00 0.00 41 PRO A N 18
ATOM 11460 C CA . PRO A 1 41 ? -17.309 0.567 -3.248 1.00 0.00 41 PRO A CA 18
ATOM 11461 C C . PRO A 1 41 ? -17.681 1.085 -4.633 1.00 0.00 41 PRO A C 18
ATOM 11462 O O . PRO A 1 41 ? -18.302 0.377 -5.425 1.00 0.00 41 PRO A O 18
ATOM 11473 N N . SER A 1 42 ? -17.297 2.325 -4.918 1.00 0.00 42 SER A N 18
ATOM 11474 C CA . SER A 1 42 ? -17.593 2.940 -6.207 1.00 0.00 42 SER A CA 18
ATOM 11475 C C . SER A 1 42 ? -17.078 2.074 -7.353 1.00 0.00 42 SER A C 18
ATOM 11476 O O . SER A 1 42 ? -16.025 1.447 -7.246 1.00 0.00 42 SER A O 18
ATOM 11484 N N . SER A 1 43 ? -17.830 2.046 -8.449 1.00 0.00 43 SER A N 18
ATOM 11485 C CA . SER A 1 43 ? -17.452 1.255 -9.614 1.00 0.00 43 SER A CA 18
ATOM 11486 C C . SER A 1 43 ? -18.238 1.694 -10.846 1.00 0.00 43 SER A C 18
ATOM 11487 O O . SER A 1 43 ? -19.407 2.066 -10.751 1.00 0.00 43 SER A O 18
ATOM 11495 N N . GLY A 1 44 ? -17.586 1.647 -12.004 1.00 0.00 44 GLY A N 18
ATOM 11496 C CA . GLY A 1 44 ? -18.238 2.042 -13.239 1.00 0.00 44 GLY A CA 18
ATOM 11497 C C . GLY A 1 44 ? -17.253 2.257 -14.371 1.00 0.00 44 GLY A C 18
ATOM 11498 O O . GLY A 1 44 ? -17.607 2.020 -15.526 1.00 0.00 44 GLY A O 18
ATOM 11503 N N . GLY A 1 1 ? 0.444 10.973 9.476 1.00 0.00 1 GLY A N 19
ATOM 11504 C CA . GLY A 1 1 ? 1.405 10.985 8.389 1.00 0.00 1 GLY A CA 19
ATOM 11505 C C . GLY A 1 1 ? 2.811 11.298 8.860 1.00 0.00 1 GLY A C 19
ATOM 11506 O O . GLY A 1 1 ? 3.195 10.935 9.972 1.00 0.00 1 GLY A O 19
ATOM 11510 N N . SER A 1 2 ? 3.582 11.972 8.013 1.00 0.00 2 SER A N 19
ATOM 11511 C CA . SER A 1 2 ? 4.955 12.329 8.347 1.00 0.00 2 SER A CA 19
ATOM 11512 C C . SER A 1 2 ? 5.005 13.164 9.623 1.00 0.00 2 SER A C 19
ATOM 11513 O O . SER A 1 2 ? 3.970 13.557 10.161 1.00 0.00 2 SER A O 19
ATOM 11521 N N . SER A 1 3 ? 6.216 13.430 10.102 1.00 0.00 3 SER A N 19
ATOM 11522 C CA . SER A 1 3 ? 6.402 14.215 11.316 1.00 0.00 3 SER A CA 19
ATOM 11523 C C . SER A 1 3 ? 7.867 14.601 11.495 1.00 0.00 3 SER A C 19
ATOM 11524 O O . SER A 1 3 ? 8.700 13.771 11.857 1.00 0.00 3 SER A O 19
ATOM 11532 N N . GLY A 1 4 ? 8.174 15.869 11.237 1.00 0.00 4 GLY A N 19
ATOM 11533 C CA . GLY A 1 4 ? 9.538 16.344 11.374 1.00 0.00 4 GLY A CA 19
ATOM 11534 C C . GLY A 1 4 ? 10.354 16.137 10.114 1.00 0.00 4 GLY A C 19
ATOM 11535 O O . GLY A 1 4 ? 10.888 15.052 9.883 1.00 0.00 4 GLY A O 19
ATOM 11539 N N . SER A 1 5 ? 10.449 17.179 9.294 1.00 0.00 5 SER A N 19
ATOM 11540 C CA . SER A 1 5 ? 11.201 17.105 8.047 1.00 0.00 5 SER A CA 19
ATOM 11541 C C . SER A 1 5 ? 12.696 17.268 8.303 1.00 0.00 5 SER A C 19
ATOM 11542 O O . SER A 1 5 ? 13.131 18.251 8.902 1.00 0.00 5 SER A O 19
ATOM 11550 N N . SER A 1 6 ? 13.478 16.295 7.845 1.00 0.00 6 SER A N 19
ATOM 11551 C CA . SER A 1 6 ? 14.924 16.327 8.028 1.00 0.00 6 SER A CA 19
ATOM 11552 C C . SER A 1 6 ? 15.641 16.368 6.681 1.00 0.00 6 SER A C 19
ATOM 11553 O O . SER A 1 6 ? 16.702 16.976 6.548 1.00 0.00 6 SER A O 19
ATOM 11561 N N . GLY A 1 7 ? 15.052 15.715 5.684 1.00 0.00 7 GLY A N 19
ATOM 11562 C CA . GLY A 1 7 ? 15.647 15.688 4.361 1.00 0.00 7 GLY A CA 19
ATOM 11563 C C . GLY A 1 7 ? 14.609 15.736 3.257 1.00 0.00 7 GLY A C 19
ATOM 11564 O O . GLY A 1 7 ? 13.774 14.840 3.142 1.00 0.00 7 GLY A O 19
ATOM 11568 N N . ALA A 1 8 ? 14.660 16.786 2.444 1.00 0.00 8 ALA A N 19
ATOM 11569 C CA . ALA A 1 8 ? 13.717 16.947 1.344 1.00 0.00 8 ALA A CA 19
ATOM 11570 C C . ALA A 1 8 ? 14.133 16.113 0.138 1.00 0.00 8 ALA A C 19
ATOM 11571 O O . ALA A 1 8 ? 14.586 16.648 -0.873 1.00 0.00 8 ALA A O 19
ATOM 11578 N N . GLY A 1 9 ? 13.975 14.797 0.251 1.00 0.00 9 GLY A N 19
ATOM 11579 C CA . GLY A 1 9 ? 14.341 13.910 -0.837 1.00 0.00 9 GLY A CA 19
ATOM 11580 C C . GLY A 1 9 ? 13.244 12.917 -1.169 1.00 0.00 9 GLY A C 19
ATOM 11581 O O . GLY A 1 9 ? 13.078 11.913 -0.476 1.00 0.00 9 GLY A O 19
ATOM 11585 N N . GLU A 1 10 ? 12.494 13.198 -2.229 1.00 0.00 10 GLU A N 19
ATOM 11586 C CA . GLU A 1 10 ? 11.406 12.323 -2.649 1.00 0.00 10 GLU A CA 19
ATOM 11587 C C . GLU A 1 10 ? 11.793 11.533 -3.896 1.00 0.00 10 GLU A C 19
ATOM 11588 O O . GLU A 1 10 ? 12.216 12.106 -4.899 1.00 0.00 10 GLU A O 19
ATOM 11600 N N . ASN A 1 11 ? 11.644 10.214 -3.824 1.00 0.00 11 ASN A N 19
ATOM 11601 C CA . ASN A 1 11 ? 11.979 9.346 -4.947 1.00 0.00 11 ASN A CA 19
ATOM 11602 C C . ASN A 1 11 ? 10.862 9.346 -5.987 1.00 0.00 11 ASN A C 19
ATOM 11603 O O . ASN A 1 11 ? 9.719 9.708 -5.707 1.00 0.00 11 ASN A O 19
ATOM 11614 N N . PRO A 1 12 ? 11.200 8.931 -7.217 1.00 0.00 12 PRO A N 19
ATOM 11615 C CA . PRO A 1 12 ? 10.240 8.874 -8.324 1.00 0.00 12 PRO A CA 19
ATOM 11616 C C . PRO A 1 12 ? 9.199 7.776 -8.132 1.00 0.00 12 PRO A C 19
ATOM 11617 O O . PRO A 1 12 ? 8.021 7.963 -8.437 1.00 0.00 12 PRO A O 19
ATOM 11628 N N . PHE A 1 13 ? 9.642 6.630 -7.625 1.00 0.00 13 PHE A N 19
ATOM 11629 C CA . PHE A 1 13 ? 8.748 5.501 -7.393 1.00 0.00 13 PHE A CA 19
ATOM 11630 C C . PHE A 1 13 ? 7.776 5.801 -6.255 1.00 0.00 13 PHE A C 19
ATOM 11631 O O . PHE A 1 13 ? 8.123 5.683 -5.080 1.00 0.00 13 PHE A O 19
ATOM 11648 N N . LYS A 1 14 ? 6.558 6.192 -6.614 1.00 0.00 14 LYS A N 19
ATOM 11649 C CA . LYS A 1 14 ? 5.534 6.509 -5.625 1.00 0.00 14 LYS A CA 19
ATOM 11650 C C . LYS A 1 14 ? 4.284 5.663 -5.845 1.00 0.00 14 LYS A C 19
ATOM 11651 O O . LYS A 1 14 ? 3.791 5.545 -6.968 1.00 0.00 14 LYS A O 19
ATOM 11670 N N . CYS A 1 15 ? 3.775 5.076 -4.767 1.00 0.00 15 CYS A N 19
ATOM 11671 C CA . CYS A 1 15 ? 2.582 4.241 -4.842 1.00 0.00 15 CYS A CA 19
ATOM 11672 C C . CYS A 1 15 ? 1.361 5.071 -5.230 1.00 0.00 15 CYS A C 19
ATOM 11673 O O . CYS A 1 15 ? 1.257 6.244 -4.874 1.00 0.00 15 CYS A O 19
ATOM 11680 N N . SER A 1 16 ? 0.441 4.452 -5.962 1.00 0.00 16 SER A N 19
ATOM 11681 C CA . SER A 1 16 ? -0.771 5.133 -6.402 1.00 0.00 16 SER A CA 19
ATOM 11682 C C . SER A 1 16 ? -1.866 5.031 -5.344 1.00 0.00 16 SER A C 19
ATOM 11683 O O . SER A 1 16 ? -2.630 5.973 -5.132 1.00 0.00 16 SER A O 19
ATOM 11691 N N . LYS A 1 17 ? -1.935 3.881 -4.683 1.00 0.00 17 LYS A N 19
ATOM 11692 C CA . LYS A 1 17 ? -2.934 3.654 -3.645 1.00 0.00 17 LYS A CA 19
ATOM 11693 C C . LYS A 1 17 ? -2.744 4.624 -2.484 1.00 0.00 17 LYS A C 19
ATOM 11694 O O . LYS A 1 17 ? -3.672 5.335 -2.096 1.00 0.00 17 LYS A O 19
ATOM 11713 N N . CYS A 1 18 ? -1.535 4.651 -1.933 1.00 0.00 18 CYS A N 19
ATOM 11714 C CA . CYS A 1 18 ? -1.221 5.535 -0.817 1.00 0.00 18 CYS A CA 19
ATOM 11715 C C . CYS A 1 18 ? -0.063 6.464 -1.168 1.00 0.00 18 CYS A C 19
ATOM 11716 O O . CYS A 1 18 ? 0.394 6.500 -2.311 1.00 0.00 18 CYS A O 19
ATOM 11723 N N . ASP A 1 19 ? 0.407 7.215 -0.178 1.00 0.00 19 ASP A N 19
ATOM 11724 C CA . ASP A 1 19 ? 1.512 8.144 -0.381 1.00 0.00 19 ASP A CA 19
ATOM 11725 C C . ASP A 1 19 ? 2.840 7.502 0.009 1.00 0.00 19 ASP A C 19
ATOM 11726 O O . ASP A 1 19 ? 3.609 8.067 0.787 1.00 0.00 19 ASP A O 19
ATOM 11735 N N . ARG A 1 20 ? 3.102 6.318 -0.535 1.00 0.00 20 ARG A N 19
ATOM 11736 C CA . ARG A 1 20 ? 4.335 5.598 -0.242 1.00 0.00 20 ARG A CA 19
ATOM 11737 C C . ARG A 1 20 ? 5.362 5.805 -1.351 1.00 0.00 20 ARG A C 19
ATOM 11738 O O . ARG A 1 20 ? 5.005 6.035 -2.507 1.00 0.00 20 ARG A O 19
ATOM 11759 N N . VAL A 1 21 ? 6.639 5.723 -0.992 1.00 0.00 21 VAL A N 19
ATOM 11760 C CA . VAL A 1 21 ? 7.718 5.900 -1.956 1.00 0.00 21 VAL A CA 19
ATOM 11761 C C . VAL A 1 21 ? 8.757 4.792 -1.829 1.00 0.00 21 VAL A C 19
ATOM 11762 O O . VAL A 1 21 ? 8.913 4.192 -0.766 1.00 0.00 21 VAL A O 19
ATOM 11775 N N . PHE A 1 22 ? 9.466 4.525 -2.921 1.00 0.00 22 PHE A N 19
ATOM 11776 C CA . PHE A 1 22 ? 10.491 3.487 -2.932 1.00 0.00 22 PHE A CA 19
ATOM 11777 C C . PHE A 1 22 ? 11.681 3.908 -3.790 1.00 0.00 22 PHE A C 19
ATOM 11778 O O . PHE A 1 22 ? 11.683 4.987 -4.384 1.00 0.00 22 PHE A O 19
ATOM 11795 N N . THR A 1 23 ? 12.693 3.048 -3.849 1.00 0.00 23 THR A N 19
ATOM 11796 C CA . THR A 1 23 ? 13.890 3.329 -4.632 1.00 0.00 23 THR A CA 19
ATOM 11797 C C . THR A 1 23 ? 13.949 2.456 -5.880 1.00 0.00 23 THR A C 19
ATOM 11798 O O . THR A 1 23 ? 14.646 2.779 -6.841 1.00 0.00 23 THR A O 19
ATOM 11809 N N . GLN A 1 24 ? 13.213 1.350 -5.858 1.00 0.00 24 GLN A N 19
ATOM 11810 C CA . GLN A 1 24 ? 13.182 0.430 -6.989 1.00 0.00 24 GLN A CA 19
ATOM 11811 C C . GLN A 1 24 ? 11.749 0.041 -7.336 1.00 0.00 24 GLN A C 19
ATOM 11812 O O . GLN A 1 24 ? 10.826 0.272 -6.554 1.00 0.00 24 GLN A O 19
ATOM 11826 N N . ARG A 1 25 ? 11.569 -0.550 -8.512 1.00 0.00 25 ARG A N 19
ATOM 11827 C CA . ARG A 1 25 ? 10.248 -0.970 -8.963 1.00 0.00 25 ARG A CA 19
ATOM 11828 C C . ARG A 1 25 ? 9.831 -2.272 -8.286 1.00 0.00 25 ARG A C 19
ATOM 11829 O O . ARG A 1 25 ? 8.673 -2.442 -7.904 1.00 0.00 25 ARG A O 19
ATOM 11850 N N . ASN A 1 26 ? 10.782 -3.189 -8.140 1.00 0.00 26 ASN A N 19
ATOM 11851 C CA . ASN A 1 26 ? 10.513 -4.476 -7.510 1.00 0.00 26 ASN A CA 19
ATOM 11852 C C . ASN A 1 26 ? 9.972 -4.287 -6.096 1.00 0.00 26 ASN A C 19
ATOM 11853 O O . ASN A 1 26 ? 9.094 -5.028 -5.652 1.00 0.00 26 ASN A O 19
ATOM 11864 N N . TYR A 1 27 ? 10.502 -3.292 -5.394 1.00 0.00 27 TYR A N 19
ATOM 11865 C CA . TYR A 1 27 ? 10.074 -3.006 -4.030 1.00 0.00 27 TYR A CA 19
ATOM 11866 C C . TYR A 1 27 ? 8.696 -2.351 -4.017 1.00 0.00 27 TYR A C 19
ATOM 11867 O O . TYR A 1 27 ? 7.887 -2.596 -3.121 1.00 0.00 27 TYR A O 19
ATOM 11885 N N . LEU A 1 28 ? 8.435 -1.517 -5.018 1.00 0.00 28 LEU A N 19
ATOM 11886 C CA . LEU A 1 28 ? 7.155 -0.826 -5.124 1.00 0.00 28 LEU A CA 19
ATOM 11887 C C . LEU A 1 28 ? 6.044 -1.794 -5.515 1.00 0.00 28 LEU A C 19
ATOM 11888 O O . LEU A 1 28 ? 4.936 -1.732 -4.983 1.00 0.00 28 LEU A O 19
ATOM 11904 N N . VAL A 1 29 ? 6.349 -2.692 -6.447 1.00 0.00 29 VAL A N 19
ATOM 11905 C CA . VAL A 1 29 ? 5.377 -3.676 -6.907 1.00 0.00 29 VAL A CA 19
ATOM 11906 C C . VAL A 1 29 ? 4.885 -4.543 -5.754 1.00 0.00 29 VAL A C 19
ATOM 11907 O O . VAL A 1 29 ? 3.681 -4.705 -5.558 1.00 0.00 29 VAL A O 19
ATOM 11920 N N . GLN A 1 30 ? 5.824 -5.097 -4.994 1.00 0.00 30 GLN A N 19
ATOM 11921 C CA . GLN A 1 30 ? 5.485 -5.948 -3.860 1.00 0.00 30 GLN A CA 19
ATOM 11922 C C . GLN A 1 30 ? 4.499 -5.248 -2.930 1.00 0.00 30 GLN A C 19
ATOM 11923 O O . GLN A 1 30 ? 3.655 -5.891 -2.305 1.00 0.00 30 GLN A O 19
ATOM 11937 N N . HIS A 1 31 ? 4.613 -3.926 -2.842 1.00 0.00 31 HIS A N 19
ATOM 11938 C CA . HIS A 1 31 ? 3.732 -3.138 -1.988 1.00 0.00 31 HIS A CA 19
ATOM 11939 C C . HIS A 1 31 ? 2.399 -2.871 -2.681 1.00 0.00 31 HIS A C 19
ATOM 11940 O O . HIS A 1 31 ? 1.368 -2.724 -2.027 1.00 0.00 31 HIS A O 19
ATOM 11954 N N . GLU A 1 32 ? 2.431 -2.808 -4.009 1.00 0.00 32 GLU A N 19
ATOM 11955 C CA . GLU A 1 32 ? 1.226 -2.556 -4.790 1.00 0.00 32 GLU A CA 19
ATOM 11956 C C . GLU A 1 32 ? 0.344 -3.800 -4.846 1.00 0.00 32 GLU A C 19
ATOM 11957 O O . GLU A 1 32 ? -0.881 -3.702 -4.932 1.00 0.00 32 GLU A O 19
ATOM 11969 N N . ARG A 1 33 ? 0.975 -4.968 -4.797 1.00 0.00 33 ARG A N 19
ATOM 11970 C CA . ARG A 1 33 ? 0.249 -6.232 -4.843 1.00 0.00 33 ARG A CA 19
ATOM 11971 C C . ARG A 1 33 ? -0.397 -6.538 -3.495 1.00 0.00 33 ARG A C 19
ATOM 11972 O O . ARG A 1 33 ? -1.448 -7.175 -3.428 1.00 0.00 33 ARG A O 19
ATOM 11993 N N . THR A 1 34 ? 0.240 -6.079 -2.422 1.00 0.00 34 THR A N 19
ATOM 11994 C CA . THR A 1 34 ? -0.270 -6.305 -1.075 1.00 0.00 34 THR A CA 19
ATOM 11995 C C . THR A 1 34 ? -1.555 -5.521 -0.836 1.00 0.00 34 THR A C 19
ATOM 11996 O O . THR A 1 34 ? -2.375 -5.895 0.004 1.00 0.00 34 THR A O 19
ATOM 12007 N N . HIS A 1 35 ? -1.727 -4.433 -1.580 1.00 0.00 35 HIS A N 19
ATOM 12008 C CA . HIS A 1 35 ? -2.914 -3.597 -1.449 1.00 0.00 35 HIS A CA 19
ATOM 12009 C C . HIS A 1 35 ? -4.177 -4.392 -1.767 1.00 0.00 35 HIS A C 19
ATOM 12010 O O . HIS A 1 35 ? -4.520 -4.590 -2.932 1.00 0.00 35 HIS A O 19
ATOM 12024 N N . ALA A 1 36 ? -4.863 -4.847 -0.723 1.00 0.00 36 ALA A N 19
ATOM 12025 C CA . ALA A 1 36 ? -6.087 -5.619 -0.892 1.00 0.00 36 ALA A CA 19
ATOM 12026 C C . ALA A 1 36 ? -7.246 -4.984 -0.131 1.00 0.00 36 ALA A C 19
ATOM 12027 O O . ALA A 1 36 ? -8.042 -5.679 0.501 1.00 0.00 36 ALA A O 19
ATOM 12034 N N . ARG A 1 37 ? -7.336 -3.660 -0.196 1.00 0.00 37 ARG A N 19
ATOM 12035 C CA . ARG A 1 37 ? -8.397 -2.931 0.488 1.00 0.00 37 ARG A CA 19
ATOM 12036 C C . ARG A 1 37 ? -9.499 -2.530 -0.488 1.00 0.00 37 ARG A C 19
ATOM 12037 O O . ARG A 1 37 ? -9.304 -2.552 -1.704 1.00 0.00 37 ARG A O 19
ATOM 12058 N N . LYS A 1 38 ? -10.656 -2.164 0.052 1.00 0.00 38 LYS A N 19
ATOM 12059 C CA . LYS A 1 38 ? -11.790 -1.758 -0.770 1.00 0.00 38 LYS A CA 19
ATOM 12060 C C . LYS A 1 38 ? -11.421 -0.573 -1.658 1.00 0.00 38 LYS A C 19
ATOM 12061 O O . LYS A 1 38 ? -10.935 0.449 -1.175 1.00 0.00 38 LYS A O 19
ATOM 12080 N N . SER A 1 39 ? -11.658 -0.717 -2.958 1.00 0.00 39 SER A N 19
ATOM 12081 C CA . SER A 1 39 ? -11.349 0.340 -3.913 1.00 0.00 39 SER A CA 19
ATOM 12082 C C . SER A 1 39 ? -12.458 1.387 -3.942 1.00 0.00 39 SER A C 19
ATOM 12083 O O . SER A 1 39 ? -13.638 1.061 -3.826 1.00 0.00 39 SER A O 19
ATOM 12091 N N . GLY A 1 40 ? -12.068 2.649 -4.099 1.00 0.00 40 GLY A N 19
ATOM 12092 C CA . GLY A 1 40 ? -13.040 3.726 -4.140 1.00 0.00 40 GLY A CA 19
ATOM 12093 C C . GLY A 1 40 ? -12.834 4.647 -5.326 1.00 0.00 40 GLY A C 19
ATOM 12094 O O . GLY A 1 40 ? -12.078 4.346 -6.249 1.00 0.00 40 GLY A O 19
ATOM 12098 N N . PRO A 1 41 ? -13.520 5.800 -5.311 1.00 0.00 41 PRO A N 19
ATOM 12099 C CA . PRO A 1 41 ? -13.426 6.791 -6.387 1.00 0.00 41 PRO A CA 19
ATOM 12100 C C . PRO A 1 41 ? -12.069 7.486 -6.418 1.00 0.00 41 PRO A C 19
ATOM 12101 O O . PRO A 1 41 ? -11.782 8.346 -5.585 1.00 0.00 41 PRO A O 19
ATOM 12112 N N . SER A 1 42 ? -11.238 7.107 -7.383 1.00 0.00 42 SER A N 19
ATOM 12113 C CA . SER A 1 42 ? -9.909 7.692 -7.521 1.00 0.00 42 SER A CA 19
ATOM 12114 C C . SER A 1 42 ? -9.938 8.891 -8.463 1.00 0.00 42 SER A C 19
ATOM 12115 O O . SER A 1 42 ? -10.826 9.010 -9.307 1.00 0.00 42 SER A O 19
ATOM 12123 N N . SER A 1 43 ? -8.960 9.779 -8.311 1.00 0.00 43 SER A N 19
ATOM 12124 C CA . SER A 1 43 ? -8.874 10.972 -9.145 1.00 0.00 43 SER A CA 19
ATOM 12125 C C . SER A 1 43 ? -7.447 11.188 -9.640 1.00 0.00 43 SER A C 19
ATOM 12126 O O . SER A 1 43 ? -6.643 11.846 -8.981 1.00 0.00 43 SER A O 19
ATOM 12134 N N . GLY A 1 44 ? -7.140 10.627 -10.806 1.00 0.00 44 GLY A N 19
ATOM 12135 C CA . GLY A 1 44 ? -5.811 10.769 -11.370 1.00 0.00 44 GLY A CA 19
ATOM 12136 C C . GLY A 1 44 ? -5.340 9.508 -12.067 1.00 0.00 44 GLY A C 19
ATOM 12137 O O . GLY A 1 44 ? -4.949 8.560 -11.389 1.00 0.00 44 GLY A O 19
ATOM 12142 N N . GLY A 1 1 ? 12.339 17.140 20.599 1.00 0.00 1 GLY A N 20
ATOM 12143 C CA . GLY A 1 1 ? 11.484 15.974 20.473 1.00 0.00 1 GLY A CA 20
ATOM 12144 C C . GLY A 1 1 ? 11.810 15.146 19.247 1.00 0.00 1 GLY A C 20
ATOM 12145 O O . GLY A 1 1 ? 11.988 13.931 19.339 1.00 0.00 1 GLY A O 20
ATOM 12149 N N . SER A 1 2 ? 11.886 15.803 18.094 1.00 0.00 2 SER A N 20
ATOM 12150 C CA . SER A 1 2 ? 12.187 15.118 16.842 1.00 0.00 2 SER A CA 20
ATOM 12151 C C . SER A 1 2 ? 11.154 14.033 16.554 1.00 0.00 2 SER A C 20
ATOM 12152 O O . SER A 1 2 ? 11.495 12.860 16.402 1.00 0.00 2 SER A O 20
ATOM 12160 N N . SER A 1 3 ? 9.889 14.434 16.481 1.00 0.00 3 SER A N 20
ATOM 12161 C CA . SER A 1 3 ? 8.804 13.497 16.215 1.00 0.00 3 SER A CA 20
ATOM 12162 C C . SER A 1 3 ? 7.700 14.161 15.397 1.00 0.00 3 SER A C 20
ATOM 12163 O O . SER A 1 3 ? 7.377 15.330 15.604 1.00 0.00 3 SER A O 20
ATOM 12171 N N . GLY A 1 4 ? 7.125 13.405 14.467 1.00 0.00 4 GLY A N 20
ATOM 12172 C CA . GLY A 1 4 ? 6.064 13.936 13.631 1.00 0.00 4 GLY A CA 20
ATOM 12173 C C . GLY A 1 4 ? 6.102 13.378 12.222 1.00 0.00 4 GLY A C 20
ATOM 12174 O O . GLY A 1 4 ? 6.262 12.173 12.029 1.00 0.00 4 GLY A O 20
ATOM 12178 N N . SER A 1 5 ? 5.951 14.256 11.235 1.00 0.00 5 SER A N 20
ATOM 12179 C CA . SER A 1 5 ? 5.963 13.843 9.837 1.00 0.00 5 SER A CA 20
ATOM 12180 C C . SER A 1 5 ? 6.395 14.995 8.934 1.00 0.00 5 SER A C 20
ATOM 12181 O O . SER A 1 5 ? 5.563 15.664 8.322 1.00 0.00 5 SER A O 20
ATOM 12189 N N . SER A 1 6 ? 7.703 15.220 8.858 1.00 0.00 6 SER A N 20
ATOM 12190 C CA . SER A 1 6 ? 8.247 16.293 8.033 1.00 0.00 6 SER A CA 20
ATOM 12191 C C . SER A 1 6 ? 8.694 15.761 6.675 1.00 0.00 6 SER A C 20
ATOM 12192 O O . SER A 1 6 ? 8.662 16.476 5.675 1.00 0.00 6 SER A O 20
ATOM 12200 N N . GLY A 1 7 ? 9.112 14.499 6.649 1.00 0.00 7 GLY A N 20
ATOM 12201 C CA . GLY A 1 7 ? 9.560 13.891 5.410 1.00 0.00 7 GLY A CA 20
ATOM 12202 C C . GLY A 1 7 ? 10.535 12.754 5.641 1.00 0.00 7 GLY A C 20
ATOM 12203 O O . GLY A 1 7 ? 11.145 12.658 6.705 1.00 0.00 7 GLY A O 20
ATOM 12207 N N . ALA A 1 8 ? 10.682 11.890 4.642 1.00 0.00 8 ALA A N 20
ATOM 12208 C CA . ALA A 1 8 ? 11.590 10.754 4.742 1.00 0.00 8 ALA A CA 20
ATOM 12209 C C . ALA A 1 8 ? 12.267 10.473 3.404 1.00 0.00 8 ALA A C 20
ATOM 12210 O O . ALA A 1 8 ? 12.514 9.321 3.052 1.00 0.00 8 ALA A O 20
ATOM 12217 N N . GLY A 1 9 ? 12.564 11.536 2.662 1.00 0.00 9 GLY A N 20
ATOM 12218 C CA . GLY A 1 9 ? 13.208 11.381 1.371 1.00 0.00 9 GLY A CA 20
ATOM 12219 C C . GLY A 1 9 ? 12.291 11.740 0.218 1.00 0.00 9 GLY A C 20
ATOM 12220 O O . GLY A 1 9 ? 11.154 12.160 0.430 1.00 0.00 9 GLY A O 20
ATOM 12224 N N . GLU A 1 10 ? 12.787 11.576 -1.004 1.00 0.00 10 GLU A N 20
ATOM 12225 C CA . GLU A 1 10 ? 12.003 11.888 -2.194 1.00 0.00 10 GLU A CA 20
ATOM 12226 C C . GLU A 1 10 ? 12.470 11.057 -3.386 1.00 0.00 10 GLU A C 20
ATOM 12227 O O . GLU A 1 10 ? 13.575 11.246 -3.893 1.00 0.00 10 GLU A O 20
ATOM 12239 N N . ASN A 1 11 ? 11.619 10.136 -3.827 1.00 0.00 11 ASN A N 20
ATOM 12240 C CA . ASN A 1 11 ? 11.943 9.275 -4.959 1.00 0.00 11 ASN A CA 20
ATOM 12241 C C . ASN A 1 11 ? 10.824 9.294 -5.995 1.00 0.00 11 ASN A C 20
ATOM 12242 O O . ASN A 1 11 ? 9.684 9.661 -5.708 1.00 0.00 11 ASN A O 20
ATOM 12253 N N . PRO A 1 12 ? 11.154 8.888 -7.230 1.00 0.00 12 PRO A N 20
ATOM 12254 C CA . PRO A 1 12 ? 10.190 8.848 -8.334 1.00 0.00 12 PRO A CA 20
ATOM 12255 C C . PRO A 1 12 ? 9.142 7.756 -8.149 1.00 0.00 12 PRO A C 20
ATOM 12256 O O . PRO A 1 12 ? 7.964 7.956 -8.443 1.00 0.00 12 PRO A O 20
ATOM 12267 N N . PHE A 1 13 ? 9.579 6.600 -7.660 1.00 0.00 13 PHE A N 20
ATOM 12268 C CA . PHE A 1 13 ? 8.678 5.475 -7.436 1.00 0.00 13 PHE A CA 20
ATOM 12269 C C . PHE A 1 13 ? 7.716 5.768 -6.288 1.00 0.00 13 PHE A C 20
ATOM 12270 O O . PHE A 1 13 ? 8.073 5.642 -5.116 1.00 0.00 13 PHE A O 20
ATOM 12287 N N . LYS A 1 14 ? 6.495 6.161 -6.633 1.00 0.00 14 LYS A N 20
ATOM 12288 C CA . LYS A 1 14 ? 5.480 6.473 -5.633 1.00 0.00 14 LYS A CA 20
ATOM 12289 C C . LYS A 1 14 ? 4.231 5.622 -5.843 1.00 0.00 14 LYS A C 20
ATOM 12290 O O . LYS A 1 14 ? 3.719 5.517 -6.957 1.00 0.00 14 LYS A O 20
ATOM 12309 N N . CYS A 1 15 ? 3.745 5.018 -4.764 1.00 0.00 15 CYS A N 20
ATOM 12310 C CA . CYS A 1 15 ? 2.555 4.177 -4.828 1.00 0.00 15 CYS A CA 20
ATOM 12311 C C . CYS A 1 15 ? 1.327 5.001 -5.206 1.00 0.00 15 CYS A C 20
ATOM 12312 O O . CYS A 1 15 ? 1.221 6.174 -4.850 1.00 0.00 15 CYS A O 20
ATOM 12319 N N . SER A 1 16 ? 0.403 4.377 -5.929 1.00 0.00 16 SER A N 20
ATOM 12320 C CA . SER A 1 16 ? -0.816 5.052 -6.358 1.00 0.00 16 SER A CA 20
ATOM 12321 C C . SER A 1 16 ? -1.903 4.940 -5.293 1.00 0.00 16 SER A C 20
ATOM 12322 O O . SER A 1 16 ? -2.673 5.876 -5.074 1.00 0.00 16 SER A O 20
ATOM 12330 N N . LYS A 1 17 ? -1.960 3.788 -4.633 1.00 0.00 17 LYS A N 20
ATOM 12331 C CA . LYS A 1 17 ? -2.950 3.552 -3.590 1.00 0.00 17 LYS A CA 20
ATOM 12332 C C . LYS A 1 17 ? -2.759 4.522 -2.428 1.00 0.00 17 LYS A C 20
ATOM 12333 O O . LYS A 1 17 ? -3.694 5.213 -2.023 1.00 0.00 17 LYS A O 20
ATOM 12352 N N . CYS A 1 18 ? -1.542 4.569 -1.897 1.00 0.00 18 CYS A N 20
ATOM 12353 C CA . CYS A 1 18 ? -1.227 5.454 -0.782 1.00 0.00 18 CYS A CA 20
ATOM 12354 C C . CYS A 1 18 ? -0.066 6.380 -1.134 1.00 0.00 18 CYS A C 20
ATOM 12355 O O . CYS A 1 18 ? 0.393 6.410 -2.276 1.00 0.00 18 CYS A O 20
ATOM 12362 N N . ASP A 1 19 ? 0.404 7.133 -0.145 1.00 0.00 19 ASP A N 20
ATOM 12363 C CA . ASP A 1 19 ? 1.512 8.058 -0.349 1.00 0.00 19 ASP A CA 20
ATOM 12364 C C . ASP A 1 19 ? 2.839 7.411 0.035 1.00 0.00 19 ASP A C 20
ATOM 12365 O O . ASP A 1 19 ? 3.612 7.972 0.811 1.00 0.00 19 ASP A O 20
ATOM 12374 N N . ARG A 1 20 ? 3.094 6.227 -0.511 1.00 0.00 20 ARG A N 20
ATOM 12375 C CA . ARG A 1 20 ? 4.325 5.502 -0.224 1.00 0.00 20 ARG A CA 20
ATOM 12376 C C . ARG A 1 20 ? 5.353 5.716 -1.331 1.00 0.00 20 ARG A C 20
ATOM 12377 O O . ARG A 1 20 ? 4.998 5.958 -2.484 1.00 0.00 20 ARG A O 20
ATOM 12398 N N . VAL A 1 21 ? 6.630 5.625 -0.971 1.00 0.00 21 VAL A N 20
ATOM 12399 C CA . VAL A 1 21 ? 7.710 5.808 -1.934 1.00 0.00 21 VAL A CA 20
ATOM 12400 C C . VAL A 1 21 ? 8.765 4.717 -1.791 1.00 0.00 21 VAL A C 20
ATOM 12401 O O . VAL A 1 21 ? 8.931 4.136 -0.718 1.00 0.00 21 VAL A O 20
ATOM 12414 N N . PHE A 1 22 ? 9.475 4.442 -2.879 1.00 0.00 22 PHE A N 20
ATOM 12415 C CA . PHE A 1 22 ? 10.515 3.419 -2.876 1.00 0.00 22 PHE A CA 20
ATOM 12416 C C . PHE A 1 22 ? 11.686 3.831 -3.763 1.00 0.00 22 PHE A C 20
ATOM 12417 O O . PHE A 1 22 ? 11.573 4.749 -4.575 1.00 0.00 22 PHE A O 20
ATOM 12434 N N . THR A 1 23 ? 12.813 3.145 -3.601 1.00 0.00 23 THR A N 20
ATOM 12435 C CA . THR A 1 23 ? 14.007 3.439 -4.384 1.00 0.00 23 THR A CA 20
ATOM 12436 C C . THR A 1 23 ? 14.169 2.449 -5.531 1.00 0.00 23 THR A C 20
ATOM 12437 O O . THR A 1 23 ? 15.267 2.272 -6.058 1.00 0.00 23 THR A O 20
ATOM 12448 N N . GLN A 1 24 ? 13.070 1.806 -5.912 1.00 0.00 24 GLN A N 20
ATOM 12449 C CA . GLN A 1 24 ? 13.093 0.833 -6.998 1.00 0.00 24 GLN A CA 20
ATOM 12450 C C . GLN A 1 24 ? 11.678 0.400 -7.371 1.00 0.00 24 GLN A C 20
ATOM 12451 O O . GLN A 1 24 ? 10.732 0.621 -6.615 1.00 0.00 24 GLN A O 20
ATOM 12465 N N . ARG A 1 25 ? 11.542 -0.217 -8.540 1.00 0.00 25 ARG A N 20
ATOM 12466 C CA . ARG A 1 25 ? 10.243 -0.679 -9.013 1.00 0.00 25 ARG A CA 20
ATOM 12467 C C . ARG A 1 25 ? 9.936 -2.075 -8.480 1.00 0.00 25 ARG A C 20
ATOM 12468 O O . ARG A 1 25 ? 8.774 -2.466 -8.370 1.00 0.00 25 ARG A O 20
ATOM 12489 N N . ASN A 1 26 ? 10.985 -2.822 -8.152 1.00 0.00 26 ASN A N 20
ATOM 12490 C CA . ASN A 1 26 ? 10.827 -4.175 -7.632 1.00 0.00 26 ASN A CA 20
ATOM 12491 C C . ASN A 1 26 ? 10.219 -4.153 -6.233 1.00 0.00 26 ASN A C 20
ATOM 12492 O O . ASN A 1 26 ? 9.433 -5.029 -5.872 1.00 0.00 26 ASN A O 20
ATOM 12503 N N . TYR A 1 27 ? 10.587 -3.145 -5.450 1.00 0.00 27 TYR A N 20
ATOM 12504 C CA . TYR A 1 27 ? 10.079 -3.009 -4.090 1.00 0.00 27 TYR A CA 20
ATOM 12505 C C . TYR A 1 27 ? 8.692 -2.374 -4.087 1.00 0.00 27 TYR A C 20
ATOM 12506 O O . TYR A 1 27 ? 7.881 -2.629 -3.195 1.00 0.00 27 TYR A O 20
ATOM 12524 N N . LEU A 1 28 ? 8.425 -1.548 -5.092 1.00 0.00 28 LEU A N 20
ATOM 12525 C CA . LEU A 1 28 ? 7.135 -0.876 -5.209 1.00 0.00 28 LEU A CA 20
ATOM 12526 C C . LEU A 1 28 ? 6.032 -1.870 -5.558 1.00 0.00 28 LEU A C 20
ATOM 12527 O O . LEU A 1 28 ? 4.926 -1.799 -5.023 1.00 0.00 28 LEU A O 20
ATOM 12543 N N . VAL A 1 29 ? 6.343 -2.799 -6.457 1.00 0.00 29 VAL A N 20
ATOM 12544 C CA . VAL A 1 29 ? 5.380 -3.811 -6.875 1.00 0.00 29 VAL A CA 20
ATOM 12545 C C . VAL A 1 29 ? 4.926 -4.659 -5.692 1.00 0.00 29 VAL A C 20
ATOM 12546 O O . VAL A 1 29 ? 3.729 -4.845 -5.473 1.00 0.00 29 VAL A O 20
ATOM 12559 N N . GLN A 1 30 ? 5.889 -5.170 -4.933 1.00 0.00 30 GLN A N 20
ATOM 12560 C CA . GLN A 1 30 ? 5.587 -6.000 -3.772 1.00 0.00 30 GLN A CA 20
ATOM 12561 C C . GLN A 1 30 ? 4.591 -5.304 -2.850 1.00 0.00 30 GLN A C 20
ATOM 12562 O O . GLN A 1 30 ? 3.803 -5.956 -2.165 1.00 0.00 30 GLN A O 20
ATOM 12576 N N . HIS A 1 31 ? 4.632 -3.975 -2.838 1.00 0.00 31 HIS A N 20
ATOM 12577 C CA . HIS A 1 31 ? 3.733 -3.190 -2.000 1.00 0.00 31 HIS A CA 20
ATOM 12578 C C . HIS A 1 31 ? 2.428 -2.894 -2.733 1.00 0.00 31 HIS A C 20
ATOM 12579 O O . HIS A 1 31 ? 1.379 -2.730 -2.110 1.00 0.00 31 HIS A O 20
ATOM 12593 N N . GLU A 1 32 ? 2.501 -2.826 -4.059 1.00 0.00 32 GLU A N 20
ATOM 12594 C CA . GLU A 1 32 ? 1.325 -2.547 -4.875 1.00 0.00 32 GLU A CA 20
ATOM 12595 C C . GLU A 1 32 ? 0.390 -3.752 -4.910 1.00 0.00 32 GLU A C 20
ATOM 12596 O O . GLU A 1 32 ? -0.817 -3.609 -5.107 1.00 0.00 32 GLU A O 20
ATOM 12608 N N . ARG A 1 33 ? 0.956 -4.939 -4.717 1.00 0.00 33 ARG A N 20
ATOM 12609 C CA . ARG A 1 33 ? 0.173 -6.170 -4.728 1.00 0.00 33 ARG A CA 20
ATOM 12610 C C . ARG A 1 33 ? -0.539 -6.373 -3.395 1.00 0.00 33 ARG A C 20
ATOM 12611 O O . ARG A 1 33 ? -1.617 -6.966 -3.338 1.00 0.00 33 ARG A O 20
ATOM 12632 N N . THR A 1 34 ? 0.070 -5.877 -2.322 1.00 0.00 34 THR A N 20
ATOM 12633 C CA . THR A 1 34 ? -0.505 -6.005 -0.989 1.00 0.00 34 THR A CA 20
ATOM 12634 C C . THR A 1 34 ? -1.832 -5.263 -0.889 1.00 0.00 34 THR A C 20
ATOM 12635 O O . THR A 1 34 ? -2.683 -5.599 -0.064 1.00 0.00 34 THR A O 20
ATOM 12646 N N . HIS A 1 35 ? -2.004 -4.251 -1.734 1.00 0.00 35 HIS A N 20
ATOM 12647 C CA . HIS A 1 35 ? -3.230 -3.461 -1.741 1.00 0.00 35 HIS A CA 20
ATOM 12648 C C . HIS A 1 35 ? -4.395 -4.270 -2.303 1.00 0.00 35 HIS A C 20
ATOM 12649 O O . HIS A 1 35 ? -4.731 -4.156 -3.481 1.00 0.00 35 HIS A O 20
ATOM 12663 N N . ALA A 1 36 ? -5.006 -5.088 -1.452 1.00 0.00 36 ALA A N 20
ATOM 12664 C CA . ALA A 1 36 ? -6.134 -5.915 -1.864 1.00 0.00 36 ALA A CA 20
ATOM 12665 C C . ALA A 1 36 ? -7.171 -6.023 -0.752 1.00 0.00 36 ALA A C 20
ATOM 12666 O O . ALA A 1 36 ? -7.931 -6.989 -0.690 1.00 0.00 36 ALA A O 20
ATOM 12673 N N . ARG A 1 37 ? -7.196 -5.025 0.126 1.00 0.00 37 ARG A N 20
ATOM 12674 C CA . ARG A 1 37 ? -8.139 -5.010 1.238 1.00 0.00 37 ARG A CA 20
ATOM 12675 C C . ARG A 1 37 ? -8.919 -3.699 1.270 1.00 0.00 37 ARG A C 20
ATOM 12676 O O . ARG A 1 37 ? -10.144 -3.689 1.144 1.00 0.00 37 ARG A O 20
ATOM 12697 N N . LYS A 1 38 ? -8.202 -2.593 1.441 1.00 0.00 38 LYS A N 20
ATOM 12698 C CA . LYS A 1 38 ? -8.825 -1.276 1.490 1.00 0.00 38 LYS A CA 20
ATOM 12699 C C . LYS A 1 38 ? -8.519 -0.482 0.224 1.00 0.00 38 LYS A C 20
ATOM 12700 O O . LYS A 1 38 ? -7.411 -0.546 -0.307 1.00 0.00 38 LYS A O 20
ATOM 12719 N N . SER A 1 39 ? -9.508 0.267 -0.253 1.00 0.00 39 SER A N 20
ATOM 12720 C CA . SER A 1 39 ? -9.345 1.071 -1.458 1.00 0.00 39 SER A CA 20
ATOM 12721 C C . SER A 1 39 ? -9.603 2.546 -1.166 1.00 0.00 39 SER A C 20
ATOM 12722 O O . SER A 1 39 ? -10.736 2.950 -0.906 1.00 0.00 39 SER A O 20
ATOM 12730 N N . GLY A 1 40 ? -8.543 3.347 -1.211 1.00 0.00 40 GLY A N 20
ATOM 12731 C CA . GLY A 1 40 ? -8.675 4.768 -0.948 1.00 0.00 40 GLY A CA 20
ATOM 12732 C C . GLY A 1 40 ? -8.984 5.063 0.506 1.00 0.00 40 GLY A C 20
ATOM 12733 O O . GLY A 1 40 ? -10.085 5.490 0.855 1.00 0.00 40 GLY A O 20
ATOM 12737 N N . PRO A 1 41 ? -7.996 4.832 1.383 1.00 0.00 41 PRO A N 20
ATOM 12738 C CA . PRO A 1 41 ? -8.144 5.068 2.823 1.00 0.00 41 PRO A CA 20
ATOM 12739 C C . PRO A 1 41 ? -8.231 6.553 3.161 1.00 0.00 41 PRO A C 20
ATOM 12740 O O . PRO A 1 41 ? -7.613 7.387 2.499 1.00 0.00 41 PRO A O 20
ATOM 12751 N N . SER A 1 42 ? -9.000 6.876 4.196 1.00 0.00 42 SER A N 20
ATOM 12752 C CA . SER A 1 42 ? -9.169 8.260 4.620 1.00 0.00 42 SER A CA 20
ATOM 12753 C C . SER A 1 42 ? -9.802 9.095 3.510 1.00 0.00 42 SER A C 20
ATOM 12754 O O . SER A 1 42 ? -9.104 9.653 2.663 1.00 0.00 42 SER A O 20
ATOM 12762 N N . SER A 1 43 ? -11.129 9.175 3.522 1.00 0.00 43 SER A N 20
ATOM 12763 C CA . SER A 1 43 ? -11.857 9.937 2.515 1.00 0.00 43 SER A CA 20
ATOM 12764 C C . SER A 1 43 ? -12.932 10.805 3.163 1.00 0.00 43 SER A C 20
ATOM 12765 O O . SER A 1 43 ? -12.973 12.017 2.958 1.00 0.00 43 SER A O 20
ATOM 12773 N N . GLY A 1 44 ? -13.801 10.173 3.946 1.00 0.00 44 GLY A N 20
ATOM 12774 C CA . GLY A 1 44 ? -14.864 10.902 4.613 1.00 0.00 44 GLY A CA 20
ATOM 12775 C C . GLY A 1 44 ? -14.337 11.985 5.533 1.00 0.00 44 GLY A C 20
ATOM 12776 O O . GLY A 1 44 ? -15.070 12.431 6.414 1.00 0.00 44 GLY A O 20
#

Secondary structure (DSSP, 8-state):
---S---S---SEE-SSSS-EESSSHHHHHHHHH-----SS---

Sequence (44 aa):
GSSGSSGAGENPFKCSKCDRVFTQRNYLVQHERTHARKSGPSSGGSSGSSGAGENPFKCSKCDRVFTQRNYLVQHERTHARKSGPSSGGSSGSSGAGENPFKCSKCDRVFTQRNYLVQHERTHARKSGPSSGGSSGSSGAGENPFKCSKCDRVFTQRNYLVQHERTHARKSGPSSGGSSGSSGAGENPFKCSKCDRVFTQRNYLVQHERTHARKSGPSSGGSSGSSGAGENPFKCSKCDRVFTQRNYLVQHERTHARKSGPSSGGSSGSSGAGENPFKCSKCDRVFTQRNYLVQHERTHARKSGPSSGGSSGSSGAGENPFKCSKCDRVFTQRNYLVQHERTHARKSGPSSGGSSGSSGAGENPFKCSKCDRVFTQRNYLVQHERTHARKSGPSSGGSSGSSGAGENPFKCSKCDRVFTQRNYLVQHERTHARKSGPSSGGSSGSSGAGENPFKCSKCDRVFTQRNYLVQHERTHARKSGPSSGGSSGSSGAGENPFKCSKCDRVFTQRNYLVQHERTHARKSGPSSGGSSGSSGAGENPFKCSKCDRVFTQRNYLVQHERTHARKSGPSSGGSSGSSGAGENPFKCSKCDRVFTQRNYLVQHERTHARKSGPSSGGSSGSSGAGENPFKCSKCDRVFTQRNYLVQHERTHARKSGPSSGGSSGSSGAGENPFKCSKCDRVFTQRNYLVQHERTHARKSGPSSGGSSGSSGAGENPFKCSKCDRVFTQRNYLVQHERTHARKSGPSSGGSSGSSGAGENPFKCSKCDRVFTQRNYLVQHERTHARKSGPSSGGSSGSSGAGENPFKCSKCDRVFTQRNYLVQHERTHARKSGPSSGGSSGSSGAGENPFKCSKCDRVFTQRNYLVQHERTHARKSGPSSG

Foldseek 3Di:
DPDDPPDDDDDPAAAPQDGDHDPDPVVSVVVNVVPDPDGNPDDD

CATH classification: 3.30.160.60

InterPro domains:
  IPR001909 Krueppel-associated box [PF01352] (6-46)
  IPR001909 Krueppel-associated box [PS50805] (6-75)
  IPR001909 Krueppel-associated box [SM00349] (6-64)
  IPR001909 Krueppel-associated box [cd07765] (6-45)
  IPR013087 Zinc finger C2H2-type [PF00096] (209-231)
  IPR013087 Zinc finger C2H2-type [PF00096] (320-342)
  IPR013087 Zinc finger C2H2-type [PF00096] (347-369)
  IPR013087 Zinc finger C2H2-type [PF00096] (376-397)
  IPR013087 Zinc finger C2H2-type [PF00096] (431-453)
  IPR013087 Zinc finger C2H2-type [PF00096] (459-481)
  IPR013087 Zinc finger C2H2-type [PF00096] (487-509)
  IPR013087 Zinc finger C2H2-type [PF00096] (591-613)
  IPR013087 Zinc finger C2H2-type [PF00096] (646-668)
  IPR013087 Zinc finger C2H2-type [PF00096] (674-696)
  IPR013087 Zinc finger C2H2-type [PF00096] (703-724)
  IPR013087 Zinc finger C2H2-type [PF00096] (730-752)
  IPR013087 Zinc finger C2H2-type [PF00096] (758-780)
  IPR013087 Zinc finger C2H2-type [PF00096] (786-808)
  IPR013087 Zinc finger C2H2-type [PF00096] (814-836)
  IPR013087 Zinc finger C2H2-type [PS00028] (211-231)

Nearest PDB structures (foldseek):
  2yu5-assembly1_A  TM=6.392E-01  e=1.977E-06  Homo sapiens
  2el6-assembly1_A  TM=6.596E-01  e=3.772E-03  Homo sapiens
  2eme-assembly1_A  TM=5.315E-01  e=7.853E-03  Homo sapiens
  2enc-assembly1_A  TM=5.640E-01  e=2.359E-02  Homo sapiens
  2eq4-assembly1_A  TM=4.668E-01  e=1.519E-02  Homo sapiens

Solvent-accessible surface area: 4217 Å² total; per-residue (Å²): 140,111,120,79,115,111,72,93,67,153,70,113,66,111,5,103,105,48,118,131,56,35,98,85,154,100,131,8,80,115,31,65,160,76,30,87,202,141,104,56,151,83,113,127